Protein AF-A0A553PG89-F1 (afdb_monomer_lite)

Secondary structure (DSSP, 8-state):
----------SS-----------------------HHHHHHHHHHHHHHS-SS--HHHHHHHHTTS-HHHHHHHHHHHHHHHHHHHHTEEGGGTEEPPPTTSPPSSS----EEETTTTEEES-HHHHHHTHHHHHHHHHHHH----SS-HHHHHHHHHHHHHHHHHHHHHHHH--HHHHHHHHHHHHHHHHHHHHHHHTT-TT---HHHHHSSSS--SS-HHHHHHHHHHHHHHS-HHHHHHHHHHS----HHHHHHHHHHHHHHTTS-HHHHHHHHHHHHHHSTT--HHHHHIIIIIIHHHHHHHHTT----HHHHHHHHHHHHHHHHHHHHHHHS-TTTT---TTTT-HHHHHHHHHHHHHHHHHHHTTS----S-HHHHHT-S-STTHHHHTTT-HHHHHHHHHHHHHHHHHHHHHHHHHHHHHHHHHHHHTSTTTS--HHHHHHHHHHHHHHS-SS--HHHHHHHHTTS-HHHHHHHHHHHHHHHHHHHTTEEGGGTEE---TT---SSS---EEETGGGEEES-HHHHHHTHHHHHHHHHHHH-----S-HHHHHHHHHHHHHHHHHHHHHHHH--HHHHHHHHHHHHHHHHHHHHHHHTT--SS-HHHHTS-SSS--SS-HHHHHHHHHHHHHHS-GGGHHHHHHHS----HHHHHHHHHHHHHHHHS-HHHHHHHHHHHHHHSTT--HHHHIIIIIIIHHHHHHHHTT----HHHHHHHHHHHHHHHHHHHHHHHS-TTTT--STTTT-HHHHHHHHHHHHHHHHHHHTTS----S-HHHHHT-S-STTHHHHTTT-HHHHHHHHHHHHHHHHHHHHHHHHHHHHHH-

Foldseek 3Di:
DDDDDDDPPDDPPPPPDPPDDDDPDDDDPPDDDPAQLQLLQLLLQCQQPVRRGDDVVLVVLLVVLADPLLRLLLRLLSVLLLVCQVVQHDVVVPWGQDDLPDQDPDLQAGWDFRPSSRGIFGRSLQLFLLLLLSQLLSQLRVDDPFPFDPLLSNLLSSLSSQLSSLSSSCRGGVTLLSVLSNQLSLLLNLQSLQLRLCVLFPPCPQCCQNQVDNDNFPDGSSRVSVVLSVCSNPPRSNCNSVVSVPHDHDGNLSSVLSQQLLLCLQADDPVVSLVVSLCVLVQKPPNDPVSVCSRNPNNNVVSCVRCVVQHDDPVLSQQLVLLVQLLVLLLVLLVLLVCPIRDVDVQSQDLQNQLVSLVCQQVSLVVSCVSHVDDGPDVCLSRLHPSTNNCVPSSSRRSSSVSSSSVSNSSSSSSVSSRSSNVSSVVVVCCCCLQNPPNLPFLLQCVQLLLQCQQPVHNGHDSVLVSLLVVLADPLLSLLLSLLSVLLLVCQVVQHDVVVPFGQDDLPDDDDDQSDFDQRPRSRGTFGRSLQLFLLLLLSLLLSQLRVDDPFPFDPLLSNLLSSLSSQLSVLSSSCRGGVTLLSVLSNQLSLQLNLLSLQLRLCVLFPDFPCQCRNQVHPDRFPDGSSRVSVVLSVCSNPPRSNCNNVVSVPHDGDGNLSSVLLLVLLLCLLADDPVVSLVVSVCVLVQKPPNDPVSVCSRNVNRNVRSCVRCVQQDDDPVLSQQLVLLSQLLVQLLVLLVLLVCPIHDVDCQSQDLQNQLVSLVCQQVSLVVSCVSHVDDTPDVCLSSLHPSTRNCVPSRSRRSSSVSSSSVSNSSSSVSVSSSSSNVSSVVGD

pLDDT: mean 91.0, std 14.09, range [28.84, 98.62]

Structure (mmCIF, N/CA/C/O backbone):
data_AF-A0A553PG89-F1
#
_entry.id   AF-A0A553PG89-F1
#
loop_
_atom_site.group_PDB
_atom_site.id
_atom_site.type_symbol
_atom_site.label_atom_id
_atom_site.label_alt_id
_atom_site.label_comp_id
_atom_site.label_asym_id
_atom_site.label_entity_id
_atom_site.label_seq_id
_atom_site.pdbx_PDB_ins_code
_atom_site.Cartn_x
_atom_site.Cartn_y
_atom_site.Cartn_z
_atom_site.occupancy
_atom_site.B_iso_or_equiv
_atom_site.auth_seq_id
_atom_site.auth_comp_id
_atom_site.auth_asym_id
_atom_site.auth_atom_id
_atom_site.pdbx_PDB_model_num
ATOM 1 N N . MET A 1 1 ? 73.974 -33.003 -18.146 1.00 36.44 1 MET A N 1
ATOM 2 C CA . MET A 1 1 ? 74.819 -32.386 -19.192 1.00 36.44 1 MET A CA 1
ATOM 3 C C . MET A 1 1 ? 74.185 -32.701 -20.538 1.00 36.44 1 MET A C 1
ATOM 5 O O . MET A 1 1 ? 73.982 -33.880 -20.785 1.00 36.44 1 MET A O 1
ATOM 9 N N . GLY A 1 2 ? 73.892 -31.680 -21.352 1.00 36.22 2 GLY A N 1
ATOM 10 C CA . GLY A 1 2 ? 73.472 -31.797 -22.763 1.00 36.22 2 GLY A CA 1
ATOM 11 C C . GLY A 1 2 ? 71.952 -31.832 -22.976 1.00 36.22 2 GLY A C 1
ATOM 12 O O . GLY A 1 2 ? 71.339 -32.825 -22.610 1.00 36.22 2 GLY A O 1
ATOM 13 N N . THR A 1 3 ? 71.333 -30.706 -23.374 1.00 38.44 3 THR A N 1
ATOM 14 C CA . THR A 1 3 ? 70.845 -30.378 -24.753 1.00 38.44 3 THR A CA 1
ATOM 15 C C . THR A 1 3 ? 69.562 -31.144 -25.110 1.00 38.44 3 THR A C 1
ATOM 17 O O . THR A 1 3 ? 69.611 -32.357 -25.263 1.00 38.44 3 THR A O 1
ATOM 20 N N . GLU A 1 4 ? 68.359 -30.559 -25.119 1.00 39.47 4 GLU A N 1
ATOM 21 C CA . GLU A 1 4 ? 67.854 -29.494 -26.013 1.00 39.47 4 GLU A CA 1
ATOM 22 C C . GLU A 1 4 ? 68.185 -29.770 -27.489 1.00 39.47 4 GLU A C 1
ATOM 24 O O . GLU A 1 4 ? 69.288 -29.456 -27.915 1.00 39.47 4 GLU A O 1
ATOM 29 N N . GLN A 1 5 ? 67.266 -30.428 -28.220 1.00 39.03 5 GLN A N 1
ATOM 30 C CA . GLN A 1 5 ? 66.734 -30.019 -29.537 1.00 39.03 5 GLN A CA 1
ATOM 31 C C . GLN A 1 5 ? 65.829 -31.117 -30.125 1.00 39.03 5 GLN A C 1
ATOM 33 O O . GLN A 1 5 ? 66.313 -32.202 -30.432 1.00 39.03 5 GLN A O 1
ATOM 38 N N . THR A 1 6 ? 64.533 -30.832 -30.301 1.00 37.94 6 THR A N 1
ATOM 39 C CA . THR A 1 6 ? 63.693 -31.142 -31.487 1.00 37.94 6 THR A CA 1
ATOM 40 C C . THR A 1 6 ? 62.214 -31.014 -31.122 1.00 37.94 6 THR A C 1
ATOM 42 O O . THR A 1 6 ? 61.678 -31.849 -30.408 1.00 37.94 6 THR A O 1
ATOM 45 N N . LYS A 1 7 ? 61.560 -29.965 -31.630 1.00 34.47 7 LYS A N 1
ATOM 46 C CA . LYS A 1 7 ? 60.182 -29.996 -32.151 1.00 34.47 7 LYS A CA 1
ATOM 47 C C . LYS A 1 7 ? 59.895 -28.650 -32.816 1.00 34.47 7 LYS A C 1
ATOM 49 O O . LYS A 1 7 ? 59.349 -27.722 -32.236 1.00 34.47 7 LYS A O 1
ATOM 54 N N . LYS A 1 8 ? 60.384 -28.543 -34.046 1.00 38.28 8 LYS A N 1
ATOM 55 C CA . LYS A 1 8 ? 59.968 -27.561 -35.040 1.00 38.28 8 LYS A CA 1
ATOM 56 C C . LYS A 1 8 ? 59.465 -28.433 -36.182 1.00 38.28 8 LYS A C 1
ATOM 58 O O . LYS A 1 8 ? 60.312 -28.911 -36.916 1.00 38.28 8 LYS A O 1
ATOM 63 N N . ASP A 1 9 ? 58.186 -28.806 -36.128 1.00 40.78 9 ASP A N 1
ATOM 64 C CA . ASP A 1 9 ? 57.385 -29.476 -37.174 1.00 40.78 9 ASP A CA 1
ATOM 65 C C . ASP A 1 9 ? 56.083 -29.990 -36.528 1.00 40.78 9 ASP A C 1
ATOM 67 O O . ASP A 1 9 ? 55.973 -31.169 -36.218 1.00 40.78 9 ASP A O 1
ATOM 71 N N . GLU A 1 10 ? 55.127 -29.102 -36.231 1.00 35.03 10 GLU A N 1
ATOM 72 C CA . GLU A 1 10 ? 53.737 -29.485 -35.878 1.00 35.03 10 GLU A CA 1
ATOM 73 C C . GLU A 1 10 ? 52.780 -28.265 -35.907 1.00 35.03 10 GLU A C 1
ATOM 75 O O . GLU A 1 10 ? 51.839 -28.177 -35.132 1.00 35.03 10 GLU A O 1
ATOM 80 N N . GLY A 1 11 ? 53.030 -27.287 -36.791 1.00 30.80 11 GLY A N 1
ATOM 81 C CA . GLY A 1 11 ? 52.267 -26.027 -36.852 1.00 30.80 11 GLY A CA 1
ATOM 82 C C . GLY A 1 11 ? 51.338 -25.849 -38.058 1.00 30.80 11 GLY A C 1
ATOM 83 O O . GLY A 1 11 ? 50.793 -24.767 -38.214 1.00 30.80 11 GLY A O 1
ATOM 84 N N . ASP A 1 12 ? 51.162 -26.864 -38.914 1.00 34.84 12 ASP A N 1
ATOM 85 C CA . ASP A 1 12 ? 50.514 -26.702 -40.236 1.00 34.84 12 ASP A CA 1
ATOM 86 C C . ASP A 1 12 ? 49.379 -27.714 -40.533 1.00 34.84 12 ASP A C 1
ATOM 88 O O . ASP A 1 12 ? 49.058 -27.977 -41.692 1.00 34.84 12 ASP A O 1
ATOM 92 N N . GLN A 1 13 ? 48.729 -28.304 -39.517 1.00 33.50 13 GLN A N 1
ATOM 93 C CA . GLN A 1 13 ? 47.667 -29.313 -39.732 1.00 33.50 13 GLN A CA 1
ATOM 94 C C . GLN A 1 13 ? 46.286 -29.034 -39.116 1.00 33.50 13 GLN A C 1
ATOM 96 O O . GLN A 1 13 ? 45.488 -29.958 -38.971 1.00 33.50 13 GLN A O 1
ATOM 101 N N . ILE A 1 14 ? 45.916 -27.773 -38.876 1.00 36.81 14 ILE A N 1
ATOM 102 C CA . ILE A 1 14 ? 44.511 -27.425 -38.586 1.00 36.81 14 ILE A CA 1
ATOM 103 C C . ILE A 1 14 ? 44.010 -26.382 -39.592 1.00 36.81 14 ILE A C 1
ATOM 105 O O . ILE A 1 14 ? 43.758 -25.226 -39.288 1.00 36.81 14 ILE A O 1
ATOM 109 N N . LYS A 1 15 ? 43.877 -26.822 -40.846 1.00 33.94 15 LYS A N 1
ATOM 110 C CA . LYS A 1 15 ? 42.959 -26.248 -41.841 1.00 33.94 15 LYS A CA 1
ATOM 111 C C . LYS A 1 15 ? 42.161 -27.395 -42.455 1.00 33.94 15 LYS A C 1
ATOM 113 O O . LYS A 1 15 ? 42.373 -27.780 -43.602 1.00 33.94 15 LYS A O 1
ATOM 118 N N . LYS A 1 16 ? 41.275 -28.008 -41.666 1.00 33.06 16 LYS A N 1
ATOM 119 C CA . LYS A 1 16 ? 40.214 -28.855 -42.221 1.00 33.06 16 LYS A CA 1
ATOM 120 C C . LYS A 1 16 ? 39.120 -27.926 -42.736 1.00 33.06 16 LYS A C 1
ATOM 122 O O . LYS A 1 16 ? 38.318 -27.425 -41.962 1.00 33.06 16 LYS A O 1
ATOM 127 N N . SER A 1 17 ? 39.116 -27.685 -44.043 1.00 33.16 17 SER A N 1
ATOM 128 C CA . SER A 1 17 ? 37.956 -27.128 -44.731 1.00 33.16 17 SER A CA 1
ATOM 129 C C . SER A 1 17 ? 36.806 -28.130 -44.614 1.00 33.16 17 SER A C 1
ATOM 131 O O . SER A 1 17 ? 36.874 -29.223 -45.187 1.00 33.16 17 SER A O 1
ATOM 133 N N . TRP A 1 18 ? 35.760 -27.777 -43.879 1.00 33.06 18 TRP A N 1
ATOM 134 C CA . TRP A 1 18 ? 34.506 -28.518 -43.869 1.00 33.06 18 TRP A CA 1
ATOM 135 C C . TRP A 1 18 ? 33.739 -28.177 -45.151 1.00 33.06 18 TRP A C 1
ATOM 137 O O . TRP A 1 18 ? 32.906 -27.284 -45.172 1.00 33.06 18 TRP A O 1
ATOM 147 N N . SER A 1 19 ? 34.055 -28.846 -46.264 1.00 29.17 19 SER A N 1
ATOM 148 C CA . SER A 1 19 ? 33.212 -28.771 -47.461 1.00 29.17 19 SER A CA 1
ATOM 149 C C . SER A 1 19 ? 32.099 -29.814 -47.336 1.00 29.17 19 SER A C 1
ATOM 151 O O . SER A 1 19 ? 32.284 -30.976 -47.719 1.00 29.17 19 SER A O 1
ATOM 153 N N . ILE A 1 20 ? 30.954 -29.420 -46.783 1.00 32.34 20 ILE A N 1
ATOM 154 C CA . ILE A 1 20 ? 29.727 -30.215 -46.872 1.00 32.34 20 ILE A CA 1
ATOM 155 C C . ILE A 1 20 ? 29.274 -30.153 -48.336 1.00 32.34 20 ILE A C 1
ATOM 157 O O . ILE A 1 20 ? 28.883 -29.107 -48.844 1.00 32.34 20 ILE A O 1
ATOM 161 N N . LYS A 1 21 ? 29.389 -31.272 -49.059 1.00 28.84 21 LYS A N 1
ATOM 162 C CA . LYS A 1 21 ? 28.777 -31.419 -50.385 1.00 28.84 21 LYS A CA 1
ATOM 163 C C . LYS A 1 21 ? 27.307 -31.771 -50.188 1.00 28.84 21 LYS A C 1
ATOM 165 O O . LYS A 1 21 ? 26.997 -32.940 -49.967 1.00 28.84 21 LYS A O 1
ATOM 170 N N . LEU A 1 22 ? 26.429 -30.777 -50.277 1.00 32.72 22 LEU A N 1
ATOM 171 C CA . LEU A 1 22 ? 24.987 -31.002 -50.345 1.00 32.72 22 LEU A CA 1
ATOM 172 C C . LEU A 1 22 ? 24.596 -31.537 -51.739 1.00 32.72 22 LEU A C 1
ATOM 174 O O . LEU A 1 22 ? 25.185 -31.128 -52.747 1.00 32.72 22 LEU A O 1
ATOM 178 N N . PRO A 1 23 ? 23.651 -32.490 -51.828 1.00 34.00 23 PRO A N 1
ATOM 179 C CA . PRO A 1 23 ? 23.179 -33.016 -53.099 1.00 34.00 23 PRO A CA 1
ATOM 180 C C . PRO A 1 23 ? 22.295 -31.983 -53.818 1.00 34.00 23 PRO A C 1
ATOM 182 O O . PRO A 1 23 ? 21.210 -31.639 -53.363 1.00 34.00 23 PRO A O 1
ATOM 185 N N . LEU A 1 24 ? 22.779 -31.520 -54.972 1.00 35.69 24 LEU A N 1
ATOM 186 C CA . LEU A 1 24 ? 22.048 -30.717 -55.954 1.00 35.69 24 LEU A CA 1
ATOM 187 C C . LEU A 1 24 ? 20.922 -31.549 -56.585 1.00 35.69 24 LEU A C 1
ATOM 189 O O . LEU A 1 24 ? 21.196 -32.339 -57.482 1.00 35.69 24 LEU A O 1
ATOM 193 N N . ASP A 1 25 ? 19.694 -31.384 -56.094 1.00 39.12 25 ASP A N 1
ATOM 194 C CA . ASP A 1 25 ? 18.438 -31.505 -56.856 1.00 39.12 25 ASP A CA 1
ATOM 195 C C . ASP A 1 25 ? 17.262 -31.128 -55.933 1.00 39.12 25 ASP A C 1
ATOM 197 O O . ASP A 1 25 ? 16.626 -31.992 -55.331 1.00 39.12 25 ASP A O 1
ATOM 201 N N . TRP A 1 26 ? 16.968 -29.829 -55.796 1.00 39.34 26 TRP A N 1
ATOM 202 C CA . TRP A 1 26 ? 15.761 -29.342 -55.116 1.00 39.34 26 TRP A CA 1
ATOM 203 C C . TRP A 1 26 ? 14.961 -28.434 -56.052 1.00 39.34 26 TRP A C 1
ATOM 205 O O . TRP A 1 26 ? 15.375 -27.338 -56.422 1.00 39.34 26 TRP A O 1
ATOM 215 N N . GLN A 1 27 ? 13.810 -28.947 -56.489 1.00 36.28 27 GLN A N 1
ATOM 216 C CA . GLN A 1 27 ? 12.795 -28.185 -57.210 1.00 36.28 27 GLN A CA 1
ATOM 217 C C . GLN A 1 27 ? 12.096 -27.240 -56.228 1.00 36.28 27 GLN A C 1
ATOM 219 O O . GLN A 1 27 ? 11.678 -27.669 -55.156 1.00 36.28 27 GLN A O 1
ATOM 224 N N . CYS A 1 28 ? 11.959 -25.972 -56.620 1.00 35.53 28 CYS A N 1
ATOM 225 C CA . CYS A 1 28 ? 11.275 -24.913 -55.883 1.00 35.53 28 CYS A CA 1
ATOM 226 C C . CYS A 1 28 ? 9.948 -25.397 -55.269 1.00 35.53 28 CYS A C 1
ATOM 228 O O . CYS A 1 28 ? 9.009 -25.748 -55.992 1.00 35.53 28 CYS A O 1
ATOM 230 N N . PHE A 1 29 ? 9.864 -25.392 -53.938 1.00 40.16 29 PHE A N 1
ATOM 231 C CA . PHE A 1 29 ? 8.617 -25.600 -53.213 1.00 40.16 29 PHE A CA 1
ATOM 232 C C . PHE A 1 29 ? 7.694 -24.393 -53.441 1.00 40.16 29 PHE A C 1
ATOM 234 O O . PHE A 1 29 ? 7.937 -23.304 -52.940 1.00 40.16 29 PHE A O 1
ATOM 241 N N . ASN A 1 30 ? 6.603 -24.598 -54.184 1.00 38.25 30 ASN A N 1
ATOM 242 C CA . ASN A 1 30 ? 5.466 -23.669 -54.288 1.00 38.25 30 ASN A CA 1
ATOM 243 C C . ASN A 1 30 ? 4.511 -23.817 -53.077 1.00 38.25 30 ASN A C 1
ATOM 245 O O . ASN A 1 30 ? 3.291 -23.882 -53.245 1.00 38.25 30 ASN A O 1
ATOM 249 N N . GLY A 1 31 ? 5.055 -23.958 -51.865 1.00 39.44 31 GLY A N 1
ATOM 250 C CA . GLY A 1 31 ? 4.273 -23.962 -50.628 1.00 39.44 31 GLY A CA 1
ATOM 251 C C . GLY A 1 31 ? 3.951 -22.529 -50.221 1.00 39.44 31 GLY A C 1
ATOM 252 O O . GLY A 1 31 ? 4.815 -21.666 -50.305 1.00 39.44 31 GLY A O 1
ATOM 253 N N . ALA A 1 32 ? 2.705 -22.256 -49.835 1.00 39.94 32 ALA A N 1
ATOM 254 C CA . ALA A 1 32 ? 2.313 -20.959 -49.297 1.00 39.94 32 ALA A CA 1
ATOM 255 C C . ALA A 1 32 ? 3.165 -20.641 -48.056 1.00 39.94 32 ALA A C 1
ATOM 257 O O . ALA A 1 32 ? 3.069 -21.345 -47.054 1.00 39.94 32 ALA A O 1
ATOM 258 N N . TRP A 1 33 ? 4.019 -19.625 -48.170 1.00 44.34 33 TRP A N 1
ATOM 259 C CA . TRP A 1 33 ? 4.895 -19.128 -47.112 1.00 44.34 33 TRP A CA 1
ATOM 260 C C . TRP A 1 33 ? 4.074 -18.729 -45.877 1.00 44.34 33 TRP A C 1
ATOM 262 O O . TRP A 1 33 ? 3.034 -18.081 -46.011 1.00 44.34 33 TRP A O 1
ATOM 272 N N . ALA A 1 34 ? 4.520 -19.147 -44.689 1.00 52.56 34 ALA A N 1
ATOM 273 C CA . ALA A 1 34 ? 3.818 -18.930 -43.419 1.00 52.56 34 ALA A CA 1
ATOM 274 C C . ALA A 1 34 ? 3.994 -17.500 -42.860 1.00 52.56 34 ALA A C 1
ATOM 276 O O . ALA A 1 34 ? 3.297 -17.120 -41.923 1.00 52.56 34 ALA A O 1
ATOM 277 N N . GLY A 1 35 ? 4.876 -16.699 -43.468 1.00 74.00 35 GLY A N 1
ATOM 278 C CA . GLY A 1 35 ? 5.154 -15.300 -43.139 1.00 74.00 35 GLY A CA 1
ATOM 279 C C . GLY A 1 35 ? 6.670 -15.030 -43.120 1.00 74.00 35 GLY A C 1
ATOM 280 O O . GLY A 1 35 ? 7.419 -15.940 -42.765 1.00 74.00 35 GLY A O 1
ATOM 281 N N . PRO A 1 36 ? 7.141 -13.811 -43.460 1.00 84.31 36 PRO A N 1
ATOM 282 C CA . PRO A 1 36 ? 8.572 -13.496 -43.567 1.00 84.31 36 PRO A CA 1
ATOM 283 C C . PRO A 1 36 ? 9.421 -13.893 -42.337 1.00 84.31 36 PRO A C 1
ATOM 285 O O . PRO A 1 36 ? 10.478 -14.496 -42.492 1.00 84.31 36 PRO A O 1
ATOM 288 N N . MET A 1 37 ? 8.958 -13.644 -41.109 1.00 92.81 37 MET A N 1
ATOM 289 C CA . MET A 1 37 ? 9.678 -14.007 -39.880 1.00 92.81 37 MET A CA 1
ATOM 290 C C . MET A 1 37 ? 9.883 -15.527 -39.742 1.00 92.81 37 MET A C 1
ATOM 292 O O . MET A 1 37 ? 10.954 -15.964 -39.326 1.00 92.81 37 MET A O 1
ATOM 296 N N . LYS A 1 38 ? 8.889 -16.351 -40.110 1.00 94.44 38 LYS A N 1
ATOM 297 C CA . LYS A 1 38 ? 9.029 -17.819 -40.066 1.00 94.44 38 LYS A CA 1
ATOM 298 C C . LYS A 1 38 ? 10.100 -18.293 -41.043 1.00 94.44 38 LYS A C 1
ATOM 300 O O . LYS A 1 38 ? 10.883 -19.168 -40.694 1.00 94.44 38 LYS A O 1
ATOM 305 N N . ASP A 1 39 ? 10.166 -17.677 -42.220 1.00 93.00 39 ASP A N 1
ATOM 306 C CA . ASP A 1 39 ? 11.154 -18.011 -43.247 1.00 93.00 39 ASP A CA 1
ATOM 307 C C . ASP A 1 39 ? 12.582 -17.655 -42.798 1.00 93.00 39 ASP A C 1
ATOM 309 O O . ASP A 1 39 ? 13.521 -18.388 -43.104 1.00 93.00 39 ASP A O 1
ATOM 313 N N . SER A 1 40 ? 12.747 -16.562 -42.039 1.00 95.25 40 SER A N 1
ATOM 314 C CA . SER A 1 40 ? 14.015 -16.202 -41.378 1.00 95.25 40 SER A CA 1
ATOM 315 C C . SER A 1 40 ? 14.467 -17.308 -40.416 1.00 95.25 40 SER A C 1
ATOM 317 O O . SER A 1 40 ? 15.583 -17.815 -40.527 1.00 95.25 40 SER A O 1
ATOM 319 N N . LEU A 1 41 ? 13.572 -17.752 -39.526 1.00 97.50 41 LEU A N 1
ATOM 320 C CA . LEU A 1 41 ? 13.853 -18.803 -38.541 1.00 97.50 41 LEU A CA 1
ATOM 321 C C . LEU A 1 41 ? 14.096 -20.176 -39.188 1.00 97.50 41 LEU A C 1
ATOM 323 O O . LEU A 1 41 ? 14.997 -20.904 -38.773 1.00 97.50 41 LEU A O 1
ATOM 327 N N . ASP A 1 42 ? 13.336 -20.526 -40.227 1.00 96.31 42 ASP A N 1
ATOM 328 C CA . ASP A 1 42 ? 13.555 -21.745 -41.017 1.00 96.31 42 ASP A CA 1
ATOM 329 C C . ASP A 1 42 ? 14.902 -21.699 -41.744 1.00 96.31 42 ASP A C 1
ATOM 331 O O . ASP A 1 42 ? 15.615 -22.703 -41.800 1.00 96.31 42 ASP A O 1
ATOM 335 N N . GLY A 1 43 ? 15.293 -20.516 -42.223 1.00 96.12 43 GLY A N 1
ATOM 336 C CA . GLY A 1 43 ? 16.616 -20.248 -42.771 1.00 96.12 43 GLY A CA 1
ATOM 337 C C . GLY A 1 43 ? 17.740 -20.451 -41.765 1.00 96.12 43 GLY A C 1
ATOM 338 O O . GLY A 1 43 ? 18.692 -21.170 -42.075 1.00 96.12 43 GLY A O 1
ATOM 339 N N . MET A 1 44 ? 17.601 -19.904 -40.554 1.00 97.81 44 MET A N 1
ATOM 340 C CA . MET A 1 44 ? 18.533 -20.145 -39.449 1.00 97.81 44 MET A CA 1
ATOM 341 C C . MET A 1 44 ? 18.628 -21.641 -39.128 1.00 97.81 44 MET A C 1
ATOM 343 O O . MET A 1 44 ? 19.727 -22.189 -39.058 1.00 97.81 44 MET A O 1
ATOM 347 N N . GLN A 1 45 ? 17.497 -22.340 -38.990 1.00 97.69 45 GLN A N 1
ATOM 348 C CA . GLN A 1 45 ? 17.493 -23.777 -38.706 1.00 97.69 45 GLN A CA 1
ATOM 349 C C . GLN A 1 45 ? 18.240 -24.566 -39.784 1.00 97.69 45 GLN A C 1
ATOM 351 O O . GLN A 1 45 ? 19.125 -25.370 -39.467 1.00 97.69 45 GLN A O 1
ATOM 356 N N . GLN A 1 46 ? 17.914 -24.314 -41.050 1.00 97.00 46 GLN A N 1
ATOM 357 C CA . GLN A 1 46 ? 18.508 -25.017 -42.176 1.00 97.00 46 GLN A CA 1
ATOM 358 C C . GLN A 1 46 ? 20.009 -24.754 -42.266 1.00 97.00 46 GLN A C 1
ATOM 360 O O . GLN A 1 46 ? 20.781 -25.695 -42.455 1.00 97.00 46 GLN A O 1
ATOM 365 N N . LEU A 1 47 ? 20.427 -23.499 -42.090 1.00 96.25 47 LEU A N 1
ATOM 366 C CA . LEU A 1 47 ? 21.831 -23.108 -42.120 1.00 96.25 47 LEU A CA 1
ATOM 367 C C . LEU A 1 47 ? 22.642 -23.833 -41.039 1.00 96.25 47 LEU A C 1
ATOM 369 O O . LEU A 1 47 ? 23.734 -24.330 -41.311 1.00 96.25 47 LEU A O 1
ATOM 373 N N . MET A 1 48 ? 22.092 -23.922 -39.827 1.00 97.25 48 MET A N 1
ATOM 374 C CA . MET A 1 48 ? 22.837 -24.371 -38.650 1.00 97.25 48 MET A CA 1
ATOM 375 C C . MET A 1 48 ? 22.778 -25.878 -38.400 1.00 97.25 48 MET A C 1
ATOM 377 O O . MET A 1 48 ? 23.673 -26.444 -37.768 1.00 97.25 48 MET A O 1
ATOM 381 N N . THR A 1 49 ? 21.722 -26.542 -38.867 1.00 96.62 49 THR A N 1
ATOM 382 C CA . THR A 1 49 ? 21.465 -27.961 -38.562 1.00 96.62 49 THR A CA 1
ATOM 383 C C . THR A 1 49 ? 21.241 -28.819 -39.804 1.00 96.62 49 THR A C 1
ATOM 385 O O . THR A 1 49 ? 21.398 -30.037 -39.746 1.00 96.62 49 THR A O 1
ATOM 388 N N . GLY A 1 50 ? 20.903 -28.200 -40.938 1.00 95.38 50 GLY A N 1
ATOM 389 C CA . GLY A 1 50 ? 20.419 -28.884 -42.135 1.00 95.38 50 GLY A CA 1
ATOM 390 C C . GLY A 1 50 ? 18.931 -29.244 -42.092 1.00 95.38 50 GLY A C 1
ATOM 391 O O . GLY A 1 50 ? 18.399 -29.670 -43.120 1.00 95.38 50 GLY A O 1
ATOM 392 N N . ASP A 1 51 ? 18.249 -29.062 -40.956 1.00 95.81 51 ASP A N 1
ATOM 393 C CA . ASP A 1 51 ? 16.810 -29.296 -40.856 1.00 95.81 51 ASP A CA 1
ATOM 394 C C . ASP A 1 51 ? 16.030 -28.143 -41.502 1.00 95.81 51 ASP A C 1
ATOM 396 O O . ASP A 1 51 ? 16.320 -26.978 -41.248 1.00 95.81 51 ASP A O 1
ATOM 400 N N . PRO A 1 52 ? 15.020 -28.428 -42.339 1.00 93.69 52 PRO A N 1
ATOM 401 C CA . PRO A 1 52 ? 14.382 -27.399 -43.160 1.00 93.69 52 PRO A CA 1
ATOM 402 C C . PRO A 1 52 ? 13.418 -26.480 -42.400 1.00 93.69 52 PRO A C 1
ATOM 404 O O . PRO A 1 52 ? 12.977 -25.490 -42.983 1.00 93.69 52 PRO A O 1
ATOM 407 N N . PHE A 1 53 ? 13.045 -26.826 -41.163 1.00 95.75 53 PHE A N 1
ATOM 408 C CA . PHE A 1 53 ? 12.005 -26.135 -40.402 1.00 95.75 53 PHE A CA 1
ATOM 409 C C . PHE A 1 53 ? 12.417 -25.940 -38.947 1.00 95.75 53 PHE A C 1
ATOM 411 O O . PHE A 1 53 ? 12.740 -26.907 -38.258 1.00 95.75 53 PHE A O 1
ATOM 418 N N . PHE A 1 54 ? 12.341 -24.695 -38.492 1.00 97.06 54 PHE A N 1
ATOM 419 C CA . PHE A 1 54 ? 12.423 -24.292 -37.098 1.00 97.06 54 PHE A CA 1
ATOM 420 C C . PHE A 1 54 ? 11.313 -24.942 -36.266 1.00 97.06 54 PHE A C 1
ATOM 422 O O . PHE A 1 54 ? 10.244 -25.279 -36.792 1.00 97.06 54 PHE A O 1
ATOM 429 N N . ASP A 1 55 ? 11.558 -25.094 -34.963 1.00 96.19 55 ASP A N 1
ATOM 430 C CA . ASP A 1 55 ? 10.604 -25.706 -34.044 1.00 96.19 55 ASP A CA 1
ATOM 431 C C . ASP A 1 55 ? 9.258 -24.961 -34.056 1.00 96.19 55 ASP A C 1
ATOM 433 O O . ASP A 1 55 ? 9.146 -23.782 -33.701 1.00 96.19 55 ASP A O 1
ATOM 437 N N . GLN A 1 56 ? 8.215 -25.666 -34.502 1.00 96.12 56 GLN A N 1
ATOM 438 C CA . GLN A 1 56 ? 6.892 -25.076 -34.682 1.00 96.12 56 GLN A CA 1
ATOM 439 C C . GLN A 1 56 ? 6.261 -24.685 -33.343 1.00 96.12 56 GLN A C 1
ATOM 441 O O . GLN A 1 56 ? 5.521 -23.708 -33.289 1.00 96.12 56 GLN A O 1
ATOM 446 N N . HIS A 1 57 ? 6.549 -25.419 -32.264 1.00 96.50 57 HIS A N 1
ATOM 447 C CA . HIS A 1 57 ? 5.973 -25.131 -30.957 1.00 96.50 57 HIS A CA 1
ATOM 448 C C . HIS A 1 57 ? 6.528 -23.826 -30.378 1.00 96.50 57 HIS A C 1
ATOM 450 O O . HIS A 1 57 ? 5.751 -22.988 -29.915 1.00 96.50 57 HIS A O 1
ATOM 456 N N . THR A 1 58 ? 7.841 -23.615 -30.465 1.00 96.31 58 THR A N 1
ATOM 457 C CA . THR A 1 58 ? 8.504 -22.363 -30.090 1.00 96.31 58 THR A CA 1
ATOM 458 C C . THR A 1 58 ? 7.978 -21.205 -30.931 1.00 96.31 58 THR A C 1
ATOM 460 O O . THR A 1 58 ? 7.605 -20.173 -30.374 1.00 96.31 58 THR A O 1
ATOM 463 N N . TYR A 1 59 ? 7.850 -21.384 -32.251 1.00 97.31 59 TYR A N 1
ATOM 464 C CA . TYR A 1 59 ? 7.286 -20.355 -33.129 1.00 97.31 59 TYR A CA 1
ATOM 465 C C . TYR A 1 59 ? 5.842 -19.983 -32.763 1.00 97.31 59 TYR A C 1
ATOM 467 O O . TYR A 1 59 ? 5.531 -18.804 -32.605 1.00 97.31 59 TYR A O 1
ATOM 475 N N . ASP A 1 60 ? 4.961 -20.971 -32.590 1.00 96.31 60 ASP A N 1
ATOM 476 C CA . ASP A 1 60 ? 3.558 -20.733 -32.231 1.00 96.31 60 ASP A CA 1
ATOM 477 C C . ASP A 1 60 ? 3.442 -20.056 -30.856 1.00 96.31 60 ASP A C 1
ATOM 479 O O . ASP A 1 60 ? 2.596 -19.185 -30.651 1.00 96.31 60 ASP A O 1
ATOM 483 N N . THR A 1 61 ? 4.315 -20.427 -29.915 1.00 96.62 61 THR A N 1
ATOM 484 C CA . THR A 1 61 ? 4.373 -19.824 -28.578 1.00 96.62 61 THR A CA 1
ATOM 485 C C . THR A 1 61 ? 4.814 -18.364 -28.644 1.00 96.62 61 THR A C 1
ATOM 487 O O . THR A 1 61 ? 4.183 -17.520 -28.007 1.00 96.62 61 THR A O 1
ATOM 490 N N . MET A 1 62 ? 5.840 -18.067 -29.447 1.00 96.94 62 MET A N 1
ATOM 491 C CA . MET A 1 62 ? 6.336 -16.715 -29.709 1.00 96.94 62 MET A CA 1
ATOM 492 C C . MET A 1 62 ? 5.256 -15.837 -30.348 1.00 96.94 62 MET A C 1
ATOM 494 O O . MET A 1 62 ? 4.927 -14.781 -29.817 1.00 96.94 62 MET A O 1
ATOM 498 N N . VAL A 1 63 ? 4.640 -16.287 -31.446 1.00 96.31 63 VAL A N 1
ATOM 499 C CA . VAL A 1 63 ? 3.576 -15.528 -32.127 1.00 96.31 63 VAL A CA 1
ATOM 500 C C . VAL A 1 63 ? 2.360 -15.344 -31.222 1.00 96.31 63 VAL A C 1
ATOM 502 O O . VAL A 1 63 ? 1.735 -14.291 -31.247 1.00 96.31 63 VAL A O 1
ATOM 505 N N . GLY A 1 64 ? 2.044 -16.326 -30.373 1.00 96.56 64 GLY A N 1
ATOM 506 C CA . GLY A 1 64 ? 0.989 -16.194 -29.367 1.00 96.56 64 GLY A CA 1
ATOM 507 C C . GLY A 1 64 ? 1.275 -15.145 -28.285 1.00 96.56 64 GLY A C 1
ATOM 508 O O . GLY A 1 64 ? 0.348 -14.749 -27.584 1.00 96.56 64 GLY A O 1
ATOM 509 N N . CYS A 1 65 ? 2.529 -14.716 -28.140 1.00 97.12 65 CYS A N 1
ATOM 510 C CA . CYS A 1 65 ? 2.946 -13.638 -27.249 1.00 97.12 65 CYS A CA 1
ATOM 511 C C . CYS A 1 65 ? 3.025 -12.273 -27.933 1.00 97.12 65 CYS A C 1
ATOM 513 O O . CYS A 1 65 ? 2.989 -11.252 -27.252 1.00 97.12 65 CYS A O 1
ATOM 515 N N . PHE A 1 66 ? 3.137 -12.249 -29.259 1.00 97.94 66 PHE A N 1
ATOM 516 C CA . PHE A 1 66 ? 3.295 -11.023 -30.025 1.00 97.94 66 PHE A CA 1
ATOM 517 C C . PHE A 1 66 ? 1.934 -10.440 -30.386 1.00 97.94 66 PHE A C 1
ATOM 519 O O . PHE A 1 66 ? 1.051 -11.133 -30.898 1.00 97.94 66 PHE A O 1
ATOM 526 N N . ASP A 1 67 ? 1.769 -9.135 -30.182 1.00 97.00 67 ASP A N 1
ATOM 527 C CA . ASP A 1 67 ? 0.643 -8.440 -30.788 1.00 97.00 67 ASP A CA 1
ATOM 528 C C . ASP A 1 67 ? 0.798 -8.353 -32.324 1.00 97.00 67 ASP A C 1
ATOM 530 O O . ASP A 1 67 ? 1.897 -8.533 -32.864 1.00 97.00 67 ASP A O 1
ATOM 534 N N . PRO A 1 68 ? -0.291 -8.063 -33.062 1.00 97.19 68 PRO A N 1
ATOM 535 C CA . PRO A 1 68 ? -0.242 -8.020 -34.520 1.00 97.19 68 PRO A CA 1
ATOM 536 C C . PRO A 1 68 ? 0.782 -7.031 -35.095 1.00 97.19 68 PRO A C 1
ATOM 538 O O . PRO A 1 68 ? 1.408 -7.336 -36.107 1.00 97.19 68 PRO A O 1
ATOM 541 N N . LYS A 1 69 ? 0.984 -5.869 -34.457 1.00 97.69 69 LYS A N 1
ATOM 542 C CA . LYS A 1 69 ? 1.920 -4.848 -34.946 1.00 97.69 69 LYS A CA 1
ATOM 543 C C . LYS A 1 69 ? 3.361 -5.329 -34.804 1.00 97.69 69 LYS A C 1
ATOM 545 O O . LYS A 1 69 ? 4.153 -5.119 -35.718 1.00 97.69 69 LYS A O 1
ATOM 550 N N . LEU A 1 70 ? 3.690 -6.018 -33.711 1.00 98.00 70 LEU A N 1
ATOM 551 C CA . LEU A 1 70 ? 5.007 -6.622 -33.520 1.00 98.00 70 LEU A CA 1
ATOM 552 C C . LEU A 1 70 ? 5.300 -7.704 -34.564 1.00 98.00 70 LEU A C 1
ATOM 554 O O . LEU A 1 70 ? 6.399 -7.723 -35.121 1.00 98.00 70 LEU A O 1
ATOM 558 N N . VAL A 1 71 ? 4.325 -8.571 -34.868 1.00 96.75 71 VAL A N 1
ATOM 559 C CA . VAL A 1 71 ? 4.451 -9.583 -35.936 1.00 96.75 71 VAL A CA 1
ATOM 560 C C . VAL A 1 71 ? 4.695 -8.914 -37.291 1.00 96.75 71 VAL A C 1
ATOM 562 O O . VAL A 1 71 ? 5.583 -9.324 -38.039 1.00 96.75 71 VAL A O 1
ATOM 565 N N . ASP A 1 72 ? 3.944 -7.861 -37.611 1.00 96.44 72 ASP A N 1
ATOM 566 C CA . ASP A 1 72 ? 4.120 -7.122 -38.862 1.00 96.44 72 ASP A CA 1
ATOM 567 C C . ASP A 1 72 ? 5.489 -6.421 -38.919 1.00 96.44 72 ASP A C 1
ATOM 569 O O . ASP A 1 72 ? 6.165 -6.479 -39.947 1.00 96.44 72 ASP A O 1
ATOM 573 N N . ALA A 1 73 ? 5.944 -5.820 -37.816 1.00 97.69 73 ALA A N 1
ATOM 574 C CA . ALA A 1 73 ? 7.232 -5.133 -37.740 1.00 97.69 73 ALA A CA 1
ATOM 575 C C . ALA A 1 73 ? 8.423 -6.101 -37.851 1.00 97.69 73 ALA A C 1
ATOM 577 O O . ALA A 1 73 ? 9.389 -5.801 -38.552 1.00 97.69 73 ALA A O 1
ATOM 578 N N . THR A 1 74 ? 8.362 -7.281 -37.225 1.00 97.06 74 THR A N 1
ATOM 579 C CA . THR A 1 74 ? 9.397 -8.327 -37.375 1.00 97.06 74 THR A CA 1
ATOM 580 C C . THR A 1 74 ? 9.405 -8.924 -38.784 1.00 97.06 74 THR A C 1
ATOM 582 O O . THR A 1 74 ? 10.473 -9.148 -39.358 1.00 97.06 74 THR A O 1
ATOM 585 N N . ASN A 1 75 ? 8.233 -9.102 -39.403 1.00 96.62 75 ASN A N 1
ATOM 586 C CA . ASN A 1 75 ? 8.138 -9.481 -40.814 1.00 96.62 75 ASN A CA 1
ATOM 587 C C . ASN A 1 75 ? 8.765 -8.422 -41.738 1.00 96.62 75 ASN A C 1
ATOM 589 O O . ASN A 1 75 ? 9.489 -8.772 -42.674 1.00 96.62 75 ASN A O 1
ATOM 593 N N . ALA A 1 76 ? 8.501 -7.139 -41.478 1.00 96.94 76 ALA A N 1
ATOM 594 C CA . ALA A 1 76 ? 9.060 -6.029 -42.241 1.00 96.94 76 ALA A CA 1
ATOM 595 C C . ALA A 1 76 ? 10.581 -5.913 -42.055 1.00 96.94 76 ALA A C 1
ATOM 597 O O . ALA A 1 76 ? 11.295 -5.702 -43.034 1.00 96.94 76 ALA A O 1
ATOM 598 N N . GLN A 1 77 ? 11.094 -6.157 -40.845 1.00 97.38 77 GLN A N 1
ATOM 599 C CA . GLN A 1 77 ? 12.533 -6.235 -40.585 1.00 97.38 77 GLN A CA 1
ATOM 600 C C . GLN A 1 77 ? 13.223 -7.301 -41.426 1.00 97.38 77 GLN A C 1
ATOM 602 O O . GLN A 1 77 ? 14.238 -7.013 -42.057 1.00 97.38 77 GLN A O 1
ATOM 607 N N . TRP A 1 78 ? 12.668 -8.515 -41.488 1.00 97.00 78 TRP A N 1
ATOM 608 C CA . TRP A 1 78 ? 13.237 -9.563 -42.335 1.00 97.00 78 TRP A CA 1
ATOM 609 C C . TRP A 1 78 ? 13.180 -9.198 -43.824 1.00 97.00 78 TRP A C 1
ATOM 611 O O . TRP A 1 78 ? 14.157 -9.383 -44.550 1.00 97.00 78 TRP A O 1
ATOM 621 N N . ALA A 1 79 ? 12.063 -8.628 -44.285 1.00 96.19 79 ALA A N 1
ATOM 622 C CA . ALA A 1 79 ? 11.937 -8.175 -45.667 1.00 96.19 79 ALA A CA 1
ATOM 623 C C . ALA A 1 79 ? 12.975 -7.093 -46.017 1.00 96.19 79 ALA A C 1
ATOM 625 O O . ALA A 1 79 ? 13.637 -7.196 -47.049 1.00 96.19 79 ALA A O 1
ATOM 626 N N . GLY A 1 80 ? 13.164 -6.102 -45.142 1.00 96.81 80 GLY A N 1
ATOM 627 C CA . GLY A 1 80 ? 14.177 -5.065 -45.318 1.00 96.81 80 GLY A CA 1
ATOM 628 C C . GLY A 1 80 ? 15.599 -5.613 -45.236 1.00 96.81 80 GLY A C 1
ATOM 629 O O . GLY A 1 80 ? 16.451 -5.211 -46.021 1.00 96.81 80 GLY A O 1
ATOM 630 N N . PHE A 1 81 ? 15.862 -6.594 -44.371 1.00 96.88 81 PHE A N 1
ATOM 631 C CA . PHE A 1 81 ? 17.157 -7.272 -44.312 1.00 96.88 81 PHE A CA 1
ATOM 632 C C . PHE A 1 81 ? 17.498 -7.952 -45.652 1.00 96.88 81 PHE A C 1
ATOM 634 O O . PHE A 1 81 ? 18.590 -7.757 -46.190 1.00 96.88 81 PHE A O 1
ATOM 641 N N . LEU A 1 82 ? 16.540 -8.673 -46.248 1.00 96.31 82 LEU A N 1
ATOM 642 C CA . LEU A 1 82 ? 16.690 -9.254 -47.587 1.00 96.31 82 LEU A CA 1
ATOM 643 C C . LEU A 1 82 ? 16.884 -8.186 -48.670 1.00 96.31 82 LEU A C 1
ATOM 645 O O . LEU A 1 82 ? 17.746 -8.349 -49.535 1.00 96.31 82 LEU A O 1
ATOM 649 N N . GLU A 1 83 ? 16.104 -7.104 -48.632 1.00 96.44 83 GLU A N 1
ATOM 650 C CA . GLU A 1 83 ? 16.231 -5.980 -49.565 1.00 96.44 83 GLU A CA 1
ATOM 651 C C . GLU A 1 83 ? 17.635 -5.364 -49.500 1.00 96.44 83 GLU A C 1
ATOM 653 O O . GLU A 1 83 ? 18.282 -5.181 -50.533 1.00 96.44 83 GLU A O 1
ATOM 658 N N . TYR A 1 84 ? 18.138 -5.113 -48.291 1.00 97.38 84 TYR A N 1
ATOM 659 C CA . TYR A 1 84 ? 19.455 -4.524 -48.068 1.00 97.38 84 TYR A CA 1
ATOM 660 C C . TYR A 1 84 ? 20.578 -5.442 -48.559 1.00 97.38 84 TYR A C 1
ATOM 662 O O . TYR A 1 84 ? 21.499 -4.986 -49.238 1.00 97.38 84 TYR A O 1
ATOM 670 N N . ALA A 1 85 ? 20.469 -6.749 -48.300 1.00 96.38 85 ALA A N 1
ATOM 671 C CA . ALA A 1 85 ? 21.403 -7.752 -48.806 1.00 96.38 85 ALA A CA 1
ATOM 672 C C . ALA A 1 85 ? 21.447 -7.777 -50.338 1.00 96.38 85 ALA A C 1
ATOM 674 O O . ALA A 1 85 ? 22.518 -7.763 -50.946 1.00 96.38 85 ALA A O 1
ATOM 675 N N . GLN A 1 86 ? 20.276 -7.780 -50.978 1.00 94.94 86 GLN A N 1
ATOM 676 C CA . GLN A 1 86 ? 20.145 -7.820 -52.436 1.00 94.94 86 GLN A CA 1
ATOM 677 C C . GLN A 1 86 ? 20.635 -6.533 -53.106 1.00 94.94 86 GLN A C 1
ATOM 679 O O . GLN A 1 86 ? 21.146 -6.585 -54.227 1.00 94.94 86 GLN A O 1
ATOM 684 N N . ALA A 1 87 ? 20.505 -5.392 -52.425 1.00 96.19 87 ALA A N 1
ATOM 685 C CA . ALA A 1 87 ? 21.056 -4.116 -52.865 1.00 96.19 87 ALA A CA 1
ATOM 686 C C . ALA A 1 87 ? 22.589 -4.038 -52.730 1.00 96.19 87 ALA A C 1
ATOM 688 O O . ALA A 1 87 ? 23.200 -3.147 -53.318 1.00 96.19 87 ALA A O 1
ATOM 689 N N . GLY A 1 88 ? 23.216 -4.970 -52.001 1.00 95.56 88 GLY A N 1
ATOM 690 C CA . GLY A 1 88 ? 24.633 -4.889 -51.650 1.00 95.56 88 GLY A CA 1
ATOM 691 C C . GLY A 1 88 ? 24.912 -3.836 -50.572 1.00 95.56 88 GLY A C 1
ATOM 692 O O . GLY A 1 88 ? 26.008 -3.281 -50.527 1.00 95.56 88 GLY A O 1
ATOM 693 N N . GLY A 1 89 ? 23.932 -3.553 -49.711 1.00 95.62 89 GLY A N 1
ATOM 694 C CA . GLY A 1 89 ? 23.971 -2.494 -48.703 1.00 95.62 89 GLY A CA 1
ATOM 695 C C . GLY A 1 89 ? 23.799 -1.094 -49.292 1.00 95.62 89 GLY A C 1
ATOM 696 O O . GLY A 1 89 ? 23.265 -0.922 -50.389 1.00 95.62 89 GLY A O 1
ATOM 697 N N . ASN A 1 90 ? 24.246 -0.074 -48.560 1.00 94.62 90 ASN A N 1
ATOM 698 C CA . ASN A 1 90 ? 24.190 1.323 -48.983 1.00 94.62 90 ASN A CA 1
ATOM 699 C C . ASN A 1 90 ? 25.599 1.897 -49.180 1.00 94.62 90 ASN A C 1
ATOM 701 O O . ASN A 1 90 ? 26.157 2.578 -48.319 1.00 94.62 90 ASN A O 1
ATOM 705 N N . GLU A 1 91 ? 26.175 1.652 -50.361 1.00 91.12 91 GLU A N 1
ATOM 706 C CA . GLU A 1 91 ? 27.497 2.180 -50.726 1.00 91.12 91 GLU A CA 1
ATOM 707 C C . GLU A 1 91 ? 27.582 3.713 -50.641 1.00 91.12 91 GLU A C 1
ATOM 709 O O . GLU A 1 91 ? 28.653 4.249 -50.352 1.00 91.12 91 GLU A O 1
ATOM 714 N N . ALA A 1 92 ? 26.478 4.427 -50.896 1.00 92.12 92 ALA A N 1
ATOM 715 C CA . ALA A 1 92 ? 26.466 5.890 -50.912 1.00 92.12 92 ALA A CA 1
ATOM 716 C C . ALA A 1 92 ? 26.739 6.487 -49.524 1.00 92.12 92 ALA A C 1
ATOM 718 O O . ALA A 1 92 ? 27.428 7.505 -49.434 1.00 92.12 92 ALA A O 1
ATOM 719 N N . ASP A 1 93 ? 26.277 5.808 -48.474 1.00 90.75 93 ASP A N 1
ATOM 720 C CA . ASP A 1 93 ? 26.481 6.201 -47.077 1.00 90.75 93 ASP A CA 1
ATOM 721 C C . ASP A 1 93 ? 27.683 5.486 -46.434 1.00 90.75 93 ASP A C 1
ATOM 723 O O . ASP A 1 93 ? 27.949 5.635 -45.243 1.00 90.75 93 ASP A O 1
ATOM 727 N N . GLY A 1 94 ? 28.467 4.751 -47.235 1.00 94.69 94 GLY A N 1
ATOM 728 C CA . GLY A 1 94 ? 29.642 4.023 -46.762 1.00 94.69 94 GLY A CA 1
ATOM 729 C C . GLY A 1 94 ? 29.303 2.772 -45.955 1.00 94.69 94 GLY A C 1
ATOM 730 O O . GLY A 1 94 ? 30.151 2.316 -45.190 1.00 94.69 94 GLY A O 1
ATOM 731 N N . ASP A 1 95 ? 28.107 2.212 -46.155 1.00 96.38 95 ASP A N 1
ATOM 732 C CA . ASP A 1 95 ? 27.619 1.020 -45.464 1.00 96.38 95 ASP A CA 1
ATOM 733 C C . ASP A 1 95 ? 27.334 -0.150 -46.429 1.00 96.38 95 ASP A C 1
ATOM 735 O O . ASP A 1 95 ? 26.194 -0.605 -46.563 1.00 96.38 95 ASP A O 1
ATOM 739 N N . PRO A 1 96 ? 28.339 -0.608 -47.203 1.00 95.94 96 PRO A N 1
ATOM 740 C CA . PRO A 1 96 ? 28.150 -1.706 -48.136 1.00 95.94 96 PRO A CA 1
ATOM 741 C C . PRO A 1 96 ? 27.927 -3.019 -47.390 1.00 95.94 96 PRO A C 1
ATOM 743 O O . PRO A 1 96 ? 28.524 -3.274 -46.345 1.00 95.94 96 PRO A O 1
ATOM 746 N N . TRP A 1 97 ? 27.162 -3.909 -48.007 1.00 95.06 97 TRP A N 1
ATOM 747 C CA . TRP A 1 97 ? 27.181 -5.309 -47.633 1.00 95.06 97 TRP A CA 1
ATOM 748 C C . TRP A 1 97 ? 28.530 -5.896 -48.068 1.00 95.06 97 TRP A C 1
ATOM 750 O O . TRP A 1 97 ? 28.843 -5.861 -49.266 1.00 95.06 97 TRP A O 1
ATOM 760 N N . PRO A 1 98 ? 29.367 -6.397 -47.144 1.00 92.38 98 PRO A N 1
ATOM 761 C CA . PRO A 1 98 ? 30.696 -6.847 -47.515 1.00 92.38 98 PRO A CA 1
ATOM 762 C C . PRO A 1 98 ? 30.634 -8.042 -48.490 1.00 92.38 98 PRO A C 1
ATOM 764 O O . PRO A 1 98 ? 29.593 -8.665 -48.685 1.00 92.38 98 PRO A O 1
ATOM 767 N N . PRO A 1 99 ? 31.738 -8.409 -49.154 1.00 90.19 99 PRO A N 1
ATOM 768 C CA . PRO A 1 99 ? 31.854 -9.701 -49.831 1.00 90.19 99 PRO A CA 1
ATOM 769 C C . PRO A 1 99 ? 32.267 -10.807 -48.839 1.00 90.19 99 PRO A C 1
ATOM 771 O O . PRO A 1 99 ? 32.911 -10.523 -47.829 1.00 90.19 99 PRO A O 1
ATOM 774 N N . CYS A 1 100 ? 31.871 -12.070 -49.053 1.00 88.38 100 CYS A N 1
ATOM 775 C CA . CYS A 1 100 ? 32.114 -13.168 -48.089 1.00 88.38 100 CYS A CA 1
ATOM 776 C C . CYS A 1 100 ? 33.601 -13.443 -47.780 1.00 88.38 100 CYS A C 1
ATOM 778 O O . CYS A 1 100 ? 33.912 -14.181 -46.849 1.00 88.38 100 CYS A O 1
ATOM 780 N N . ASP A 1 101 ? 34.518 -12.924 -48.596 1.00 86.25 101 ASP A N 1
ATOM 781 C CA . ASP A 1 101 ? 35.966 -13.011 -48.409 1.00 86.25 101 ASP A CA 1
ATOM 782 C C . ASP A 1 101 ? 36.553 -11.820 -47.630 1.00 86.25 101 ASP A C 1
ATOM 784 O O . ASP A 1 101 ? 37.765 -11.784 -47.393 1.00 86.25 101 ASP A O 1
ATOM 788 N N . ALA A 1 102 ? 35.719 -10.859 -47.219 1.00 86.31 102 ALA A N 1
ATOM 789 C CA . ALA A 1 102 ? 36.112 -9.792 -46.314 1.00 86.31 102 ALA A CA 1
ATOM 790 C C . ALA A 1 102 ? 36.545 -10.361 -44.958 1.00 86.31 102 ALA A C 1
ATOM 792 O O . ALA A 1 102 ? 36.009 -11.354 -44.469 1.00 86.31 102 ALA A O 1
ATOM 793 N N . GLN A 1 103 ? 37.533 -9.714 -44.340 1.00 83.94 103 GLN A N 1
ATOM 794 C CA . GLN A 1 103 ? 37.910 -10.032 -42.971 1.00 83.94 103 GLN A CA 1
ATOM 795 C C . GLN A 1 103 ? 36.794 -9.557 -42.037 1.00 83.94 103 GLN A C 1
ATOM 797 O O . GLN A 1 103 ? 36.542 -8.355 -41.962 1.00 83.94 103 GLN A O 1
ATOM 802 N N . GLY A 1 104 ? 36.161 -10.499 -41.339 1.00 76.38 104 GLY A N 1
ATOM 803 C CA . GLY A 1 104 ? 35.135 -10.220 -40.345 1.00 76.38 104 GLY A CA 1
ATOM 804 C C . GLY A 1 104 ? 35.620 -9.296 -39.231 1.00 76.38 104 GLY A C 1
ATOM 805 O O . GLY A 1 104 ? 36.815 -9.233 -38.915 1.00 76.38 104 GLY A O 1
ATOM 806 N N . LYS A 1 105 ? 34.669 -8.556 -38.658 1.00 78.94 105 LYS A N 1
ATOM 807 C CA . LYS A 1 105 ? 34.906 -7.608 -37.562 1.00 78.94 105 LYS A CA 1
ATOM 808 C C . LYS A 1 105 ? 35.074 -8.306 -36.207 1.00 78.94 105 LYS A C 1
ATOM 810 O O . LYS A 1 105 ? 35.795 -7.784 -35.356 1.00 78.94 105 LYS A O 1
ATOM 815 N N . TRP A 1 106 ? 34.431 -9.456 -36.031 1.00 84.25 106 TRP A N 1
ATOM 816 C CA . TRP A 1 106 ? 34.352 -10.198 -34.774 1.00 84.25 106 TRP A CA 1
ATOM 817 C C . TRP A 1 106 ? 35.138 -11.517 -34.846 1.00 84.25 106 TRP A C 1
ATOM 819 O O . TRP A 1 106 ? 35.739 -11.839 -35.877 1.00 84.25 106 TRP A O 1
ATOM 829 N N . PHE A 1 107 ? 35.215 -12.256 -33.734 1.00 87.00 107 PHE A N 1
ATOM 830 C CA . PHE A 1 107 ? 35.976 -13.511 -33.674 1.00 87.00 107 PHE A CA 1
ATOM 831 C C . PHE A 1 107 ? 35.465 -14.561 -34.667 1.00 87.00 107 PHE A C 1
ATOM 833 O O . PHE A 1 107 ? 36.260 -15.254 -35.312 1.00 87.00 107 PHE A O 1
ATOM 840 N N . GLU A 1 108 ? 34.143 -14.673 -34.797 1.00 90.94 108 GLU A N 1
ATOM 841 C CA . GLU A 1 108 ? 33.524 -15.497 -35.823 1.00 90.94 108 GLU A CA 1
ATOM 842 C C . GLU A 1 108 ? 33.768 -14.857 -37.204 1.00 90.94 108 GLU A C 1
ATOM 844 O O . GLU A 1 108 ? 33.396 -13.720 -37.469 1.00 90.94 108 GLU A O 1
ATOM 849 N N . ASN A 1 109 ? 34.475 -15.569 -38.083 1.00 86.50 109 ASN A N 1
ATOM 850 C CA . ASN A 1 109 ? 34.916 -15.037 -39.375 1.00 86.50 109 ASN A CA 1
ATOM 851 C C . ASN A 1 109 ? 34.697 -16.068 -40.494 1.00 86.50 109 ASN A C 1
ATOM 853 O O . ASN A 1 109 ? 35.633 -16.510 -41.169 1.00 86.50 109 ASN A O 1
ATOM 857 N N . ASN A 1 110 ? 33.454 -16.527 -40.627 1.00 91.12 110 ASN A N 1
ATOM 858 C CA . ASN A 1 110 ? 33.010 -17.563 -41.559 1.00 91.12 110 ASN A CA 1
ATOM 859 C C . ASN A 1 110 ? 31.718 -17.136 -42.272 1.00 91.12 110 ASN A C 1
ATOM 861 O O . ASN A 1 110 ? 30.610 -17.366 -41.809 1.00 91.12 110 ASN A O 1
ATOM 865 N N . CYS A 1 111 ? 31.851 -16.642 -43.498 1.00 93.56 111 CYS A N 1
ATOM 866 C CA . CYS A 1 111 ? 30.678 -16.363 -44.315 1.00 93.56 111 CYS A CA 1
ATOM 867 C C . CYS A 1 111 ? 30.054 -17.653 -44.877 1.00 93.56 111 CYS A C 1
ATOM 869 O O . CYS A 1 111 ? 30.731 -18.452 -45.535 1.00 93.56 111 CYS A O 1
ATOM 871 N N . THR A 1 112 ? 28.755 -17.843 -44.662 1.00 93.62 112 THR A N 1
ATOM 872 C CA . THR A 1 112 ? 27.956 -18.961 -45.193 1.00 93.62 112 THR A CA 1
ATOM 873 C C . THR A 1 112 ? 26.706 -18.430 -45.885 1.00 93.62 112 THR A C 1
A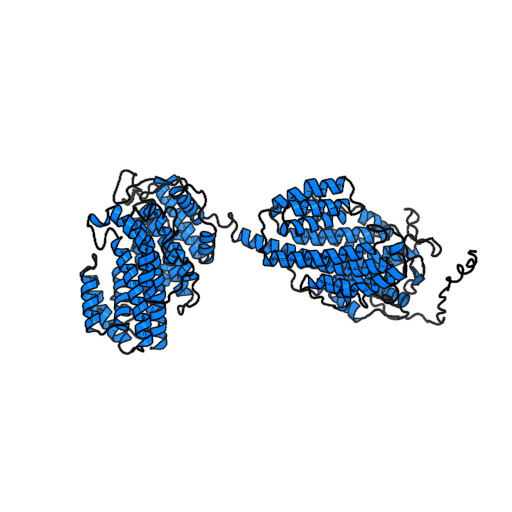TOM 875 O O . THR A 1 112 ? 26.234 -17.356 -45.554 1.00 93.62 112 THR A O 1
ATOM 878 N N . THR A 1 113 ? 26.172 -19.116 -46.894 1.00 93.69 113 THR A N 1
ATOM 879 C CA . THR A 1 113 ? 24.968 -18.637 -47.596 1.00 93.69 113 THR A CA 1
ATOM 880 C C . THR A 1 113 ? 23.734 -19.324 -47.037 1.00 93.69 113 THR A C 1
ATOM 882 O O . THR A 1 113 ? 23.638 -20.549 -47.103 1.00 93.69 113 THR A O 1
ATOM 885 N N . GLN A 1 114 ? 22.779 -18.539 -46.545 1.00 91.75 114 GLN A N 1
ATOM 886 C CA . GLN A 1 114 ? 21.452 -19.029 -46.202 1.00 91.75 114 GLN A CA 1
ATOM 887 C C . GLN A 1 114 ? 20.636 -19.225 -47.484 1.00 91.75 114 GLN A C 1
ATOM 889 O O . GLN A 1 114 ? 20.501 -18.302 -48.290 1.00 91.75 114 GLN A O 1
ATOM 894 N N . GLU A 1 115 ? 20.088 -20.426 -47.695 1.00 88.19 115 GLU A N 1
ATOM 895 C CA . GLU A 1 115 ? 19.325 -20.726 -48.916 1.00 88.19 115 GLU A CA 1
ATOM 896 C C . GLU A 1 115 ? 18.047 -19.881 -49.002 1.00 88.19 115 GLU A C 1
ATOM 898 O O . GLU A 1 115 ? 17.742 -19.323 -50.062 1.00 88.19 115 GLU A O 1
ATOM 903 N N . TYR A 1 116 ? 17.347 -19.719 -47.873 1.00 83.00 116 TYR A N 1
ATOM 904 C CA . TYR A 1 116 ? 16.216 -18.803 -47.736 1.00 83.00 116 TYR A CA 1
ATOM 905 C C . TYR A 1 116 ? 16.677 -17.359 -47.964 1.00 83.00 116 TYR A C 1
ATOM 907 O O . TYR A 1 116 ? 17.376 -16.771 -47.140 1.00 83.00 116 TYR A O 1
ATOM 915 N N . GLY A 1 117 ? 16.301 -16.804 -49.119 1.00 84.00 117 GLY A N 1
ATOM 916 C CA . GLY A 1 117 ? 16.723 -15.476 -49.573 1.00 84.00 117 GLY A CA 1
ATOM 917 C C . GLY A 1 117 ? 18.041 -15.454 -50.354 1.00 84.00 117 GLY A C 1
ATOM 918 O O . GLY A 1 117 ? 18.323 -14.454 -51.010 1.00 84.00 117 GLY A O 1
ATOM 919 N N . SER A 1 118 ? 18.808 -16.554 -50.356 1.00 91.19 118 SER A N 1
ATOM 920 C CA . SER A 1 118 ? 20.126 -16.659 -51.008 1.00 91.19 118 SER A CA 1
ATOM 921 C C . SER A 1 118 ? 21.101 -15.557 -50.576 1.00 91.19 118 SER A C 1
ATOM 923 O O . SER A 1 118 ? 21.839 -15.016 -51.402 1.00 91.19 118 SER A O 1
ATOM 925 N N . ILE A 1 119 ? 21.094 -15.224 -49.283 1.00 93.94 119 ILE A N 1
ATOM 926 C CA . ILE A 1 119 ? 21.927 -14.162 -48.716 1.00 93.94 119 ILE A CA 1
ATOM 927 C C . ILE A 1 119 ? 23.170 -14.737 -48.020 1.00 93.94 119 ILE A C 1
ATOM 929 O O . ILE A 1 119 ? 23.095 -15.797 -47.391 1.00 93.94 119 ILE A O 1
ATOM 933 N N . PRO A 1 120 ? 24.334 -14.084 -48.141 1.00 94.62 120 PRO A N 1
ATOM 934 C CA . PRO A 1 120 ? 25.496 -14.400 -47.314 1.00 94.62 120 PRO A CA 1
ATOM 935 C C . PRO A 1 120 ? 25.253 -13.996 -45.850 1.00 94.62 120 PRO A C 1
ATOM 937 O O . PRO A 1 120 ? 24.671 -12.957 -45.597 1.00 94.62 120 PRO A O 1
ATOM 940 N N . ILE A 1 121 ? 25.719 -14.799 -44.901 1.00 96.62 121 ILE A N 1
ATOM 941 C CA . ILE A 1 121 ? 25.635 -14.617 -43.448 1.00 96.62 121 ILE A CA 1
ATOM 942 C C . ILE A 1 121 ? 27.059 -14.713 -42.904 1.00 96.62 121 ILE A C 1
ATOM 944 O O . ILE A 1 121 ? 27.698 -15.755 -43.059 1.00 96.62 121 ILE A O 1
ATOM 948 N N . TYR A 1 122 ? 27.569 -13.635 -42.308 1.00 94.81 122 TYR A N 1
ATOM 949 C CA . TYR A 1 122 ? 28.978 -13.523 -41.898 1.00 94.81 122 TYR A CA 1
ATOM 950 C C . TYR A 1 122 ? 29.353 -14.297 -40.646 1.00 94.81 122 TYR A C 1
ATOM 952 O O . TYR A 1 122 ? 30.478 -14.784 -40.546 1.00 94.81 122 TYR A O 1
ATOM 960 N N . GLU A 1 123 ? 28.425 -14.364 -39.703 1.00 95.94 123 GLU A N 1
ATOM 961 C CA . GLU A 1 123 ? 28.642 -14.944 -38.385 1.00 95.94 123 GLU A CA 1
ATOM 962 C C . GLU A 1 123 ? 27.465 -15.856 -38.066 1.00 95.94 123 GLU A C 1
ATOM 964 O O . GLU A 1 123 ? 26.563 -15.453 -37.342 1.00 95.94 123 GLU A O 1
ATOM 969 N N . PRO A 1 124 ? 27.376 -17.040 -38.693 1.00 97.12 124 PRO A N 1
ATOM 970 C CA . PRO A 1 124 ? 26.227 -17.925 -38.566 1.00 97.12 124 PRO A CA 1
ATOM 971 C C . PRO A 1 124 ? 25.899 -18.297 -37.114 1.00 97.12 124 PRO A C 1
ATOM 973 O O . PRO A 1 124 ? 24.716 -18.360 -36.778 1.00 97.12 124 PRO A O 1
ATOM 976 N N . CYS A 1 125 ? 26.890 -18.494 -36.238 1.00 97.88 125 CYS A N 1
ATOM 977 C CA . CYS A 1 125 ? 26.623 -18.740 -34.823 1.00 97.88 125 CYS A CA 1
ATOM 978 C C . CYS A 1 125 ? 26.071 -17.496 -34.118 1.00 97.88 125 CYS A C 1
ATOM 980 O O . CYS A 1 125 ? 25.044 -17.593 -33.440 1.00 97.88 125 CYS A O 1
ATOM 982 N N . ASN A 1 126 ? 26.693 -16.327 -34.285 1.00 97.62 126 ASN A N 1
ATOM 983 C CA . ASN A 1 126 ? 26.192 -15.090 -33.675 1.00 97.62 126 ASN A CA 1
ATOM 984 C C . ASN A 1 126 ? 24.814 -14.704 -34.236 1.00 97.62 126 ASN A C 1
ATOM 986 O O . ASN A 1 126 ? 23.922 -14.333 -33.485 1.00 97.62 126 ASN A O 1
ATOM 990 N N . TYR A 1 127 ? 24.596 -14.890 -35.536 1.00 98.00 127 TYR A N 1
ATOM 991 C CA . TYR A 1 127 ? 23.320 -14.717 -36.226 1.00 98.00 127 TYR A CA 1
ATOM 992 C C . TYR A 1 127 ? 22.214 -15.585 -35.614 1.00 98.00 127 TYR A C 1
ATOM 994 O O . TYR A 1 127 ? 21.180 -15.051 -35.218 1.00 98.00 127 TYR A O 1
ATOM 1002 N N . ALA A 1 128 ? 22.433 -16.899 -35.494 1.00 98.38 128 ALA A N 1
ATOM 1003 C CA . ALA A 1 128 ? 21.422 -17.832 -34.995 1.00 98.38 128 ALA A CA 1
ATOM 1004 C C . ALA A 1 128 ? 21.185 -17.725 -33.479 1.00 98.38 128 ALA A C 1
ATOM 1006 O O . ALA A 1 128 ? 20.057 -17.890 -33.022 1.00 98.38 128 ALA A O 1
ATOM 1007 N N . SER A 1 129 ? 22.222 -17.426 -32.692 1.00 98.50 129 SER A N 1
ATOM 1008 C CA . SER A 1 129 ? 22.115 -17.294 -31.226 1.00 98.50 129 SER A CA 1
ATOM 1009 C C . SER A 1 129 ? 21.186 -16.174 -30.760 1.00 98.50 129 SER A C 1
ATOM 1011 O O . SER A 1 129 ? 20.678 -16.235 -29.644 1.00 98.50 129 SER A O 1
ATOM 1013 N N . ASN A 1 130 ? 20.854 -15.222 -31.634 1.00 98.38 130 ASN A N 1
ATOM 1014 C CA . ASN A 1 130 ? 19.851 -14.194 -31.362 1.00 98.38 130 ASN A CA 1
ATOM 1015 C C . ASN A 1 130 ? 18.428 -14.727 -31.158 1.00 98.38 130 ASN A C 1
ATOM 1017 O O . ASN A 1 130 ? 17.589 -14.025 -30.596 1.00 98.38 130 ASN A O 1
ATOM 1021 N N . VAL A 1 131 ? 18.152 -15.982 -31.535 1.00 98.62 131 VAL A N 1
ATOM 1022 C CA . VAL A 1 131 ? 16.891 -16.657 -31.184 1.00 98.62 131 VAL A CA 1
ATOM 1023 C C . VAL A 1 131 ? 16.690 -16.720 -29.663 1.00 98.62 131 VAL A C 1
ATOM 1025 O O . VAL A 1 131 ? 15.552 -16.730 -29.197 1.00 98.62 131 VAL A O 1
ATOM 1028 N N . ALA A 1 132 ? 17.766 -16.661 -28.873 1.00 98.50 132 ALA A N 1
ATOM 1029 C CA . ALA A 1 132 ? 17.682 -16.595 -27.419 1.00 98.50 132 ALA A CA 1
ATOM 1030 C C . ALA A 1 132 ? 16.870 -15.383 -26.914 1.00 98.50 132 ALA A C 1
ATOM 1032 O O . ALA A 1 132 ? 16.124 -15.510 -25.946 1.00 98.50 132 ALA A O 1
ATOM 1033 N N . TYR A 1 133 ? 16.897 -14.242 -27.615 1.00 98.62 133 TYR A N 1
ATOM 1034 C CA . TYR A 1 133 ? 16.073 -13.079 -27.261 1.00 98.62 133 TYR A CA 1
ATOM 1035 C C . TYR A 1 133 ? 14.572 -13.307 -27.502 1.00 98.62 133 TYR A C 1
ATOM 1037 O O . TYR A 1 133 ? 13.745 -12.783 -26.755 1.00 98.62 133 TYR A O 1
ATOM 1045 N N . TYR A 1 134 ? 14.189 -14.144 -28.475 1.00 98.56 134 TYR A N 1
ATOM 1046 C CA . TYR A 1 134 ? 12.790 -14.562 -28.620 1.00 98.56 134 TYR A CA 1
ATOM 1047 C C . TYR A 1 134 ? 12.329 -15.420 -27.439 1.00 98.56 134 TYR A C 1
ATOM 1049 O O . TYR A 1 134 ? 11.188 -15.284 -26.999 1.00 98.56 134 TYR A O 1
ATOM 1057 N N . HIS A 1 135 ? 13.209 -16.256 -26.882 1.00 98.56 135 HIS A N 1
ATOM 1058 C CA . HIS A 1 135 ? 12.911 -16.990 -25.654 1.00 98.56 135 HIS A CA 1
ATOM 1059 C C . HIS A 1 135 ? 12.719 -16.046 -24.463 1.00 98.56 135 HIS A C 1
ATOM 1061 O O . HIS A 1 135 ? 11.733 -16.196 -23.750 1.00 98.56 135 HIS A O 1
ATOM 1067 N N . THR A 1 136 ? 13.542 -15.004 -24.316 1.00 98.44 136 THR A N 1
ATOM 1068 C CA . THR A 1 136 ? 13.313 -13.952 -23.308 1.00 98.44 136 THR A CA 1
ATOM 1069 C C . THR A 1 136 ? 11.953 -13.269 -23.481 1.00 98.44 136 THR A C 1
ATOM 1071 O O . THR A 1 136 ? 11.233 -13.080 -22.501 1.00 98.44 136 THR A O 1
ATOM 1074 N N . ALA A 1 137 ? 11.543 -12.958 -24.716 1.00 98.44 137 ALA A N 1
ATOM 1075 C CA . ALA A 1 137 ? 10.215 -12.400 -24.983 1.00 98.44 137 ALA A CA 1
ATOM 1076 C C . ALA A 1 137 ? 9.080 -13.359 -24.565 1.00 98.44 137 ALA A C 1
ATOM 1078 O O . ALA A 1 137 ? 8.072 -12.919 -24.007 1.00 98.44 137 ALA A O 1
ATOM 1079 N N . ILE A 1 138 ? 9.246 -14.668 -24.801 1.00 98.56 138 ILE A N 1
ATOM 1080 C CA . ILE A 1 138 ? 8.304 -15.703 -24.348 1.00 98.56 138 ILE A CA 1
ATOM 1081 C C . ILE A 1 138 ? 8.251 -15.747 -22.819 1.00 98.56 138 ILE A C 1
ATOM 1083 O O . ILE A 1 138 ? 7.152 -15.722 -22.269 1.00 98.56 138 ILE A O 1
ATOM 1087 N N . GLU A 1 139 ? 9.397 -15.780 -22.135 1.00 98.38 139 GLU A N 1
ATOM 1088 C CA . GLU A 1 139 ? 9.461 -15.798 -20.668 1.00 98.38 139 GLU A CA 1
ATOM 1089 C C . GLU A 1 139 ? 8.731 -14.599 -20.058 1.00 98.38 139 GLU A C 1
ATOM 1091 O O . GLU A 1 139 ? 7.910 -14.764 -19.153 1.00 98.38 139 GLU A O 1
ATOM 1096 N N . ILE A 1 140 ? 8.956 -13.400 -20.607 1.00 98.38 140 ILE A N 1
ATOM 1097 C CA . ILE A 1 140 ? 8.307 -12.178 -20.127 1.00 98.38 140 ILE A CA 1
ATOM 1098 C C . ILE A 1 140 ? 6.788 -12.249 -20.325 1.00 98.38 140 ILE A C 1
ATOM 1100 O O . ILE A 1 140 ? 6.017 -12.003 -19.400 1.00 98.38 140 ILE A O 1
ATOM 1104 N N . CYS A 1 141 ? 6.344 -12.638 -21.518 1.00 98.12 141 CYS A N 1
ATOM 1105 C CA . CYS A 1 141 ? 4.927 -12.741 -21.859 1.00 98.12 141 CYS A CA 1
ATOM 1106 C C . CYS A 1 141 ? 4.173 -13.830 -21.076 1.00 98.12 141 CYS A C 1
ATOM 1108 O O . CYS A 1 141 ? 2.996 -13.663 -20.758 1.00 98.12 141 CYS A O 1
ATOM 1110 N N . LYS A 1 142 ? 4.801 -14.989 -20.832 1.00 97.81 142 LYS A N 1
ATOM 1111 C CA . LYS A 1 142 ? 4.140 -16.141 -20.192 1.00 97.81 142 LYS A CA 1
ATOM 1112 C C . LYS A 1 142 ? 4.030 -16.009 -18.684 1.00 97.81 142 LYS A C 1
ATOM 1114 O O . LYS A 1 142 ? 3.221 -16.713 -18.077 1.00 97.81 142 LYS A O 1
ATOM 1119 N N . ARG A 1 143 ? 4.812 -15.117 -18.093 1.00 97.06 143 ARG A N 1
ATOM 1120 C CA . ARG A 1 143 ? 4.707 -14.758 -16.690 1.00 97.06 143 ARG A CA 1
ATOM 1121 C C . ARG A 1 143 ? 3.412 -13.980 -16.424 1.00 97.06 143 ARG A C 1
ATOM 1123 O O . ARG A 1 143 ? 3.026 -13.121 -17.210 1.00 97.06 143 ARG A O 1
ATOM 1130 N N . SER A 1 144 ? 2.727 -14.303 -15.326 1.00 94.62 144 SER A N 1
ATOM 1131 C CA . SER A 1 144 ? 1.396 -13.760 -14.998 1.00 94.62 144 SER A CA 1
ATOM 1132 C C . SER A 1 144 ? 1.349 -12.889 -13.742 1.00 94.62 144 SER A C 1
ATOM 1134 O O . SER A 1 144 ? 0.301 -12.331 -13.441 1.00 94.62 144 SER A O 1
ATOM 1136 N N . ASP A 1 145 ? 2.437 -12.812 -12.983 1.00 93.19 145 ASP A N 1
ATOM 1137 C CA . ASP A 1 145 ? 2.561 -12.109 -11.700 1.00 93.19 145 ASP A CA 1
ATOM 1138 C C . ASP A 1 145 ? 3.262 -10.745 -11.842 1.00 93.19 145 ASP A C 1
ATOM 1140 O O . ASP A 1 145 ? 4.000 -10.308 -10.962 1.00 93.19 145 ASP A O 1
ATOM 1144 N N . TRP A 1 146 ? 3.029 -10.053 -12.961 1.00 96.56 146 TRP A N 1
ATOM 1145 C CA . TRP A 1 146 ? 3.540 -8.699 -13.167 1.00 96.56 146 TRP A CA 1
ATOM 1146 C C . TRP A 1 146 ? 2.782 -7.681 -12.301 1.00 96.56 146 TRP A C 1
ATOM 1148 O O . TRP A 1 146 ? 1.556 -7.600 -12.345 1.00 96.56 146 TRP A O 1
ATOM 1158 N N . ALA A 1 147 ? 3.531 -6.870 -11.556 1.00 94.69 147 ALA A N 1
ATOM 1159 C CA . ALA A 1 147 ? 3.102 -5.599 -10.979 1.00 94.69 147 ALA A CA 1
ATOM 1160 C C . ALA A 1 147 ? 3.094 -4.465 -12.025 1.00 94.69 147 ALA A C 1
ATOM 1162 O O . ALA A 1 147 ? 2.432 -3.445 -11.839 1.00 94.69 147 ALA A O 1
ATOM 1163 N N . PHE A 1 148 ? 3.827 -4.637 -13.129 1.00 96.31 148 PHE A N 1
ATOM 1164 C CA . PHE A 1 148 ? 3.799 -3.744 -14.286 1.00 96.31 148 PHE A CA 1
ATOM 1165 C C . PHE A 1 148 ? 2.446 -3.706 -15.001 1.00 96.31 148 PHE A C 1
ATOM 1167 O O . PHE A 1 148 ? 1.653 -4.644 -14.938 1.00 96.31 148 PHE A O 1
ATOM 1174 N N . SER A 1 149 ? 2.213 -2.627 -15.755 1.00 96.12 149 SER A N 1
ATOM 1175 C CA . SER A 1 149 ? 1.067 -2.558 -16.659 1.00 96.12 149 SER A CA 1
ATOM 1176 C C . SER A 1 149 ? 1.243 -3.506 -17.851 1.00 96.12 149 SER A C 1
ATOM 1178 O O . SER A 1 149 ? 2.364 -3.760 -18.301 1.00 96.12 149 SER A O 1
ATOM 1180 N N . ASP A 1 150 ? 0.133 -3.960 -18.445 1.00 96.69 150 ASP A N 1
ATOM 1181 C CA . ASP A 1 150 ? 0.167 -4.748 -19.688 1.00 96.69 150 ASP A CA 1
ATOM 1182 C C . ASP A 1 150 ? 0.952 -4.031 -20.800 1.00 96.69 150 ASP A C 1
ATOM 1184 O O . ASP A 1 150 ? 1.597 -4.677 -21.625 1.00 96.69 150 ASP A O 1
ATOM 1188 N N . ALA A 1 151 ? 0.916 -2.694 -20.829 1.00 97.19 151 ALA A N 1
ATOM 1189 C CA . ALA A 1 151 ? 1.632 -1.896 -21.818 1.00 97.19 151 ALA A CA 1
ATOM 1190 C C . ALA A 1 151 ? 3.154 -1.959 -21.625 1.00 97.19 151 ALA A C 1
ATOM 1192 O O . ALA A 1 151 ? 3.874 -2.068 -22.616 1.00 97.19 151 ALA A O 1
ATOM 1193 N N . ASP A 1 152 ? 3.639 -1.949 -20.382 1.00 97.94 152 ASP A N 1
ATOM 1194 C CA . ASP A 1 152 ? 5.067 -2.075 -20.069 1.00 97.94 152 ASP A CA 1
ATOM 1195 C C . ASP A 1 152 ? 5.585 -3.477 -20.400 1.00 97.94 152 ASP A C 1
ATOM 1197 O O . ASP A 1 152 ? 6.614 -3.628 -21.064 1.00 97.94 152 ASP A O 1
ATOM 1201 N N . VAL A 1 153 ? 4.825 -4.509 -20.012 1.00 97.94 153 VAL A N 1
ATOM 1202 C CA . VAL A 1 153 ? 5.141 -5.909 -20.334 1.00 97.94 153 VAL A CA 1
ATOM 1203 C C . VAL A 1 153 ? 5.193 -6.101 -21.850 1.00 97.94 153 VAL A C 1
ATOM 1205 O O . VAL A 1 153 ? 6.173 -6.629 -22.377 1.00 97.94 153 VAL A O 1
ATOM 1208 N N . GLN A 1 154 ? 4.185 -5.612 -22.578 1.00 98.06 154 GLN A N 1
ATOM 1209 C CA . GLN A 1 154 ? 4.174 -5.670 -24.041 1.00 98.06 154 GLN A CA 1
ATOM 1210 C C . GLN A 1 154 ? 5.274 -4.812 -24.673 1.00 98.06 154 GLN A C 1
ATOM 1212 O O . GLN A 1 154 ? 5.828 -5.210 -25.692 1.00 98.06 154 GLN A O 1
ATOM 1217 N N . GLY A 1 155 ? 5.650 -3.681 -24.072 1.00 98.12 155 GLY A N 1
ATOM 1218 C CA . GLY A 1 155 ? 6.795 -2.876 -24.498 1.00 98.12 155 GLY A CA 1
ATOM 1219 C C . GLY A 1 155 ? 8.102 -3.670 -24.473 1.00 98.12 155 GLY A C 1
ATOM 1220 O O . GLY A 1 155 ? 8.844 -3.668 -25.457 1.00 98.12 155 GLY A O 1
ATOM 1221 N N . MET A 1 156 ? 8.354 -4.420 -23.395 1.00 98.44 156 MET A N 1
ATOM 1222 C CA . MET A 1 156 ? 9.523 -5.304 -23.293 1.00 98.44 156 MET A CA 1
ATOM 1223 C C . MET A 1 156 ? 9.466 -6.460 -24.303 1.00 98.44 156 MET A C 1
ATOM 1225 O O . MET A 1 156 ? 10.458 -6.725 -24.981 1.00 98.44 156 MET A O 1
ATOM 1229 N N . VAL A 1 157 ? 8.306 -7.112 -24.463 1.00 98.50 157 VAL A N 1
ATOM 1230 C CA . VAL A 1 157 ? 8.104 -8.181 -25.466 1.00 98.50 157 VAL A CA 1
ATOM 1231 C C . VAL A 1 157 ? 8.362 -7.659 -26.882 1.00 98.50 157 VAL A C 1
ATOM 1233 O O . VAL A 1 157 ? 9.075 -8.301 -27.656 1.00 98.50 157 VAL A O 1
ATOM 1236 N N . ARG A 1 158 ? 7.837 -6.470 -27.210 1.00 98.50 158 ARG A N 1
ATOM 1237 C CA . ARG A 1 158 ? 8.088 -5.773 -28.478 1.00 98.50 158 ARG A CA 1
ATOM 1238 C C . ARG A 1 158 ? 9.566 -5.536 -28.692 1.00 98.50 158 ARG A C 1
ATOM 1240 O O . ARG A 1 158 ? 10.068 -5.919 -29.744 1.00 98.50 158 ARG A O 1
ATOM 1247 N N . ASN A 1 159 ? 10.250 -4.961 -27.703 1.00 98.50 159 ASN A N 1
ATOM 1248 C CA . ASN A 1 159 ? 11.675 -4.678 -27.792 1.00 98.50 159 ASN A CA 1
ATOM 1249 C C . ASN A 1 159 ? 12.502 -5.949 -28.054 1.00 98.50 159 ASN A C 1
ATOM 1251 O O . ASN A 1 159 ? 13.278 -5.950 -29.004 1.00 98.50 159 ASN A O 1
ATOM 1255 N N . PHE A 1 160 ? 12.293 -7.044 -27.315 1.00 98.50 160 PHE A N 1
ATOM 1256 C CA . PHE A 1 160 ? 13.032 -8.290 -27.562 1.00 98.50 160 PHE A CA 1
ATOM 1257 C C . PHE A 1 160 ? 12.717 -8.918 -28.919 1.00 98.50 160 PHE A C 1
ATOM 1259 O O . PHE A 1 160 ? 13.624 -9.424 -29.580 1.00 98.50 160 PHE A O 1
ATOM 1266 N N . GLY A 1 161 ? 11.458 -8.853 -29.365 1.00 98.06 161 GLY A N 1
ATOM 1267 C CA . GLY A 1 161 ? 11.073 -9.335 -30.689 1.00 98.06 161 GLY A CA 1
ATOM 1268 C C . GLY A 1 161 ? 11.824 -8.610 -31.810 1.00 98.06 161 GLY A C 1
ATOM 1269 O O . GLY A 1 161 ? 12.343 -9.249 -32.724 1.00 98.06 161 GLY A O 1
ATOM 1270 N N . ILE A 1 162 ? 11.943 -7.281 -31.722 1.00 98.25 162 ILE A N 1
ATOM 1271 C CA . ILE A 1 162 ? 12.697 -6.494 -32.707 1.00 98.25 162 ILE A CA 1
ATOM 1272 C C . ILE A 1 162 ? 14.220 -6.567 -32.498 1.00 98.25 162 ILE A C 1
ATOM 1274 O O . ILE A 1 162 ? 14.959 -6.530 -33.478 1.00 98.25 162 ILE A O 1
ATOM 1278 N N . LEU A 1 163 ? 14.707 -6.724 -31.262 1.00 98.12 163 LEU A N 1
ATOM 1279 C CA . LEU A 1 163 ? 16.133 -6.871 -30.947 1.00 98.12 163 LEU A CA 1
ATOM 1280 C C . LEU A 1 163 ? 16.694 -8.177 -31.508 1.00 98.12 163 LEU A C 1
ATOM 1282 O O . LEU A 1 163 ? 17.760 -8.159 -32.116 1.00 98.12 163 LEU A O 1
ATOM 1286 N N . ALA A 1 164 ? 15.964 -9.287 -31.371 1.00 98.19 164 ALA A N 1
ATOM 1287 C CA . ALA A 1 164 ? 16.372 -10.580 -31.914 1.00 98.19 164 ALA A CA 1
ATOM 1288 C C . ALA A 1 164 ? 16.702 -10.481 -33.413 1.00 98.19 164 ALA A C 1
ATOM 1290 O O . ALA A 1 164 ? 17.754 -10.930 -33.870 1.00 98.19 164 ALA A O 1
ATOM 1291 N N . GLN A 1 165 ? 15.828 -9.833 -34.186 1.00 97.50 165 GLN A N 1
ATOM 1292 C CA . GLN A 1 165 ? 16.022 -9.668 -35.623 1.00 97.50 165 GLN A CA 1
ATOM 1293 C C . GLN A 1 165 ? 17.040 -8.564 -35.967 1.00 97.50 165 GLN A C 1
ATOM 1295 O O . GLN A 1 165 ? 17.794 -8.727 -36.928 1.00 97.50 165 GLN A O 1
ATOM 1300 N N . GLY A 1 166 ? 17.107 -7.480 -35.188 1.00 97.88 166 GLY A N 1
ATOM 1301 C CA . GLY A 1 166 ? 18.095 -6.407 -35.348 1.00 97.88 166 GLY A CA 1
ATOM 1302 C C . GLY A 1 166 ? 19.533 -6.866 -35.092 1.00 97.88 166 GLY A C 1
ATOM 1303 O O . GLY A 1 166 ? 20.426 -6.598 -35.894 1.00 97.88 166 GLY A O 1
ATOM 1304 N N . SER A 1 167 ? 19.749 -7.646 -34.037 1.00 98.06 167 SER A N 1
ATOM 1305 C CA . SER A 1 167 ? 21.051 -8.242 -33.732 1.00 98.06 167 SER A CA 1
ATOM 1306 C C . SER A 1 167 ? 21.443 -9.311 -34.754 1.00 98.06 167 SER A C 1
ATOM 1308 O O . SER A 1 167 ? 22.566 -9.332 -35.267 1.00 98.06 167 SER A O 1
ATOM 1310 N N . ALA A 1 168 ? 20.477 -10.120 -35.201 1.00 98.19 168 ALA A N 1
ATOM 1311 C CA . ALA A 1 168 ? 20.686 -11.020 -36.328 1.00 98.19 168 ALA A CA 1
ATOM 1312 C C . ALA A 1 168 ? 21.079 -10.248 -37.609 1.00 98.19 168 ALA A C 1
ATOM 1314 O O . ALA A 1 168 ? 21.932 -10.705 -38.372 1.00 98.19 168 ALA A O 1
ATOM 1315 N N . PHE A 1 169 ? 20.536 -9.048 -37.838 1.00 98.12 169 PHE A N 1
ATOM 1316 C CA . PHE A 1 169 ? 20.952 -8.192 -38.951 1.00 98.12 169 PHE A CA 1
ATOM 1317 C C . PHE A 1 169 ? 22.411 -7.731 -38.787 1.00 98.12 169 PHE A C 1
ATOM 1319 O O . PHE A 1 169 ? 23.191 -7.866 -39.735 1.00 98.12 169 PHE A O 1
ATOM 1326 N N . LEU A 1 170 ? 22.842 -7.274 -37.605 1.00 97.19 170 LEU A N 1
ATOM 1327 C CA . LEU A 1 170 ? 24.256 -6.950 -37.358 1.00 97.19 170 LEU A CA 1
ATOM 1328 C C . LEU A 1 170 ? 25.171 -8.126 -37.717 1.00 97.19 170 LEU A C 1
ATOM 1330 O O . LEU A 1 170 ? 26.059 -7.975 -38.553 1.00 97.19 170 LEU A O 1
ATOM 1334 N N . HIS A 1 171 ? 24.949 -9.296 -37.128 1.00 97.31 171 HIS A N 1
ATOM 1335 C CA . HIS A 1 171 ? 25.855 -10.436 -37.291 1.00 97.31 171 HIS A CA 1
ATOM 1336 C C . HIS A 1 171 ? 25.764 -11.088 -38.674 1.00 97.31 171 HIS A C 1
ATOM 1338 O O . HIS A 1 171 ? 26.755 -11.583 -39.214 1.00 97.31 171 HIS A O 1
ATOM 1344 N N . GLY A 1 172 ? 24.589 -11.047 -39.299 1.00 96.56 172 GLY A N 1
ATOM 1345 C CA . GLY A 1 172 ? 24.402 -11.559 -40.648 1.00 96.56 172 GLY A CA 1
ATOM 1346 C C . GLY A 1 172 ? 24.978 -10.650 -41.736 1.00 96.56 172 GLY A C 1
ATOM 1347 O O . GLY A 1 172 ? 25.387 -11.172 -42.768 1.00 96.56 172 GLY A O 1
ATOM 1348 N N . SER A 1 173 ? 25.059 -9.330 -41.513 1.00 96.00 173 SER A N 1
ATOM 1349 C CA . SER A 1 173 ? 25.488 -8.355 -42.536 1.00 96.00 173 SER A CA 1
ATOM 1350 C C . SER A 1 173 ? 26.818 -7.648 -42.267 1.00 96.00 173 SER A C 1
ATOM 1352 O O . SER A 1 173 ? 27.454 -7.195 -43.211 1.00 96.00 173 SER A O 1
ATOM 1354 N N . GLN A 1 174 ? 27.221 -7.503 -41.003 1.00 94.88 174 GLN A N 1
ATOM 1355 C CA . GLN A 1 174 ? 28.295 -6.612 -40.540 1.00 94.88 174 GLN A CA 1
ATOM 1356 C C . GLN A 1 174 ? 28.150 -5.141 -40.989 1.00 94.88 174 GLN A C 1
ATOM 1358 O O . GLN A 1 174 ? 29.144 -4.421 -41.104 1.00 94.88 174 GLN A O 1
ATOM 1363 N N . THR A 1 175 ? 26.917 -4.682 -41.217 1.00 96.44 175 THR A N 1
ATOM 1364 C CA . THR A 1 175 ? 26.607 -3.301 -41.629 1.00 96.44 175 THR A CA 1
ATOM 1365 C C . THR A 1 175 ? 26.361 -2.383 -40.427 1.00 96.44 175 THR A C 1
ATOM 1367 O O . THR A 1 175 ? 26.083 -2.823 -39.310 1.00 96.44 175 THR A O 1
ATOM 1370 N N . SER A 1 176 ? 26.452 -1.079 -40.657 1.00 96.44 176 SER A N 1
ATOM 1371 C CA . SER A 1 176 ? 26.187 -0.003 -39.703 1.00 96.44 176 SER A CA 1
ATOM 1372 C C . SER A 1 176 ? 24.696 0.112 -39.403 1.00 96.44 176 SER A C 1
ATOM 1374 O O . SER A 1 176 ? 24.343 0.359 -38.253 1.00 96.44 176 SER A O 1
ATOM 1376 N N . VAL A 1 177 ? 23.818 -0.122 -40.389 1.00 97.69 177 VAL A N 1
ATOM 1377 C CA . VAL A 1 177 ? 22.366 -0.241 -40.166 1.00 97.69 177 VAL A CA 1
ATOM 1378 C C . VAL A 1 177 ? 22.060 -1.398 -39.213 1.00 97.69 177 VAL A C 1
ATOM 1380 O O . VAL A 1 177 ? 21.359 -1.191 -38.224 1.00 97.69 177 VAL A O 1
ATOM 1383 N N . GLY A 1 178 ? 22.634 -2.584 -39.455 1.00 97.44 178 GLY A N 1
ATOM 1384 C CA . GLY A 1 178 ? 22.511 -3.718 -38.535 1.00 97.44 178 GLY A CA 1
ATOM 1385 C C . GLY A 1 178 ? 23.072 -3.398 -37.146 1.00 97.44 178 GLY A C 1
ATOM 1386 O O . GLY A 1 178 ? 22.426 -3.668 -36.141 1.00 97.44 178 GLY A O 1
ATOM 1387 N N . GLY A 1 179 ? 24.235 -2.742 -37.075 1.00 96.44 179 GLY A N 1
ATOM 1388 C CA . GLY A 1 179 ? 24.837 -2.327 -35.804 1.00 96.44 179 GLY A CA 1
ATOM 1389 C C . GLY A 1 179 ? 24.007 -1.315 -35.018 1.00 96.44 179 GLY A C 1
ATOM 1390 O O . GLY A 1 179 ? 23.940 -1.407 -33.795 1.00 96.44 179 GLY A O 1
ATOM 1391 N N . ALA A 1 180 ? 23.344 -0.379 -35.698 1.00 97.12 180 ALA A N 1
ATOM 1392 C CA . ALA A 1 180 ? 22.407 0.532 -35.055 1.00 97.12 180 ALA A CA 1
ATOM 1393 C C . ALA A 1 180 ? 21.188 -0.229 -34.515 1.00 97.12 180 ALA A C 1
ATOM 1395 O O . ALA A 1 180 ? 20.788 0.019 -33.382 1.00 97.12 180 ALA A O 1
ATOM 1396 N N . ALA A 1 181 ? 20.634 -1.176 -35.281 1.00 97.06 181 ALA A N 1
ATOM 1397 C CA . ALA A 1 181 ? 19.524 -2.015 -34.828 1.00 97.06 181 ALA A CA 1
ATOM 1398 C C . ALA A 1 181 ? 19.890 -2.837 -33.584 1.00 97.06 181 ALA A C 1
ATOM 1400 O O . ALA A 1 181 ? 19.121 -2.858 -32.636 1.00 97.06 181 ALA A O 1
ATOM 1401 N N . ASP A 1 182 ? 21.073 -3.442 -33.530 1.00 97.06 182 ASP A N 1
ATOM 1402 C CA . ASP A 1 182 ? 21.530 -4.189 -32.354 1.00 97.06 182 ASP A CA 1
ATOM 1403 C C . ASP A 1 182 ? 21.746 -3.293 -31.118 1.00 97.06 182 ASP A C 1
ATOM 1405 O O . ASP A 1 182 ? 21.099 -3.450 -30.079 1.00 97.06 182 ASP A O 1
ATOM 1409 N N . VAL A 1 183 ? 22.635 -2.302 -31.229 1.00 94.81 183 VAL A N 1
ATOM 1410 C CA . VAL A 1 183 ? 23.078 -1.499 -30.078 1.00 94.81 183 VAL A CA 1
ATOM 1411 C C . VAL A 1 183 ? 21.940 -0.646 -29.525 1.00 94.81 183 VAL A C 1
ATOM 1413 O O . VAL A 1 183 ? 21.727 -0.588 -28.315 1.00 94.81 183 VAL A O 1
ATOM 1416 N N . ARG A 1 184 ? 21.172 0.007 -30.403 1.00 97.19 184 ARG A N 1
ATOM 1417 C CA . ARG A 1 184 ? 20.133 0.949 -29.978 1.00 97.19 184 ARG A CA 1
ATOM 1418 C C . ARG A 1 184 ? 18.905 0.240 -29.403 1.00 97.19 184 ARG A C 1
ATOM 1420 O O . ARG A 1 184 ? 18.224 0.805 -28.552 1.00 97.19 184 ARG A O 1
ATOM 1427 N N . LEU A 1 185 ? 18.627 -1.002 -29.803 1.00 97.31 185 LEU A N 1
ATOM 1428 C CA . LEU A 1 185 ? 17.540 -1.782 -29.203 1.00 97.31 185 LEU A CA 1
ATOM 1429 C C . LEU A 1 185 ? 17.911 -2.338 -27.824 1.00 97.31 185 LEU A C 1
ATOM 1431 O O . LEU A 1 185 ? 17.044 -2.366 -26.949 1.00 97.31 185 LEU A O 1
ATOM 1435 N N . ASN A 1 186 ? 19.188 -2.672 -27.600 1.00 95.12 186 ASN A N 1
ATOM 1436 C CA . ASN A 1 186 ? 19.717 -2.984 -26.268 1.00 95.12 186 ASN A CA 1
ATOM 1437 C C . ASN A 1 186 ? 19.602 -1.785 -25.308 1.00 95.12 186 ASN A C 1
ATOM 1439 O O . ASN A 1 186 ? 19.147 -1.939 -24.172 1.00 95.12 186 ASN A O 1
ATOM 1443 N N . ASP A 1 187 ? 19.953 -0.578 -25.770 1.00 96.69 187 ASP A N 1
ATOM 1444 C CA . ASP A 1 187 ? 19.757 0.662 -25.004 1.00 96.69 187 ASP A CA 1
ATOM 1445 C C . ASP A 1 187 ? 18.277 0.833 -24.602 1.00 96.69 187 ASP A C 1
ATOM 1447 O O . ASP A 1 187 ? 17.954 1.061 -23.431 1.00 96.69 187 ASP A O 1
ATOM 1451 N N . LEU A 1 188 ? 17.364 0.649 -25.564 1.00 97.62 188 LEU A N 1
ATOM 1452 C CA . LEU A 1 188 ? 15.928 0.808 -25.351 1.00 97.62 188 LEU A CA 1
ATOM 1453 C C . LEU A 1 188 ? 15.355 -0.190 -24.334 1.00 97.62 188 LEU A C 1
ATOM 1455 O O . LEU A 1 188 ? 14.535 0.225 -23.518 1.00 97.62 188 LEU A O 1
ATOM 1459 N N . PHE A 1 189 ? 15.786 -1.459 -24.323 1.00 96.62 189 PHE A N 1
ATOM 1460 C CA . PHE A 1 189 ? 15.315 -2.431 -23.325 1.00 96.62 189 PHE A CA 1
ATOM 1461 C C . PHE A 1 189 ? 15.534 -1.916 -21.902 1.00 96.62 189 PHE A C 1
ATOM 1463 O O . PHE A 1 189 ? 14.599 -1.868 -21.099 1.00 96.62 189 PHE A O 1
ATOM 1470 N N . THR A 1 190 ? 16.765 -1.488 -21.602 1.00 96.25 190 THR A N 1
ATOM 1471 C CA . THR A 1 190 ? 17.087 -0.996 -20.259 1.00 96.25 190 THR A CA 1
ATOM 1472 C C . THR A 1 190 ? 16.288 0.243 -19.903 1.00 96.25 190 THR A C 1
ATOM 1474 O O . THR A 1 190 ? 15.897 0.392 -18.749 1.00 96.25 190 THR A O 1
ATOM 1477 N N . TYR A 1 191 ? 15.979 1.093 -20.888 1.00 97.69 191 TYR A N 1
ATOM 1478 C CA . TYR A 1 191 ? 15.141 2.259 -20.658 1.00 97.69 191 TYR A CA 1
ATOM 1479 C C . TYR A 1 191 ? 13.680 1.885 -20.369 1.00 97.69 191 TYR A C 1
ATOM 1481 O O . TYR A 1 191 ? 13.107 2.440 -19.435 1.00 97.69 191 TYR A O 1
ATOM 1489 N N . ILE A 1 192 ? 13.097 0.923 -21.099 1.00 97.94 192 ILE A N 1
ATOM 1490 C CA . ILE A 1 192 ? 11.733 0.423 -20.846 1.00 97.94 192 ILE A CA 1
ATOM 1491 C C . ILE A 1 192 ? 11.643 -0.165 -19.439 1.00 97.94 192 ILE A C 1
ATOM 1493 O O . ILE A 1 192 ? 10.810 0.269 -18.648 1.00 97.94 192 ILE A O 1
ATOM 1497 N N . ALA A 1 193 ? 12.521 -1.117 -19.114 1.00 97.56 193 ALA A N 1
ATOM 1498 C CA . ALA A 1 193 ? 12.503 -1.798 -17.824 1.00 97.56 193 ALA A CA 1
ATOM 1499 C C . ALA A 1 193 ? 12.731 -0.819 -16.661 1.00 97.56 193 ALA A C 1
ATOM 1501 O O . ALA A 1 193 ? 12.030 -0.882 -15.654 1.00 97.56 193 ALA A O 1
ATOM 1502 N N . TYR A 1 194 ? 13.664 0.126 -16.811 1.00 97.06 194 TYR A N 1
ATOM 1503 C CA . TYR A 1 194 ? 13.904 1.152 -15.803 1.00 97.06 194 TYR A CA 1
ATOM 1504 C C . TYR A 1 194 ? 12.701 2.088 -15.628 1.00 97.06 194 TYR A C 1
ATOM 1506 O O . TYR A 1 194 ? 12.247 2.285 -14.504 1.00 97.06 194 TYR A O 1
ATOM 1514 N N . GLN A 1 195 ? 12.162 2.640 -16.721 1.00 95.88 195 GLN A N 1
ATOM 1515 C CA . GLN A 1 195 ? 11.033 3.569 -16.664 1.00 95.88 195 GLN A CA 1
ATOM 1516 C C . GLN A 1 195 ? 9.794 2.902 -16.055 1.00 95.88 195 GLN A C 1
ATOM 1518 O O . GLN A 1 195 ? 9.156 3.499 -15.190 1.00 95.88 195 GLN A O 1
ATOM 1523 N N . ALA A 1 196 ? 9.509 1.652 -16.434 1.00 96.38 196 ALA A N 1
ATOM 1524 C CA . ALA A 1 196 ? 8.439 0.852 -15.844 1.00 96.38 196 ALA A CA 1
ATOM 1525 C C . ALA A 1 196 ? 8.654 0.614 -14.341 1.00 96.38 196 ALA A C 1
ATOM 1527 O O . ALA A 1 196 ? 7.694 0.637 -13.573 1.00 96.38 196 ALA A O 1
ATOM 1528 N N . ALA A 1 197 ? 9.906 0.434 -13.907 1.00 95.81 197 ALA A N 1
ATOM 1529 C CA . ALA A 1 197 ? 10.235 0.222 -12.504 1.00 95.81 197 ALA A CA 1
ATOM 1530 C C . ALA A 1 197 ? 10.017 1.461 -11.623 1.00 95.81 197 ALA A C 1
ATOM 1532 O O . ALA A 1 197 ? 9.590 1.329 -10.480 1.00 95.81 197 ALA A O 1
ATOM 1533 N N . VAL A 1 198 ? 10.281 2.663 -12.148 1.00 94.44 198 VAL A N 1
ATOM 1534 C CA . VAL A 1 198 ? 10.232 3.915 -11.367 1.00 94.44 198 VAL A CA 1
ATOM 1535 C C . VAL A 1 198 ? 8.981 4.766 -11.605 1.00 94.44 198 VAL A C 1
ATOM 1537 O O . VAL A 1 198 ? 8.829 5.813 -10.975 1.00 94.44 198 VAL A O 1
ATOM 1540 N N . GLN A 1 199 ? 8.069 4.351 -12.491 1.00 92.38 199 GLN A N 1
ATOM 1541 C CA . GLN A 1 199 ? 6.890 5.149 -12.870 1.00 92.38 199 GLN A CA 1
ATOM 1542 C C . GLN A 1 199 ? 5.939 5.489 -11.715 1.00 92.38 199 GLN A C 1
ATOM 1544 O O . GLN A 1 199 ? 5.172 6.444 -11.819 1.00 92.38 199 GLN A O 1
ATOM 1549 N N . ASN A 1 200 ? 6.011 4.739 -10.614 1.00 87.31 200 ASN A N 1
ATOM 1550 C CA . ASN A 1 200 ? 5.165 4.931 -9.438 1.00 87.31 200 ASN A CA 1
ATOM 1551 C C . ASN A 1 200 ? 5.779 5.860 -8.374 1.00 87.31 200 ASN A C 1
ATOM 1553 O O . ASN A 1 200 ? 5.141 6.131 -7.359 1.00 87.31 200 ASN A O 1
ATOM 1557 N N . LEU A 1 201 ? 6.992 6.384 -8.585 1.00 86.56 201 LEU A N 1
ATOM 1558 C CA . LEU A 1 201 ? 7.625 7.318 -7.650 1.00 86.56 201 LEU A CA 1
ATOM 1559 C C . LEU A 1 201 ? 6.991 8.716 -7.720 1.00 86.56 201 LEU A C 1
ATOM 1561 O O . LEU A 1 201 ? 6.736 9.241 -8.800 1.00 86.56 201 LEU A O 1
ATOM 1565 N N . SER A 1 202 ? 6.787 9.374 -6.572 1.00 76.19 202 SER A N 1
ATOM 1566 C CA . SER A 1 202 ? 6.245 10.740 -6.490 1.00 76.19 202 SER A CA 1
ATOM 1567 C C . SER A 1 202 ? 7.270 11.752 -5.952 1.00 76.19 202 SER A C 1
ATOM 1569 O O . SER A 1 202 ? 7.961 11.450 -4.979 1.00 76.19 202 SER A O 1
ATOM 1571 N N . PRO A 1 203 ? 7.343 12.983 -6.502 1.00 61.12 203 PRO A N 1
ATOM 1572 C CA . PRO A 1 203 ? 6.731 13.418 -7.755 1.00 61.12 203 PRO A CA 1
ATOM 1573 C C . PRO A 1 203 ? 7.564 12.919 -8.947 1.00 61.12 203 PRO A C 1
ATOM 1575 O O . PRO A 1 203 ? 8.695 13.365 -9.130 1.00 61.12 203 PRO A O 1
ATOM 1578 N N . ALA A 1 204 ? 6.973 12.065 -9.791 1.00 54.97 204 ALA A N 1
ATOM 1579 C CA . ALA A 1 204 ? 7.577 11.418 -10.969 1.00 54.97 204 ALA A CA 1
ATOM 1580 C C . ALA A 1 204 ? 8.225 12.371 -11.998 1.00 54.97 204 ALA A C 1
ATOM 1582 O O . ALA A 1 204 ? 8.847 11.933 -12.959 1.00 54.97 204 ALA A O 1
ATOM 1583 N N . ASN A 1 205 ? 8.071 13.686 -11.835 1.00 57.06 205 ASN A N 1
ATOM 1584 C CA . ASN A 1 205 ? 8.342 14.678 -12.867 1.00 57.06 205 ASN A CA 1
ATOM 1585 C C . ASN A 1 205 ? 9.732 15.326 -12.738 1.00 57.06 205 ASN A C 1
ATOM 1587 O O . ASN A 1 205 ? 9.856 16.554 -12.735 1.00 57.06 205 ASN A O 1
ATOM 1591 N N . ARG A 1 206 ? 10.779 14.505 -12.586 1.00 74.25 206 ARG A N 1
ATOM 1592 C CA . ARG A 1 206 ? 12.172 14.963 -12.690 1.00 74.25 206 ARG A CA 1
ATOM 1593 C C . ARG A 1 206 ? 12.897 14.220 -13.811 1.00 74.25 206 ARG A C 1
ATOM 1595 O O . ARG A 1 206 ? 13.005 12.995 -13.769 1.00 74.25 206 ARG A O 1
ATOM 1602 N N . SER A 1 207 ? 13.433 14.975 -14.772 1.00 83.69 207 SER A N 1
ATOM 1603 C CA . SER A 1 207 ? 14.214 14.486 -15.920 1.00 83.69 207 SER A CA 1
ATOM 1604 C C . SER A 1 207 ? 15.301 13.474 -15.550 1.00 83.69 207 SER A C 1
ATOM 1606 O O . SER A 1 207 ? 15.492 12.472 -16.239 1.00 83.69 207 SER A O 1
ATOM 1608 N N . VAL A 1 208 ? 15.998 13.710 -14.440 1.00 92.69 208 VAL A N 1
ATOM 1609 C CA . VAL A 1 208 ? 17.126 12.885 -13.994 1.00 92.69 208 VAL A CA 1
ATOM 1610 C C . VAL A 1 208 ? 16.663 11.498 -13.572 1.00 92.69 208 VAL A C 1
ATOM 1612 O O . VAL A 1 208 ? 17.247 10.512 -14.016 1.00 92.69 208 VAL A O 1
ATOM 1615 N N . VAL A 1 209 ? 15.612 11.423 -12.751 1.00 93.62 209 VAL A N 1
ATOM 1616 C CA . VAL A 1 209 ? 15.085 10.156 -12.236 1.00 93.62 209 VAL A CA 1
ATOM 1617 C C . VAL A 1 209 ? 14.281 9.439 -13.308 1.00 93.62 209 VAL A C 1
ATOM 1619 O O . VAL A 1 209 ? 14.609 8.318 -13.639 1.00 93.62 209 VAL A O 1
ATOM 1622 N N . PHE A 1 210 ? 13.271 10.064 -13.912 1.00 93.75 210 PHE A N 1
ATOM 1623 C CA . PHE A 1 210 ? 12.354 9.334 -14.797 1.00 93.75 210 PHE A CA 1
ATOM 1624 C C . PHE A 1 210 ? 12.886 9.150 -16.229 1.00 93.75 210 PHE A C 1
ATOM 1626 O O . PHE A 1 210 ? 12.594 8.151 -16.888 1.00 93.75 210 PHE A O 1
ATOM 1633 N N . HIS A 1 211 ? 13.686 10.097 -16.731 1.00 93.38 211 HIS A N 1
ATOM 1634 C CA . HIS A 1 211 ? 14.196 10.077 -18.106 1.00 93.38 211 HIS A CA 1
ATOM 1635 C C . HIS A 1 211 ? 15.691 9.762 -18.219 1.00 93.38 211 HIS A C 1
ATOM 1637 O O . HIS A 1 211 ? 16.195 9.691 -19.340 1.00 93.38 211 HIS A O 1
ATOM 1643 N N . LEU A 1 212 ? 16.412 9.545 -17.112 1.00 95.44 212 LEU A N 1
ATOM 1644 C CA . LEU A 1 212 ? 17.857 9.282 -17.129 1.00 95.44 212 LEU A CA 1
ATOM 1645 C C . LEU A 1 212 ? 18.626 10.313 -17.978 1.00 95.44 212 LEU A C 1
ATOM 1647 O O . LEU A 1 212 ? 19.396 9.978 -18.886 1.00 95.44 212 LEU A O 1
ATOM 1651 N N . GLY A 1 213 ? 18.361 11.596 -17.732 1.00 95.38 213 GLY A N 1
ATOM 1652 C CA . GLY A 1 213 ? 19.017 12.690 -18.438 1.00 95.38 213 GLY A CA 1
ATOM 1653 C C . GLY A 1 213 ? 18.930 14.014 -17.690 1.00 95.38 213 GLY A C 1
ATOM 1654 O O . GLY A 1 213 ? 18.097 14.206 -16.813 1.00 95.38 213 GLY A O 1
ATOM 1655 N N . TYR A 1 214 ? 19.789 14.966 -18.054 1.00 93.44 214 TYR A N 1
ATOM 1656 C CA . TYR A 1 214 ? 19.743 16.319 -17.484 1.00 93.44 214 TYR A CA 1
ATOM 1657 C C . TYR A 1 214 ? 18.457 17.082 -17.850 1.00 93.44 214 TYR A C 1
ATOM 1659 O O . TYR A 1 214 ? 18.087 18.038 -17.169 1.00 93.44 214 TYR A O 1
ATOM 1667 N N . GLN A 1 215 ? 17.781 16.684 -18.928 1.00 92.94 215 GLN A N 1
ATOM 1668 C CA . GLN A 1 215 ? 16.555 17.292 -19.448 1.00 92.94 215 GLN A CA 1
ATOM 1669 C C . GLN A 1 215 ? 15.529 16.204 -19.761 1.00 92.94 215 GLN A C 1
ATOM 1671 O O . GLN A 1 215 ? 15.903 15.049 -19.971 1.00 92.94 215 GLN A O 1
ATOM 1676 N N . ASP A 1 216 ? 14.251 16.579 -19.771 1.00 90.44 216 ASP A N 1
ATOM 1677 C CA . ASP A 1 216 ? 13.179 15.664 -20.152 1.00 90.44 216 ASP A CA 1
ATOM 1678 C C . ASP A 1 216 ? 13.373 15.215 -21.599 1.00 90.44 216 ASP A C 1
ATOM 1680 O O . ASP A 1 216 ? 13.703 16.016 -22.481 1.00 90.44 216 ASP A O 1
ATOM 1684 N N . ARG A 1 217 ? 13.151 13.923 -21.835 1.00 93.25 217 ARG A N 1
ATOM 1685 C CA . ARG A 1 217 ? 13.193 13.350 -23.178 1.00 93.25 217 ARG A CA 1
ATOM 1686 C C . ARG A 1 217 ? 11.856 13.591 -23.873 1.00 93.25 217 ARG A C 1
ATOM 1688 O O . ARG A 1 217 ? 10.815 13.575 -23.219 1.00 93.25 217 ARG A O 1
ATOM 1695 N N . PRO A 1 218 ? 11.851 13.792 -25.200 1.00 93.62 218 PRO A N 1
ATOM 1696 C CA . PRO A 1 218 ? 10.629 14.114 -25.934 1.00 93.62 218 PRO A CA 1
ATOM 1697 C C . PRO A 1 218 ? 9.635 12.949 -26.018 1.00 93.62 218 PRO A C 1
ATOM 1699 O O . PRO A 1 218 ? 8.476 13.184 -26.350 1.00 93.62 218 PRO A O 1
ATOM 1702 N N . LEU A 1 219 ? 10.091 11.718 -25.775 1.00 95.62 219 LEU A N 1
ATOM 1703 C CA . LEU A 1 219 ? 9.313 10.491 -25.891 1.00 95.62 219 LEU A CA 1
ATOM 1704 C C . LEU A 1 219 ? 9.607 9.572 -24.702 1.00 95.62 219 LEU A C 1
ATOM 1706 O O . LEU A 1 219 ? 10.744 9.481 -24.235 1.00 95.62 219 LEU A O 1
ATOM 1710 N N . THR A 1 220 ? 8.581 8.866 -24.246 1.00 95.75 220 THR A N 1
ATOM 1711 C CA . THR A 1 220 ? 8.703 7.744 -23.307 1.00 95.75 220 THR A CA 1
ATOM 1712 C C . THR A 1 220 ? 9.313 6.516 -23.986 1.00 95.75 220 THR A C 1
ATOM 1714 O O . THR A 1 220 ? 9.353 6.415 -25.215 1.00 95.75 220 THR A O 1
ATOM 1717 N N . ALA A 1 221 ? 9.766 5.541 -23.198 1.00 97.00 221 ALA A N 1
ATOM 1718 C CA . ALA A 1 221 ? 10.315 4.292 -23.714 1.00 97.00 221 ALA A CA 1
ATOM 1719 C C . ALA A 1 221 ? 9.281 3.498 -24.545 1.00 97.00 221 ALA A C 1
ATOM 1721 O O . ALA A 1 221 ? 9.621 2.903 -25.573 1.00 97.00 221 ALA A O 1
ATOM 1722 N N . LEU A 1 222 ? 7.998 3.552 -24.168 1.00 97.50 222 LEU A N 1
ATOM 1723 C CA . LEU A 1 222 ? 6.913 2.933 -24.936 1.00 97.50 222 LEU A CA 1
ATOM 1724 C C . LEU A 1 222 ? 6.651 3.661 -26.262 1.00 97.50 222 LEU A C 1
ATOM 1726 O O . LEU A 1 222 ? 6.530 3.013 -27.299 1.00 97.50 222 LEU A O 1
ATOM 1730 N N . GLU A 1 223 ? 6.637 4.997 -26.273 1.00 97.75 223 GLU A N 1
ATOM 1731 C CA . GLU A 1 223 ? 6.491 5.770 -27.518 1.00 97.75 223 GLU A CA 1
ATOM 1732 C C . GLU A 1 223 ? 7.682 5.577 -28.466 1.00 97.75 223 GLU A C 1
ATOM 1734 O O . GLU A 1 223 ? 7.509 5.532 -29.683 1.00 97.75 223 GLU A O 1
ATOM 1739 N N . LEU A 1 224 ? 8.895 5.426 -27.929 1.00 97.94 224 LEU A N 1
ATOM 1740 C CA . LEU A 1 224 ? 10.075 5.059 -28.715 1.00 97.94 224 LEU A CA 1
ATOM 1741 C C . LEU A 1 224 ? 9.924 3.674 -29.346 1.00 97.94 224 LEU A C 1
ATOM 1743 O O . LEU A 1 224 ? 10.227 3.508 -30.527 1.00 97.94 224 LEU A O 1
ATOM 1747 N N . THR A 1 225 ? 9.405 2.704 -28.591 1.00 98.06 225 THR A N 1
ATOM 1748 C CA . THR A 1 225 ? 9.120 1.353 -29.097 1.00 98.06 225 THR A CA 1
ATOM 1749 C C . THR A 1 225 ? 8.124 1.399 -30.256 1.00 98.06 225 THR A C 1
ATOM 1751 O O . THR A 1 225 ? 8.362 0.791 -31.300 1.00 98.06 225 THR A O 1
ATOM 1754 N N . GLU A 1 226 ? 7.047 2.179 -30.121 1.00 97.94 226 GLU A N 1
ATOM 1755 C CA . GLU A 1 226 ? 6.072 2.379 -31.197 1.00 97.94 226 GLU A CA 1
ATOM 1756 C C . GLU A 1 226 ? 6.686 3.031 -32.437 1.00 97.94 226 GLU A C 1
ATOM 1758 O O . GLU A 1 226 ? 6.500 2.522 -33.543 1.00 97.94 226 GLU A O 1
ATOM 1763 N N . ASN A 1 227 ? 7.460 4.107 -32.259 1.00 98.00 227 ASN A N 1
ATOM 1764 C CA . ASN A 1 227 ? 8.114 4.809 -33.364 1.00 98.00 227 ASN A CA 1
ATOM 1765 C C . ASN A 1 227 ? 9.093 3.909 -34.126 1.00 98.00 227 ASN A C 1
ATOM 1767 O O . ASN A 1 227 ? 9.173 3.987 -35.350 1.00 98.00 227 ASN A O 1
ATOM 1771 N N . ILE A 1 228 ? 9.820 3.033 -33.431 1.00 98.44 228 ILE A N 1
ATOM 1772 C CA . ILE A 1 228 ? 10.742 2.090 -34.071 1.00 98.44 228 ILE A CA 1
ATOM 1773 C C . ILE A 1 228 ? 9.981 1.015 -34.852 1.00 98.44 228 ILE A C 1
ATOM 1775 O O . ILE A 1 228 ? 10.370 0.679 -35.971 1.00 98.44 228 ILE A O 1
ATOM 1779 N N . MET A 1 229 ? 8.880 0.485 -34.313 1.00 98.50 229 MET A N 1
ATOM 1780 C CA . MET A 1 229 ? 8.037 -0.437 -35.079 1.00 98.50 229 MET A CA 1
ATOM 1781 C C . MET A 1 229 ? 7.453 0.245 -36.320 1.00 98.50 229 MET A C 1
ATOM 1783 O O . MET A 1 229 ? 7.469 -0.340 -37.401 1.00 98.50 229 MET A O 1
ATOM 1787 N N . ASP A 1 230 ? 6.994 1.492 -36.197 1.00 98.38 230 ASP A N 1
ATOM 1788 C CA . ASP A 1 230 ? 6.483 2.263 -37.332 1.00 98.38 230 ASP A CA 1
ATOM 1789 C C . ASP A 1 230 ? 7.568 2.560 -38.371 1.00 98.38 230 ASP A C 1
ATOM 1791 O O . ASP A 1 230 ? 7.284 2.499 -39.567 1.00 98.38 230 ASP A O 1
ATOM 1795 N N . MET A 1 231 ? 8.810 2.802 -37.949 1.00 98.44 231 MET A N 1
ATOM 1796 C CA . MET A 1 231 ? 9.956 2.918 -38.853 1.00 98.44 231 MET A CA 1
ATOM 1797 C C . MET A 1 231 ? 10.134 1.635 -39.674 1.00 98.44 231 MET A C 1
ATOM 1799 O O . MET A 1 231 ? 10.205 1.703 -40.898 1.00 98.44 231 MET A O 1
ATOM 1803 N N . TYR A 1 232 ? 10.154 0.459 -39.038 1.00 98.19 232 TYR A N 1
ATOM 1804 C CA . TYR A 1 232 ? 10.302 -0.805 -39.771 1.00 98.19 232 TYR A CA 1
ATOM 1805 C C . TYR A 1 232 ? 9.163 -1.056 -40.763 1.00 98.19 232 TYR A C 1
ATOM 1807 O O . TYR A 1 232 ? 9.390 -1.617 -41.832 1.00 98.19 232 TYR A O 1
ATOM 1815 N N . LEU A 1 233 ? 7.944 -0.635 -40.422 1.00 97.75 233 LEU A N 1
ATOM 1816 C CA . LEU A 1 233 ? 6.763 -0.823 -41.262 1.00 97.75 233 LEU A CA 1
ATOM 1817 C C . LEU A 1 233 ? 6.700 0.139 -42.455 1.00 97.75 233 LEU A C 1
ATOM 1819 O O . LEU A 1 233 ? 6.155 -0.227 -43.498 1.00 97.75 233 LEU A O 1
ATOM 1823 N N . ASN A 1 234 ? 7.197 1.369 -42.300 1.00 97.94 234 ASN A N 1
ATOM 1824 C CA . ASN A 1 234 ? 6.915 2.458 -43.239 1.00 97.94 234 ASN A CA 1
ATOM 1825 C C . ASN A 1 234 ? 8.150 3.002 -43.968 1.00 97.94 234 ASN A C 1
ATOM 1827 O O . ASN A 1 234 ? 8.005 3.544 -45.069 1.00 97.94 234 ASN A O 1
ATOM 1831 N N . ASP A 1 235 ? 9.340 2.863 -43.387 1.00 98.19 235 ASP A N 1
ATOM 1832 C CA . ASP A 1 235 ? 10.558 3.485 -43.897 1.00 98.19 235 ASP A CA 1
ATOM 1833 C C . ASP A 1 235 ? 11.435 2.483 -44.659 1.00 98.19 235 ASP A C 1
ATOM 1835 O O . ASP A 1 235 ? 11.480 1.299 -44.315 1.00 98.19 235 ASP A O 1
ATOM 1839 N N . PRO A 1 236 ? 12.184 2.933 -45.683 1.00 97.81 236 PRO A N 1
ATOM 1840 C CA . PRO A 1 236 ? 13.124 2.070 -46.386 1.00 97.81 236 PRO A CA 1
ATOM 1841 C C . PRO A 1 236 ? 14.278 1.639 -45.470 1.00 97.81 236 PRO A C 1
ATOM 1843 O O . PRO A 1 236 ? 14.824 2.449 -44.724 1.00 97.81 236 PRO A O 1
ATOM 1846 N N . VAL A 1 237 ? 14.733 0.388 -45.601 1.00 97.81 237 VAL A N 1
ATOM 1847 C CA . VAL A 1 237 ? 15.811 -0.183 -44.765 1.00 97.81 237 VAL A CA 1
ATOM 1848 C C . VAL A 1 237 ? 17.092 0.657 -44.737 1.00 97.81 237 VAL A C 1
ATOM 1850 O O . VAL A 1 237 ? 17.761 0.755 -43.710 1.00 97.81 237 VAL A O 1
ATOM 1853 N N . ALA A 1 238 ? 17.401 1.346 -45.836 1.00 96.81 238 ALA A N 1
ATOM 1854 C CA . ALA A 1 238 ? 18.564 2.219 -45.926 1.00 96.81 238 ALA A CA 1
ATOM 1855 C C . ALA A 1 238 ? 18.528 3.425 -44.966 1.00 96.81 238 ALA A C 1
ATOM 1857 O O . ALA A 1 238 ? 19.589 3.960 -44.661 1.00 96.81 238 ALA A O 1
ATOM 1858 N N . SER A 1 239 ? 17.353 3.854 -44.482 1.00 97.50 239 SER A N 1
ATOM 1859 C CA . SER A 1 239 ? 17.233 4.963 -43.525 1.00 97.50 239 SER A CA 1
ATOM 1860 C C . SER A 1 239 ? 17.128 4.522 -42.065 1.00 97.50 239 SER A C 1
ATOM 1862 O O . SER A 1 239 ? 17.269 5.368 -41.184 1.00 97.50 239 SER A O 1
ATOM 1864 N N . TRP A 1 240 ? 16.919 3.230 -41.779 1.00 98.19 240 TRP A N 1
ATOM 1865 C CA . TRP A 1 240 ? 16.706 2.745 -40.407 1.00 98.19 240 TRP A CA 1
ATOM 1866 C C . TRP A 1 240 ? 17.870 3.089 -39.476 1.00 98.19 240 TRP A C 1
ATOM 1868 O O . TRP A 1 240 ? 17.652 3.564 -38.366 1.00 98.19 240 TRP A O 1
ATOM 1878 N N . GLY A 1 241 ? 19.112 2.926 -39.947 1.00 97.00 241 GLY A N 1
ATOM 1879 C CA . GLY A 1 241 ? 20.298 3.261 -39.157 1.00 97.00 241 GLY A CA 1
ATOM 1880 C C . GLY A 1 241 ? 20.358 4.741 -38.763 1.00 97.00 241 GLY A C 1
ATOM 1881 O O . GLY A 1 241 ? 20.745 5.058 -37.642 1.00 97.00 241 GLY A O 1
ATOM 1882 N N . HIS A 1 242 ? 19.938 5.654 -39.643 1.00 96.56 242 HIS A N 1
ATOM 1883 C CA . HIS A 1 242 ? 19.856 7.078 -39.310 1.00 96.56 242 HIS A CA 1
ATOM 1884 C C . HIS A 1 242 ? 18.745 7.348 -38.296 1.00 96.56 242 HIS A C 1
ATOM 1886 O O . HIS A 1 242 ? 19.008 7.960 -37.267 1.00 96.56 242 HIS A O 1
ATOM 1892 N N . HIS A 1 243 ? 17.543 6.813 -38.528 1.00 97.12 243 HIS A N 1
ATOM 1893 C CA . HIS A 1 243 ? 16.416 6.988 -37.610 1.00 97.12 243 HIS A CA 1
ATOM 1894 C C . HIS A 1 243 ? 16.735 6.472 -36.199 1.00 97.12 243 HIS A C 1
ATOM 1896 O O . HIS A 1 243 ? 16.545 7.205 -35.237 1.00 97.12 243 HIS A O 1
ATOM 1902 N N . LEU A 1 244 ? 17.298 5.268 -36.057 1.00 97.81 244 LEU A N 1
ATOM 1903 C CA . LEU A 1 244 ? 17.661 4.694 -34.753 1.00 97.81 244 LEU A CA 1
ATOM 1904 C C . LEU A 1 244 ? 18.723 5.507 -33.994 1.00 97.81 244 LEU A C 1
ATOM 1906 O O . LEU A 1 244 ? 18.694 5.568 -32.763 1.00 97.81 244 LEU A O 1
ATOM 1910 N N . ASN A 1 245 ? 19.663 6.120 -34.715 1.00 96.88 245 ASN A N 1
ATOM 1911 C CA . ASN A 1 245 ? 20.702 6.961 -34.121 1.00 96.88 245 ASN A CA 1
ATOM 1912 C C . ASN A 1 245 ? 20.202 8.372 -33.772 1.00 96.88 245 ASN A C 1
ATOM 1914 O O . ASN A 1 245 ? 20.746 8.990 -32.860 1.00 96.88 245 ASN A O 1
ATOM 1918 N N . ASP A 1 246 ? 19.170 8.865 -34.461 1.00 97.00 246 ASP A N 1
ATOM 1919 C CA . ASP A 1 246 ? 18.560 10.174 -34.204 1.00 97.00 246 ASP A CA 1
ATOM 1920 C C . ASP A 1 246 ? 17.560 10.149 -33.027 1.00 97.00 246 ASP A C 1
ATOM 1922 O O . ASP A 1 246 ? 17.184 11.205 -32.512 1.00 97.00 246 ASP A O 1
ATOM 1926 N N . LEU A 1 247 ? 17.121 8.964 -32.583 1.00 96.62 247 LEU A N 1
ATOM 1927 C CA . LEU A 1 247 ? 16.233 8.812 -31.428 1.00 96.62 247 LEU A CA 1
ATOM 1928 C C . LEU A 1 247 ? 16.957 9.072 -30.098 1.00 96.62 247 LEU A C 1
ATOM 1930 O O . LEU A 1 247 ? 18.035 8.537 -29.825 1.00 96.62 247 LEU A O 1
ATOM 1934 N N . ASP A 1 248 ? 16.301 9.844 -29.231 1.00 95.75 248 ASP A N 1
ATOM 1935 C CA . ASP A 1 248 ? 16.840 10.288 -27.946 1.00 95.75 248 ASP A CA 1
ATOM 1936 C C . ASP A 1 248 ? 16.416 9.381 -26.775 1.00 95.75 248 ASP A C 1
ATOM 1938 O O . ASP A 1 248 ? 15.443 9.649 -26.069 1.00 95.75 248 ASP A O 1
ATOM 1942 N N . PHE A 1 249 ? 17.184 8.323 -26.521 1.00 94.25 249 PHE A N 1
ATOM 1943 C CA . PHE A 1 249 ? 17.091 7.492 -25.311 1.00 94.25 249 PHE A CA 1
ATOM 1944 C C . PHE A 1 249 ? 18.464 7.264 -24.673 1.00 94.25 249 PHE A C 1
ATOM 1946 O O . PHE A 1 249 ? 19.488 7.380 -25.362 1.00 94.25 249 PHE A O 1
ATOM 1953 N N . PRO A 1 250 ? 18.509 6.981 -23.354 1.00 96.19 250 PRO A N 1
ATOM 1954 C CA . PRO A 1 250 ? 19.767 6.834 -22.641 1.00 96.19 250 PRO A CA 1
ATOM 1955 C C . PRO A 1 250 ? 20.552 5.631 -23.183 1.00 96.19 250 PRO A C 1
ATOM 1957 O O . PRO A 1 250 ? 19.955 4.595 -23.471 1.00 96.19 250 PRO A O 1
ATOM 1960 N N . PRO A 1 251 ? 21.886 5.730 -23.298 1.00 96.06 251 PRO A N 1
ATOM 1961 C CA . PRO A 1 251 ? 22.724 4.566 -23.560 1.00 96.06 251 PRO A CA 1
ATOM 1962 C C . PRO A 1 251 ? 22.547 3.504 -22.468 1.00 96.06 251 PRO A C 1
ATOM 1964 O O . PRO A 1 251 ? 22.363 3.854 -21.298 1.00 96.06 251 PRO A O 1
ATOM 1967 N N . ILE A 1 252 ? 22.726 2.227 -22.809 1.00 94.56 252 ILE A N 1
ATOM 1968 C CA . ILE A 1 252 ? 22.584 1.077 -21.903 1.00 94.56 252 ILE A CA 1
ATOM 1969 C C . ILE A 1 252 ? 23.385 1.246 -20.612 1.00 94.56 252 ILE A C 1
ATOM 1971 O O . ILE A 1 252 ? 22.937 0.865 -19.540 1.00 94.56 252 ILE A O 1
ATOM 1975 N N . ARG A 1 253 ? 24.555 1.889 -20.681 1.00 93.19 253 ARG A N 1
ATOM 1976 C CA . ARG A 1 253 ? 25.402 2.186 -19.516 1.00 93.19 253 ARG A CA 1
ATOM 1977 C C . ARG A 1 253 ? 24.712 3.112 -18.515 1.00 93.19 253 ARG A C 1
ATOM 1979 O O . ARG A 1 253 ? 24.777 2.872 -17.314 1.00 93.19 253 ARG A O 1
ATOM 1986 N N . VAL A 1 254 ? 24.023 4.141 -19.007 1.00 95.75 254 VAL A N 1
ATOM 1987 C CA . VAL A 1 254 ? 23.230 5.051 -18.173 1.00 95.75 254 VAL A CA 1
ATOM 1988 C C . VAL A 1 254 ? 21.980 4.333 -17.654 1.00 95.75 254 VAL A C 1
ATOM 1990 O O . VAL A 1 254 ? 21.672 4.467 -16.475 1.00 95.75 254 VAL A O 1
ATOM 1993 N N . GLY A 1 255 ? 21.326 3.510 -18.484 1.00 95.56 255 GLY A N 1
ATOM 1994 C CA . GLY A 1 255 ? 20.223 2.628 -18.074 1.00 95.56 255 GLY A CA 1
ATOM 1995 C C . GLY A 1 255 ? 20.597 1.702 -16.912 1.00 95.56 255 GLY A C 1
ATOM 1996 O O . GLY A 1 255 ? 19.943 1.705 -15.874 1.00 95.56 255 GLY A O 1
ATOM 1997 N N . MET A 1 256 ? 21.705 0.972 -17.051 1.00 92.44 256 MET A N 1
ATOM 1998 C CA . MET A 1 256 ? 22.241 0.059 -16.037 1.00 92.44 256 MET A CA 1
ATOM 1999 C C . MET A 1 256 ? 22.698 0.793 -14.775 1.00 92.44 256 MET A C 1
ATOM 2001 O O . MET A 1 256 ? 22.447 0.323 -13.672 1.00 92.44 256 MET A O 1
ATOM 2005 N N . CYS A 1 257 ? 23.338 1.957 -14.914 1.00 94.94 257 CYS A N 1
ATOM 2006 C CA . CYS A 1 257 ? 23.683 2.815 -13.782 1.00 94.94 257 CYS A CA 1
ATOM 2007 C C . CYS A 1 257 ? 22.434 3.247 -13.008 1.00 94.94 257 CYS A C 1
ATOM 2009 O O . CYS A 1 257 ? 22.384 3.074 -11.792 1.00 94.94 257 CYS A O 1
ATOM 2011 N N . GLY A 1 258 ? 21.416 3.745 -13.718 1.00 95.12 258 GLY A N 1
ATOM 2012 C CA . GLY A 1 258 ? 20.144 4.135 -13.127 1.00 95.12 258 GLY A CA 1
ATOM 2013 C C . GLY A 1 258 ? 19.495 2.977 -12.381 1.00 95.12 258 GLY A C 1
ATOM 2014 O O . GLY A 1 258 ? 19.133 3.096 -11.212 1.00 95.12 258 GLY A O 1
ATOM 2015 N N . PHE A 1 259 ? 19.430 1.823 -13.037 1.00 95.06 259 PHE A N 1
ATOM 2016 C CA . PHE A 1 259 ? 18.835 0.619 -12.488 1.00 95.06 259 PHE A CA 1
ATOM 2017 C C . PHE A 1 259 ? 19.587 0.089 -11.258 1.00 95.06 259 PHE A C 1
ATOM 2019 O O . PHE A 1 259 ? 18.999 -0.021 -10.184 1.00 95.06 259 PHE A O 1
ATOM 2026 N N . PHE A 1 260 ? 20.885 -0.213 -11.376 1.00 94.00 260 PHE A N 1
ATOM 2027 C CA . PHE A 1 260 ? 21.655 -0.816 -10.285 1.00 94.00 260 PHE A CA 1
ATOM 2028 C C . PHE A 1 260 ? 21.813 0.122 -9.096 1.00 94.00 260 PHE A C 1
ATOM 2030 O O . PHE A 1 260 ? 21.727 -0.340 -7.964 1.00 94.00 260 PHE A O 1
ATOM 2037 N N . ALA A 1 261 ? 21.993 1.427 -9.321 1.00 95.38 261 ALA A N 1
ATOM 2038 C CA . ALA A 1 261 ? 22.031 2.378 -8.218 1.00 95.38 261 ALA A CA 1
ATOM 2039 C C . ALA A 1 261 ? 20.692 2.419 -7.469 1.00 95.38 261 ALA A C 1
ATOM 2041 O O . ALA A 1 261 ? 20.695 2.427 -6.245 1.00 95.38 261 ALA A O 1
ATOM 2042 N N . THR A 1 262 ? 19.558 2.372 -8.178 1.00 95.44 262 THR A N 1
ATOM 2043 C CA . THR A 1 262 ? 18.227 2.328 -7.544 1.00 95.44 262 THR A CA 1
ATOM 2044 C C . THR A 1 262 ? 18.029 1.031 -6.756 1.00 95.44 262 THR A C 1
ATOM 2046 O O . THR A 1 262 ? 17.657 1.075 -5.588 1.00 95.44 262 THR A O 1
ATOM 2049 N N . ALA A 1 263 ? 18.350 -0.117 -7.360 1.00 94.69 263 ALA A N 1
ATOM 2050 C CA . ALA A 1 263 ? 18.242 -1.430 -6.726 1.00 94.69 263 ALA A CA 1
ATOM 2051 C C . ALA A 1 263 ? 19.109 -1.543 -5.455 1.00 94.69 263 ALA A C 1
ATOM 2053 O O . ALA A 1 263 ? 18.646 -2.020 -4.418 1.00 94.69 263 ALA A O 1
ATOM 2054 N N . LEU A 1 264 ? 20.355 -1.063 -5.511 1.00 94.00 264 LEU A N 1
ATOM 2055 C CA . LEU A 1 264 ? 21.265 -1.050 -4.364 1.00 94.00 264 LEU A CA 1
ATOM 2056 C C . LEU A 1 264 ? 20.815 -0.052 -3.288 1.00 94.00 264 LEU A C 1
ATOM 2058 O O . LEU A 1 264 ? 20.873 -0.359 -2.105 1.00 94.00 264 LEU A O 1
ATOM 2062 N N . GLN A 1 265 ? 20.322 1.124 -3.675 1.00 94.88 265 GLN A N 1
ATOM 2063 C CA . GLN A 1 265 ? 19.836 2.139 -2.736 1.00 94.88 265 GLN A CA 1
ATOM 2064 C C . GLN A 1 265 ? 18.651 1.644 -1.889 1.00 94.88 265 GLN A C 1
ATOM 2066 O O . GLN A 1 265 ? 18.509 2.068 -0.746 1.00 94.88 265 GLN A O 1
ATOM 2071 N N . LEU A 1 266 ? 17.827 0.738 -2.426 1.00 93.06 266 LEU A N 1
ATOM 2072 C CA . LEU A 1 266 ? 16.732 0.099 -1.687 1.00 93.06 266 LEU A CA 1
ATOM 2073 C C . LEU A 1 266 ? 17.208 -0.959 -0.677 1.00 93.06 266 LEU A C 1
ATOM 2075 O O . LEU A 1 266 ? 16.443 -1.371 0.193 1.00 93.06 266 LEU A O 1
ATOM 2079 N N . THR A 1 267 ? 18.447 -1.440 -0.794 1.00 92.12 267 THR A N 1
ATOM 2080 C CA . THR A 1 267 ? 18.872 -2.684 -0.141 1.00 92.12 267 THR A CA 1
ATOM 2081 C C . THR A 1 267 ? 20.159 -2.621 0.655 1.00 92.12 267 THR A C 1
ATOM 2083 O O . THR A 1 267 ? 20.405 -3.504 1.475 1.00 92.12 267 THR A O 1
ATOM 2086 N N . ILE A 1 268 ? 20.992 -1.609 0.478 1.00 93.00 268 ILE A N 1
ATOM 2087 C CA . ILE A 1 268 ? 22.244 -1.479 1.218 1.00 93.00 268 ILE A CA 1
ATOM 2088 C C . ILE A 1 268 ? 22.459 -0.036 1.668 1.00 93.00 268 ILE A C 1
ATOM 2090 O O . ILE A 1 268 ? 21.862 0.895 1.137 1.00 93.00 268 ILE A O 1
ATOM 2094 N N . GLU A 1 269 ? 23.306 0.138 2.682 1.00 92.38 269 GLU A N 1
ATOM 2095 C CA . GLU A 1 269 ? 23.641 1.458 3.221 1.00 92.38 269 GLU A CA 1
ATOM 2096 C C . GLU A 1 269 ? 24.343 2.333 2.170 1.00 92.38 269 GLU A C 1
ATOM 2098 O O . GLU A 1 269 ? 25.142 1.842 1.362 1.00 92.38 269 GLU A O 1
ATOM 2103 N N . ASP A 1 270 ? 24.068 3.639 2.222 1.00 93.06 270 ASP A N 1
ATOM 2104 C CA . ASP A 1 270 ? 24.521 4.645 1.254 1.00 9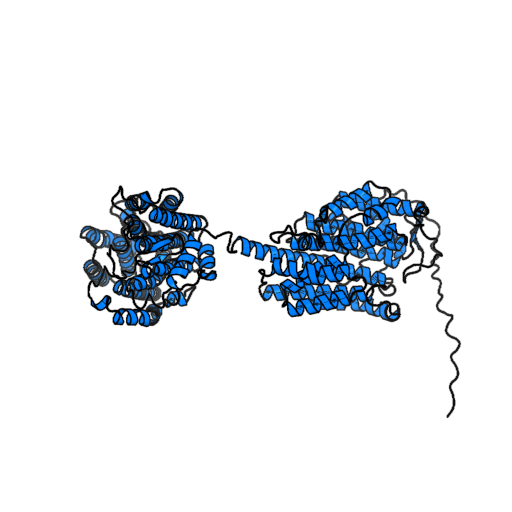3.06 270 ASP A CA 1
ATOM 2105 C C . ASP A 1 270 ? 26.027 4.583 0.985 1.00 93.06 270 ASP A C 1
ATOM 2107 O O . ASP A 1 270 ? 26.458 4.591 -0.168 1.00 93.06 270 ASP A O 1
ATOM 2111 N N . GLU A 1 271 ? 26.843 4.471 2.034 1.00 93.00 271 GLU A N 1
ATOM 2112 C CA . GLU A 1 271 ? 28.299 4.455 1.910 1.00 93.00 271 GLU A CA 1
ATOM 2113 C C . GLU A 1 271 ? 28.826 3.207 1.196 1.00 93.00 271 GLU A C 1
ATOM 2115 O O . GLU A 1 271 ? 29.876 3.259 0.546 1.00 93.00 271 GLU A O 1
ATOM 2120 N N . VAL A 1 272 ? 28.142 2.071 1.351 1.00 91.38 272 VAL A N 1
ATOM 2121 C CA . VAL A 1 272 ? 28.506 0.816 0.683 1.00 91.38 272 VAL A CA 1
ATOM 2122 C C . VAL A 1 272 ? 28.044 0.865 -0.769 1.00 91.38 272 VAL A C 1
ATOM 2124 O O . VAL A 1 272 ? 28.798 0.476 -1.663 1.00 91.38 272 VAL A O 1
ATOM 2127 N N . MET A 1 273 ? 26.848 1.400 -1.013 1.00 94.12 273 MET A N 1
ATOM 2128 C CA . MET A 1 273 ? 26.314 1.595 -2.356 1.00 94.12 273 MET A CA 1
ATOM 2129 C C . MET A 1 273 ? 27.202 2.522 -3.186 1.00 94.12 273 MET A C 1
ATOM 2131 O O . MET A 1 273 ? 27.598 2.134 -4.284 1.00 94.12 273 MET A O 1
ATOM 2135 N N . ASP A 1 274 ? 27.607 3.674 -2.643 1.00 92.44 274 ASP A N 1
ATOM 2136 C CA . ASP A 1 274 ? 28.473 4.634 -3.337 1.00 92.44 274 ASP A CA 1
ATOM 2137 C C . ASP A 1 274 ? 29.791 3.971 -3.788 1.00 92.44 274 ASP A C 1
ATOM 2139 O O . ASP A 1 274 ? 30.227 4.153 -4.925 1.00 92.44 274 ASP A O 1
ATOM 2143 N N . GLN A 1 275 ? 30.396 3.131 -2.937 1.00 93.25 275 GLN A N 1
ATOM 2144 C CA . GLN A 1 275 ? 31.620 2.389 -3.270 1.00 93.25 275 GLN A CA 1
ATOM 2145 C C . GLN A 1 275 ? 31.401 1.355 -4.377 1.00 93.25 275 GLN A C 1
ATOM 2147 O O . GLN A 1 275 ? 32.244 1.217 -5.268 1.00 93.25 275 GLN A O 1
ATOM 2152 N N . ILE A 1 276 ? 30.292 0.613 -4.322 1.00 89.38 276 ILE A N 1
ATOM 2153 C CA . ILE A 1 276 ? 29.964 -0.405 -5.324 1.00 89.38 276 ILE A CA 1
ATOM 2154 C C . ILE A 1 276 ? 29.679 0.260 -6.669 1.00 89.38 276 ILE A C 1
ATOM 2156 O O . ILE A 1 276 ? 30.251 -0.149 -7.678 1.00 89.38 276 ILE A O 1
ATOM 2160 N N . VAL A 1 277 ? 28.846 1.302 -6.702 1.00 91.81 277 VAL A N 1
ATOM 2161 C CA . VAL A 1 277 ? 28.489 1.982 -7.951 1.00 91.81 277 VAL A CA 1
ATOM 2162 C C . VAL A 1 277 ? 29.694 2.708 -8.543 1.00 91.81 277 VAL A C 1
ATOM 2164 O O . VAL A 1 277 ? 29.931 2.585 -9.744 1.00 91.81 277 VAL A O 1
ATOM 2167 N N . GLU A 1 278 ? 30.519 3.380 -7.731 1.00 92.56 278 GLU A N 1
ATOM 2168 C CA . GLU A 1 278 ? 31.777 3.971 -8.202 1.00 92.56 278 GLU A CA 1
ATOM 2169 C C . GLU A 1 278 ? 32.710 2.902 -8.787 1.00 92.56 278 GLU A C 1
ATOM 2171 O O . GLU A 1 278 ? 33.302 3.110 -9.850 1.00 92.56 278 GLU A O 1
ATOM 2176 N N . PHE A 1 279 ? 32.828 1.740 -8.138 1.00 90.56 279 PHE A N 1
ATOM 2177 C CA . PHE A 1 279 ? 33.618 0.629 -8.660 1.00 90.56 279 PHE A CA 1
ATOM 2178 C C . PHE A 1 279 ? 33.072 0.121 -9.999 1.00 90.56 279 PHE A C 1
ATOM 2180 O O . PHE A 1 279 ? 33.854 -0.030 -10.938 1.00 90.56 279 PHE A O 1
ATOM 2187 N N . LEU A 1 280 ? 31.761 -0.111 -10.118 1.00 87.69 280 LEU A N 1
ATOM 2188 C CA . LEU A 1 280 ? 31.131 -0.585 -11.354 1.00 87.69 280 LEU A CA 1
ATOM 2189 C C . LEU A 1 280 ? 31.326 0.428 -12.491 1.00 87.69 280 LEU A C 1
ATOM 2191 O O . LEU A 1 280 ? 31.878 0.084 -13.534 1.00 87.69 280 LEU A O 1
ATOM 2195 N N . VAL A 1 281 ? 30.977 1.694 -12.263 1.00 90.19 281 VAL A N 1
ATOM 2196 C CA . VAL A 1 281 ? 31.109 2.782 -13.247 1.00 90.19 281 VAL A CA 1
ATOM 2197 C C . VAL A 1 281 ? 32.561 2.974 -13.707 1.00 90.19 281 VAL A C 1
ATOM 2199 O O . VAL A 1 281 ? 32.804 3.272 -14.875 1.00 90.19 281 VAL A O 1
ATOM 2202 N N . ASN A 1 282 ? 33.544 2.772 -12.824 1.00 88.81 282 ASN A N 1
ATOM 2203 C CA . ASN A 1 282 ? 34.963 2.863 -13.184 1.00 88.81 282 ASN A CA 1
ATOM 2204 C C . ASN A 1 282 ? 35.543 1.579 -13.801 1.00 88.81 282 ASN A C 1
ATOM 2206 O O . ASN A 1 282 ? 36.599 1.648 -14.432 1.00 88.81 282 ASN A O 1
ATOM 2210 N N . SER A 1 283 ? 34.899 0.425 -13.607 1.00 83.19 283 SER A N 1
ATOM 2211 C CA . SER A 1 283 ? 35.384 -0.871 -14.101 1.00 83.19 283 SER A CA 1
ATOM 2212 C C . SER A 1 283 ? 34.895 -1.194 -15.511 1.00 83.19 283 SER A C 1
ATOM 2214 O O . SER A 1 283 ? 35.598 -1.883 -16.249 1.00 83.19 283 SER A O 1
ATOM 2216 N N . PHE A 1 284 ? 33.715 -0.706 -15.900 1.00 82.25 284 PHE A N 1
ATOM 2217 C CA . PHE A 1 284 ? 33.182 -0.917 -17.243 1.00 82.25 284 PHE A CA 1
ATOM 2218 C C . PHE A 1 284 ? 33.768 0.082 -18.241 1.00 82.25 284 PHE A C 1
ATOM 2220 O O . PHE A 1 284 ? 33.743 1.300 -18.045 1.00 82.25 284 PHE A O 1
ATOM 2227 N N . ASN A 1 285 ? 34.263 -0.442 -19.361 1.00 78.38 285 ASN A N 1
ATOM 2228 C CA . ASN A 1 285 ? 34.681 0.391 -20.477 1.00 78.38 285 ASN A CA 1
ATOM 2229 C C . ASN A 1 285 ? 33.466 1.119 -21.087 1.00 78.38 285 ASN A C 1
ATOM 2231 O O . ASN A 1 285 ? 32.333 0.639 -21.071 1.00 78.38 285 ASN A O 1
ATOM 2235 N N . GLY A 1 286 ? 33.701 2.326 -21.604 1.00 83.75 286 GLY A N 1
ATOM 2236 C CA . GLY A 1 286 ? 32.688 3.125 -22.302 1.00 83.75 286 GLY A CA 1
ATOM 2237 C C . GLY A 1 286 ? 31.810 4.031 -21.432 1.00 83.75 286 GLY A C 1
ATOM 2238 O O . GLY A 1 286 ? 30.969 4.729 -21.988 1.00 83.75 286 GLY A O 1
ATOM 2239 N N . PHE A 1 287 ? 32.025 4.093 -20.113 1.00 90.75 287 PHE A N 1
ATOM 2240 C CA . PHE A 1 287 ? 31.621 5.267 -19.333 1.00 90.75 287 PHE A CA 1
ATOM 2241 C C . PHE A 1 287 ? 32.605 6.408 -19.609 1.00 90.75 287 PHE A C 1
ATOM 2243 O O . PHE A 1 287 ? 33.745 6.387 -19.131 1.00 90.75 287 PHE A O 1
ATOM 2250 N N . ASP A 1 288 ? 32.187 7.398 -20.394 1.00 95.00 288 ASP A N 1
ATOM 2251 C CA . ASP A 1 288 ? 32.937 8.647 -20.510 1.00 95.00 288 ASP A CA 1
ATOM 2252 C C . ASP A 1 288 ? 32.771 9.516 -19.248 1.00 95.00 288 ASP A C 1
ATOM 2254 O O . ASP A 1 288 ? 31.968 9.226 -18.360 1.00 95.00 288 ASP A O 1
ATOM 2258 N N . GLU A 1 289 ? 33.575 10.573 -19.129 1.00 95.94 289 GLU A N 1
ATOM 2259 C CA . GLU A 1 289 ? 33.564 11.424 -17.933 1.00 95.94 289 GLU A CA 1
ATOM 2260 C C . GLU A 1 289 ? 32.214 12.126 -17.708 1.00 95.94 289 GLU A C 1
ATOM 2262 O O . GLU A 1 289 ? 31.861 12.383 -16.558 1.00 95.94 289 GLU A O 1
ATOM 2267 N N . GLU A 1 290 ? 31.441 12.385 -18.769 1.00 96.81 290 GLU A N 1
ATOM 2268 C CA . GLU A 1 290 ? 30.104 12.976 -18.666 1.00 96.81 290 GLU A CA 1
ATOM 2269 C C . GLU A 1 290 ? 29.109 11.967 -18.082 1.00 96.81 290 GLU A C 1
ATOM 2271 O O . GLU A 1 290 ? 28.393 12.289 -17.136 1.00 96.81 290 GLU A O 1
ATOM 2276 N N . MET A 1 291 ? 29.119 10.717 -18.553 1.00 96.56 291 MET A N 1
ATOM 2277 C CA . MET A 1 291 ? 28.285 9.647 -18.001 1.00 96.56 291 MET A CA 1
ATOM 2278 C C . MET A 1 291 ? 28.631 9.349 -16.541 1.00 96.56 291 MET A C 1
ATOM 2280 O O . MET A 1 291 ? 27.729 9.171 -15.723 1.00 96.56 291 MET A O 1
ATOM 2284 N N . LYS A 1 292 ? 29.924 9.326 -16.185 1.00 96.81 292 LYS A N 1
ATOM 2285 C CA . LYS A 1 292 ? 30.359 9.153 -14.787 1.00 96.81 292 LYS A CA 1
ATOM 2286 C C . LYS A 1 292 ? 29.864 10.290 -13.907 1.00 96.81 292 LYS A C 1
ATOM 2288 O O . LYS A 1 292 ? 29.385 10.052 -12.800 1.00 96.81 292 LYS A O 1
ATOM 2293 N N . GLU A 1 293 ? 29.986 11.524 -14.388 1.00 97.06 293 GLU A N 1
ATOM 2294 C CA . GLU A 1 293 ? 29.506 12.703 -13.677 1.00 97.06 293 GLU A CA 1
ATOM 2295 C C . GLU A 1 293 ? 27.984 12.685 -13.510 1.00 97.06 293 GLU A C 1
ATOM 2297 O O . GLU A 1 293 ? 27.499 12.924 -12.401 1.00 97.06 293 GLU A O 1
ATOM 2302 N N . PHE A 1 294 ? 27.236 12.344 -14.560 1.00 96.81 294 PHE A N 1
ATOM 2303 C CA . PHE A 1 294 ? 25.792 12.161 -14.479 1.00 96.81 294 PHE A CA 1
ATOM 2304 C C . PHE A 1 294 ? 25.437 11.105 -13.428 1.00 96.81 294 PHE A C 1
ATOM 2306 O O . PHE A 1 294 ? 24.732 11.418 -12.474 1.00 96.81 294 PHE A O 1
ATOM 2313 N N . CYS A 1 295 ? 25.990 9.898 -13.535 1.00 97.00 295 CYS A N 1
ATOM 2314 C CA . CYS A 1 295 ? 25.719 8.792 -12.620 1.00 97.00 295 CYS A CA 1
ATOM 2315 C C . CYS A 1 295 ? 26.028 9.132 -11.159 1.00 97.00 295 CYS A C 1
ATOM 2317 O O . CYS A 1 295 ? 25.145 9.094 -10.304 1.00 97.00 295 CYS A O 1
ATOM 2319 N N . LEU A 1 296 ? 27.279 9.495 -10.875 1.00 96.38 296 LEU A N 1
ATOM 2320 C CA . LEU A 1 296 ? 27.775 9.599 -9.504 1.00 96.38 296 LEU A CA 1
ATOM 2321 C C . LEU A 1 296 ? 27.382 10.915 -8.829 1.00 96.38 296 LEU A C 1
ATOM 2323 O O . LEU A 1 296 ? 27.200 10.950 -7.616 1.00 96.38 296 LEU A O 1
ATOM 2327 N N . LYS A 1 297 ? 27.273 12.015 -9.587 1.00 96.88 297 LYS A N 1
ATOM 2328 C CA . LYS A 1 297 ? 27.064 13.353 -9.007 1.00 96.88 297 LYS A CA 1
ATOM 2329 C C . LYS A 1 297 ? 25.676 13.934 -9.236 1.00 96.88 297 LYS A C 1
ATOM 2331 O O . LYS A 1 297 ? 25.339 14.905 -8.564 1.00 96.88 297 LYS A O 1
ATOM 2336 N N . THR A 1 298 ? 24.905 13.401 -10.183 1.00 95.88 298 THR A N 1
ATOM 2337 C CA . THR A 1 298 ? 23.568 13.923 -10.509 1.00 95.88 298 THR A CA 1
ATOM 2338 C C . THR A 1 298 ? 22.493 12.901 -10.164 1.00 95.88 298 THR A C 1
ATOM 2340 O O . THR A 1 298 ? 21.670 13.159 -9.293 1.00 95.88 298 THR A O 1
ATOM 2343 N N . PHE A 1 299 ? 22.545 11.720 -10.778 1.00 96.00 299 PHE A N 1
ATOM 2344 C CA . PHE A 1 299 ? 21.532 10.684 -10.633 1.00 96.00 299 PHE A CA 1
ATOM 2345 C C . PHE A 1 299 ? 21.452 10.120 -9.213 1.00 96.00 299 PHE A C 1
ATOM 2347 O O . PHE A 1 299 ? 20.390 10.202 -8.603 1.00 96.00 299 PHE A O 1
ATOM 2354 N N . ILE A 1 300 ? 22.553 9.592 -8.660 1.00 95.62 300 ILE A N 1
ATOM 2355 C CA . ILE A 1 300 ? 22.539 8.957 -7.329 1.00 95.62 300 ILE A CA 1
ATOM 2356 C C . ILE A 1 300 ? 22.010 9.905 -6.238 1.00 95.62 300 ILE A C 1
ATOM 2358 O O . ILE A 1 300 ? 21.077 9.516 -5.532 1.00 95.62 300 ILE A O 1
ATOM 2362 N N . PRO A 1 301 ? 22.511 11.153 -6.098 1.00 95.25 301 PRO A N 1
ATOM 2363 C CA . PRO A 1 301 ? 21.982 12.076 -5.094 1.00 95.25 301 PRO A CA 1
ATOM 2364 C C . PRO A 1 301 ? 20.486 12.367 -5.256 1.00 95.25 301 PRO A C 1
ATOM 2366 O O . PRO A 1 301 ? 19.771 12.506 -4.264 1.00 95.25 301 PRO A O 1
ATOM 2369 N N . GLU A 1 302 ? 20.003 12.467 -6.496 1.00 93.75 302 GLU A N 1
ATOM 2370 C CA . GLU A 1 302 ? 18.601 12.763 -6.774 1.00 93.75 302 GLU A CA 1
ATOM 2371 C C . GLU A 1 302 ? 17.688 11.558 -6.531 1.00 93.75 302 GLU A C 1
ATOM 2373 O O . GLU A 1 302 ? 16.610 11.707 -5.951 1.00 93.75 302 GLU A O 1
ATOM 2378 N N . MET A 1 303 ? 18.143 10.359 -6.895 1.00 93.75 303 MET A N 1
ATOM 2379 C CA . MET A 1 303 ? 17.451 9.115 -6.583 1.00 93.75 303 MET A CA 1
ATOM 2380 C C . MET A 1 303 ? 17.367 8.917 -5.069 1.00 93.75 303 MET A C 1
ATOM 2382 O O . MET A 1 303 ? 16.274 8.720 -4.551 1.00 93.75 303 MET A O 1
ATOM 2386 N N . ARG A 1 304 ? 18.468 9.098 -4.332 1.00 92.88 304 ARG A N 1
ATOM 2387 C CA . ARG A 1 304 ? 18.479 9.035 -2.861 1.00 92.88 304 ARG A CA 1
ATOM 2388 C C . ARG A 1 304 ? 17.492 10.013 -2.230 1.00 92.88 304 ARG A C 1
ATOM 2390 O O . ARG A 1 304 ? 16.785 9.657 -1.297 1.00 92.88 304 ARG A O 1
ATOM 2397 N N . GLN A 1 305 ? 17.390 11.237 -2.750 1.00 90.31 305 GLN A N 1
ATOM 2398 C CA . GLN A 1 305 ? 16.364 12.175 -2.286 1.00 90.31 305 GLN A CA 1
ATOM 2399 C C . GLN A 1 305 ? 14.945 11.660 -2.573 1.00 90.31 305 GLN A C 1
ATOM 2401 O O . GLN A 1 305 ? 14.036 11.884 -1.775 1.00 90.31 305 GLN A O 1
ATOM 2406 N N . THR A 1 306 ? 14.758 11.009 -3.719 1.00 88.44 306 THR A N 1
ATOM 2407 C CA . THR A 1 306 ? 13.458 10.518 -4.183 1.00 88.44 306 THR A CA 1
ATOM 2408 C C . THR A 1 306 ? 12.993 9.313 -3.378 1.00 88.44 306 THR A C 1
ATOM 2410 O O . THR A 1 306 ? 11.844 9.301 -2.966 1.00 88.44 306 THR A O 1
ATOM 2413 N N . ILE A 1 307 ? 13.864 8.341 -3.098 1.00 90.75 307 ILE A N 1
ATOM 2414 C CA . ILE A 1 307 ? 13.497 7.084 -2.425 1.00 90.75 307 ILE A CA 1
ATOM 2415 C C . ILE A 1 307 ? 14.030 6.960 -0.996 1.00 90.75 307 ILE A C 1
ATOM 2417 O O . ILE A 1 307 ? 13.804 5.946 -0.358 1.00 90.75 307 ILE A O 1
ATOM 2421 N N . GLY A 1 308 ? 14.690 7.980 -0.440 1.00 87.94 308 GLY A N 1
ATOM 2422 C CA . GLY A 1 308 ? 15.279 7.921 0.909 1.00 87.94 308 GLY A CA 1
ATOM 2423 C C . GLY A 1 308 ? 14.271 7.797 2.058 1.00 87.94 308 GLY A C 1
ATOM 2424 O O . GLY A 1 308 ? 14.665 7.700 3.213 1.00 87.94 308 GLY A O 1
ATOM 2425 N N . HIS A 1 309 ? 12.977 7.831 1.747 1.00 84.88 309 HIS A N 1
ATOM 2426 C CA . HIS A 1 309 ? 11.878 7.577 2.674 1.00 84.88 309 HIS A CA 1
ATOM 2427 C C . HIS A 1 309 ? 11.297 6.157 2.536 1.00 84.88 309 HIS A C 1
ATOM 2429 O O . HIS A 1 309 ? 10.383 5.800 3.274 1.00 84.88 309 HIS A O 1
ATOM 2435 N N . ILE A 1 310 ? 11.788 5.376 1.572 1.00 87.12 310 ILE A N 1
ATOM 2436 C CA . ILE A 1 310 ? 11.371 4.006 1.288 1.00 87.12 310 ILE A CA 1
ATOM 2437 C C . ILE A 1 310 ? 12.346 3.078 2.019 1.00 87.12 310 ILE A C 1
ATOM 2439 O O . ILE A 1 310 ? 13.531 3.046 1.695 1.00 87.12 310 ILE A O 1
ATOM 2443 N N . GLU A 1 311 ? 11.851 2.325 2.999 1.00 88.19 311 GLU A N 1
ATOM 2444 C CA . GLU A 1 311 ? 12.624 1.305 3.713 1.00 88.19 311 GLU A CA 1
ATOM 2445 C C . GLU A 1 311 ? 11.961 -0.060 3.512 1.00 88.19 311 GLU A C 1
ATOM 2447 O O . GLU A 1 311 ? 10.806 -0.262 3.890 1.00 88.19 311 GLU A O 1
ATOM 2452 N N . LEU A 1 312 ? 12.686 -0.992 2.886 1.00 87.88 312 LEU A N 1
ATOM 2453 C CA . LEU A 1 312 ? 12.195 -2.352 2.680 1.00 87.88 312 LEU A CA 1
ATOM 2454 C C . LEU A 1 312 ? 12.232 -3.134 4.002 1.00 87.88 312 LEU A C 1
ATOM 2456 O O . LEU A 1 312 ? 13.262 -3.116 4.688 1.00 87.88 312 LEU A O 1
ATOM 2460 N N . PRO A 1 313 ? 11.180 -3.904 4.335 1.00 88.44 313 PRO A N 1
ATOM 2461 C CA . PRO A 1 313 ? 11.262 -4.895 5.399 1.00 88.44 313 PRO A CA 1
ATOM 2462 C C . PRO A 1 313 ? 12.439 -5.849 5.163 1.00 88.44 313 PRO A C 1
ATOM 2464 O O . PRO A 1 313 ? 12.684 -6.270 4.036 1.00 88.44 313 PRO A O 1
ATOM 2467 N N . GLU A 1 314 ? 13.141 -6.254 6.224 1.00 89.00 314 GLU A N 1
ATOM 2468 C CA . GLU A 1 314 ? 14.362 -7.074 6.111 1.00 89.00 314 GLU A CA 1
ATOM 2469 C C . GLU A 1 314 ? 14.157 -8.372 5.298 1.00 89.00 314 GLU A C 1
ATOM 2471 O O . GLU A 1 314 ? 15.059 -8.808 4.587 1.00 89.00 314 GLU A O 1
ATOM 2476 N N . GLY A 1 315 ? 12.961 -8.973 5.352 1.00 90.38 315 GLY A N 1
ATOM 2477 C CA . GLY A 1 315 ? 12.614 -10.141 4.535 1.00 90.38 315 GLY A CA 1
ATOM 2478 C C . GLY A 1 315 ? 12.561 -9.844 3.031 1.00 90.38 315 GLY A C 1
ATOM 2479 O O . GLY A 1 315 ? 13.180 -10.566 2.248 1.00 90.38 315 GLY A O 1
ATOM 2480 N N . GLU A 1 316 ? 11.882 -8.764 2.632 1.00 90.31 316 GLU A N 1
ATOM 2481 C CA . GLU A 1 316 ? 11.808 -8.332 1.227 1.00 90.31 316 GLU A CA 1
ATOM 2482 C C . GLU A 1 316 ? 13.163 -7.824 0.735 1.00 90.31 316 GLU A C 1
ATOM 2484 O O . GLU A 1 316 ? 13.605 -8.170 -0.358 1.00 90.31 316 GLU A O 1
ATOM 2489 N N . LYS A 1 317 ? 13.903 -7.116 1.593 1.00 92.31 317 LYS A N 1
ATOM 2490 C CA . LYS A 1 317 ? 15.281 -6.691 1.337 1.00 92.31 317 LYS A CA 1
ATOM 2491 C C . LYS A 1 317 ? 16.191 -7.874 0.993 1.00 92.31 317 LYS A C 1
ATOM 2493 O O . LYS A 1 317 ? 16.921 -7.817 0.006 1.00 92.31 317 LYS A O 1
ATOM 2498 N N . GLN A 1 318 ? 16.134 -8.964 1.764 1.00 91.44 318 GLN A N 1
ATOM 2499 C CA . GLN A 1 318 ? 16.915 -10.179 1.499 1.00 91.44 318 GLN A CA 1
ATOM 2500 C C . GLN A 1 318 ? 16.482 -10.885 0.210 1.00 91.44 318 GLN A C 1
ATOM 2502 O O . GLN A 1 318 ? 17.334 -11.316 -0.566 1.00 91.44 318 GLN A O 1
ATOM 2507 N N . LYS A 1 319 ? 15.172 -10.986 -0.038 1.00 92.44 319 LYS A N 1
ATOM 2508 C CA . LYS A 1 319 ? 14.621 -11.577 -1.266 1.00 92.44 319 LYS A CA 1
ATOM 2509 C C . LYS A 1 319 ? 15.057 -10.789 -2.506 1.00 92.44 319 LYS A C 1
ATOM 2511 O O . LYS A 1 319 ? 15.551 -11.387 -3.463 1.00 92.44 319 LYS A O 1
ATOM 2516 N N . PHE A 1 320 ? 14.925 -9.464 -2.474 1.00 94.56 320 PHE A N 1
ATOM 2517 C CA . PHE A 1 320 ? 15.335 -8.582 -3.563 1.00 94.56 320 PHE A CA 1
ATOM 2518 C C . PHE A 1 320 ? 16.853 -8.613 -3.774 1.00 94.56 320 PHE A C 1
ATOM 2520 O O . PHE A 1 320 ? 17.305 -8.710 -4.913 1.00 94.56 320 PHE A O 1
ATOM 2527 N N . MET A 1 321 ? 17.652 -8.636 -2.697 1.00 94.31 321 MET A N 1
ATOM 2528 C CA . MET A 1 321 ? 19.107 -8.804 -2.803 1.00 94.31 321 MET A CA 1
ATOM 2529 C C . MET A 1 321 ? 19.506 -10.124 -3.452 1.00 94.31 321 MET A C 1
ATOM 2531 O O . MET A 1 321 ? 20.377 -10.126 -4.315 1.00 94.31 321 MET A O 1
ATOM 2535 N N . GLY A 1 322 ? 18.855 -11.235 -3.100 1.00 95.12 322 GLY A N 1
ATOM 2536 C CA . GLY A 1 322 ? 19.116 -12.524 -3.740 1.00 95.12 322 GLY A CA 1
ATOM 2537 C C . GLY A 1 322 ? 18.841 -12.500 -5.248 1.00 95.12 322 GLY A C 1
ATOM 2538 O O . GLY A 1 322 ? 19.630 -13.024 -6.037 1.00 95.12 322 GLY A O 1
ATOM 2539 N N . LEU A 1 323 ? 17.766 -11.824 -5.671 1.00 96.00 323 LEU A N 1
ATOM 2540 C CA . LEU A 1 323 ? 17.450 -11.615 -7.087 1.00 96.00 323 LEU A CA 1
ATOM 2541 C C . LEU A 1 323 ? 18.476 -10.711 -7.790 1.00 96.00 323 LEU A C 1
ATOM 2543 O O . LEU A 1 323 ? 18.920 -11.022 -8.899 1.00 96.00 323 LEU A O 1
ATOM 2547 N N . PHE A 1 324 ? 18.885 -9.621 -7.140 1.00 95.38 324 PHE A N 1
ATOM 2548 C CA . PHE A 1 324 ? 19.918 -8.720 -7.644 1.00 95.38 324 PHE A CA 1
ATOM 2549 C C . PHE A 1 324 ? 21.257 -9.442 -7.830 1.00 95.38 324 PHE A C 1
ATOM 2551 O O . PHE A 1 324 ? 21.846 -9.384 -8.910 1.00 95.38 324 PHE A O 1
ATOM 2558 N N . GLU A 1 325 ? 21.721 -10.171 -6.814 1.00 94.12 325 GLU A N 1
ATOM 2559 C CA . GLU A 1 325 ? 22.971 -10.930 -6.858 1.00 94.12 325 GLU A CA 1
ATOM 2560 C C . GLU A 1 325 ? 22.938 -11.999 -7.956 1.00 94.12 325 GLU A C 1
ATOM 2562 O O . GLU A 1 325 ? 23.873 -12.072 -8.755 1.00 94.12 325 GLU A O 1
ATOM 2567 N N . GLY A 1 326 ? 21.848 -12.769 -8.057 1.00 95.50 326 GLY A N 1
ATOM 2568 C CA . GLY A 1 326 ? 21.668 -13.766 -9.116 1.00 95.50 326 GLY A CA 1
ATOM 2569 C C . GLY A 1 326 ? 21.716 -13.150 -10.519 1.00 95.50 326 GLY A C 1
ATOM 2570 O O . GLY A 1 326 ? 22.448 -13.635 -11.385 1.00 95.50 326 GLY A O 1
ATOM 2571 N N . THR A 1 327 ? 21.025 -12.024 -10.726 1.00 96.44 327 THR A N 1
ATOM 2572 C CA . THR A 1 327 ? 21.019 -11.315 -12.016 1.00 96.44 327 THR A CA 1
ATOM 2573 C C . THR A 1 327 ? 22.403 -10.763 -12.369 1.00 96.44 327 THR A C 1
ATOM 2575 O O . THR A 1 327 ? 22.891 -10.952 -13.486 1.00 96.44 327 THR A O 1
ATOM 2578 N N . ILE A 1 328 ? 23.079 -10.105 -11.419 1.00 92.31 328 ILE A N 1
ATOM 2579 C CA . ILE A 1 328 ? 24.427 -9.553 -11.617 1.00 92.31 328 ILE A CA 1
ATOM 2580 C C . ILE A 1 328 ? 25.442 -10.659 -11.892 1.00 92.31 328 ILE A C 1
ATOM 2582 O O . ILE A 1 328 ? 26.308 -10.483 -12.749 1.00 92.31 328 ILE A O 1
ATOM 2586 N N . MET A 1 329 ? 25.338 -11.804 -11.213 1.00 93.62 329 MET A N 1
ATOM 2587 C CA . MET A 1 329 ? 26.193 -12.958 -11.482 1.00 93.62 329 MET A CA 1
ATOM 2588 C C . MET A 1 329 ? 26.094 -13.381 -12.950 1.00 93.62 329 MET A C 1
ATOM 2590 O O . MET A 1 329 ? 27.131 -13.481 -13.611 1.00 93.62 329 MET A O 1
ATOM 2594 N N . LYS A 1 330 ? 24.875 -13.558 -13.477 1.00 96.75 330 LYS A N 1
ATOM 2595 C CA . LYS A 1 330 ? 24.632 -13.920 -14.886 1.00 96.75 330 LYS A CA 1
ATOM 2596 C C . LYS A 1 330 ? 25.116 -12.847 -15.854 1.00 96.75 330 LYS A C 1
ATOM 2598 O O . LYS A 1 330 ? 25.809 -13.152 -16.822 1.00 96.75 330 LYS A O 1
ATOM 2603 N N . LEU A 1 331 ? 24.866 -11.569 -15.563 1.00 93.56 331 LEU A N 1
ATOM 2604 C CA . LEU A 1 331 ? 25.377 -10.467 -16.385 1.00 93.56 331 LEU A CA 1
ATOM 2605 C C . LEU A 1 331 ? 26.908 -10.447 -16.429 1.00 93.56 331 LEU A C 1
ATOM 2607 O O . LEU A 1 331 ? 27.478 -10.386 -17.518 1.00 93.56 331 LEU A O 1
ATOM 2611 N N . ILE A 1 332 ? 27.589 -10.552 -15.284 1.00 87.69 332 ILE A N 1
ATOM 2612 C CA . ILE A 1 332 ? 29.057 -10.615 -15.227 1.00 87.69 332 ILE A CA 1
ATOM 2613 C C . ILE A 1 332 ? 29.564 -11.817 -16.024 1.00 87.69 332 ILE A C 1
ATOM 2615 O O . ILE A 1 332 ? 30.501 -11.663 -16.808 1.00 87.69 332 ILE A O 1
ATOM 2619 N N . PHE A 1 333 ? 28.944 -12.990 -15.864 1.00 93.19 333 PHE A N 1
ATOM 2620 C CA . PHE A 1 333 ? 29.314 -14.175 -16.632 1.00 93.19 333 PHE A CA 1
ATOM 2621 C C . PHE A 1 333 ? 29.102 -13.964 -18.131 1.00 93.19 333 PHE A C 1
ATOM 2623 O O . PHE A 1 333 ? 29.985 -14.307 -18.907 1.00 93.19 333 PHE A O 1
ATOM 2630 N N . SER A 1 334 ? 28.019 -13.309 -18.550 1.00 94.06 334 SER A N 1
ATOM 2631 C CA . SER A 1 334 ? 27.800 -12.962 -19.955 1.00 94.06 334 SER A CA 1
ATOM 2632 C C . SER A 1 334 ? 28.897 -12.035 -20.497 1.00 94.06 334 SER A C 1
ATOM 2634 O O . SER A 1 334 ? 29.473 -12.311 -21.549 1.00 94.06 334 SER A O 1
ATOM 2636 N N . PHE A 1 335 ? 29.283 -10.992 -19.750 1.00 89.56 335 PHE A N 1
ATOM 2637 C CA . PHE A 1 335 ? 30.304 -10.030 -20.175 1.00 89.56 335 PHE A CA 1
ATOM 2638 C C . PHE A 1 335 ? 31.715 -10.620 -20.251 1.00 89.56 335 PHE A C 1
ATOM 2640 O O . PHE A 1 335 ? 32.565 -10.066 -20.946 1.00 89.56 335 PHE A O 1
ATOM 2647 N N . VAL A 1 336 ? 31.978 -11.750 -19.586 1.00 88.31 336 VAL A N 1
ATOM 2648 C CA . VAL A 1 336 ? 33.223 -12.512 -19.778 1.00 88.31 336 VAL A CA 1
ATOM 2649 C C . VAL A 1 336 ? 33.369 -12.992 -21.225 1.00 88.31 336 VAL A C 1
ATOM 2651 O O . VAL A 1 336 ? 34.485 -13.085 -21.735 1.00 88.31 336 VAL A O 1
ATOM 2654 N N . TRP A 1 337 ? 32.249 -13.270 -21.888 1.00 92.00 337 TRP A N 1
ATOM 2655 C CA . TRP A 1 337 ? 32.192 -13.774 -23.259 1.00 92.00 337 TRP A CA 1
ATOM 2656 C C . TRP A 1 337 ? 31.945 -12.675 -24.294 1.00 92.00 337 TRP A C 1
ATOM 2658 O O . TRP A 1 337 ? 31.947 -12.940 -25.496 1.00 92.00 337 TRP A O 1
ATOM 2668 N N . GLN A 1 338 ? 31.765 -11.437 -23.834 1.00 87.50 338 GLN A N 1
ATOM 2669 C CA . GLN A 1 338 ? 31.629 -10.274 -24.691 1.00 87.50 338 GLN A CA 1
ATOM 2670 C C . GLN A 1 338 ? 33.031 -9.825 -25.146 1.00 87.50 338 GLN A C 1
ATOM 2672 O O . GLN A 1 338 ? 33.928 -9.570 -24.343 1.00 87.50 338 GLN A O 1
ATOM 2677 N N . GLU A 1 339 ? 33.237 -9.753 -26.462 1.00 78.69 339 GLU A N 1
ATOM 2678 C CA . GLU A 1 339 ? 34.573 -9.659 -27.077 1.00 78.69 339 GLU A CA 1
ATOM 2679 C C . GLU A 1 339 ? 35.289 -8.299 -26.892 1.00 78.69 339 GLU A C 1
ATOM 2681 O O . GLU A 1 339 ? 36.464 -8.171 -27.246 1.00 78.69 339 GLU A O 1
ATOM 2686 N N . GLN A 1 340 ? 34.617 -7.267 -26.366 1.00 73.44 340 GLN A N 1
ATOM 2687 C CA . GLN A 1 340 ? 35.083 -5.870 -26.381 1.00 73.44 340 GLN A CA 1
ATOM 2688 C C . GLN A 1 340 ? 35.038 -5.117 -25.038 1.00 73.44 340 GLN A C 1
ATOM 2690 O O . GLN A 1 340 ? 35.737 -4.114 -24.907 1.00 73.44 340 GLN A O 1
ATOM 2695 N N . GLU A 1 341 ? 34.274 -5.561 -24.042 1.00 66.69 341 GLU A N 1
ATOM 2696 C CA . GLU A 1 341 ? 33.957 -4.759 -22.853 1.00 66.69 341 GLU A CA 1
ATOM 2697 C C . GLU A 1 341 ? 34.885 -5.077 -21.675 1.00 66.69 341 GLU A C 1
ATOM 2699 O O . GLU A 1 341 ? 35.683 -4.220 -21.297 1.00 66.69 341 GLU A O 1
ATOM 2704 N N . LEU A 1 342 ? 34.832 -6.287 -21.098 1.00 62.81 342 LEU A N 1
ATOM 2705 C CA . LEU A 1 342 ? 35.604 -6.616 -19.885 1.00 62.81 342 LEU A CA 1
ATOM 2706 C C . LEU A 1 342 ? 36.958 -7.271 -20.178 1.00 62.81 342 LEU A C 1
ATOM 2708 O O . LEU A 1 342 ? 37.960 -6.926 -19.546 1.00 62.81 342 LEU A O 1
ATOM 2712 N N . PHE A 1 343 ? 37.020 -8.202 -21.135 1.00 67.75 343 PHE A N 1
ATOM 2713 C CA . PHE A 1 343 ? 38.234 -8.975 -21.389 1.00 67.75 343 PHE A CA 1
ATOM 2714 C C . PHE A 1 343 ? 38.487 -9.206 -22.883 1.00 67.75 343 PHE A C 1
ATOM 2716 O O . PHE A 1 343 ? 38.140 -10.238 -23.440 1.00 67.75 343 PHE A O 1
ATOM 2723 N N . SER A 1 344 ? 39.249 -8.318 -23.522 1.00 68.69 344 SER A N 1
ATOM 2724 C CA . SER A 1 344 ? 39.804 -8.548 -24.873 1.00 68.69 344 SER A CA 1
ATOM 2725 C C . SER A 1 344 ? 41.035 -9.480 -24.875 1.00 68.69 344 SER A C 1
ATOM 2727 O O . SER A 1 344 ? 41.890 -9.437 -25.763 1.00 68.69 344 SER A O 1
ATOM 2729 N N . GLY A 1 345 ? 41.176 -10.307 -23.835 1.00 77.12 345 GLY A N 1
ATOM 2730 C CA . GLY A 1 345 ? 42.331 -11.172 -23.633 1.00 77.12 345 GLY A CA 1
ATOM 2731 C C . GLY A 1 345 ? 42.262 -12.444 -24.489 1.00 77.12 345 GLY A C 1
ATOM 2732 O O . GLY A 1 345 ? 41.199 -13.052 -24.582 1.00 77.12 345 GLY A O 1
ATOM 2733 N N . PRO A 1 346 ? 43.393 -12.933 -25.038 1.00 84.44 346 PRO A N 1
ATOM 2734 C CA . PRO A 1 346 ? 43.419 -14.139 -25.873 1.00 84.44 346 PRO A CA 1
ATOM 2735 C C . PRO A 1 346 ? 42.932 -15.406 -25.150 1.00 84.44 346 PRO A C 1
ATOM 2737 O O . PRO A 1 346 ? 42.544 -16.358 -25.813 1.00 84.44 346 PRO A O 1
ATOM 2740 N N . THR A 1 347 ? 42.924 -15.418 -23.812 1.00 83.38 347 THR A N 1
ATOM 2741 C CA . THR A 1 347 ? 42.409 -16.529 -22.997 1.00 83.38 347 THR A CA 1
ATOM 2742 C C . THR A 1 347 ? 40.931 -16.820 -23.256 1.00 83.38 347 THR A C 1
ATOM 2744 O O . THR A 1 347 ? 40.551 -17.980 -23.308 1.00 83.38 347 THR A O 1
ATOM 2747 N N . PHE A 1 348 ? 40.099 -15.791 -23.437 1.00 81.50 348 PHE A N 1
ATOM 2748 C CA . PHE A 1 348 ? 38.648 -15.954 -23.622 1.00 81.50 348 PHE A CA 1
ATOM 2749 C C . PHE A 1 348 ? 38.271 -16.336 -25.059 1.00 81.50 348 PHE A C 1
ATOM 2751 O O . PHE A 1 348 ? 37.169 -16.806 -25.324 1.00 81.50 348 PHE A O 1
ATOM 2758 N N . LEU A 1 349 ? 39.221 -16.192 -25.982 1.00 84.81 349 LEU A N 1
ATOM 2759 C CA . LEU A 1 349 ? 39.120 -16.661 -27.361 1.00 84.81 349 LEU A CA 1
ATOM 2760 C C . LEU A 1 349 ? 39.689 -18.081 -27.530 1.00 84.81 349 LEU A C 1
ATOM 2762 O O . LEU A 1 349 ? 39.641 -18.638 -28.627 1.00 84.81 349 LEU A O 1
ATOM 2766 N N . ASP A 1 350 ? 40.251 -18.668 -26.468 1.00 90.06 350 ASP A N 1
ATOM 2767 C CA . ASP A 1 350 ? 40.790 -20.022 -26.499 1.00 90.06 350 ASP A CA 1
ATOM 2768 C C . ASP A 1 350 ? 39.643 -21.051 -26.593 1.00 90.06 350 ASP A C 1
ATOM 2770 O O . ASP A 1 350 ? 38.693 -20.981 -25.805 1.00 90.06 350 ASP A O 1
ATOM 2774 N N . PRO A 1 351 ? 39.688 -22.004 -27.544 1.00 89.50 351 PRO A N 1
ATOM 2775 C CA . PRO A 1 351 ? 38.634 -23.003 -27.706 1.00 89.50 351 PRO A CA 1
ATOM 2776 C C . PRO A 1 351 ? 38.370 -23.845 -26.453 1.00 89.50 351 PRO A C 1
ATOM 2778 O O . PRO A 1 351 ? 37.210 -24.116 -26.155 1.00 89.50 351 PRO A O 1
ATOM 2781 N N . ASP A 1 352 ? 39.408 -24.216 -25.694 1.00 91.50 352 ASP A N 1
ATOM 2782 C CA . ASP A 1 352 ? 39.237 -25.039 -24.491 1.00 91.50 352 ASP A CA 1
ATOM 2783 C C . ASP A 1 352 ? 38.508 -24.234 -23.404 1.00 91.50 352 ASP A C 1
ATOM 2785 O O . ASP A 1 352 ? 37.645 -24.757 -22.696 1.00 91.50 352 ASP A O 1
ATOM 2789 N N . PHE A 1 353 ? 38.817 -22.935 -23.291 1.00 90.00 353 PHE A N 1
ATOM 2790 C CA . PHE A 1 353 ? 38.126 -22.040 -22.364 1.00 90.00 353 PHE A CA 1
ATOM 2791 C C . PHE A 1 353 ? 36.666 -21.811 -22.781 1.00 90.00 353 PHE A C 1
ATOM 2793 O O . PHE A 1 353 ? 35.777 -21.798 -21.929 1.00 90.00 353 PHE A O 1
ATOM 2800 N N . ASN A 1 354 ? 36.397 -21.689 -24.084 1.00 90.12 354 ASN A N 1
ATOM 2801 C CA . ASN A 1 354 ? 35.039 -21.562 -24.608 1.00 90.12 354 ASN A CA 1
ATOM 2802 C C . ASN A 1 354 ? 34.181 -22.805 -24.351 1.00 90.12 354 ASN A C 1
ATOM 2804 O O . ASN A 1 354 ? 33.033 -22.653 -23.921 1.00 90.12 354 ASN A O 1
ATOM 2808 N N . GLU A 1 355 ? 34.740 -24.003 -24.536 1.00 94.31 355 GLU A N 1
ATOM 2809 C CA . GLU A 1 355 ? 34.071 -25.270 -24.232 1.00 94.31 355 GLU A CA 1
ATOM 2810 C C . GLU A 1 355 ? 33.770 -25.383 -22.733 1.00 94.31 355 GLU A C 1
ATOM 2812 O O . GLU A 1 355 ? 32.648 -25.715 -22.341 1.00 94.31 355 GLU A O 1
ATOM 2817 N N . TRP A 1 356 ? 34.737 -25.019 -21.883 1.00 92.50 356 TRP A N 1
ATOM 2818 C CA . TRP A 1 356 ? 34.540 -24.963 -20.433 1.00 92.50 356 TRP A CA 1
ATOM 2819 C C . TRP A 1 356 ? 33.415 -24.011 -20.047 1.00 92.50 356 TRP A C 1
ATOM 2821 O O . TRP A 1 356 ? 32.525 -24.403 -19.294 1.00 92.50 356 TRP A O 1
ATOM 2831 N N . GLY A 1 357 ? 33.416 -22.796 -20.596 1.00 92.62 357 GLY A N 1
ATOM 2832 C CA . GLY A 1 357 ? 32.361 -21.815 -20.371 1.00 92.62 357 GLY A CA 1
ATOM 2833 C C . GLY A 1 357 ? 30.973 -22.349 -20.698 1.00 92.62 357 GLY A C 1
ATOM 2834 O O . GLY A 1 357 ? 30.059 -22.207 -19.894 1.00 92.62 357 GLY A O 1
ATOM 2835 N N . ALA A 1 358 ? 30.831 -23.016 -21.846 1.00 95.25 358 ALA A N 1
ATOM 2836 C CA . ALA A 1 358 ? 29.554 -23.571 -22.286 1.00 95.25 358 ALA A CA 1
ATOM 2837 C C . ALA A 1 358 ? 29.095 -24.705 -21.361 1.00 95.25 358 ALA A C 1
ATOM 2839 O O . ALA A 1 358 ? 27.931 -24.769 -20.984 1.00 95.25 358 ALA A O 1
ATOM 2840 N N . SER A 1 359 ? 30.024 -25.569 -20.936 1.00 93.88 359 SER A N 1
ATOM 2841 C CA . SER A 1 359 ? 29.721 -26.660 -20.003 1.00 93.88 359 SER A CA 1
ATOM 2842 C C . SER A 1 359 ? 29.364 -26.183 -18.591 1.00 93.88 359 SER A C 1
ATOM 2844 O O . SER A 1 359 ? 28.644 -26.877 -17.875 1.00 93.88 359 SER A O 1
ATOM 2846 N N . PHE A 1 360 ? 29.872 -25.015 -18.184 1.00 94.50 360 PHE A N 1
ATOM 2847 C CA . PHE A 1 360 ? 29.662 -24.460 -16.850 1.00 94.50 360 PHE A CA 1
ATOM 2848 C C . PHE A 1 360 ? 28.392 -23.612 -16.750 1.00 94.50 360 PHE A C 1
ATOM 2850 O O . PHE A 1 360 ? 27.864 -23.479 -15.650 1.00 94.50 360 PHE A O 1
ATOM 2857 N N . LEU A 1 361 ? 27.882 -23.092 -17.873 1.00 95.62 361 LEU A N 1
ATOM 2858 C CA . LEU A 1 361 ? 26.714 -22.207 -17.924 1.00 95.62 361 LEU A CA 1
ATOM 2859 C C . LEU A 1 361 ? 25.501 -22.758 -17.143 1.00 95.62 361 LEU A C 1
ATOM 2861 O O . LEU A 1 361 ? 25.034 -22.046 -16.256 1.00 95.62 361 LEU A O 1
ATOM 2865 N N . PRO A 1 362 ? 25.048 -24.021 -17.317 1.00 96.19 362 PRO A N 1
ATOM 2866 C CA . PRO A 1 362 ? 23.922 -24.540 -16.532 1.00 96.19 362 PRO A CA 1
ATOM 2867 C C . PRO A 1 362 ? 24.185 -24.527 -15.021 1.00 96.19 362 PRO A C 1
ATOM 2869 O O . PRO A 1 362 ? 23.341 -24.100 -14.243 1.00 96.19 362 PRO A O 1
ATOM 2872 N N . THR A 1 363 ? 25.384 -24.944 -14.596 1.00 94.81 363 THR A N 1
ATOM 2873 C CA . THR A 1 363 ? 25.774 -24.959 -13.174 1.00 94.81 363 THR A CA 1
ATOM 2874 C C . THR A 1 363 ? 25.907 -23.549 -12.603 1.00 94.81 363 THR A C 1
ATOM 2876 O O . THR A 1 363 ? 25.604 -23.322 -11.432 1.00 94.81 363 THR A O 1
ATOM 2879 N N . PHE A 1 364 ? 26.375 -22.601 -13.411 1.00 94.69 364 PHE A N 1
ATOM 2880 C CA . PHE A 1 364 ? 26.455 -21.201 -13.026 1.00 94.69 364 PHE A CA 1
ATOM 2881 C C . PHE A 1 364 ? 25.057 -20.603 -12.839 1.00 94.69 364 PHE A C 1
ATOM 2883 O O . PHE A 1 364 ? 24.809 -19.948 -11.826 1.00 94.69 364 PHE A O 1
ATOM 2890 N N . ASN A 1 365 ? 24.126 -20.921 -13.741 1.00 95.50 365 ASN A N 1
ATOM 2891 C CA . ASN A 1 365 ? 22.733 -20.506 -13.629 1.00 95.50 365 ASN A CA 1
ATOM 2892 C C . ASN A 1 365 ? 22.043 -21.152 -12.431 1.00 95.50 365 ASN A C 1
ATOM 2894 O O . ASN A 1 365 ? 21.371 -20.440 -11.695 1.00 95.50 365 ASN A O 1
ATOM 2898 N N . ASP A 1 366 ? 22.271 -22.436 -12.150 1.00 94.00 366 ASP A N 1
ATOM 2899 C CA . ASP A 1 366 ? 21.789 -23.087 -10.922 1.00 94.00 366 ASP A CA 1
ATOM 2900 C C . ASP A 1 366 ? 22.280 -22.375 -9.656 1.00 94.00 366 ASP A C 1
ATOM 2902 O O . ASP A 1 366 ? 21.518 -22.181 -8.709 1.00 94.00 366 ASP A O 1
ATOM 2906 N N . LEU A 1 367 ? 23.552 -21.965 -9.632 1.00 93.12 367 LEU A N 1
ATOM 2907 C CA . LEU A 1 367 ? 24.122 -21.230 -8.507 1.00 93.12 367 LEU A CA 1
ATOM 2908 C C . LEU A 1 367 ? 23.479 -19.846 -8.360 1.00 93.12 367 LEU A C 1
ATOM 2910 O O . LEU A 1 367 ? 23.071 -19.496 -7.256 1.00 93.12 367 LEU A O 1
ATOM 2914 N N . ALA A 1 368 ? 23.361 -19.081 -9.444 1.00 94.94 368 ALA A N 1
ATOM 2915 C CA . ALA A 1 368 ? 22.705 -17.775 -9.427 1.00 94.94 368 ALA A CA 1
ATOM 2916 C C . ALA A 1 368 ? 21.231 -17.894 -8.995 1.00 94.94 368 ALA A C 1
ATOM 2918 O O . ALA A 1 368 ? 20.792 -17.193 -8.088 1.00 94.94 368 ALA A O 1
ATOM 2919 N N . ASN A 1 369 ? 20.505 -18.868 -9.549 1.00 94.50 369 ASN A N 1
ATOM 2920 C CA . ASN A 1 369 ? 19.121 -19.166 -9.185 1.00 94.50 369 ASN A CA 1
ATOM 2921 C C . ASN A 1 369 ? 18.991 -19.688 -7.747 1.00 94.50 369 ASN A C 1
ATOM 2923 O O . ASN A 1 369 ? 17.930 -19.580 -7.159 1.00 94.50 369 ASN A O 1
ATOM 2927 N N . SER A 1 370 ? 20.039 -20.234 -7.124 1.00 95.31 370 SER A N 1
ATOM 2928 C CA . SER A 1 370 ? 19.959 -20.634 -5.710 1.00 95.31 370 SER A CA 1
ATOM 2929 C C . SER A 1 370 ? 19.808 -19.447 -4.749 1.00 95.31 370 SER A C 1
ATOM 2931 O O . SER A 1 370 ? 19.448 -19.646 -3.588 1.00 95.31 370 SER A O 1
ATOM 2933 N N . LEU A 1 371 ? 20.054 -18.225 -5.234 1.00 93.06 371 LEU A N 1
ATOM 2934 C CA . LEU A 1 371 ? 19.886 -16.983 -4.485 1.00 93.06 371 LEU A CA 1
ATOM 2935 C C . LEU A 1 371 ? 18.440 -16.460 -4.528 1.00 93.06 371 LEU A C 1
ATOM 2937 O O . LEU A 1 371 ? 18.085 -15.614 -3.714 1.00 93.06 371 LEU A O 1
ATOM 2941 N N . HIS A 1 372 ? 17.586 -16.962 -5.432 1.00 94.81 372 HIS A N 1
ATOM 2942 C CA . HIS A 1 372 ? 16.214 -16.477 -5.605 1.00 94.81 372 HIS A CA 1
ATOM 2943 C C . HIS A 1 372 ? 15.249 -17.544 -6.151 1.00 94.81 372 HIS A C 1
ATOM 2945 O O . HIS A 1 372 ? 15.588 -18.380 -6.974 1.00 94.81 372 HIS A O 1
ATOM 2951 N N . ASN A 1 373 ? 13.967 -17.484 -5.797 1.00 91.56 373 ASN A N 1
ATOM 2952 C CA . ASN A 1 373 ? 12.995 -18.513 -6.204 1.00 91.56 373 ASN A CA 1
ATOM 2953 C C . ASN A 1 373 ? 12.333 -18.241 -7.570 1.00 91.56 373 ASN A C 1
ATOM 2955 O O . ASN A 1 373 ? 11.123 -18.418 -7.716 1.00 91.56 373 ASN A O 1
ATOM 2959 N N . LEU A 1 374 ? 13.098 -17.793 -8.573 1.00 93.31 374 LEU A N 1
ATOM 2960 C CA . LEU A 1 374 ? 12.524 -17.514 -9.894 1.00 93.31 374 LEU A CA 1
ATOM 2961 C C . LEU A 1 374 ? 12.193 -18.802 -10.642 1.00 93.31 374 LEU A C 1
ATOM 2963 O O . LEU A 1 374 ? 13.009 -19.716 -10.744 1.00 93.31 374 LEU A O 1
ATOM 2967 N N . THR A 1 375 ? 10.988 -18.834 -11.208 1.00 93.56 375 THR A N 1
ATOM 2968 C CA . THR A 1 375 ? 10.540 -19.909 -12.091 1.00 93.56 375 THR A CA 1
ATOM 2969 C C . THR A 1 375 ? 10.505 -19.410 -13.529 1.00 93.56 375 THR A C 1
ATOM 2971 O O . THR A 1 375 ? 10.063 -18.293 -13.803 1.00 93.56 375 THR A O 1
ATOM 2974 N N . TYR A 1 376 ? 11.014 -20.243 -14.432 1.00 96.38 376 TYR A N 1
ATOM 2975 C CA . TYR A 1 376 ? 10.988 -20.015 -15.872 1.00 96.38 376 TYR A CA 1
ATOM 2976 C C . TYR A 1 376 ? 9.857 -20.844 -16.478 1.00 96.38 376 TYR A C 1
ATOM 2978 O O . TYR A 1 376 ? 9.613 -21.980 -16.060 1.00 96.38 376 TYR A O 1
ATOM 2986 N N . PHE A 1 377 ? 9.176 -20.285 -17.473 1.00 96.75 377 PHE A N 1
ATOM 2987 C CA . PHE A 1 377 ? 8.215 -21.005 -18.297 1.00 96.75 377 PHE A CA 1
ATOM 2988 C C . PHE A 1 377 ? 8.908 -22.139 -19.063 1.00 96.75 377 PHE A C 1
ATOM 2990 O O . PHE A 1 377 ? 8.388 -23.256 -19.107 1.00 96.75 377 PHE A O 1
ATOM 2997 N N . ASN A 1 378 ? 10.095 -21.871 -19.611 1.00 96.50 378 ASN A N 1
ATOM 2998 C CA . ASN A 1 378 ? 10.967 -22.849 -20.238 1.00 96.50 378 ASN A CA 1
ATOM 2999 C C . ASN A 1 378 ? 12.232 -23.103 -19.388 1.00 96.50 378 ASN A C 1
ATOM 3001 O O . ASN A 1 378 ? 13.192 -22.331 -19.460 1.00 96.50 378 ASN A O 1
ATOM 3005 N N . PRO A 1 379 ? 12.299 -24.221 -18.640 1.00 95.94 379 PRO A N 1
ATOM 3006 C CA . PRO A 1 379 ? 13.493 -24.597 -17.880 1.00 95.94 379 PRO A CA 1
ATOM 3007 C C . PRO A 1 379 ? 14.746 -24.770 -18.742 1.00 95.94 379 PRO A C 1
ATOM 3009 O O . PRO A 1 379 ? 15.858 -24.610 -18.247 1.00 95.94 379 PRO A O 1
ATOM 3012 N N . ASP A 1 380 ? 14.598 -25.095 -20.026 1.00 97.06 380 ASP A N 1
ATOM 3013 C CA . ASP A 1 380 ? 15.748 -25.222 -20.915 1.00 97.06 380 ASP A CA 1
ATOM 3014 C C . ASP A 1 380 ? 16.368 -23.845 -21.205 1.00 97.06 380 ASP A C 1
ATOM 3016 O O . ASP A 1 380 ? 17.590 -23.738 -21.319 1.00 97.06 380 ASP A O 1
ATOM 3020 N N . HIS A 1 381 ? 15.561 -22.769 -21.238 1.00 97.25 381 HIS A N 1
ATOM 3021 C CA . HIS A 1 381 ? 16.069 -21.396 -21.392 1.00 97.25 381 HIS A CA 1
ATOM 3022 C C . HIS A 1 381 ? 16.887 -20.990 -20.180 1.00 97.25 381 HIS A C 1
ATOM 3024 O O . HIS A 1 381 ? 18.014 -20.545 -20.347 1.00 97.25 381 HIS A O 1
ATOM 3030 N N . GLN A 1 382 ? 16.395 -21.283 -18.976 1.00 96.19 382 GLN A N 1
ATOM 3031 C CA . GLN A 1 382 ? 17.114 -21.050 -17.722 1.00 96.19 382 GLN A CA 1
ATOM 3032 C C . GLN A 1 382 ? 18.518 -21.682 -17.698 1.00 96.19 382 GLN A C 1
ATOM 3034 O O . GLN A 1 382 ? 19.452 -21.100 -17.144 1.00 96.19 382 GLN A O 1
ATOM 3039 N N . HIS A 1 383 ? 18.684 -22.862 -18.301 1.00 96.00 383 HIS A N 1
ATOM 3040 C CA . HIS A 1 383 ? 19.967 -23.572 -18.358 1.00 96.00 383 HIS A CA 1
ATOM 3041 C C . HIS A 1 383 ? 20.759 -23.320 -19.647 1.00 96.00 383 HIS A C 1
ATOM 3043 O O . HIS A 1 383 ? 21.862 -23.846 -19.782 1.00 96.00 383 HIS A O 1
ATOM 3049 N N . GLY A 1 384 ? 20.209 -22.558 -20.596 1.00 96.12 384 GLY A N 1
ATOM 3050 C CA . GLY A 1 384 ? 20.815 -22.317 -21.900 1.00 96.12 384 GLY A CA 1
ATOM 3051 C C . GLY A 1 384 ? 21.024 -23.591 -22.725 1.00 96.12 384 GLY A C 1
ATOM 3052 O O . GLY A 1 384 ? 22.117 -23.804 -23.246 1.00 96.12 384 GLY A O 1
ATOM 3053 N N . ILE A 1 385 ? 20.011 -24.460 -22.795 1.00 96.19 385 ILE A N 1
ATOM 3054 C CA . ILE A 1 385 ? 20.067 -25.741 -23.515 1.00 96.19 385 ILE A CA 1
ATOM 3055 C C . ILE A 1 385 ? 19.044 -25.751 -24.654 1.00 96.19 385 ILE A C 1
ATOM 3057 O O . ILE A 1 385 ? 17.856 -25.579 -24.430 1.00 96.19 385 ILE A O 1
ATOM 3061 N N . GLY A 1 386 ? 19.474 -26.022 -25.884 1.00 96.06 386 GLY A N 1
ATOM 3062 C CA . GLY A 1 386 ? 18.573 -26.163 -27.035 1.00 96.06 386 GLY A CA 1
ATOM 3063 C C . GLY A 1 386 ? 17.773 -24.902 -27.398 1.00 96.06 386 GLY A C 1
ATOM 3064 O O . GLY A 1 386 ? 16.672 -25.016 -27.930 1.00 96.06 386 GLY A O 1
ATOM 3065 N N . ILE A 1 387 ? 18.314 -23.718 -27.123 1.00 97.75 387 ILE A N 1
ATOM 3066 C CA . ILE A 1 387 ? 17.656 -22.411 -27.263 1.00 97.75 387 ILE A CA 1
ATOM 3067 C C . ILE A 1 387 ? 17.754 -21.845 -28.669 1.00 97.75 387 ILE A C 1
ATOM 3069 O O . ILE A 1 387 ? 16.878 -21.098 -29.097 1.00 97.75 387 ILE A O 1
ATOM 3073 N N . TYR A 1 388 ? 18.788 -22.210 -29.421 1.00 98.44 388 TYR A N 1
ATOM 3074 C CA . TYR A 1 388 ? 18.912 -21.776 -30.806 1.00 98.44 388 TYR A CA 1
ATOM 3075 C C . TYR A 1 388 ? 19.484 -22.861 -31.725 1.00 98.44 388 TYR A C 1
ATOM 3077 O O . TYR A 1 388 ? 20.193 -23.774 -31.276 1.00 98.44 388 TYR A O 1
ATOM 3085 N N . PRO A 1 389 ? 19.213 -22.785 -33.042 1.00 98.12 389 PRO A N 1
ATOM 3086 C CA . PRO A 1 389 ? 19.717 -23.767 -33.987 1.00 98.12 389 PRO A CA 1
ATOM 3087 C C . PRO A 1 389 ? 21.248 -23.787 -34.024 1.00 98.12 389 PRO A C 1
ATOM 3089 O O . PRO A 1 389 ? 21.897 -22.769 -34.245 1.00 98.12 389 PRO A O 1
ATOM 3092 N N . GLY A 1 390 ? 21.837 -24.969 -33.835 1.00 97.31 390 GLY A N 1
ATOM 3093 C CA . GLY A 1 390 ? 23.293 -25.151 -33.836 1.00 97.31 390 GLY A CA 1
ATOM 3094 C C . GLY A 1 390 ? 24.001 -24.868 -32.507 1.00 97.31 390 GLY A C 1
ATOM 3095 O O . GLY A 1 390 ? 25.221 -25.008 -32.443 1.00 97.31 390 GLY A O 1
ATOM 3096 N N . GLU A 1 391 ? 23.274 -24.563 -31.426 1.00 97.19 391 GLU A N 1
ATOM 3097 C CA . GLU A 1 391 ? 23.848 -24.276 -30.100 1.00 97.19 391 GLU A CA 1
ATOM 3098 C C . GLU A 1 391 ? 24.908 -25.293 -29.654 1.00 97.19 391 GLU A C 1
ATOM 3100 O O . GLU A 1 391 ? 25.995 -24.903 -29.234 1.00 97.19 391 GLU A O 1
ATOM 3105 N N . THR A 1 392 ? 24.633 -26.593 -29.811 1.00 96.25 392 THR A N 1
ATOM 3106 C CA . THR A 1 392 ? 25.531 -27.686 -29.379 1.00 96.25 392 THR A CA 1
ATOM 3107 C C . THR A 1 392 ? 26.955 -27.617 -29.939 1.00 96.25 392 THR A C 1
ATOM 3109 O O . THR A 1 392 ? 27.858 -28.219 -29.361 1.00 96.25 392 THR A O 1
ATOM 3112 N N . TRP A 1 393 ? 27.176 -26.909 -31.049 1.00 95.62 393 TRP A N 1
ATOM 3113 C CA . TRP A 1 393 ? 28.501 -26.716 -31.638 1.00 95.62 393 TRP A CA 1
ATOM 3114 C C . TRP A 1 393 ? 28.922 -25.244 -31.720 1.00 95.62 393 TRP A C 1
ATOM 3116 O O . TRP A 1 393 ? 30.121 -24.978 -31.763 1.00 95.62 393 TRP A O 1
ATOM 3126 N N . CYS A 1 394 ? 27.982 -24.297 -31.687 1.00 97.00 394 CYS A N 1
ATOM 3127 C CA . CYS A 1 394 ? 28.284 -22.870 -31.605 1.00 97.00 394 CYS A CA 1
ATOM 3128 C C . CYS A 1 394 ? 28.713 -22.442 -30.202 1.00 97.00 394 CYS A C 1
ATOM 3130 O O . CYS A 1 394 ? 29.778 -21.852 -30.049 1.00 97.00 394 CYS A O 1
ATOM 3132 N N . ASN A 1 395 ? 27.926 -22.772 -29.175 1.00 95.38 395 ASN A N 1
ATOM 3133 C CA . ASN A 1 395 ? 28.155 -22.330 -27.798 1.00 95.38 395 ASN A CA 1
ATOM 3134 C C . ASN A 1 395 ? 29.551 -22.735 -27.255 1.00 95.38 395 ASN A C 1
ATOM 3136 O O . ASN A 1 395 ? 30.234 -21.896 -26.659 1.00 95.38 395 ASN A O 1
ATOM 3140 N N . PRO A 1 396 ? 30.062 -23.961 -27.513 1.00 95.62 396 PRO A N 1
ATOM 3141 C CA . PRO A 1 396 ? 31.403 -24.353 -27.073 1.00 95.62 396 PRO A CA 1
ATOM 3142 C C . PRO A 1 396 ? 32.556 -23.684 -27.834 1.00 95.62 396 PRO A C 1
ATOM 3144 O O . PRO A 1 396 ? 33.698 -23.801 -27.405 1.00 95.62 396 PRO A O 1
ATOM 3147 N N . VAL A 1 397 ? 32.302 -23.035 -28.976 1.00 94.88 397 VAL A N 1
ATOM 3148 C CA . VAL A 1 397 ? 33.360 -22.580 -29.897 1.00 94.88 397 VAL A CA 1
ATOM 3149 C C . VAL A 1 397 ? 33.379 -21.064 -30.057 1.00 94.88 397 VAL A C 1
ATOM 3151 O O . VAL A 1 397 ? 34.456 -20.477 -30.142 1.00 94.88 397 VAL A O 1
ATOM 3154 N N . ILE A 1 398 ? 32.209 -20.430 -30.101 1.00 95.50 398 ILE A N 1
ATOM 3155 C CA . ILE A 1 398 ? 32.052 -19.007 -30.385 1.00 95.50 398 ILE A CA 1
ATOM 3156 C C . ILE A 1 398 ? 31.663 -18.281 -29.087 1.00 95.50 398 ILE A C 1
ATOM 3158 O O . ILE A 1 398 ? 30.545 -18.471 -28.599 1.00 95.50 398 ILE A O 1
ATOM 3162 N N . PRO A 1 399 ? 32.557 -17.458 -28.501 1.00 94.00 399 PRO A N 1
ATOM 3163 C CA . PRO A 1 399 ? 32.289 -16.760 -27.243 1.00 94.00 399 PRO A CA 1
ATOM 3164 C C . PRO A 1 399 ? 31.067 -15.844 -27.349 1.00 94.00 399 PRO A C 1
ATOM 3166 O O . PRO A 1 399 ? 30.211 -15.862 -26.472 1.00 94.00 399 PRO A O 1
ATOM 3169 N N . HIS A 1 400 ? 30.919 -15.112 -28.450 1.00 95.38 400 HIS A N 1
ATOM 3170 C CA . HIS A 1 400 ? 29.829 -14.151 -28.602 1.00 95.38 400 HIS A CA 1
ATOM 3171 C C . HIS A 1 400 ? 28.437 -14.807 -28.713 1.00 95.38 400 HIS A C 1
ATOM 3173 O O . HIS A 1 400 ? 27.468 -14.301 -28.157 1.00 95.38 400 HIS A O 1
ATOM 3179 N N . ALA A 1 401 ? 28.335 -16.002 -29.302 1.00 96.62 401 ALA A N 1
ATOM 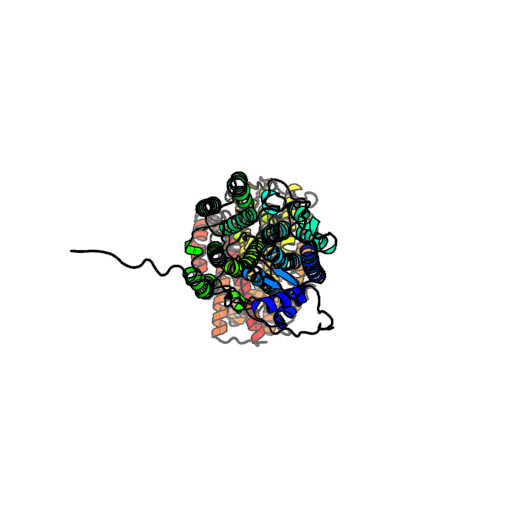3180 C CA . ALA A 1 401 ? 27.093 -16.779 -29.292 1.00 96.62 401 ALA A CA 1
ATOM 3181 C C . ALA A 1 401 ? 26.692 -17.223 -27.870 1.00 96.62 401 ALA A C 1
ATOM 3183 O O . ALA A 1 401 ? 25.506 -17.315 -27.549 1.00 96.62 401 ALA A O 1
ATOM 3184 N N . LYS A 1 402 ? 27.679 -17.473 -26.998 1.00 95.62 402 LYS A N 1
ATOM 3185 C CA . LYS A 1 402 ? 27.463 -17.725 -25.564 1.00 95.62 402 LYS A CA 1
ATOM 3186 C C . LYS A 1 402 ? 27.040 -16.459 -24.823 1.00 95.62 402 LYS A C 1
ATOM 3188 O O . LYS A 1 402 ? 26.192 -16.541 -23.940 1.00 95.62 402 LYS A O 1
ATOM 3193 N N . TRP A 1 403 ? 27.602 -15.306 -25.194 1.00 96.38 403 TRP A N 1
ATOM 3194 C CA . TRP A 1 403 ? 27.177 -14.006 -24.673 1.00 96.38 403 TRP A CA 1
ATOM 3195 C C . TRP A 1 403 ? 25.690 -13.764 -24.951 1.00 96.38 403 TRP A C 1
ATOM 3197 O O . TRP A 1 403 ? 24.961 -13.549 -23.993 1.00 96.38 403 TRP A O 1
ATOM 3207 N N . HIS A 1 404 ? 25.207 -13.921 -26.192 1.00 97.81 404 HIS A N 1
ATOM 3208 C CA . HIS A 1 404 ? 23.772 -13.793 -26.501 1.00 97.81 404 HIS A CA 1
ATOM 3209 C C . HIS A 1 404 ? 22.896 -14.696 -25.633 1.00 97.81 404 HIS A C 1
ATOM 3211 O O . HIS A 1 404 ? 21.900 -14.246 -25.069 1.00 97.81 404 HIS A O 1
ATOM 3217 N N . LEU A 1 405 ? 23.281 -15.969 -25.503 1.00 98.12 405 LEU A N 1
ATOM 3218 C CA . LEU A 1 405 ? 22.536 -16.941 -24.716 1.00 98.12 405 LEU A CA 1
ATOM 3219 C C . LEU A 1 405 ? 22.450 -16.522 -23.244 1.00 98.12 405 LEU A C 1
ATOM 3221 O O . LEU A 1 405 ? 21.349 -16.378 -22.719 1.00 98.12 405 LEU A O 1
ATOM 3225 N N . GLU A 1 406 ? 23.586 -16.275 -22.597 1.00 97.81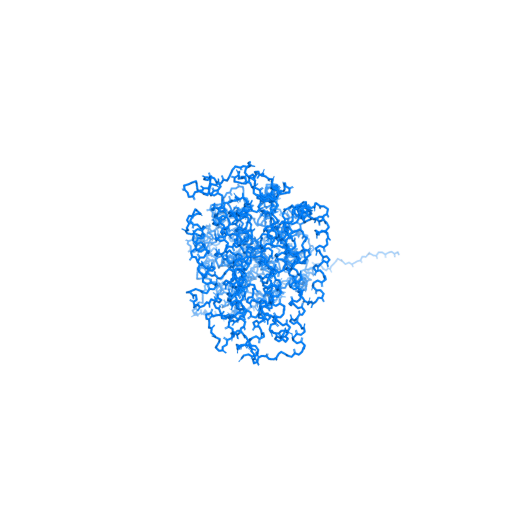 406 GLU A N 1
ATOM 3226 C CA . GLU A 1 406 ? 23.615 -15.915 -21.179 1.00 97.81 406 GLU A CA 1
ATOM 3227 C C . GLU A 1 406 ? 22.998 -14.535 -20.918 1.00 97.81 406 GLU A C 1
ATOM 3229 O O . GLU A 1 406 ? 22.245 -14.362 -19.963 1.00 97.81 406 GLU A O 1
ATOM 3234 N N . THR A 1 407 ? 23.258 -13.550 -21.782 1.00 97.44 407 THR A N 1
ATOM 3235 C CA . THR A 1 407 ? 22.633 -12.229 -21.683 1.00 97.44 407 THR A CA 1
ATOM 3236 C C . THR A 1 407 ? 21.119 -12.339 -21.826 1.00 97.44 407 THR A C 1
ATOM 3238 O O . THR A 1 407 ? 20.413 -11.711 -21.049 1.00 97.44 407 THR A O 1
ATOM 3241 N N . SER A 1 408 ? 20.587 -13.180 -22.718 1.00 98.25 408 SER A N 1
ATOM 3242 C CA . SER A 1 408 ? 19.133 -13.374 -22.831 1.00 98.25 408 SER A CA 1
ATOM 3243 C C . SER A 1 408 ? 18.495 -13.865 -21.520 1.00 98.25 408 SER A C 1
ATOM 3245 O O . SER A 1 408 ? 17.425 -13.387 -21.136 1.00 98.25 408 SER A O 1
ATOM 3247 N N . ILE A 1 409 ? 19.172 -14.769 -20.803 1.00 98.31 409 ILE A N 1
ATOM 3248 C CA . ILE A 1 409 ? 18.729 -15.325 -19.516 1.00 98.31 409 ILE A CA 1
ATOM 3249 C C . ILE A 1 409 ? 18.830 -14.246 -18.436 1.00 98.31 409 ILE A C 1
ATOM 3251 O O . ILE A 1 409 ? 17.878 -13.991 -17.703 1.00 98.31 409 ILE A O 1
ATOM 3255 N N . ALA A 1 410 ? 19.965 -13.550 -18.381 1.00 97.81 410 ALA A N 1
ATOM 3256 C CA . ALA A 1 410 ? 20.197 -12.479 -17.425 1.00 97.81 410 ALA A CA 1
ATOM 3257 C C . ALA A 1 410 ? 19.206 -11.313 -17.597 1.00 97.81 410 ALA A C 1
ATOM 3259 O O . ALA A 1 410 ? 18.751 -10.740 -16.611 1.00 97.81 410 ALA A O 1
ATOM 3260 N N . LEU A 1 411 ? 18.837 -10.968 -18.834 1.00 97.31 411 LEU A N 1
ATOM 3261 C CA . LEU A 1 411 ? 17.860 -9.913 -19.102 1.00 97.31 411 LEU A CA 1
ATOM 3262 C C . LEU A 1 411 ? 16.417 -10.349 -18.795 1.00 97.31 411 LEU A C 1
ATOM 3264 O O . LEU A 1 411 ? 15.592 -9.493 -18.472 1.00 97.31 411 LEU A O 1
ATOM 3268 N N . ALA A 1 412 ? 16.112 -11.653 -18.832 1.00 98.06 412 ALA A N 1
ATOM 3269 C CA . ALA A 1 412 ? 14.845 -12.170 -18.316 1.00 98.06 412 ALA A CA 1
ATOM 3270 C C . ALA A 1 412 ? 14.743 -11.921 -16.801 1.00 98.06 412 ALA A C 1
ATOM 3272 O O . ALA A 1 412 ? 13.756 -11.346 -16.343 1.00 98.06 412 ALA A O 1
ATOM 3273 N N . ASP A 1 413 ? 15.789 -12.254 -16.036 1.00 97.94 413 ASP A N 1
ATOM 3274 C CA . ASP A 1 413 ? 15.841 -11.951 -14.598 1.00 97.94 413 ASP A CA 1
ATOM 3275 C C . ASP A 1 413 ? 15.832 -10.444 -14.327 1.00 97.94 413 ASP A C 1
ATOM 3277 O O . ASP A 1 413 ? 15.163 -9.987 -13.403 1.00 97.94 413 ASP A O 1
ATOM 3281 N N . PHE A 1 414 ? 16.513 -9.654 -15.162 1.00 97.62 414 PHE A N 1
ATOM 3282 C CA . PHE A 1 414 ? 16.516 -8.196 -15.063 1.00 97.62 414 PHE A CA 1
ATOM 3283 C C . PHE A 1 414 ? 15.107 -7.608 -15.188 1.00 97.62 414 PHE A C 1
ATOM 3285 O O . PHE A 1 414 ? 14.742 -6.738 -14.400 1.00 97.62 414 PHE A O 1
ATOM 3292 N N . ALA A 1 415 ? 14.292 -8.094 -16.132 1.00 98.00 415 ALA A N 1
ATOM 3293 C CA . ALA A 1 415 ? 12.901 -7.662 -16.271 1.00 98.00 415 ALA A CA 1
ATOM 3294 C C . ALA A 1 415 ? 12.083 -7.980 -15.008 1.00 98.00 415 ALA A C 1
ATOM 3296 O O . ALA A 1 415 ? 11.283 -7.162 -14.560 1.00 98.00 415 ALA A O 1
ATOM 3297 N N . VAL A 1 416 ? 12.322 -9.138 -14.390 1.00 97.50 416 VAL A N 1
ATOM 3298 C CA . VAL A 1 416 ? 11.663 -9.522 -13.135 1.00 97.50 416 VAL A CA 1
ATOM 3299 C C . VAL A 1 416 ? 12.129 -8.665 -11.967 1.00 97.50 416 VAL A C 1
ATOM 3301 O O . VAL A 1 416 ? 11.312 -8.206 -11.179 1.00 97.50 416 VAL A O 1
ATOM 3304 N N . MET A 1 417 ? 13.426 -8.397 -11.863 1.00 96.75 417 MET A N 1
ATOM 3305 C CA . MET A 1 417 ? 13.971 -7.500 -10.848 1.00 96.75 417 MET A CA 1
ATOM 3306 C C . MET A 1 417 ? 13.391 -6.089 -10.986 1.00 96.75 417 MET A C 1
ATOM 3308 O O . MET A 1 417 ? 13.067 -5.458 -9.984 1.00 96.75 417 MET A O 1
ATOM 3312 N N . ALA A 1 418 ? 13.200 -5.610 -12.218 1.00 97.31 418 ALA A N 1
ATOM 3313 C CA . ALA A 1 418 ? 12.525 -4.346 -12.488 1.00 97.31 418 ALA A CA 1
ATOM 3314 C C . ALA A 1 418 ? 11.073 -4.356 -11.973 1.00 97.31 418 ALA A C 1
ATOM 3316 O O . ALA A 1 418 ? 10.610 -3.371 -11.398 1.00 97.31 418 ALA A O 1
ATOM 3317 N N . ASN A 1 419 ? 10.374 -5.479 -12.146 1.00 96.56 419 ASN A N 1
ATOM 3318 C CA . ASN A 1 419 ? 9.012 -5.672 -11.659 1.00 96.56 419 ASN A CA 1
ATOM 3319 C C . ASN A 1 419 ? 8.921 -5.696 -10.136 1.00 96.56 419 ASN A C 1
ATOM 3321 O O . ASN A 1 419 ? 8.076 -5.000 -9.585 1.00 96.56 419 ASN A O 1
ATOM 3325 N N . GLU A 1 420 ? 9.796 -6.446 -9.460 1.00 95.25 420 GLU A N 1
ATOM 3326 C CA . GLU A 1 420 ? 9.859 -6.444 -7.994 1.00 95.25 420 GLU A CA 1
ATOM 3327 C C . GLU A 1 420 ? 10.159 -5.030 -7.483 1.00 95.25 420 GLU A C 1
ATOM 3329 O O . GLU A 1 420 ? 9.476 -4.551 -6.588 1.00 95.25 420 GLU A O 1
ATOM 3334 N N . MET A 1 421 ? 11.086 -4.302 -8.121 1.00 94.31 421 MET A N 1
ATOM 3335 C CA . MET A 1 421 ? 11.384 -2.914 -7.758 1.00 94.31 421 MET A CA 1
ATOM 3336 C C . MET A 1 421 ? 10.140 -2.015 -7.855 1.00 94.31 421 MET A C 1
ATOM 3338 O O . MET A 1 421 ? 9.879 -1.245 -6.935 1.00 94.31 421 MET A O 1
ATOM 3342 N N . SER A 1 422 ? 9.333 -2.145 -8.917 1.00 93.62 422 SER A N 1
ATOM 3343 C CA . SER A 1 422 ? 8.050 -1.431 -9.002 1.00 93.62 422 SER A CA 1
ATOM 3344 C C . SER A 1 422 ? 7.039 -1.913 -7.973 1.00 93.62 422 SER A C 1
ATOM 3346 O O . SER A 1 422 ? 6.297 -1.087 -7.458 1.00 93.62 422 SER A O 1
ATOM 3348 N N . SER A 1 423 ? 6.951 -3.217 -7.707 1.00 90.00 423 SER A N 1
ATOM 3349 C CA . SER A 1 423 ? 6.005 -3.773 -6.735 1.00 90.00 423 SER A CA 1
ATOM 3350 C C . SER A 1 423 ? 6.275 -3.214 -5.345 1.00 90.00 423 SER A C 1
ATOM 3352 O O . SER A 1 423 ? 5.360 -2.684 -4.728 1.00 90.00 423 SER A O 1
ATOM 3354 N N . GLU A 1 424 ? 7.533 -3.225 -4.905 1.00 85.50 424 GLU A N 1
ATOM 3355 C CA . GLU A 1 424 ? 7.938 -2.654 -3.619 1.00 85.50 424 GLU A CA 1
ATOM 3356 C C . GLU A 1 424 ? 7.687 -1.144 -3.574 1.00 85.50 424 GLU A C 1
ATOM 3358 O O . GLU A 1 424 ? 7.179 -0.620 -2.586 1.00 85.50 424 GLU A O 1
ATOM 3363 N N . MET A 1 425 ? 7.974 -0.426 -4.668 1.00 82.38 425 MET A N 1
ATOM 3364 C CA . MET A 1 425 ? 7.661 1.001 -4.765 1.00 82.38 425 MET A CA 1
ATOM 3365 C C . MET A 1 425 ? 6.152 1.268 -4.743 1.00 82.38 425 MET A C 1
ATOM 3367 O O . MET A 1 425 ? 5.749 2.269 -4.165 1.00 82.38 425 MET A O 1
ATOM 3371 N N . ILE A 1 426 ? 5.312 0.409 -5.331 1.00 77.94 426 ILE A N 1
ATOM 3372 C CA . ILE A 1 426 ? 3.845 0.519 -5.287 1.00 77.94 426 ILE A CA 1
ATOM 3373 C C . ILE A 1 426 ? 3.328 0.177 -3.899 1.00 77.94 426 ILE A C 1
ATOM 3375 O O . ILE A 1 426 ? 2.485 0.902 -3.397 1.00 77.94 426 ILE A O 1
ATOM 3379 N N . GLU A 1 427 ? 3.782 -0.912 -3.287 1.00 71.12 427 GLU A N 1
ATOM 3380 C CA . GLU A 1 427 ? 3.319 -1.344 -1.973 1.00 71.12 427 GLU A CA 1
ATOM 3381 C C . GLU A 1 427 ? 3.714 -0.314 -0.922 1.00 71.12 427 GLU A C 1
ATOM 3383 O O . GLU A 1 427 ? 2.866 0.113 -0.147 1.00 71.12 427 GLU A O 1
ATOM 3388 N N . LEU A 1 428 ? 4.942 0.205 -0.980 1.00 60.56 428 LEU A N 1
ATOM 3389 C CA . LEU A 1 428 ? 5.382 1.281 -0.103 1.00 60.56 428 LEU A CA 1
ATOM 3390 C C . LEU A 1 428 ? 4.785 2.630 -0.475 1.00 60.56 428 LEU A C 1
ATOM 3392 O O . LEU A 1 428 ? 4.551 3.407 0.433 1.00 60.56 428 LEU A O 1
ATOM 3396 N N . PHE A 1 429 ? 4.472 2.924 -1.740 1.00 53.56 429 PHE A N 1
ATOM 3397 C CA . PHE A 1 429 ? 3.711 4.126 -2.100 1.00 53.56 429 PHE A CA 1
ATOM 3398 C C . PHE A 1 429 ? 2.249 4.014 -1.680 1.00 53.56 429 PHE A C 1
ATOM 3400 O O . PHE A 1 429 ? 1.685 4.999 -1.245 1.00 53.56 429 PHE A O 1
ATOM 3407 N N . LEU A 1 430 ? 1.622 2.843 -1.760 1.00 49.38 430 LEU A N 1
ATOM 3408 C CA . LEU A 1 430 ? 0.277 2.597 -1.254 1.00 49.38 430 LEU A CA 1
ATOM 3409 C C . LEU A 1 430 ? 0.277 2.628 0.261 1.00 49.38 430 LEU A C 1
ATOM 3411 O O . LEU A 1 430 ? -0.634 3.209 0.815 1.00 49.38 430 LEU A O 1
ATOM 3415 N N . ILE A 1 431 ? 1.306 2.112 0.928 1.00 52.03 431 ILE A N 1
ATOM 3416 C CA . ILE A 1 431 ? 1.535 2.349 2.349 1.00 52.03 431 ILE A CA 1
ATOM 3417 C C . ILE A 1 431 ? 1.706 3.862 2.540 1.00 52.03 431 ILE A C 1
ATOM 3419 O O . ILE A 1 431 ? 0.815 4.465 3.079 1.00 52.03 431 ILE A O 1
ATOM 3423 N N . LEU A 1 432 ? 2.660 4.574 1.949 1.00 43.12 432 LEU A N 1
ATOM 3424 C CA . LEU A 1 432 ? 2.809 6.039 2.061 1.00 43.12 432 LEU A CA 1
ATOM 3425 C C . LEU A 1 432 ? 1.632 6.904 1.545 1.00 43.12 432 LEU A C 1
ATOM 3427 O O . LEU A 1 432 ? 1.552 8.082 1.871 1.00 43.12 432 LEU A O 1
ATOM 3431 N N . VAL A 1 433 ? 0.689 6.389 0.770 1.00 45.91 433 VAL A N 1
ATOM 3432 C CA . VAL A 1 433 ? -0.531 7.105 0.358 1.00 45.91 433 VAL A CA 1
ATOM 3433 C C . VAL A 1 433 ? -1.721 6.692 1.220 1.00 45.91 433 VAL A C 1
ATOM 3435 O O . VAL A 1 433 ? -2.635 7.485 1.399 1.00 45.91 433 VAL A O 1
ATOM 3438 N N . LEU A 1 434 ? -1.707 5.500 1.812 1.00 42.41 434 LEU A N 1
ATOM 3439 C CA . LEU A 1 434 ? -2.706 5.018 2.770 1.00 42.41 434 LEU A CA 1
ATOM 3440 C C . LEU A 1 434 ? -2.253 5.177 4.235 1.00 42.41 434 LEU A C 1
ATOM 3442 O O . LEU A 1 434 ? -3.060 4.979 5.130 1.00 42.41 434 LEU A O 1
ATOM 3446 N N . THR A 1 435 ? -1.008 5.563 4.490 1.00 42.03 435 THR A N 1
ATOM 3447 C CA . THR A 1 435 ? -0.324 5.680 5.793 1.00 42.03 435 THR A CA 1
ATOM 3448 C C . THR A 1 435 ? 0.675 6.834 5.819 1.00 42.03 435 THR A C 1
ATOM 3450 O O . THR A 1 435 ? 1.126 7.232 6.889 1.00 42.03 435 THR A O 1
ATOM 3453 N N . GLY A 1 436 ? 1.048 7.415 4.673 1.00 40.09 436 GLY A N 1
ATOM 3454 C CA . GLY A 1 436 ? 1.973 8.538 4.701 1.00 40.09 436 GLY A CA 1
ATOM 3455 C C . GLY A 1 436 ? 1.290 9.808 5.203 1.00 40.09 436 GLY A C 1
ATOM 3456 O O . GLY A 1 436 ? 0.088 10.026 4.998 1.00 40.09 436 GLY A O 1
ATOM 3457 N N . PRO A 1 437 ? 2.074 10.689 5.840 1.00 43.03 437 PRO A N 1
ATOM 3458 C CA . PRO A 1 437 ? 1.603 11.734 6.751 1.00 43.03 437 PRO A CA 1
ATOM 3459 C C . PRO A 1 437 ? 0.805 12.880 6.096 1.00 43.03 437 PRO A C 1
ATOM 3461 O O . PRO A 1 437 ? 0.536 13.883 6.746 1.00 43.03 437 PRO A O 1
ATOM 3464 N N . GLY A 1 438 ? 0.427 12.768 4.816 1.00 42.94 438 GLY A N 1
ATOM 3465 C CA . GLY A 1 438 ? -0.327 13.788 4.079 1.00 42.94 438 GLY A CA 1
ATOM 3466 C C . GLY A 1 438 ? -1.698 13.352 3.560 1.00 42.94 438 GLY A C 1
ATOM 3467 O O . GLY A 1 438 ? -2.523 14.219 3.282 1.00 42.94 438 GLY A O 1
ATOM 3468 N N . ALA A 1 439 ? -1.974 12.050 3.432 1.00 42.44 439 ALA A N 1
ATOM 3469 C CA . ALA A 1 439 ? -3.270 11.580 2.928 1.00 42.44 439 ALA A CA 1
ATOM 3470 C C . ALA A 1 439 ? -4.336 11.466 4.033 1.00 42.44 439 ALA A C 1
ATOM 3472 O O . ALA A 1 439 ? -5.526 11.567 3.743 1.00 42.44 439 ALA A O 1
ATOM 3473 N N . TRP A 1 440 ? -3.902 11.354 5.296 1.00 49.16 440 TRP A N 1
ATOM 3474 C CA . TRP A 1 440 ? -4.757 11.313 6.492 1.00 49.16 440 TRP A CA 1
ATOM 3475 C C . TRP A 1 440 ? -4.410 12.393 7.522 1.00 49.16 440 TRP A C 1
ATOM 3477 O O . TRP A 1 440 ? -4.727 12.251 8.701 1.00 49.16 440 TRP A O 1
ATOM 3487 N N . ALA A 1 441 ? -3.792 13.502 7.101 1.00 60.94 441 ALA A N 1
ATOM 3488 C CA . ALA A 1 441 ? -3.736 14.717 7.919 1.00 60.94 441 ALA A CA 1
ATOM 3489 C C . ALA A 1 441 ? -5.136 15.362 7.958 1.00 60.94 441 ALA A C 1
ATOM 3491 O O . ALA A 1 441 ? -5.402 16.395 7.345 1.00 60.94 441 ALA A O 1
ATOM 3492 N N . GLY A 1 442 ? -6.076 14.650 8.577 1.00 84.31 442 GLY A N 1
ATOM 3493 C CA . GLY A 1 442 ? -7.409 15.130 8.890 1.00 84.31 442 GLY A CA 1
ATOM 3494 C C . GLY A 1 442 ? -7.431 15.789 10.272 1.00 84.31 442 GLY A C 1
ATOM 3495 O O . GLY A 1 442 ? -6.503 15.593 11.065 1.00 84.31 442 GLY A O 1
ATOM 3496 N N . PRO A 1 443 ? -8.508 16.519 10.604 1.00 92.62 443 PRO A N 1
ATOM 3497 C CA . PRO A 1 443 ? -8.667 17.178 11.901 1.00 92.62 443 PRO A CA 1
ATOM 3498 C C . PRO A 1 443 ? -8.394 16.284 13.124 1.00 92.62 443 PRO A C 1
ATOM 3500 O O . PRO A 1 443 ? -7.910 16.780 14.140 1.00 92.62 443 PRO A O 1
ATOM 3503 N N . MET A 1 444 ? -8.663 14.974 13.043 1.00 94.88 444 MET A N 1
ATOM 3504 C CA . MET A 1 444 ? -8.344 14.014 14.106 1.00 94.88 444 MET A CA 1
ATOM 3505 C C . MET A 1 444 ? -6.838 13.897 14.360 1.00 94.88 444 MET A C 1
ATOM 3507 O O . MET A 1 444 ? -6.420 13.979 15.514 1.00 94.88 444 MET A O 1
ATOM 3511 N N . LYS A 1 445 ? -6.017 13.718 13.312 1.00 94.31 445 LYS A N 1
ATOM 3512 C CA . LYS A 1 445 ? -4.554 13.603 13.463 1.00 94.31 445 LYS A CA 1
ATOM 3513 C C . LYS A 1 445 ? -3.983 14.887 14.038 1.00 94.31 445 LYS A C 1
ATOM 3515 O O . LYS A 1 445 ? -3.249 14.842 15.017 1.00 94.31 445 LYS A O 1
ATOM 3520 N N . ASP A 1 446 ? -4.385 16.017 13.470 1.00 92.88 446 ASP A N 1
ATOM 3521 C CA . ASP A 1 446 ? -3.913 17.315 13.924 1.00 92.88 446 ASP A CA 1
ATOM 3522 C C . ASP A 1 446 ? -4.285 17.598 15.391 1.00 92.88 446 ASP A C 1
ATOM 3524 O O . ASP A 1 446 ? -3.491 18.162 16.143 1.00 92.88 446 ASP A O 1
ATOM 3528 N N . SER A 1 447 ? -5.486 17.195 15.823 1.00 94.50 447 SER A N 1
ATOM 3529 C CA . SER A 1 447 ? -5.914 17.364 17.216 1.00 94.50 447 SER A CA 1
ATOM 3530 C C . SER A 1 447 ? -5.099 16.497 18.173 1.00 94.50 447 SER A C 1
ATOM 3532 O O . SER A 1 447 ? -4.719 16.975 19.244 1.00 94.50 447 SER A O 1
ATOM 3534 N N . LEU A 1 448 ? -4.788 15.256 17.780 1.00 96.88 448 LEU A N 1
ATOM 3535 C CA . LEU A 1 448 ? -3.912 14.354 18.534 1.00 96.88 448 LEU A CA 1
ATOM 3536 C C . LEU A 1 448 ? -2.467 14.874 18.587 1.00 96.88 448 LEU A C 1
ATOM 3538 O O . LEU A 1 448 ? -1.847 14.844 19.648 1.00 96.88 448 LEU A O 1
ATOM 3542 N N . ASP A 1 449 ? -1.949 15.424 17.489 1.00 95.38 449 ASP A N 1
ATOM 3543 C CA . ASP A 1 449 ? -0.640 16.089 17.456 1.00 95.38 449 ASP A CA 1
ATOM 3544 C C . ASP A 1 449 ? -0.627 17.316 18.368 1.00 95.38 449 ASP A C 1
ATOM 3546 O O . ASP A 1 449 ? 0.280 17.496 19.180 1.00 95.38 449 ASP A O 1
ATOM 3550 N N . GLY A 1 450 ? -1.694 18.116 18.328 1.00 95.56 450 GLY A N 1
ATOM 3551 C CA . GLY A 1 450 ? -1.890 19.222 19.250 1.00 95.56 450 GLY A CA 1
ATOM 3552 C C . GLY A 1 450 ? -1.965 18.766 20.710 1.00 95.56 450 GLY A C 1
ATOM 3553 O O . GLY A 1 450 ? -1.502 19.487 21.594 1.00 95.56 450 GLY A O 1
ATOM 3554 N N . MET A 1 451 ? -2.576 17.611 21.004 1.00 97.69 451 MET A N 1
ATOM 3555 C CA . MET A 1 451 ? -2.594 17.027 22.353 1.00 97.69 451 MET A CA 1
ATOM 3556 C C . MET A 1 451 ? -1.184 16.627 22.773 1.00 97.69 451 MET A C 1
ATOM 3558 O O . MET A 1 451 ? -0.746 17.006 23.856 1.00 97.69 451 MET A O 1
ATOM 3562 N N . GLN A 1 452 ? -0.450 15.917 21.914 1.00 97.38 452 GLN A N 1
ATOM 3563 C CA . GLN A 1 452 ? 0.931 15.531 22.186 1.00 97.38 452 GLN A CA 1
ATOM 3564 C C . GLN A 1 452 ? 1.784 16.758 22.50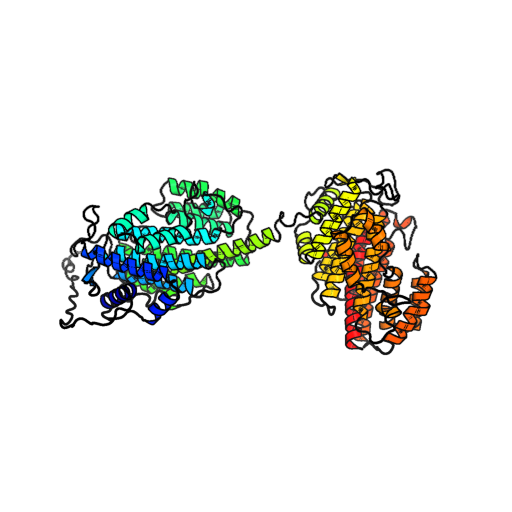7 1.00 97.38 452 GLN A C 1
ATOM 3566 O O . GLN A 1 452 ? 2.458 16.793 23.542 1.00 97.38 452 GLN A O 1
ATOM 3571 N N . GLN A 1 453 ? 1.700 17.785 21.666 1.00 96.25 453 GLN A N 1
ATOM 3572 C CA . GLN A 1 453 ? 2.473 19.006 21.817 1.00 96.25 453 GLN A CA 1
ATOM 3573 C C . GLN A 1 453 ? 2.129 19.733 23.116 1.00 96.25 453 GLN A C 1
ATOM 3575 O O . GLN A 1 453 ? 3.033 20.143 23.845 1.00 96.25 453 GLN A O 1
ATOM 3580 N N . LEU A 1 454 ? 0.838 19.847 23.442 1.00 96.06 454 LEU A N 1
ATOM 3581 C CA . LEU A 1 454 ? 0.372 20.461 24.684 1.00 96.06 454 LEU A CA 1
ATOM 3582 C C . LEU A 1 454 ? 0.917 19.733 25.922 1.00 96.06 454 LEU A C 1
ATOM 3584 O O . LEU A 1 454 ? 1.328 20.380 26.884 1.00 96.06 454 LEU A O 1
ATOM 3588 N N . MET A 1 455 ? 0.922 18.400 25.898 1.00 97.50 455 MET A N 1
ATOM 3589 C CA . MET A 1 455 ? 1.182 17.587 27.088 1.00 97.50 455 MET A CA 1
ATOM 3590 C C . MET A 1 455 ? 2.651 17.206 27.287 1.00 97.50 455 MET A C 1
ATOM 3592 O O . MET A 1 455 ? 3.072 16.917 28.410 1.00 97.50 455 MET A O 1
ATOM 3596 N N . THR A 1 456 ? 3.433 17.171 26.209 1.00 96.31 456 THR A N 1
ATOM 3597 C CA . THR A 1 456 ? 4.819 16.669 26.226 1.00 96.31 456 THR A CA 1
ATOM 3598 C C . THR A 1 456 ? 5.821 17.633 25.595 1.00 96.31 456 THR A C 1
ATOM 3600 O O . THR A 1 456 ? 7.009 17.562 25.900 1.00 96.31 456 THR A O 1
ATOM 3603 N N . GLY A 1 457 ? 5.354 18.558 24.750 1.00 93.56 457 GLY A N 1
ATOM 3604 C CA . GLY A 1 457 ? 6.196 19.397 23.899 1.00 93.56 457 GLY A CA 1
ATOM 3605 C C . GLY A 1 457 ? 6.613 18.737 22.581 1.00 93.56 457 GLY A C 1
ATOM 3606 O O . GLY A 1 457 ? 7.143 19.439 21.718 1.00 93.56 457 GLY A O 1
ATOM 3607 N N . ASP A 1 458 ? 6.360 17.438 22.393 1.00 92.69 458 ASP A N 1
ATOM 3608 C CA . ASP A 1 458 ? 6.648 16.754 21.133 1.00 92.69 458 ASP A CA 1
ATOM 3609 C C . ASP A 1 458 ? 5.607 17.129 20.067 1.00 92.69 458 ASP A C 1
ATOM 3611 O O . ASP A 1 458 ? 4.410 17.121 20.346 1.00 92.69 458 ASP A O 1
ATOM 3615 N N . PRO A 1 459 ? 6.026 17.457 18.834 1.00 90.25 459 PRO A N 1
ATOM 3616 C CA . PRO A 1 459 ? 5.119 18.005 17.826 1.00 90.25 459 PRO A CA 1
ATOM 3617 C C . PRO A 1 459 ? 4.177 16.974 17.194 1.00 90.25 459 PRO A C 1
ATOM 3619 O O . PRO A 1 459 ? 3.253 17.373 16.493 1.00 90.25 459 PRO A O 1
ATOM 3622 N N . PHE A 1 460 ? 4.421 15.676 17.387 1.00 93.62 460 PHE A N 1
ATOM 3623 C CA . PHE A 1 460 ? 3.695 14.613 16.697 1.00 93.62 460 PHE A CA 1
ATOM 3624 C C . PHE A 1 460 ? 3.297 13.510 17.666 1.00 93.62 460 PHE A C 1
ATOM 3626 O O . PHE A 1 460 ? 4.147 12.958 18.365 1.00 93.62 460 PHE A O 1
ATOM 3633 N N . PHE A 1 461 ? 2.010 13.182 17.667 1.00 95.56 461 PHE A N 1
ATOM 3634 C CA . PHE A 1 461 ? 1.456 12.002 18.306 1.00 95.56 461 PHE A CA 1
ATOM 3635 C C . PHE A 1 461 ? 2.083 10.730 17.726 1.00 95.56 461 PHE A C 1
ATOM 3637 O O . PHE A 1 461 ? 2.516 10.715 16.569 1.00 95.56 461 PHE A O 1
ATOM 3644 N N . ASP A 1 462 ? 2.118 9.663 18.528 1.00 93.81 462 ASP A N 1
ATOM 3645 C CA . ASP A 1 462 ? 2.700 8.385 18.128 1.00 93.81 462 ASP A CA 1
ATOM 3646 C C . ASP A 1 462 ? 2.040 7.852 16.848 1.00 93.81 462 ASP A C 1
ATOM 3648 O O . ASP A 1 462 ? 0.861 7.482 16.825 1.00 93.81 462 ASP A O 1
ATOM 3652 N N . GLN A 1 463 ? 2.817 7.835 15.762 1.00 91.06 463 GLN A N 1
ATOM 3653 C CA . GLN A 1 463 ? 2.307 7.488 14.439 1.00 91.06 463 GLN A CA 1
ATOM 3654 C C . GLN A 1 463 ? 1.826 6.035 14.399 1.00 91.06 463 GLN A C 1
ATOM 3656 O O . GLN A 1 463 ? 0.799 5.752 13.793 1.00 91.06 463 GLN A O 1
ATOM 3661 N N . HIS A 1 464 ? 2.507 5.127 15.104 1.00 91.75 464 HIS A N 1
ATOM 3662 C CA . HIS A 1 464 ? 2.121 3.720 15.147 1.00 91.75 464 HIS A CA 1
ATOM 3663 C C . HIS A 1 464 ? 0.741 3.518 15.790 1.00 91.75 464 HIS A C 1
ATOM 3665 O O . HIS A 1 464 ? -0.095 2.784 15.257 1.00 91.75 464 HIS A O 1
ATOM 3671 N N . THR A 1 465 ? 0.474 4.196 16.906 1.00 93.19 465 THR A N 1
ATOM 3672 C CA . THR A 1 465 ? -0.828 4.184 17.581 1.00 93.19 465 THR A CA 1
ATOM 3673 C C . THR A 1 465 ? -1.907 4.796 16.693 1.00 93.19 465 THR A C 1
ATOM 3675 O O . THR A 1 465 ? -2.985 4.214 16.561 1.00 93.19 465 THR A O 1
ATOM 3678 N N . TYR A 1 466 ? -1.617 5.921 16.030 1.00 95.38 466 TYR A N 1
ATOM 3679 C CA . TYR A 1 466 ? -2.552 6.546 15.092 1.00 95.38 466 TYR A CA 1
ATOM 3680 C C . TYR A 1 466 ? -2.904 5.628 13.913 1.00 95.38 466 TYR A C 1
ATOM 3682 O O . TYR A 1 466 ? -4.082 5.419 13.629 1.00 95.38 466 TYR A O 1
ATOM 3690 N N . ASP A 1 467 ? -1.906 5.028 13.266 1.00 91.00 467 ASP A N 1
ATOM 3691 C CA . ASP A 1 467 ? -2.113 4.124 12.131 1.00 91.00 467 ASP A CA 1
ATOM 3692 C C . ASP A 1 467 ? -2.883 2.871 12.555 1.00 91.00 467 ASP A C 1
ATOM 3694 O O . ASP A 1 467 ? -3.774 2.398 11.848 1.00 91.00 467 ASP A O 1
ATOM 3698 N N . THR A 1 468 ? -2.588 2.351 13.749 1.00 92.75 468 THR A N 1
ATOM 3699 C CA . THR A 1 468 ? -3.309 1.210 14.323 1.00 92.75 468 THR A CA 1
ATOM 3700 C C . THR A 1 468 ? -4.774 1.553 14.592 1.00 92.75 468 THR A C 1
ATOM 3702 O O . THR A 1 468 ? -5.648 0.734 14.303 1.00 92.75 468 THR A O 1
ATOM 3705 N N . MET A 1 469 ? -5.045 2.756 15.106 1.00 95.19 469 MET A N 1
ATOM 3706 C CA . MET A 1 469 ? -6.393 3.277 15.332 1.00 95.19 469 MET A CA 1
ATOM 3707 C C . MET A 1 469 ? -7.161 3.424 14.014 1.00 95.19 469 MET A C 1
ATOM 3709 O O . MET A 1 469 ? -8.244 2.862 13.879 1.00 95.19 469 MET A O 1
ATOM 3713 N N . VAL A 1 470 ? -6.592 4.115 13.020 1.00 94.69 470 VAL A N 1
ATOM 3714 C CA . VAL A 1 470 ? -7.236 4.322 11.711 1.00 94.69 470 VAL A CA 1
ATOM 3715 C C . VAL A 1 470 ? -7.448 2.999 10.982 1.00 94.69 470 VAL A C 1
ATOM 3717 O O . VAL A 1 470 ? -8.516 2.782 10.423 1.00 94.69 470 VAL A O 1
ATOM 3720 N N . GLY A 1 471 ? -6.497 2.065 11.056 1.00 93.50 471 GLY A N 1
ATOM 3721 C CA . GLY A 1 471 ? -6.654 0.722 10.492 1.00 93.50 471 GLY A CA 1
ATOM 3722 C C . GLY A 1 471 ? -7.756 -0.113 11.157 1.00 93.50 471 GLY A C 1
ATOM 3723 O O . GLY A 1 471 ? -8.179 -1.121 10.596 1.00 93.50 471 GLY A O 1
ATOM 3724 N N . CYS A 1 472 ? -8.215 0.287 12.344 1.00 94.75 472 CYS A N 1
ATOM 3725 C CA . CYS A 1 472 ? -9.361 -0.304 13.026 1.00 94.75 472 CYS A CA 1
ATOM 3726 C C . CYS A 1 472 ? -10.685 0.400 12.733 1.00 94.75 472 CYS A C 1
ATOM 3728 O O . CYS A 1 472 ? -11.746 -0.180 12.966 1.00 94.75 472 CYS A O 1
ATOM 3730 N N . PHE A 1 473 ? -10.636 1.637 12.246 1.00 97.19 473 PHE A N 1
ATOM 3731 C CA . PHE A 1 473 ? -11.813 2.443 11.979 1.00 97.19 473 PHE A CA 1
ATOM 3732 C C . PHE A 1 473 ? -12.284 2.205 10.550 1.00 97.19 473 PHE A C 1
ATOM 3734 O O . PHE A 1 473 ? -11.509 2.279 9.598 1.00 97.19 473 PHE A O 1
ATOM 3741 N N . ASP A 1 474 ? -13.581 1.953 10.377 1.00 94.69 474 ASP A N 1
ATOM 3742 C CA . ASP A 1 474 ? -14.145 2.034 9.036 1.00 94.69 474 ASP A CA 1
ATOM 3743 C C . ASP A 1 474 ? -14.103 3.489 8.517 1.00 94.69 474 ASP A C 1
ATOM 3745 O O . ASP A 1 474 ? -14.022 4.435 9.312 1.00 94.69 474 ASP A O 1
ATOM 3749 N N . PRO A 1 475 ? -14.172 3.704 7.189 1.00 95.81 475 PRO A N 1
ATOM 3750 C CA . PRO A 1 475 ? -14.050 5.044 6.620 1.00 95.81 475 PRO A CA 1
ATOM 3751 C C . PRO A 1 475 ? -15.056 6.056 7.182 1.00 95.81 475 PRO A C 1
ATOM 3753 O O . PRO A 1 475 ? -14.717 7.220 7.375 1.00 95.81 475 PRO A O 1
ATOM 3756 N N . LYS A 1 476 ? -16.280 5.615 7.501 1.00 96.62 476 LYS A N 1
ATOM 3757 C CA . LYS A 1 476 ? -17.325 6.495 8.033 1.00 96.62 476 LYS A CA 1
ATOM 3758 C C . LYS A 1 476 ? -16.981 6.967 9.443 1.00 96.62 476 LYS A C 1
ATOM 3760 O O . LYS A 1 476 ? -17.250 8.119 9.768 1.00 96.62 476 LYS A O 1
ATOM 3765 N N . LEU A 1 477 ? -16.390 6.103 10.267 1.00 97.56 477 LEU A N 1
ATOM 3766 C CA . LEU A 1 477 ? -15.917 6.477 11.597 1.00 97.56 477 LEU A CA 1
ATOM 3767 C C . LEU A 1 477 ? -14.768 7.487 11.521 1.00 97.56 477 LEU A C 1
ATOM 3769 O O . LEU A 1 477 ? -14.810 8.490 12.228 1.00 97.56 477 LEU A O 1
ATOM 3773 N N . VAL A 1 478 ? -13.789 7.274 10.634 1.00 96.25 478 VAL A N 1
ATOM 3774 C CA . VAL A 1 478 ? -12.692 8.238 10.417 1.00 96.25 478 VAL A CA 1
ATOM 3775 C C . VAL A 1 478 ? -13.247 9.605 10.012 1.00 96.25 478 VAL A C 1
ATOM 3777 O O . VAL A 1 478 ? -12.862 10.624 10.588 1.00 96.25 478 VAL A O 1
ATOM 3780 N N . ASP A 1 479 ? -14.186 9.635 9.065 1.00 96.12 479 ASP A N 1
ATOM 3781 C CA . ASP A 1 479 ? -14.834 10.869 8.619 1.00 96.12 479 ASP A CA 1
ATOM 3782 C C . ASP A 1 479 ? -15.630 11.536 9.752 1.00 96.12 479 ASP A C 1
ATOM 3784 O O . ASP A 1 479 ? -15.537 12.750 9.939 1.00 96.12 479 ASP A O 1
ATOM 3788 N N . ALA A 1 480 ? -16.381 10.757 10.538 1.00 97.62 480 ALA A N 1
ATOM 3789 C CA . ALA A 1 480 ? -17.186 11.271 11.643 1.00 97.62 480 ALA A CA 1
ATOM 3790 C C . ALA A 1 480 ? -16.316 11.850 12.765 1.00 97.62 480 ALA A C 1
ATOM 3792 O O . ALA A 1 480 ? -16.607 12.946 13.236 1.00 97.62 480 ALA A O 1
ATOM 3793 N N . THR A 1 481 ? -15.226 11.183 13.155 1.00 97.06 481 THR A N 1
ATOM 3794 C CA . THR A 1 481 ? -14.287 11.704 14.160 1.00 97.06 481 THR A CA 1
ATOM 3795 C C . THR A 1 481 ? -13.537 12.932 13.633 1.00 97.06 481 THR A C 1
ATOM 3797 O O . THR A 1 481 ? -13.363 13.909 14.356 1.00 97.06 481 THR A O 1
ATOM 3800 N N . ASN A 1 482 ? -13.159 12.970 12.350 1.00 96.81 482 ASN A N 1
ATOM 3801 C CA . ASN A 1 482 ? -12.612 14.184 11.733 1.00 96.81 482 ASN A CA 1
ATOM 3802 C C . ASN A 1 482 ? -13.611 15.355 11.768 1.00 96.81 482 ASN A C 1
ATOM 3804 O O . ASN A 1 482 ? -13.240 16.473 12.131 1.00 96.81 482 ASN A O 1
ATOM 3808 N N . ALA A 1 483 ? -14.874 15.114 11.412 1.00 97.44 483 ALA A N 1
ATOM 3809 C CA . ALA A 1 483 ? -15.922 16.131 11.450 1.00 97.44 483 ALA A CA 1
ATOM 3810 C C . ALA A 1 483 ? -16.212 16.593 12.882 1.00 97.44 483 ALA A C 1
ATOM 3812 O O . ALA A 1 483 ? -16.371 17.788 13.137 1.00 97.44 483 ALA A O 1
ATOM 3813 N N . GLN A 1 484 ? -16.199 15.661 13.833 1.00 97.56 484 GLN A N 1
ATOM 3814 C CA . GLN A 1 484 ? -16.374 15.955 15.240 1.00 97.56 484 GLN A CA 1
ATOM 3815 C C . GLN A 1 484 ? -15.220 16.858 15.727 1.00 97.56 484 GLN A C 1
ATOM 3817 O O . GLN A 1 484 ? -15.486 17.869 16.384 1.00 97.56 484 GLN A O 1
ATOM 3822 N N . TRP A 1 485 ? -13.943 16.584 15.402 1.00 97.06 485 TRP A N 1
ATOM 3823 C CA . TRP A 1 485 ? -12.787 17.440 15.771 1.00 97.06 485 TRP A CA 1
ATOM 3824 C C . TRP A 1 485 ? -12.852 18.820 15.119 1.00 97.06 485 TRP A C 1
ATOM 3826 O O . TRP A 1 485 ? -12.615 19.834 15.781 1.00 97.06 485 TRP A O 1
ATOM 3836 N N . ALA A 1 486 ? -13.248 18.877 13.847 1.00 96.56 486 ALA A N 1
ATOM 3837 C CA . ALA A 1 486 ? -13.473 20.138 13.152 1.00 96.56 486 ALA A CA 1
ATOM 3838 C C . ALA A 1 486 ? -14.572 20.975 13.828 1.00 96.56 486 ALA A C 1
ATOM 3840 O O . ALA A 1 486 ? -14.376 22.168 14.055 1.00 96.56 486 ALA A O 1
ATOM 3841 N N . GLY A 1 487 ? -15.693 20.357 14.210 1.00 97.44 487 GLY A N 1
ATOM 3842 C CA . GLY A 1 487 ? -16.773 21.043 14.914 1.00 97.44 487 GLY A CA 1
ATOM 3843 C C . GLY A 1 487 ? -16.374 21.497 16.318 1.00 97.44 487 GLY A C 1
ATOM 3844 O O . GLY A 1 487 ? -16.748 22.592 16.728 1.00 97.44 487 GLY A O 1
ATOM 3845 N N . PHE A 1 488 ? -15.558 20.726 17.043 1.00 97.31 488 PHE A N 1
ATOM 3846 C CA . PHE A 1 488 ? -15.004 21.164 18.328 1.00 97.31 488 PHE A CA 1
ATOM 3847 C C . PHE A 1 488 ? -14.191 22.460 18.179 1.00 97.31 488 PHE A C 1
ATOM 3849 O O . PHE A 1 488 ? -14.414 23.426 18.916 1.00 97.31 488 PHE A O 1
ATOM 3856 N N . LEU A 1 489 ? -13.310 22.514 17.176 1.00 96.25 489 LEU A N 1
ATOM 3857 C CA . LEU A 1 489 ? -12.531 23.708 16.854 1.00 96.25 489 LEU A CA 1
ATOM 3858 C C . LEU A 1 489 ? -13.422 24.880 16.411 1.00 96.25 489 LEU A C 1
ATOM 3860 O O . LEU A 1 489 ? -13.224 26.006 16.868 1.00 96.25 489 LEU A O 1
ATOM 3864 N N . GLU A 1 490 ? -14.419 24.624 15.560 1.00 96.94 490 GLU A N 1
ATOM 3865 C CA . GLU A 1 490 ? -15.402 25.625 15.129 1.00 96.94 490 GLU A CA 1
ATOM 3866 C C . GLU A 1 490 ? -16.136 26.235 16.331 1.00 96.94 490 GLU A C 1
ATOM 3868 O O . GLU A 1 490 ? -16.225 27.459 16.453 1.00 96.94 490 GLU A O 1
ATOM 3873 N N . TYR A 1 491 ? -16.607 25.395 17.257 1.00 97.56 491 TYR A N 1
ATOM 3874 C CA . TYR A 1 491 ? -17.327 25.836 18.451 1.00 97.56 491 TYR A CA 1
ATOM 3875 C C . TYR A 1 491 ? -16.438 26.679 19.368 1.00 97.56 491 TYR A C 1
ATOM 3877 O O . TYR A 1 491 ? -16.873 27.719 19.867 1.00 97.56 491 TYR A O 1
ATOM 3885 N N . ALA A 1 492 ? -15.175 26.280 19.543 1.00 96.38 492 ALA A N 1
ATOM 3886 C CA . ALA A 1 492 ? -14.188 27.044 20.301 1.00 96.38 492 ALA A CA 1
ATOM 3887 C C . ALA A 1 492 ? -13.949 28.433 19.697 1.00 96.38 492 ALA A C 1
ATOM 3889 O O . ALA A 1 492 ? -13.994 29.445 20.397 1.00 96.38 492 ALA A O 1
ATOM 3890 N N . GLN A 1 493 ? -13.739 28.494 18.381 1.00 95.25 493 GLN A N 1
ATOM 3891 C CA . GLN A 1 493 ? -13.477 29.737 17.655 1.00 95.25 493 GLN A CA 1
ATOM 3892 C C . GLN A 1 493 ? -14.688 30.675 17.629 1.00 95.25 493 GLN A C 1
ATOM 3894 O O . GLN A 1 493 ? -14.518 31.897 17.621 1.00 95.25 493 GLN A O 1
ATOM 3899 N N . ALA A 1 494 ? -15.902 30.122 17.645 1.00 96.25 494 ALA A N 1
ATOM 3900 C CA . ALA A 1 494 ? -17.140 30.884 17.763 1.00 96.25 494 ALA A CA 1
ATOM 3901 C C . ALA A 1 494 ? -17.372 31.457 19.175 1.00 96.25 494 ALA A C 1
ATOM 3903 O O . ALA A 1 494 ? -18.238 32.315 19.342 1.00 96.25 494 ALA A O 1
ATOM 3904 N N . GLY A 1 495 ? -16.603 31.020 20.180 1.00 95.56 495 GLY A N 1
ATOM 3905 C CA . GLY A 1 495 ? -16.864 31.348 21.581 1.00 95.56 495 GLY A CA 1
ATOM 3906 C C . GLY A 1 495 ? -18.073 30.594 22.145 1.00 95.56 495 GLY A C 1
ATOM 3907 O O . GLY A 1 495 ? -18.732 31.086 23.059 1.00 95.56 495 GLY A O 1
ATOM 3908 N N . GLY A 1 496 ? -18.371 29.406 21.611 1.00 95.69 496 GLY A N 1
ATOM 3909 C CA . GLY A 1 496 ? -19.551 28.605 21.933 1.00 95.69 496 GLY A CA 1
ATOM 3910 C C . GLY A 1 496 ? -20.848 29.196 21.378 1.00 95.69 496 GLY A C 1
ATOM 3911 O O . GLY A 1 496 ? -20.845 29.940 20.398 1.00 95.69 496 GLY A O 1
ATOM 3912 N N . ASN A 1 497 ? -21.974 28.864 22.008 1.00 94.81 497 ASN A N 1
ATOM 3913 C CA . ASN A 1 497 ? -23.296 29.354 21.633 1.00 94.81 497 ASN A CA 1
ATOM 3914 C C . ASN A 1 497 ? -23.881 30.250 22.734 1.00 94.81 497 ASN A C 1
ATOM 3916 O O . ASN A 1 497 ? -24.698 29.834 23.557 1.00 94.81 497 ASN A O 1
ATOM 3920 N N . GLU A 1 498 ? -23.472 31.522 22.737 1.00 90.88 498 GLU A N 1
ATOM 3921 C CA . GLU A 1 498 ? -23.975 32.518 23.695 1.00 90.88 498 GLU A CA 1
ATOM 3922 C C . GLU A 1 498 ? -25.503 32.676 23.653 1.00 90.88 498 GLU A C 1
ATOM 3924 O O . GLU A 1 498 ? -26.118 32.961 24.683 1.00 90.88 498 GLU A O 1
ATOM 3929 N N . ALA A 1 499 ? -26.123 32.507 22.479 1.00 91.75 499 ALA A N 1
ATOM 3930 C CA . ALA A 1 499 ? -27.559 32.717 22.300 1.00 91.75 499 ALA A CA 1
ATOM 3931 C C . ALA A 1 499 ? -28.396 31.704 23.094 1.00 91.75 499 ALA A C 1
ATOM 3933 O O . ALA A 1 499 ? -29.437 32.079 23.639 1.00 91.75 499 ALA A O 1
ATOM 3934 N N . ASP A 1 500 ? -27.895 30.474 23.214 1.00 90.25 500 ASP A N 1
ATOM 3935 C CA . ASP A 1 500 ? -28.549 29.378 23.933 1.00 90.25 500 ASP A CA 1
ATOM 3936 C C . ASP A 1 500 ? -27.986 29.183 25.353 1.00 90.25 500 ASP A C 1
ATOM 3938 O O . ASP A 1 500 ? -28.374 28.265 26.074 1.00 90.25 500 ASP A O 1
ATOM 3942 N N . GLY A 1 501 ? -27.121 30.099 25.807 1.00 94.50 501 GLY A N 1
ATOM 3943 C CA . GLY A 1 501 ? -26.550 30.069 27.153 1.00 94.50 501 GLY A CA 1
ATOM 3944 C C . GLY A 1 501 ? -25.448 29.028 27.337 1.00 94.50 501 GLY A C 1
ATOM 3945 O O . GLY A 1 501 ? -25.165 28.657 28.476 1.00 94.50 501 GLY A O 1
ATOM 3946 N N . ASP A 1 502 ? -24.809 28.606 26.243 1.00 96.19 502 ASP A N 1
ATOM 3947 C CA . ASP A 1 502 ? -23.682 27.674 26.239 1.00 96.19 502 ASP A CA 1
ATOM 3948 C C . ASP A 1 502 ? -22.399 28.312 25.670 1.00 96.19 502 ASP A C 1
ATOM 3950 O O . ASP A 1 502 ? -21.858 27.850 24.658 1.00 96.19 502 ASP A O 1
ATOM 3954 N N . PRO A 1 503 ? -21.924 29.430 26.255 1.00 95.62 503 PRO A N 1
ATOM 3955 C CA . PRO A 1 503 ? -20.697 30.063 25.802 1.00 95.62 503 PRO A CA 1
ATOM 3956 C C . PRO A 1 503 ? -19.502 29.149 26.062 1.00 95.62 503 PRO A C 1
ATOM 3958 O O . PRO A 1 503 ? -19.461 28.420 27.054 1.00 95.62 503 PRO A O 1
ATOM 3961 N N . TRP A 1 504 ? -18.476 29.279 25.229 1.00 94.50 504 TRP A N 1
ATOM 3962 C CA . TRP A 1 504 ? -17.145 28.843 25.612 1.00 94.50 504 TRP A CA 1
ATOM 3963 C C . TRP A 1 504 ? -16.709 29.732 26.780 1.00 94.50 504 TRP A C 1
ATOM 3965 O O . TRP A 1 504 ? -16.650 30.955 26.605 1.00 94.50 504 TRP A O 1
ATOM 3975 N N . PRO A 1 505 ? -16.470 29.177 27.980 1.00 90.56 505 PRO A N 1
ATOM 3976 C CA . PRO A 1 505 ? -16.189 29.996 29.146 1.00 90.56 505 PRO A CA 1
ATOM 3977 C C . PRO A 1 505 ? -14.893 30.794 28.950 1.00 90.56 505 PRO A C 1
ATOM 3979 O O . PRO A 1 505 ? -14.188 30.665 27.947 1.00 90.56 505 PRO A O 1
ATOM 3982 N N . ALA A 1 506 ? -14.573 31.655 29.907 1.00 87.69 506 ALA A N 1
ATOM 3983 C CA . ALA A 1 506 ? -13.236 32.219 30.016 1.00 87.69 506 ALA A CA 1
ATOM 3984 C C . ALA A 1 506 ? -12.422 31.392 31.026 1.00 87.69 506 ALA A C 1
ATOM 3986 O O . ALA A 1 506 ? -12.987 30.799 31.944 1.00 87.69 506 ALA A O 1
ATOM 3987 N N . CYS A 1 507 ? -11.090 31.372 30.889 1.00 86.31 507 CYS A N 1
ATOM 3988 C CA . CYS A 1 507 ? -10.170 30.605 31.751 1.00 86.31 507 CYS A CA 1
ATOM 3989 C C . CYS A 1 507 ? -10.253 30.928 33.265 1.00 86.31 507 CYS A C 1
ATOM 3991 O O . CYS A 1 507 ? -9.553 30.314 34.073 1.00 86.31 507 CYS A O 1
ATOM 3993 N N . ASP A 1 508 ? -11.030 31.932 33.669 1.00 83.12 508 ASP A N 1
ATOM 3994 C CA . ASP A 1 508 ? -11.293 32.297 35.058 1.00 83.12 508 ASP A CA 1
ATOM 3995 C C . ASP A 1 508 ? -12.547 31.634 35.657 1.00 83.12 508 ASP A C 1
ATOM 3997 O O . ASP A 1 508 ? -12.669 31.628 36.885 1.00 83.12 508 ASP A O 1
ATOM 4001 N N . ASP A 1 509 ? -13.422 31.030 34.844 1.00 73.94 509 ASP A N 1
ATOM 4002 C CA . ASP A 1 509 ? -14.556 30.224 35.308 1.00 73.94 509 ASP A CA 1
ATOM 4003 C C . ASP A 1 509 ? -14.108 28.781 35.593 1.00 73.94 509 ASP A C 1
ATOM 4005 O O . ASP A 1 509 ? -13.531 28.103 34.744 1.00 73.94 509 ASP A O 1
ATOM 4009 N N . ARG A 1 510 ? -14.294 28.325 36.836 1.00 71.00 510 ARG A N 1
ATOM 4010 C CA . ARG A 1 510 ? -13.645 27.119 37.375 1.00 71.00 510 ARG A CA 1
ATOM 4011 C C . ARG A 1 510 ? -14.684 26.192 37.995 1.00 71.00 510 ARG A C 1
ATOM 4013 O O . ARG A 1 510 ? -15.152 26.461 39.103 1.00 71.00 510 ARG A O 1
ATOM 4020 N N . LYS A 1 511 ? -15.018 25.095 37.305 1.00 76.81 511 LYS A N 1
ATOM 4021 C CA . LYS A 1 511 ? -15.989 24.087 37.780 1.00 76.81 511 LYS A CA 1
ATOM 4022 C C . LYS A 1 511 ? -15.357 22.797 38.316 1.00 76.81 511 LYS A C 1
ATOM 4024 O O . LYS A 1 511 ? -15.935 22.194 39.216 1.00 76.81 511 LYS A O 1
ATOM 4029 N N . TRP A 1 512 ? -14.182 22.416 37.815 1.00 82.44 512 TRP A N 1
ATOM 4030 C CA . TRP A 1 512 ? -13.569 21.101 38.052 1.00 82.44 512 TRP A CA 1
ATOM 4031 C C . TRP A 1 512 ? -12.225 21.167 38.786 1.00 82.44 512 TRP A C 1
ATOM 4033 O O . TRP A 1 512 ? -11.660 22.250 38.977 1.00 82.44 512 TRP A O 1
ATOM 4043 N N . PHE A 1 513 ? -11.730 20.005 39.224 1.00 86.25 513 PHE A N 1
ATOM 4044 C CA . PHE A 1 513 ? -10.551 19.890 40.083 1.00 86.25 513 PHE A CA 1
ATOM 4045 C C . PHE A 1 513 ? -9.242 20.334 39.411 1.00 86.25 513 PHE A C 1
ATOM 4047 O O . PHE A 1 513 ? -8.498 21.104 40.020 1.00 86.25 513 PHE A O 1
ATOM 4054 N N . GLU A 1 514 ? -8.967 19.891 38.176 1.00 87.38 514 GLU A N 1
ATOM 4055 C CA . GLU A 1 514 ? -7.678 20.108 37.493 1.00 87.38 514 GLU A CA 1
ATOM 4056 C C . GLU A 1 514 ? -7.323 21.596 37.338 1.00 87.38 514 GLU A C 1
ATOM 4058 O O . GLU A 1 514 ? -6.185 22.001 37.577 1.00 87.38 514 GLU A O 1
ATOM 4063 N N . ASN A 1 515 ? -8.321 22.425 37.021 1.00 81.62 515 ASN A N 1
ATOM 4064 C CA . ASN A 1 515 ? -8.252 23.881 37.143 1.00 81.62 515 ASN A CA 1
ATOM 4065 C C . ASN A 1 515 ? -7.027 24.533 36.460 1.00 81.62 515 ASN A C 1
ATOM 4067 O O . ASN A 1 515 ? -6.419 25.463 37.007 1.00 81.62 515 ASN A O 1
ATOM 4071 N N . ASN A 1 516 ? -6.661 24.041 35.273 1.00 87.88 516 ASN A N 1
ATOM 4072 C CA . ASN A 1 516 ? -5.438 24.419 34.572 1.00 87.88 516 ASN A CA 1
ATOM 4073 C C . ASN A 1 516 ? -5.705 24.790 33.104 1.00 87.88 516 ASN A C 1
ATOM 4075 O O . ASN A 1 516 ? -5.313 24.075 32.184 1.00 87.88 516 ASN A O 1
ATOM 4079 N N . CYS A 1 517 ? -6.347 25.941 32.884 1.00 92.81 517 CYS A N 1
ATOM 4080 C CA . CYS A 1 517 ? -6.628 26.424 31.533 1.00 92.81 517 CYS A CA 1
ATOM 4081 C C . CYS A 1 517 ? -5.327 26.695 30.759 1.00 92.81 517 CYS A C 1
ATOM 4083 O O . CYS A 1 517 ? -4.585 27.622 31.098 1.00 92.81 517 CYS A O 1
ATOM 4085 N N . THR A 1 518 ? -5.071 25.912 29.714 1.00 93.94 518 THR A N 1
ATOM 4086 C CA . THR A 1 518 ? -3.867 26.003 28.879 1.00 93.94 518 THR A CA 1
ATOM 4087 C C . THR A 1 518 ? -4.263 26.097 27.413 1.00 93.94 518 THR A C 1
ATOM 4089 O O . THR A 1 518 ? -5.152 25.389 26.958 1.00 93.94 518 THR A O 1
ATOM 4092 N N . THR A 1 519 ? -3.626 26.981 26.648 1.00 93.75 519 THR A N 1
ATOM 4093 C CA . THR A 1 519 ? -3.916 27.111 25.216 1.00 93.75 519 THR A CA 1
ATOM 4094 C C . THR A 1 519 ? -3.152 26.057 24.426 1.00 93.75 519 THR A C 1
ATOM 4096 O O . THR A 1 519 ? -1.923 26.041 24.454 1.00 93.75 519 THR A O 1
ATOM 4099 N N . GLN A 1 520 ? -3.879 25.205 23.708 1.00 92.25 520 GLN A N 1
ATOM 4100 C CA . GLN A 1 520 ? -3.315 24.308 22.708 1.00 92.25 520 GLN A CA 1
ATOM 4101 C C . GLN A 1 520 ? -2.862 25.138 21.500 1.00 92.25 520 GLN A C 1
ATOM 4103 O O . GLN A 1 520 ? -3.611 25.988 21.016 1.00 92.25 520 GLN A O 1
ATOM 4108 N N . GLU A 1 521 ? -1.631 24.930 21.021 1.00 85.75 521 GLU A N 1
ATOM 4109 C CA . GLU A 1 521 ? -1.113 25.686 19.871 1.00 85.75 521 GLU A CA 1
ATOM 4110 C C . GLU A 1 521 ? -1.921 25.395 18.603 1.00 85.75 521 GLU A C 1
ATOM 4112 O O . GLU A 1 521 ? -2.324 26.327 17.896 1.00 85.75 521 GLU A O 1
ATOM 4117 N N . TYR A 1 522 ? -2.225 24.115 18.361 1.00 83.19 522 TYR A N 1
ATOM 4118 C CA . TYR A 1 522 ? -3.152 23.713 17.313 1.00 83.19 522 TYR A CA 1
ATOM 4119 C C . TYR A 1 522 ? -4.532 24.332 17.556 1.00 83.19 522 TYR A C 1
ATOM 4121 O O . TYR A 1 522 ? -5.098 24.238 18.643 1.00 83.19 522 TYR A O 1
ATOM 4129 N N . GLY A 1 523 ? -5.047 25.047 16.556 1.00 85.25 523 GLY A N 1
ATOM 4130 C CA . GLY A 1 523 ? -6.319 25.762 16.654 1.00 85.25 523 GLY A CA 1
ATOM 4131 C C . GLY A 1 523 ? -6.319 26.994 17.571 1.00 85.25 523 GLY A C 1
ATOM 4132 O O . GLY A 1 523 ? -7.274 27.769 17.518 1.00 85.25 523 GLY A O 1
ATOM 4133 N N . SER A 1 524 ? -5.258 27.217 18.362 1.00 91.94 524 SER A N 1
ATOM 4134 C CA . SER A 1 524 ? -5.167 28.289 19.366 1.00 91.94 524 SER A CA 1
ATOM 4135 C C . SER A 1 524 ? -6.346 28.296 20.349 1.00 91.94 524 SER A C 1
ATOM 4137 O O . SER A 1 524 ? -6.850 29.360 20.720 1.00 91.94 524 SER A O 1
ATOM 4139 N N . ILE A 1 525 ? -6.795 27.108 20.765 1.00 93.69 525 ILE A N 1
ATOM 4140 C CA . ILE A 1 525 ? -7.965 26.934 21.633 1.00 93.69 525 ILE A CA 1
ATOM 4141 C C . ILE A 1 525 ? -7.562 26.794 23.108 1.00 93.69 525 ILE A C 1
ATOM 4143 O O . ILE A 1 525 ? -6.579 26.117 23.418 1.00 93.69 525 ILE A O 1
ATOM 4147 N N . PRO A 1 526 ? -8.278 27.431 24.051 1.00 94.56 526 PRO A N 1
ATOM 4148 C CA . PRO A 1 526 ? -8.048 27.210 25.472 1.00 94.56 526 PRO A CA 1
ATOM 4149 C C . PRO A 1 526 ? -8.679 25.887 25.918 1.00 94.56 526 PRO A C 1
ATOM 4151 O O . PRO A 1 526 ? -9.884 25.717 25.790 1.00 94.56 526 PRO A O 1
ATOM 4154 N N . ILE A 1 527 ? -7.863 24.991 26.470 1.00 96.44 527 ILE A N 1
ATOM 4155 C CA . ILE A 1 527 ? -8.243 23.699 27.052 1.00 96.44 527 ILE A CA 1
ATOM 4156 C C . ILE A 1 527 ? -8.311 23.846 28.573 1.00 96.44 527 ILE A C 1
ATOM 4158 O O . ILE A 1 527 ? -7.321 24.228 29.197 1.00 96.44 527 ILE A O 1
ATOM 4162 N N . TYR A 1 528 ? -9.462 23.552 29.178 1.00 94.44 528 TYR A N 1
ATOM 4163 C CA . TYR A 1 528 ? -9.705 23.803 30.608 1.00 94.44 528 TYR A CA 1
ATOM 4164 C C . TYR A 1 528 ? -9.087 22.775 31.554 1.00 94.44 528 TYR A C 1
ATOM 4166 O O . TYR A 1 528 ? -8.631 23.130 32.646 1.00 94.44 528 TYR A O 1
ATOM 4174 N N . GLU A 1 529 ? -9.110 21.514 31.144 1.00 95.44 529 GLU A N 1
ATOM 4175 C CA . GLU A 1 529 ? -8.629 20.376 31.921 1.00 95.44 529 GLU A CA 1
ATOM 4176 C C . GLU A 1 529 ? -7.685 19.545 31.038 1.00 95.44 529 GLU A C 1
ATOM 4178 O O . GLU A 1 529 ? -8.111 18.540 30.478 1.00 95.44 529 GLU A O 1
ATOM 4183 N N . PRO A 1 530 ? -6.437 19.991 30.798 1.00 97.00 530 PRO A N 1
ATOM 4184 C CA . PRO A 1 530 ? -5.535 19.358 29.833 1.00 97.00 530 PRO A CA 1
ATOM 4185 C C . PRO A 1 530 ? -5.252 17.868 30.096 1.00 97.00 530 PRO A C 1
ATOM 4187 O O . PRO A 1 530 ? -5.190 17.091 29.145 1.00 97.00 530 PRO A O 1
ATOM 4190 N N . CYS A 1 531 ? -5.141 17.434 31.350 1.00 97.75 531 CYS A N 1
ATOM 4191 C CA . CYS A 1 531 ? -5.006 16.028 31.718 1.00 97.75 531 CYS A CA 1
ATOM 4192 C C . CYS A 1 531 ? -6.291 15.244 31.462 1.00 97.75 531 CYS A C 1
ATOM 4194 O O . CYS A 1 531 ? -6.223 14.154 30.893 1.00 97.75 531 CYS A O 1
ATOM 4196 N N . ASN A 1 532 ? -7.461 15.767 31.839 1.00 97.19 532 ASN A N 1
ATOM 4197 C CA . ASN A 1 532 ? -8.730 15.090 31.547 1.00 97.19 532 ASN A CA 1
ATOM 4198 C C . ASN A 1 532 ? -9.011 15.058 30.035 1.00 97.19 532 ASN A C 1
ATOM 4200 O O . ASN A 1 532 ? -9.451 14.044 29.510 1.00 97.19 532 ASN A O 1
ATOM 4204 N N . TYR A 1 533 ? -8.654 16.118 29.312 1.00 97.75 533 TYR A N 1
ATOM 4205 C CA . TYR A 1 533 ? -8.702 16.216 27.856 1.00 97.75 533 TYR A CA 1
ATOM 4206 C C . TYR A 1 533 ? -7.839 15.144 27.179 1.00 97.75 533 TYR A C 1
ATOM 4208 O O . TYR A 1 533 ? -8.349 14.384 26.360 1.00 97.75 533 TYR A O 1
ATOM 4216 N N . ALA A 1 534 ? -6.557 15.042 27.547 1.00 98.25 534 ALA A N 1
ATOM 4217 C CA . ALA A 1 534 ? -5.623 14.105 26.924 1.00 98.25 534 ALA A CA 1
ATOM 4218 C C . ALA A 1 534 ? -5.868 12.644 27.329 1.00 98.25 534 ALA A C 1
ATOM 4220 O O . ALA A 1 534 ? -5.720 11.745 26.504 1.00 98.25 534 ALA A O 1
ATOM 4221 N N . SER A 1 535 ? -6.277 12.385 28.575 1.00 98.44 535 SER A N 1
ATOM 4222 C CA . SER A 1 535 ? -6.516 11.016 29.069 1.00 98.44 535 SER A CA 1
ATOM 4223 C C . SER A 1 535 ? -7.642 10.277 28.350 1.00 98.44 535 SER A C 1
ATOM 4225 O O . SER A 1 535 ? -7.676 9.049 28.374 1.00 98.44 535 SER A O 1
ATOM 4227 N N . ASN A 1 536 ? -8.498 10.990 27.618 1.00 98.31 536 ASN A N 1
ATOM 4228 C CA . ASN A 1 536 ? -9.502 10.381 26.753 1.00 98.31 536 ASN A CA 1
ATOM 4229 C C . ASN A 1 536 ? -8.935 9.586 25.571 1.00 98.31 536 ASN A C 1
ATOM 4231 O O . ASN A 1 536 ? -9.644 8.749 25.013 1.00 98.31 536 ASN A O 1
ATOM 4235 N N . VAL A 1 537 ? -7.652 9.762 25.230 1.00 98.44 537 VAL A N 1
ATOM 4236 C CA . VAL A 1 537 ? -6.957 8.891 24.267 1.00 98.44 537 VAL A CA 1
ATOM 4237 C C . VAL A 1 537 ? -6.994 7.419 24.710 1.00 98.44 537 VAL A C 1
ATOM 4239 O O . VAL A 1 537 ? -7.006 6.524 23.867 1.00 98.44 537 VAL A O 1
ATOM 4242 N N . ALA A 1 538 ? -7.147 7.141 26.009 1.00 98.50 538 ALA A N 1
ATOM 4243 C CA . ALA A 1 538 ? -7.327 5.784 26.520 1.00 98.50 538 ALA A CA 1
ATOM 4244 C C . ALA A 1 538 ? -8.555 5.059 25.922 1.00 98.50 538 ALA A C 1
ATOM 4246 O O . ALA A 1 538 ? -8.522 3.845 25.699 1.00 98.50 538 ALA A O 1
ATOM 4247 N N . TYR A 1 539 ? -9.620 5.785 25.567 1.00 98.62 539 TYR A N 1
ATOM 4248 C CA . TYR A 1 539 ? -10.778 5.193 24.891 1.00 98.62 539 TYR A CA 1
ATOM 4249 C C . TYR A 1 539 ? -10.484 4.812 23.430 1.00 98.62 539 TYR A C 1
ATOM 4251 O O . TYR A 1 539 ? -11.022 3.813 22.952 1.00 98.62 539 TYR A O 1
ATOM 4259 N N . TYR A 1 540 ? -9.563 5.497 22.739 1.00 98.50 540 TYR A N 1
ATOM 4260 C CA . TYR A 1 540 ? -9.074 5.030 21.434 1.00 98.50 540 TYR A CA 1
ATOM 4261 C C . TYR A 1 540 ? -8.310 3.707 21.558 1.00 98.50 540 TYR A C 1
ATOM 4263 O O . TYR A 1 540 ? -8.509 2.810 20.740 1.00 98.50 540 TYR A O 1
ATOM 4271 N N . HIS A 1 541 ? -7.515 3.528 22.618 1.00 98.44 541 HIS A N 1
ATOM 4272 C CA . HIS A 1 541 ? -6.880 2.236 22.902 1.00 98.44 541 HIS A CA 1
ATOM 4273 C C . HIS A 1 541 ? -7.908 1.129 23.168 1.00 98.44 541 HIS A C 1
ATOM 4275 O O . HIS A 1 541 ? -7.738 0.014 22.685 1.00 98.44 541 HIS A O 1
ATOM 4281 N N . THR A 1 542 ? -9.029 1.445 23.822 1.00 98.56 542 THR A N 1
ATOM 4282 C CA . THR A 1 542 ? -10.141 0.489 23.987 1.00 98.56 542 THR A CA 1
ATOM 4283 C C . THR A 1 542 ? -10.734 0.067 22.642 1.00 98.56 542 THR A C 1
ATOM 4285 O O . THR A 1 542 ? -10.978 -1.118 22.416 1.00 98.56 542 THR A O 1
ATOM 4288 N N . ALA A 1 543 ? -10.918 1.013 21.716 1.00 98.50 543 ALA A N 1
ATOM 4289 C CA . ALA A 1 543 ? -11.376 0.710 20.361 1.00 98.50 543 ALA A CA 1
ATOM 4290 C C . ALA A 1 543 ? -10.386 -0.205 19.611 1.00 98.50 543 ALA A C 1
ATOM 4292 O O . ALA A 1 543 ? -10.811 -1.154 18.948 1.00 98.50 543 ALA A O 1
ATOM 4293 N N . ILE A 1 544 ? -9.074 0.033 19.760 1.00 98.50 544 ILE A N 1
ATOM 4294 C CA . ILE A 1 544 ? -8.015 -0.823 19.200 1.00 98.50 544 ILE A CA 1
ATOM 4295 C C . ILE A 1 544 ? -8.091 -2.238 19.787 1.00 98.50 544 ILE A C 1
ATOM 4297 O O . ILE A 1 544 ? -8.101 -3.201 19.021 1.00 98.50 544 ILE A O 1
ATOM 4301 N N . GLU A 1 545 ? -8.191 -2.383 21.112 1.00 98.50 545 GLU A N 1
ATOM 4302 C CA . GLU A 1 545 ? -8.292 -3.693 21.772 1.00 98.50 545 GLU A CA 1
ATOM 4303 C C . GLU A 1 545 ? -9.498 -4.497 21.281 1.00 98.50 545 GLU A C 1
ATOM 4305 O O . GLU A 1 545 ? -9.385 -5.694 21.001 1.00 98.50 545 GLU A O 1
ATOM 4310 N N . ILE A 1 546 ? -10.651 -3.840 21.126 1.00 98.56 546 ILE A N 1
ATOM 4311 C CA . ILE A 1 546 ? -11.866 -4.493 20.632 1.00 98.56 546 ILE A CA 1
ATOM 4312 C C . ILE A 1 546 ? -11.689 -4.938 19.177 1.00 98.56 546 ILE A C 1
ATOM 4314 O O . ILE A 1 546 ? -11.991 -6.081 18.840 1.00 98.56 546 ILE A O 1
ATOM 4318 N N . CYS A 1 547 ? -11.162 -4.066 18.321 1.00 98.25 547 CYS A N 1
ATOM 4319 C CA . CYS A 1 547 ? -10.956 -4.340 16.901 1.00 98.25 547 CYS A CA 1
ATOM 4320 C C . CYS A 1 547 ? -9.907 -5.433 16.629 1.00 98.25 547 CYS A C 1
ATOM 4322 O O . CYS A 1 547 ? -10.102 -6.275 15.753 1.00 98.25 547 CYS A O 1
ATOM 4324 N N . LYS A 1 548 ? -8.772 -5.418 17.343 1.00 97.81 548 LYS A N 1
ATOM 4325 C CA . LYS A 1 548 ? -7.650 -6.343 17.096 1.00 97.81 548 LYS A CA 1
ATOM 4326 C C . LYS A 1 548 ? -7.893 -7.746 17.638 1.00 97.81 548 LYS A C 1
ATOM 4328 O O . LYS A 1 548 ? -7.194 -8.686 17.252 1.00 97.81 548 LYS A O 1
ATOM 4333 N N . ARG A 1 549 ? -8.880 -7.906 18.514 1.00 97.56 549 ARG A N 1
ATOM 4334 C CA . ARG A 1 549 ? -9.306 -9.207 19.014 1.00 97.56 549 ARG A CA 1
ATOM 4335 C C . ARG A 1 549 ? -10.015 -10.006 17.915 1.00 97.56 549 ARG A C 1
ATOM 4337 O O . ARG A 1 549 ? -10.883 -9.494 17.220 1.00 97.56 549 ARG A O 1
ATOM 4344 N N . SER A 1 550 ? -9.652 -11.281 17.773 1.00 95.62 550 SER A N 1
ATOM 4345 C CA . SER A 1 550 ? -10.132 -12.161 16.693 1.00 95.62 550 SER A CA 1
ATOM 4346 C C . SER A 1 550 ? -11.084 -13.275 17.148 1.00 95.62 550 SER A C 1
ATOM 4348 O O . SER A 1 550 ? -11.610 -14.001 16.309 1.00 95.62 550 SER A O 1
ATOM 4350 N N . ASP A 1 551 ? -11.327 -13.425 18.453 1.00 95.94 551 ASP A N 1
ATOM 4351 C CA . ASP A 1 551 ? -12.139 -14.499 19.048 1.00 95.94 551 ASP A CA 1
ATOM 4352 C C . ASP A 1 551 ? -13.568 -14.059 19.442 1.00 95.94 551 ASP A C 1
ATOM 4354 O O . ASP A 1 551 ? -14.195 -14.610 20.363 1.00 95.94 551 ASP A O 1
ATOM 4358 N N . TRP A 1 552 ? -14.101 -13.067 18.723 1.00 98.06 552 TRP A N 1
ATOM 4359 C CA . TRP A 1 552 ? -15.487 -12.624 18.846 1.00 98.06 552 TRP A CA 1
ATOM 4360 C C . TRP A 1 552 ? -16.460 -13.694 18.333 1.00 98.06 552 TRP A C 1
ATOM 4362 O O . TRP A 1 552 ? -16.272 -14.269 17.264 1.00 98.06 552 TRP A O 1
ATOM 4372 N N . ALA A 1 553 ? -17.511 -13.954 19.111 1.00 98.06 553 ALA A N 1
ATOM 4373 C CA . ALA A 1 553 ? -18.716 -14.645 18.648 1.00 98.06 553 ALA A CA 1
ATOM 4374 C C . ALA A 1 553 ? -19.784 -13.655 18.160 1.00 98.06 553 ALA A C 1
ATOM 4376 O O . ALA A 1 553 ? -20.668 -14.031 17.397 1.00 98.06 553 ALA A O 1
ATOM 4377 N N . PHE A 1 554 ? -19.686 -12.393 18.582 1.00 98.06 554 PHE A N 1
ATOM 4378 C CA . PHE A 1 554 ? -20.452 -11.290 18.021 1.00 98.06 554 PHE A CA 1
ATOM 4379 C C . PHE A 1 554 ? -20.315 -11.170 16.503 1.00 98.06 554 PHE A C 1
ATOM 4381 O O . PHE A 1 554 ? -19.311 -11.568 15.912 1.00 98.06 554 PHE A O 1
ATOM 4388 N N . SER A 1 555 ? -21.326 -10.559 15.881 1.00 97.69 555 SER A N 1
ATOM 4389 C CA . SER A 1 555 ? -21.239 -10.179 14.475 1.00 97.69 555 SER A CA 1
ATOM 4390 C C . SER A 1 555 ? -20.223 -9.049 14.275 1.00 97.69 555 SER A C 1
ATOM 4392 O O . SER A 1 555 ? -20.017 -8.226 15.171 1.00 97.69 555 SER A O 1
ATOM 4394 N N . ASP A 1 556 ? -19.650 -8.941 13.072 1.00 97.38 556 ASP A N 1
ATOM 4395 C CA . ASP A 1 556 ? -18.768 -7.817 12.719 1.00 97.38 556 ASP A CA 1
ATOM 4396 C C . ASP A 1 556 ? -19.453 -6.462 12.958 1.00 97.38 556 ASP A C 1
ATOM 4398 O O . ASP A 1 556 ? -18.804 -5.499 13.356 1.00 97.38 556 ASP A O 1
ATOM 4402 N N . ALA A 1 557 ? -20.775 -6.386 12.762 1.00 97.62 557 ALA A N 1
ATOM 4403 C CA . ALA A 1 557 ? -21.553 -5.172 12.989 1.00 97.62 557 ALA A CA 1
ATOM 4404 C C . ALA A 1 557 ? -21.622 -4.782 14.475 1.00 97.62 557 ALA A C 1
ATOM 4406 O O . ALA A 1 557 ? -21.524 -3.598 14.789 1.00 97.62 557 ALA A O 1
ATOM 4407 N N . ASP A 1 558 ? -21.745 -5.752 15.383 1.00 98.25 558 ASP A N 1
ATOM 4408 C CA . ASP A 1 558 ? -21.742 -5.503 16.830 1.00 98.25 558 ASP A CA 1
ATOM 4409 C C . ASP A 1 558 ? -20.356 -5.046 17.307 1.00 98.25 558 ASP A C 1
ATOM 4411 O O . ASP A 1 558 ? -20.237 -4.063 18.042 1.00 98.25 558 ASP A O 1
ATOM 4415 N N . VAL A 1 559 ? -19.297 -5.719 16.834 1.00 98.38 559 VAL A N 1
ATOM 4416 C CA . VAL A 1 559 ? -17.903 -5.356 17.144 1.00 98.38 559 VAL A CA 1
ATOM 4417 C C . VAL A 1 559 ? -17.597 -3.949 16.632 1.00 98.38 559 VAL A C 1
ATOM 4419 O O . VAL A 1 559 ? -17.147 -3.099 17.400 1.00 98.38 559 VAL A O 1
ATOM 4422 N N . GLN A 1 560 ? -17.914 -3.662 15.367 1.00 98.19 560 GLN A N 1
ATOM 4423 C CA . GLN A 1 560 ? -17.732 -2.331 14.787 1.00 98.19 560 GLN A CA 1
ATOM 4424 C C . GLN A 1 560 ? -18.625 -1.279 15.450 1.00 98.19 560 GLN A C 1
ATOM 4426 O O . GLN A 1 560 ? -18.202 -0.140 15.608 1.00 98.19 560 GLN A O 1
ATOM 4431 N N . GLY A 1 561 ? -19.824 -1.640 15.911 1.00 98.31 561 GLY A N 1
ATOM 4432 C CA . GLY A 1 561 ? -20.678 -0.761 16.709 1.00 98.31 561 GLY A CA 1
ATOM 4433 C C . GLY A 1 561 ? -19.990 -0.272 17.984 1.00 98.31 561 GLY A C 1
ATOM 4434 O O . GLY A 1 561 ? -20.026 0.924 18.278 1.00 98.31 561 GLY A O 1
ATOM 4435 N N . MET A 1 562 ? -19.314 -1.173 18.706 1.00 98.56 562 MET A N 1
ATOM 4436 C CA . MET A 1 562 ? -18.528 -0.822 19.895 1.00 98.56 562 MET A CA 1
ATOM 4437 C C . MET A 1 562 ? -17.293 0.019 19.542 1.00 98.56 562 MET A C 1
ATOM 4439 O O . MET A 1 562 ? -17.057 1.038 20.189 1.00 98.56 562 MET A O 1
ATOM 4443 N N . VAL A 1 563 ? -16.542 -0.352 18.494 1.00 98.56 563 VAL A N 1
ATOM 4444 C CA . VAL A 1 563 ? -15.373 0.414 18.006 1.00 98.56 563 VAL A CA 1
ATOM 4445 C C . VAL A 1 563 ? -15.774 1.845 17.639 1.00 98.56 563 VAL A C 1
ATOM 4447 O O . VAL A 1 563 ? -15.145 2.799 18.096 1.00 98.56 563 VAL A O 1
ATOM 4450 N N . ARG A 1 564 ? -16.866 2.002 16.879 1.00 98.50 564 ARG A N 1
ATOM 4451 C CA . ARG A 1 564 ? -17.439 3.302 16.508 1.00 98.50 564 ARG A CA 1
ATOM 4452 C C . ARG A 1 564 ? -17.773 4.136 17.724 1.00 98.50 564 ARG A C 1
ATOM 4454 O O . ARG A 1 564 ? -17.350 5.284 17.783 1.00 98.50 564 ARG A O 1
ATOM 4461 N N . ASN A 1 565 ? -18.490 3.564 18.691 1.00 98.56 565 ASN A N 1
ATOM 4462 C CA . ASN A 1 565 ? -18.880 4.283 19.896 1.00 98.56 565 ASN A CA 1
ATOM 4463 C C . ASN A 1 565 ? -17.667 4.765 20.712 1.00 98.56 565 ASN A C 1
ATOM 4465 O O . ASN A 1 565 ? -17.654 5.932 21.091 1.00 98.56 565 ASN A O 1
ATOM 4469 N N . PHE A 1 566 ? -16.630 3.942 20.908 1.00 98.56 566 PHE A N 1
ATOM 4470 C CA . PHE A 1 566 ? -15.411 4.392 21.595 1.00 98.56 566 PHE A CA 1
ATOM 4471 C C . PHE A 1 566 ? -14.645 5.465 20.820 1.00 98.56 566 PHE A C 1
ATOM 4473 O O . PHE A 1 566 ? -14.147 6.404 21.438 1.00 98.56 566 PHE A O 1
ATOM 4480 N N . GLY A 1 567 ? -14.590 5.368 19.487 1.00 98.00 567 GLY A N 1
ATOM 4481 C CA . GLY A 1 567 ? -13.969 6.391 18.645 1.00 98.00 567 GLY A CA 1
ATOM 4482 C C . GLY A 1 567 ? -14.617 7.768 18.826 1.00 98.00 567 GLY A C 1
ATOM 4483 O O . GLY A 1 567 ? -13.921 8.753 19.066 1.00 98.00 567 GLY A O 1
ATOM 4484 N N . ILE A 1 568 ? -15.952 7.842 18.792 1.00 98.12 568 ILE A N 1
ATOM 4485 C CA . ILE A 1 568 ? -16.671 9.111 19.005 1.00 98.12 568 ILE A CA 1
ATOM 4486 C C . ILE A 1 568 ? -16.727 9.538 20.481 1.00 98.12 568 ILE A C 1
ATOM 4488 O O . ILE A 1 568 ? -16.778 10.738 20.760 1.00 98.12 568 ILE A O 1
ATOM 4492 N N . LEU A 1 569 ? -16.696 8.595 21.435 1.00 98.12 569 LEU A N 1
ATOM 4493 C CA . LEU A 1 569 ? -16.673 8.874 22.878 1.00 98.12 569 LEU A CA 1
ATOM 4494 C C . LEU A 1 569 ? -15.346 9.498 23.307 1.00 98.12 569 LEU A C 1
ATOM 4496 O O . LEU A 1 569 ? -15.356 10.482 24.043 1.00 98.12 569 LEU A O 1
ATOM 4500 N N . ALA A 1 570 ? -14.220 8.959 22.827 1.00 98.19 570 ALA A N 1
ATOM 4501 C CA . ALA A 1 570 ? -12.889 9.485 23.116 1.00 98.19 570 ALA A CA 1
ATOM 4502 C C . ALA A 1 570 ? -12.834 10.987 22.821 1.00 98.19 570 ALA A C 1
ATOM 4504 O O . ALA A 1 570 ? -12.433 11.795 23.658 1.00 98.19 570 ALA A O 1
ATOM 4505 N N . GLN A 1 571 ? -13.336 11.389 21.655 1.00 97.12 571 GLN A N 1
ATOM 4506 C CA . GLN A 1 571 ? -13.449 12.801 21.366 1.00 97.12 571 GLN A CA 1
ATOM 4507 C C . GLN A 1 571 ? -14.558 13.494 22.177 1.00 97.12 571 GLN A C 1
ATOM 4509 O O . GLN A 1 571 ? -14.333 14.600 22.661 1.00 97.12 571 GLN A O 1
ATOM 4514 N N . GLY A 1 572 ? -15.758 12.921 22.291 1.00 97.88 572 GLY A N 1
ATOM 4515 C CA . GLY A 1 572 ? -16.883 13.561 22.986 1.00 97.88 572 GLY A CA 1
ATOM 4516 C C . GLY A 1 572 ? -16.528 13.978 24.415 1.00 97.88 572 GLY A C 1
ATOM 4517 O O . GLY A 1 572 ? -16.796 15.110 24.818 1.00 97.88 572 GLY A O 1
ATOM 4518 N N . SER A 1 573 ? -15.820 13.108 25.133 1.00 97.88 573 SER A N 1
ATOM 4519 C CA . SER A 1 573 ? -15.276 13.410 26.456 1.00 97.88 573 SER A CA 1
ATOM 4520 C C . SER A 1 573 ? -14.144 14.441 26.410 1.00 97.88 573 SER A C 1
ATOM 4522 O O . SER A 1 573 ? -14.122 15.387 27.204 1.00 97.88 573 SER A O 1
ATOM 4524 N N . ALA A 1 574 ? -13.247 14.363 25.421 1.00 98.12 574 ALA A N 1
ATOM 4525 C CA . ALA A 1 574 ? -12.247 15.407 25.212 1.00 98.12 574 ALA A CA 1
ATOM 4526 C C . ALA A 1 574 ? -12.904 16.783 24.961 1.00 98.12 574 ALA A C 1
ATOM 4528 O O . ALA A 1 574 ? -12.435 17.791 25.483 1.00 98.12 574 ALA A O 1
ATOM 4529 N N . PHE A 1 575 ? -14.033 16.847 24.246 1.00 98.00 575 PHE A N 1
ATOM 4530 C CA . PHE A 1 575 ? -14.799 18.079 24.061 1.00 98.00 575 PHE A CA 1
ATOM 4531 C C . PHE A 1 575 ? -15.282 18.603 25.421 1.00 98.00 575 PHE A C 1
ATOM 4533 O O . PHE A 1 575 ? -14.964 19.740 25.760 1.00 98.00 575 PHE A O 1
ATOM 4540 N N . LEU A 1 576 ? -15.954 17.789 26.246 1.00 96.75 576 LEU A N 1
ATOM 4541 C CA . LEU A 1 576 ? -16.383 18.209 27.588 1.00 96.75 576 LEU A CA 1
ATOM 4542 C C . LEU A 1 576 ? -15.236 18.827 28.403 1.00 96.75 576 LEU A C 1
ATOM 4544 O O . LEU A 1 576 ? -15.368 19.947 28.894 1.00 96.75 576 LEU A O 1
ATOM 4548 N N . HIS A 1 577 ? -14.112 18.129 28.533 1.00 96.62 577 HIS A N 1
ATOM 4549 C CA . HIS A 1 577 ? -12.988 18.592 29.356 1.00 96.62 577 HIS A CA 1
ATOM 4550 C C . HIS A 1 577 ? -12.211 19.751 28.724 1.00 96.62 577 HIS A C 1
ATOM 4552 O O . HIS A 1 577 ? -11.631 20.596 29.414 1.00 96.62 577 HIS A O 1
ATOM 4558 N N . GLY A 1 578 ? -12.226 19.823 27.396 1.00 95.94 578 GLY A N 1
ATOM 4559 C CA . GLY A 1 578 ? -11.622 20.896 26.631 1.00 95.94 578 GLY A CA 1
ATOM 4560 C C . GLY A 1 578 ? -12.436 22.188 26.636 1.00 95.94 578 GLY A C 1
ATOM 4561 O O . GLY A 1 578 ? -11.823 23.246 26.555 1.00 95.94 578 GLY A O 1
ATOM 4562 N N . SER A 1 579 ? -13.768 22.131 26.774 1.00 95.31 579 SER A N 1
ATOM 4563 C CA . SER A 1 579 ? -14.661 23.297 26.649 1.00 95.31 579 SER A CA 1
ATOM 4564 C C . SER A 1 579 ? -15.472 23.652 27.899 1.00 95.31 579 SER A C 1
ATOM 4566 O O . SER A 1 579 ? -15.834 24.811 28.069 1.00 95.31 579 SER A O 1
ATOM 4568 N N . GLN A 1 580 ? -15.817 22.679 28.747 1.00 94.19 580 GLN A N 1
ATOM 4569 C CA . GLN A 1 580 ? -16.831 22.783 29.810 1.00 94.19 580 GLN A CA 1
ATOM 4570 C C . GLN A 1 580 ? -18.221 23.266 29.339 1.00 94.19 580 GLN A C 1
ATOM 4572 O O . GLN A 1 580 ? -18.985 23.844 30.125 1.00 94.19 580 GLN A O 1
ATOM 4577 N N . THR A 1 581 ? -18.554 23.028 28.068 1.00 96.06 581 THR A N 1
ATOM 4578 C CA . THR A 1 581 ? -19.835 23.404 27.449 1.00 96.06 581 THR A CA 1
ATOM 4579 C C . THR A 1 581 ? -20.887 22.304 27.600 1.00 96.06 581 THR A C 1
ATOM 4581 O O . THR A 1 581 ? -20.574 21.131 27.811 1.00 96.06 581 THR A O 1
ATOM 4584 N N . SER A 1 582 ? -22.161 22.667 27.474 1.00 96.75 582 SER A N 1
ATOM 4585 C CA . SER A 1 582 ? -23.294 21.741 27.493 1.00 96.75 582 SER A CA 1
ATOM 4586 C C . SER A 1 582 ? -23.277 20.780 26.304 1.00 96.75 582 SER A C 1
ATOM 4588 O O . SER A 1 582 ? -23.570 19.600 26.485 1.00 96.75 582 SER A O 1
ATOM 4590 N N . VAL A 1 583 ? -22.855 21.250 25.121 1.00 97.81 583 VAL A N 1
ATOM 4591 C CA . VAL A 1 583 ? -22.661 20.399 23.936 1.00 97.81 583 VAL A CA 1
ATOM 4592 C C . VAL A 1 583 ? -21.575 19.351 24.191 1.00 97.81 583 VAL A C 1
ATOM 4594 O O . VAL A 1 583 ? -21.801 18.172 23.923 1.00 97.81 583 VAL A O 1
ATOM 4597 N N . GLY A 1 584 ? -20.435 19.752 24.768 1.00 97.50 584 GLY A N 1
ATOM 4598 C CA . GLY A 1 584 ? -19.379 18.819 25.167 1.00 97.50 584 GLY A CA 1
ATOM 4599 C C . GLY A 1 584 ? -19.880 17.814 26.207 1.00 97.50 584 GLY A C 1
ATOM 4600 O O . GLY A 1 584 ? -19.689 16.614 26.050 1.00 97.50 584 GLY A O 1
ATOM 4601 N N . GLY A 1 585 ? -20.621 18.277 27.218 1.00 96.94 585 GLY A N 1
ATOM 4602 C CA . GLY A 1 585 ? -21.212 17.401 28.235 1.00 96.94 585 GLY A CA 1
ATOM 4603 C C . GLY A 1 585 ? -22.232 16.404 27.690 1.00 96.94 585 GLY A C 1
ATOM 4604 O O . GLY A 1 585 ? -22.268 15.263 28.142 1.00 96.94 585 GLY A O 1
ATOM 4605 N N . ALA A 1 586 ? -23.037 16.793 26.700 1.00 97.94 586 ALA A N 1
ATOM 4606 C CA . ALA A 1 586 ? -23.926 15.867 26.008 1.00 97.94 586 ALA A CA 1
ATOM 4607 C C . ALA A 1 586 ? -23.128 14.809 25.230 1.00 97.94 586 ALA A C 1
ATOM 4609 O O . ALA A 1 586 ? -23.461 13.628 25.308 1.00 97.94 586 ALA A O 1
ATOM 4610 N N . ALA A 1 587 ? -22.072 15.226 24.521 1.00 97.50 587 ALA A N 1
ATOM 4611 C CA . ALA A 1 587 ? -21.197 14.329 23.769 1.00 97.50 587 ALA A CA 1
ATOM 4612 C C . ALA A 1 587 ? -20.462 13.331 24.675 1.00 97.50 587 ALA A C 1
ATOM 4614 O O . ALA A 1 587 ? -20.315 12.182 24.295 1.00 97.50 587 ALA A O 1
ATOM 4615 N N . ASP A 1 588 ? -20.063 13.710 25.884 1.00 97.38 588 ASP A N 1
ATOM 4616 C CA . ASP A 1 588 ? -19.499 12.762 26.847 1.00 97.38 588 ASP A CA 1
ATOM 4617 C C . ASP A 1 588 ? -20.566 11.804 27.415 1.00 97.38 588 ASP A C 1
ATOM 4619 O O . ASP A 1 588 ? -20.526 10.585 27.223 1.00 97.38 588 ASP A O 1
ATOM 4623 N N . VAL A 1 589 ? -21.579 12.355 28.090 1.00 95.81 589 VAL A N 1
ATOM 4624 C CA . VAL A 1 589 ? -22.532 11.568 28.889 1.00 95.81 589 VAL A CA 1
ATOM 4625 C C . VAL A 1 589 ? -23.370 10.640 28.013 1.00 95.81 589 VAL A C 1
ATOM 4627 O O . VAL A 1 589 ? -23.540 9.463 28.332 1.00 95.81 589 VAL A O 1
ATOM 4630 N N . ARG A 1 590 ? -23.886 11.139 26.885 1.00 97.75 590 ARG A N 1
ATOM 4631 C CA . ARG A 1 590 ? -24.785 10.355 26.028 1.00 97.75 590 ARG A CA 1
ATOM 4632 C C . ARG A 1 590 ? -24.039 9.283 25.230 1.00 97.75 590 ARG A C 1
ATOM 4634 O O . ARG A 1 590 ? -24.628 8.253 24.918 1.00 97.75 590 ARG A O 1
ATOM 4641 N N . LEU A 1 591 ? -22.749 9.461 24.939 1.00 97.50 591 LEU A N 1
ATOM 4642 C CA . LEU A 1 591 ? -21.955 8.414 24.288 1.00 97.50 591 LEU A CA 1
ATOM 4643 C C . LEU A 1 591 ? -21.551 7.300 25.262 1.00 97.50 591 LEU A C 1
ATOM 4645 O O . LEU A 1 591 ? -21.572 6.132 24.870 1.00 97.50 591 LEU A O 1
ATOM 4649 N N . ASN A 1 592 ? -21.293 7.640 26.530 1.00 95.69 592 ASN A N 1
ATOM 4650 C CA . ASN A 1 592 ? -21.116 6.667 27.614 1.00 95.69 592 ASN A CA 1
ATOM 4651 C C . ASN A 1 592 ? -22.379 5.812 27.834 1.00 95.69 592 ASN A C 1
ATOM 4653 O O . ASN A 1 592 ? -22.299 4.588 27.964 1.00 95.69 592 ASN A O 1
ATOM 4657 N N . ASP A 1 593 ? -23.558 6.444 27.835 1.00 97.19 593 ASP A N 1
ATOM 4658 C CA . ASP A 1 593 ? -24.853 5.756 27.900 1.00 97.19 593 ASP A CA 1
ATOM 4659 C C . ASP A 1 593 ? -24.995 4.728 26.757 1.00 97.19 593 ASP A C 1
ATOM 4661 O O . ASP A 1 593 ? -25.353 3.567 26.988 1.00 97.19 593 ASP A O 1
ATOM 4665 N N . LEU A 1 594 ? -24.647 5.134 25.530 1.00 97.88 594 LEU A N 1
ATOM 4666 C CA . LEU A 1 594 ? -24.783 4.306 24.335 1.00 97.88 594 LEU A CA 1
ATOM 4667 C C . LEU A 1 594 ? -23.878 3.065 24.348 1.00 97.88 594 LEU A C 1
ATOM 4669 O O . LEU A 1 594 ? -24.351 2.000 23.952 1.00 97.88 594 LEU A O 1
ATOM 4673 N N . PHE A 1 595 ? -22.631 3.155 24.835 1.00 96.69 595 PHE A N 1
ATOM 4674 C CA . PHE A 1 595 ? -21.720 1.999 24.902 1.00 96.69 595 PHE A CA 1
ATOM 4675 C C . PHE A 1 595 ? -22.377 0.801 25.595 1.00 96.69 595 PHE A C 1
ATOM 4677 O O . PHE A 1 595 ? -22.435 -0.307 25.056 1.00 96.69 595 PHE A O 1
ATOM 4684 N N . THR A 1 596 ? -22.906 1.042 26.799 1.00 96.94 596 THR A N 1
ATOM 4685 C CA . THR A 1 596 ? -23.504 -0.025 27.607 1.00 96.94 596 THR A CA 1
ATOM 4686 C C . THR A 1 596 ? -24.719 -0.634 26.930 1.00 96.94 596 THR A C 1
ATOM 4688 O O . THR A 1 596 ? -24.929 -1.840 27.034 1.00 96.94 596 THR A O 1
ATOM 4691 N N . TYR A 1 597 ? -25.482 0.172 26.187 1.00 98.25 597 TYR A N 1
ATOM 4692 C CA . TYR A 1 597 ? -26.622 -0.311 25.423 1.00 98.25 597 TYR A CA 1
ATOM 4693 C C . TYR A 1 597 ? -26.193 -1.171 24.227 1.00 98.25 597 TYR A C 1
ATOM 4695 O O . TYR A 1 597 ? -26.802 -2.216 24.016 1.00 98.25 597 TYR A O 1
ATOM 4703 N N . ILE A 1 598 ? -25.130 -0.799 23.498 1.00 98.31 598 ILE A N 1
ATOM 4704 C CA . ILE A 1 598 ? -24.575 -1.603 22.390 1.00 98.31 598 ILE A CA 1
ATOM 4705 C C . ILE A 1 598 ? -24.123 -2.970 22.902 1.00 98.31 598 ILE A C 1
ATOM 4707 O O . ILE A 1 598 ? -24.615 -3.995 22.435 1.00 98.31 598 ILE A O 1
ATOM 4711 N N . ALA A 1 599 ? -23.224 -2.987 23.889 1.00 98.19 599 ALA A N 1
ATOM 4712 C CA . ALA A 1 599 ? -22.658 -4.224 24.417 1.00 98.19 599 ALA A CA 1
ATOM 4713 C C . ALA A 1 599 ? -23.740 -5.127 25.031 1.00 98.19 599 ALA A C 1
ATOM 4715 O O . ALA A 1 599 ? -23.753 -6.335 24.795 1.00 98.19 599 ALA A O 1
ATOM 4716 N N . TYR A 1 600 ? -24.688 -4.549 25.776 1.00 98.38 600 TYR A N 1
ATOM 4717 C CA . TYR A 1 600 ? -25.789 -5.306 26.358 1.00 98.38 600 TYR A CA 1
ATOM 4718 C C . TYR A 1 600 ? -26.737 -5.873 25.294 1.00 98.38 600 TYR A C 1
ATOM 4720 O O . TYR A 1 600 ? -27.048 -7.062 25.329 1.00 98.38 600 TYR A O 1
ATOM 4728 N N . GLN A 1 601 ? -27.176 -5.055 24.332 1.00 97.38 601 GLN A N 1
ATOM 4729 C CA . GLN A 1 601 ? -28.085 -5.498 23.275 1.00 97.38 601 GLN A CA 1
ATOM 4730 C C . GLN A 1 601 ? -27.455 -6.607 22.422 1.00 97.38 601 GLN A C 1
ATOM 4732 O O . GLN A 1 601 ? -28.130 -7.595 22.129 1.00 97.38 601 GLN A O 1
ATOM 4737 N N . ALA A 1 602 ? -26.163 -6.481 22.099 1.00 97.94 602 ALA A N 1
ATOM 4738 C CA . ALA A 1 602 ? -25.396 -7.520 21.422 1.00 97.94 602 ALA A CA 1
ATOM 4739 C C . ALA A 1 602 ? -25.322 -8.804 22.257 1.00 97.94 602 ALA A C 1
ATOM 4741 O O . ALA A 1 602 ? -25.515 -9.887 21.711 1.00 97.94 602 ALA A O 1
ATOM 4742 N N . ALA A 1 603 ? -25.106 -8.705 23.575 1.00 98.25 603 ALA A N 1
ATOM 4743 C CA . ALA A 1 603 ? -25.066 -9.864 24.464 1.00 98.25 603 ALA A CA 1
ATOM 4744 C C . ALA A 1 603 ? -26.377 -10.662 24.424 1.00 98.25 603 ALA A C 1
ATOM 4746 O O . ALA A 1 603 ? -26.350 -11.873 24.240 1.00 98.25 603 ALA A O 1
ATOM 4747 N N . VAL A 1 604 ? -27.530 -9.998 24.548 1.00 97.56 604 VAL A N 1
ATOM 4748 C CA . VAL A 1 604 ? -28.833 -10.670 24.730 1.00 97.56 604 VAL A CA 1
ATOM 4749 C C . VAL A 1 604 ? -29.590 -10.989 23.436 1.00 97.56 604 VAL A C 1
ATOM 4751 O O . VAL A 1 604 ? -30.698 -11.524 23.495 1.00 97.56 604 VAL A O 1
ATOM 4754 N N . GLN A 1 605 ? -29.035 -10.684 22.258 1.00 95.31 605 GLN A N 1
ATOM 4755 C CA . GLN A 1 605 ? -29.770 -10.769 20.985 1.00 95.31 605 GLN A CA 1
ATOM 4756 C C . GLN A 1 605 ? -30.273 -12.176 20.610 1.00 95.31 605 GLN A C 1
ATOM 4758 O O . GLN A 1 605 ? -31.225 -12.292 19.837 1.00 95.31 605 GLN A O 1
ATOM 4763 N N . ASN A 1 606 ? -29.679 -13.232 21.178 1.00 93.94 606 ASN A N 1
ATOM 4764 C CA . ASN A 1 606 ? -30.068 -14.625 20.929 1.00 93.94 606 ASN A CA 1
ATOM 4765 C C . ASN A 1 606 ? -31.220 -15.127 21.821 1.00 93.94 606 ASN A C 1
ATOM 4767 O O . ASN A 1 606 ? -31.757 -16.204 21.578 1.00 93.94 606 ASN A O 1
ATOM 4771 N N . LEU A 1 607 ? -31.650 -14.364 22.831 1.00 93.50 607 LEU A N 1
ATOM 4772 C CA . LEU A 1 607 ? -32.722 -14.793 23.733 1.00 93.50 607 LEU A CA 1
ATOM 4773 C C . LEU A 1 607 ? -34.100 -14.783 23.040 1.00 93.50 607 LEU A C 1
ATOM 4775 O O . LEU A 1 607 ? -34.557 -13.759 22.528 1.00 93.50 607 LEU A O 1
ATOM 4779 N N . SER A 1 608 ? -34.816 -15.915 23.080 1.00 79.06 608 SER A N 1
ATOM 4780 C CA . SER A 1 608 ? -36.155 -16.086 22.488 1.00 79.06 608 SER A CA 1
ATOM 4781 C C . SER A 1 608 ? -37.168 -16.681 23.478 1.00 79.06 608 SER A C 1
ATOM 4783 O O . SER A 1 608 ? -36.851 -17.669 24.136 1.00 79.06 608 SER A O 1
ATOM 4785 N N . PRO A 1 609 ? -38.432 -16.209 23.531 1.00 64.75 609 PRO A N 1
ATOM 4786 C CA . PRO A 1 609 ? -38.928 -14.860 23.293 1.00 64.75 609 PRO A CA 1
ATOM 4787 C C . PRO A 1 609 ? -39.130 -14.143 24.643 1.00 64.75 609 PRO A C 1
ATOM 4789 O O . PRO A 1 609 ? -40.168 -14.301 25.288 1.00 64.75 609 PRO A O 1
ATOM 4792 N N . ALA A 1 610 ? -38.152 -13.344 25.066 1.00 58.69 610 ALA A N 1
ATOM 4793 C CA . ALA A 1 610 ? -38.325 -12.413 26.181 1.00 58.69 610 ALA A CA 1
ATOM 4794 C C . ALA A 1 610 ? -39.259 -11.259 25.785 1.00 58.69 610 ALA A C 1
ATOM 4796 O O . ALA A 1 610 ? -39.395 -10.948 24.594 1.00 58.69 610 ALA A O 1
ATOM 4797 N N . ASN A 1 611 ? -39.864 -10.569 26.755 1.00 73.25 611 ASN A N 1
ATOM 4798 C CA . ASN A 1 611 ? -40.454 -9.256 26.504 1.00 73.25 611 ASN A CA 1
ATOM 4799 C C . ASN A 1 611 ? -39.375 -8.303 25.946 1.00 73.25 611 ASN A C 1
ATOM 4801 O O . ASN A 1 611 ? -38.555 -7.771 26.698 1.00 73.25 611 ASN A O 1
ATOM 4805 N N . ARG A 1 612 ? -39.363 -8.115 24.615 1.00 81.00 612 ARG A N 1
ATOM 4806 C CA . ARG A 1 612 ? -38.301 -7.390 23.889 1.00 81.00 612 ARG A CA 1
ATOM 4807 C C . ARG A 1 612 ? -38.096 -5.978 24.430 1.00 81.00 612 ARG A C 1
ATOM 4809 O O . ARG A 1 612 ? -36.961 -5.530 24.524 1.00 81.00 612 ARG A O 1
ATOM 4816 N N . SER A 1 613 ? -39.160 -5.324 24.874 1.00 89.38 613 SER A N 1
ATOM 4817 C CA . SER A 1 613 ? -39.096 -4.004 25.491 1.00 89.38 613 SER A CA 1
ATOM 4818 C C . SER A 1 613 ? -38.172 -3.972 26.711 1.00 89.38 613 SER A C 1
ATOM 4820 O O . SER A 1 613 ? -37.277 -3.135 26.803 1.00 89.38 613 SER A O 1
ATOM 4822 N N . VAL A 1 614 ? -38.384 -4.891 27.654 1.00 95.50 614 VAL A N 1
ATOM 4823 C CA . VAL A 1 614 ? -37.695 -4.880 28.950 1.00 95.50 614 VAL A CA 1
ATOM 4824 C C . VAL A 1 614 ? -36.290 -5.456 28.815 1.00 95.50 614 VAL A C 1
ATOM 4826 O O . VAL A 1 614 ? -35.338 -4.825 29.258 1.00 95.50 614 VAL A O 1
ATOM 4829 N N . VAL A 1 615 ? -36.158 -6.621 28.171 1.00 96.44 615 VAL A N 1
ATOM 4830 C CA . VAL A 1 615 ? -34.887 -7.362 28.115 1.00 96.44 615 VAL A CA 1
ATOM 4831 C C . VAL A 1 615 ? -33.997 -6.916 26.965 1.00 96.44 615 VAL A C 1
ATOM 4833 O O . VAL A 1 615 ? -32.796 -6.901 27.132 1.00 96.44 615 VAL A O 1
ATOM 4836 N N . PHE A 1 616 ? -34.530 -6.544 25.801 1.00 95.69 616 PHE A N 1
ATOM 4837 C CA . PHE A 1 616 ? -33.692 -6.190 24.642 1.00 95.69 616 PHE A CA 1
ATOM 4838 C C . PHE A 1 616 ? -33.546 -4.670 24.454 1.00 95.69 616 PHE A C 1
ATOM 4840 O O . PHE A 1 616 ? -32.487 -4.191 24.048 1.00 95.69 616 PHE A O 1
ATOM 4847 N N . HIS A 1 617 ? -34.592 -3.898 24.766 1.00 95.19 617 HIS A N 1
ATOM 4848 C CA . HIS A 1 617 ? -34.611 -2.438 24.614 1.00 95.19 617 HIS A CA 1
ATOM 4849 C C . HIS A 1 617 ? -34.409 -1.660 25.921 1.00 95.19 617 HIS A C 1
ATOM 4851 O O . HIS A 1 617 ? -34.299 -0.437 25.873 1.00 95.19 617 HIS A O 1
ATOM 4857 N N . LEU A 1 618 ? -34.338 -2.321 27.081 1.00 97.12 618 LEU A N 1
ATOM 4858 C CA . LEU A 1 618 ? -34.153 -1.667 28.382 1.00 97.12 618 LEU A CA 1
ATOM 4859 C C . LEU A 1 618 ? -35.146 -0.513 28.624 1.00 97.12 618 LEU A C 1
ATOM 4861 O O . LEU A 1 618 ? -34.774 0.632 28.909 1.00 97.12 618 LEU A O 1
ATOM 4865 N N . GLY A 1 619 ? -36.434 -0.802 28.445 1.00 96.56 619 GLY A N 1
ATOM 4866 C CA . GLY A 1 619 ? -37.512 0.150 28.681 1.00 96.56 619 GLY A CA 1
ATOM 4867 C C . GLY A 1 619 ? -38.851 -0.519 28.973 1.00 96.56 619 GLY A C 1
ATOM 4868 O O . GLY A 1 619 ? -39.051 -1.710 28.736 1.00 96.56 619 GLY A O 1
ATOM 4869 N N . TYR A 1 620 ? -39.802 0.270 29.477 1.00 96.00 620 TYR A N 1
ATOM 4870 C CA . TYR A 1 620 ? -41.193 -0.168 29.653 1.00 96.00 620 TYR A CA 1
ATOM 4871 C C . TYR A 1 620 ? -41.947 -0.330 28.322 1.00 96.00 620 TYR A C 1
ATOM 4873 O O . TYR A 1 620 ? -43.006 -0.959 28.288 1.00 96.00 620 TYR A O 1
ATOM 4881 N N . GLN A 1 621 ? -41.434 0.278 27.247 1.00 95.69 621 GLN A N 1
ATOM 4882 C CA . GLN A 1 621 ? -41.927 0.142 25.875 1.00 95.69 621 GLN A CA 1
ATOM 4883 C C . GLN A 1 621 ? -40.757 -0.097 24.913 1.00 95.69 621 GLN A C 1
ATOM 4885 O O . GLN A 1 621 ? -39.624 0.292 25.208 1.00 95.69 621 GLN A O 1
ATOM 4890 N N . ASP A 1 622 ? -41.045 -0.728 23.770 1.00 93.31 622 ASP A N 1
ATOM 4891 C CA . ASP A 1 622 ? -40.057 -0.925 22.711 1.00 93.31 622 ASP A CA 1
ATOM 4892 C C . ASP A 1 622 ? -39.502 0.429 22.262 1.00 93.31 622 ASP A C 1
ATOM 4894 O O . ASP A 1 622 ? -40.256 1.367 21.976 1.00 93.31 622 ASP A O 1
ATOM 4898 N N . ARG A 1 623 ? -38.175 0.513 22.172 1.00 94.88 623 ARG A N 1
ATOM 4899 C CA . ARG A 1 623 ? -37.497 1.686 21.624 1.00 94.88 623 ARG A CA 1
ATOM 4900 C C . ARG A 1 623 ? -37.562 1.644 20.099 1.00 94.88 623 ARG A C 1
ATOM 4902 O O . ARG A 1 623 ? -37.482 0.562 19.516 1.00 94.88 623 ARG A O 1
ATOM 4909 N N . PRO A 1 624 ? -37.683 2.801 19.430 1.00 94.50 624 PRO A N 1
ATOM 4910 C CA . PRO A 1 624 ? -37.838 2.845 17.979 1.00 94.50 624 PRO A CA 1
ATOM 4911 C C . PRO A 1 624 ? -36.571 2.441 17.215 1.00 94.50 624 PRO A C 1
ATOM 4913 O O . PRO A 1 624 ? -36.672 2.152 16.026 1.00 94.50 624 PRO A O 1
ATOM 4916 N N . LEU A 1 625 ? -35.405 2.462 17.871 1.00 96.75 625 LEU A N 1
ATOM 4917 C CA . LEU A 1 625 ? -34.097 2.230 17.263 1.00 96.75 625 LEU A CA 1
ATOM 4918 C C . LEU A 1 625 ? -33.268 1.244 18.097 1.00 96.75 625 LEU A C 1
ATOM 4920 O O . LEU A 1 625 ? -33.312 1.237 19.334 1.00 96.75 625 LEU A O 1
ATOM 4924 N N . THR A 1 626 ? -32.492 0.423 17.402 1.00 96.94 626 THR A N 1
ATOM 4925 C CA . THR A 1 626 ? -31.431 -0.408 17.979 1.00 96.94 626 THR A CA 1
ATOM 4926 C C . THR A 1 626 ? -30.210 0.436 18.342 1.00 96.94 626 THR A C 1
ATOM 4928 O O . THR A 1 626 ? -30.053 1.571 17.889 1.00 96.94 626 THR A O 1
ATOM 4931 N N . ALA A 1 627 ? -29.320 -0.121 19.159 1.00 97.69 627 ALA A N 1
ATOM 4932 C CA . ALA A 1 627 ? -28.084 0.541 19.548 1.00 97.69 627 ALA A CA 1
ATOM 4933 C C . ALA A 1 627 ? -27.175 0.816 18.332 1.00 97.69 627 ALA A C 1
ATOM 4935 O O . ALA A 1 627 ? -26.588 1.890 18.242 1.00 97.69 627 ALA A O 1
ATOM 4936 N N . LEU A 1 628 ? -27.130 -0.097 17.351 1.00 97.88 628 LEU A N 1
ATOM 4937 C CA . LEU A 1 628 ? -26.357 0.093 16.117 1.00 97.88 628 LEU A CA 1
ATOM 4938 C C . LEU A 1 628 ? -26.938 1.196 15.218 1.00 97.88 628 LEU A C 1
ATOM 4940 O O . LEU A 1 628 ? -26.185 2.027 14.712 1.00 97.88 628 LEU A O 1
ATOM 4944 N N . GLU A 1 629 ? -28.266 1.261 15.066 1.00 98.25 629 GLU A N 1
ATOM 4945 C CA . GLU A 1 629 ? -28.922 2.347 14.317 1.00 98.25 629 GLU A CA 1
ATOM 4946 C C . GLU A 1 629 ? -28.684 3.715 14.972 1.00 98.25 629 GLU A C 1
ATOM 4948 O O . GLU A 1 629 ? -28.497 4.712 14.276 1.00 98.25 629 GLU A O 1
ATOM 4953 N N . LEU A 1 630 ? -28.656 3.772 16.308 1.00 98.38 630 LEU A N 1
ATOM 4954 C CA . LEU A 1 630 ? -28.316 4.989 17.047 1.00 98.38 630 LEU A CA 1
ATOM 4955 C C . LEU A 1 630 ? -26.868 5.421 16.802 1.00 98.38 630 LEU A C 1
ATOM 4957 O O . LEU A 1 630 ? -26.638 6.602 16.548 1.00 98.38 630 LEU A O 1
ATOM 4961 N N . THR A 1 631 ? -25.912 4.486 16.810 1.00 98.31 631 THR A N 1
ATOM 4962 C CA . THR A 1 631 ? -24.512 4.769 16.455 1.00 98.31 631 THR A CA 1
ATOM 4963 C C . THR A 1 631 ? -24.407 5.368 15.055 1.00 98.31 631 THR A C 1
ATOM 4965 O O . THR A 1 631 ? -23.736 6.382 14.868 1.00 98.31 631 THR A O 1
ATOM 4968 N N . ASP A 1 632 ? -25.112 4.795 14.075 1.00 97.88 632 ASP A N 1
ATOM 4969 C CA . ASP A 1 632 ? -25.121 5.329 12.713 1.00 97.88 632 ASP A CA 1
ATOM 4970 C C . ASP A 1 632 ? -25.722 6.738 12.644 1.00 97.88 632 ASP A C 1
ATOM 4972 O O . ASP A 1 632 ? -25.139 7.605 11.993 1.00 97.88 632 ASP A O 1
ATOM 4976 N N . ILE A 1 633 ? -26.840 6.996 13.331 1.00 98.44 633 ILE A N 1
ATOM 4977 C CA . ILE A 1 633 ? -27.475 8.325 13.372 1.00 98.44 633 ILE A CA 1
ATOM 4978 C C . ILE A 1 633 ? -26.552 9.370 14.002 1.00 98.44 633 ILE A C 1
ATOM 4980 O O . ILE A 1 633 ? -26.501 10.500 13.523 1.00 98.44 633 ILE A O 1
ATOM 4984 N N . ILE A 1 634 ? -25.820 9.011 15.054 1.00 98.56 634 ILE A N 1
ATOM 4985 C CA . ILE A 1 634 ? -24.896 9.929 15.726 1.00 98.56 634 ILE A CA 1
ATOM 4986 C C . ILE A 1 634 ? -23.690 10.248 14.836 1.00 98.56 634 ILE A C 1
ATOM 4988 O O . ILE A 1 634 ? -23.296 11.408 14.742 1.00 98.56 634 ILE A O 1
ATOM 4992 N N . MET A 1 635 ? -23.136 9.264 14.123 1.00 98.50 635 MET A N 1
ATOM 4993 C CA . MET A 1 635 ? -22.080 9.539 13.141 1.00 98.50 635 MET A CA 1
ATOM 4994 C C . MET A 1 635 ? -22.585 10.461 12.022 1.00 98.50 635 MET A C 1
ATOM 4996 O O . MET A 1 635 ? -21.904 11.416 11.661 1.00 98.50 635 MET A O 1
ATOM 5000 N N . GLU A 1 636 ? -23.799 10.231 11.506 1.00 98.44 636 GLU A N 1
ATOM 5001 C CA . GLU A 1 636 ? -24.408 11.126 10.510 1.00 98.44 636 GLU A CA 1
ATOM 5002 C C . GLU A 1 636 ? -24.658 12.537 11.059 1.00 98.44 636 GLU A C 1
ATOM 5004 O O . GLU A 1 636 ? -24.524 13.507 10.314 1.00 98.44 636 GLU A O 1
ATOM 5009 N N . MET A 1 637 ? -24.999 12.674 12.342 1.00 98.50 637 MET A N 1
ATOM 5010 C CA . MET A 1 637 ? -25.131 13.977 12.996 1.00 98.50 637 MET A CA 1
ATOM 5011 C C . MET A 1 637 ? -23.800 14.737 12.958 1.00 98.50 637 MET A C 1
ATOM 5013 O O . MET A 1 637 ? -23.785 15.889 12.532 1.00 98.50 637 MET A O 1
ATOM 5017 N N . TYR A 1 638 ? -22.681 14.106 13.330 1.00 98.38 638 TYR A N 1
ATOM 5018 C CA . TYR A 1 638 ? -21.368 14.765 13.279 1.00 98.38 638 TYR A CA 1
ATOM 5019 C C . TYR A 1 638 ? -20.960 15.167 11.859 1.00 98.38 638 TYR A C 1
ATOM 5021 O O . TYR A 1 638 ? -20.379 16.231 11.667 1.00 98.38 638 TYR A O 1
ATOM 5029 N N . LEU A 1 639 ? -21.297 14.346 10.862 1.00 97.88 639 LEU A N 1
ATOM 5030 C CA . LEU A 1 639 ? -20.966 14.607 9.460 1.00 97.88 639 LEU A CA 1
ATOM 5031 C C . LEU A 1 639 ? -21.801 15.732 8.832 1.00 97.88 639 LEU A C 1
ATOM 5033 O O . LEU A 1 639 ? -21.305 16.445 7.959 1.00 97.88 639 LEU A O 1
ATOM 5037 N N . ASN A 1 640 ? -23.071 15.869 9.225 1.00 98.19 640 ASN A N 1
ATOM 5038 C CA . ASN A 1 640 ? -24.044 16.658 8.463 1.00 98.19 640 ASN A CA 1
ATOM 5039 C C . ASN A 1 640 ? -24.697 17.811 9.240 1.00 98.19 640 ASN A C 1
ATOM 5041 O O . ASN A 1 640 ? -25.302 18.686 8.614 1.00 98.19 640 ASN A O 1
ATOM 5045 N N . GLU A 1 641 ? -24.631 17.820 10.572 1.00 98.31 641 GLU A N 1
ATOM 5046 C CA . GLU A 1 641 ? -25.308 18.813 11.411 1.00 98.31 641 GLU A CA 1
ATOM 5047 C C . GLU A 1 641 ? -24.307 19.815 12.022 1.00 98.31 641 GLU A C 1
ATOM 5049 O O . GLU A 1 641 ? -23.191 19.431 12.375 1.00 98.31 641 GLU A O 1
ATOM 5054 N N . PRO A 1 642 ? -24.672 21.103 12.191 1.00 98.00 642 PRO A N 1
ATOM 5055 C CA . PRO A 1 642 ? -23.808 22.082 12.850 1.00 98.00 642 PRO A CA 1
ATOM 5056 C C . PRO A 1 642 ? -23.522 21.717 14.312 1.00 98.00 642 PRO A C 1
ATOM 5058 O O . PRO A 1 642 ? -24.445 21.353 15.046 1.00 98.00 642 PRO A O 1
ATOM 5061 N N . VAL A 1 643 ? -22.284 21.938 14.772 1.00 98.06 643 VAL A N 1
ATOM 5062 C CA . VAL A 1 643 ? -21.841 21.602 16.142 1.00 98.06 643 VAL A CA 1
ATOM 5063 C C . VAL A 1 643 ? -22.731 22.174 17.247 1.00 98.06 643 VAL A C 1
ATOM 5065 O O . VAL A 1 643 ? -22.994 21.505 18.244 1.00 98.06 643 VAL A O 1
ATOM 5068 N N . ALA A 1 644 ? -23.290 23.368 17.041 1.00 97.19 644 ALA A N 1
ATOM 5069 C CA . ALA A 1 644 ? -24.193 24.006 17.997 1.00 97.19 644 ALA A CA 1
ATOM 5070 C C . ALA A 1 644 ? -25.493 23.220 18.260 1.00 97.19 644 ALA A C 1
ATOM 5072 O O . ALA A 1 644 ? -26.160 23.483 19.253 1.00 97.19 644 ALA A O 1
ATOM 5073 N N . THR A 1 645 ? -25.859 22.275 17.388 1.00 97.75 645 THR A N 1
ATOM 5074 C CA . THR A 1 645 ? -27.088 21.468 17.505 1.00 97.75 645 THR A CA 1
ATOM 5075 C C . THR A 1 645 ? -26.854 20.064 18.063 1.00 97.75 645 THR A C 1
ATOM 5077 O O . THR A 1 645 ? -27.813 19.397 18.448 1.00 97.75 645 THR A O 1
ATOM 5080 N N . TRP A 1 646 ? -25.597 19.611 18.157 1.00 98.25 646 TRP A N 1
ATOM 5081 C CA . TRP A 1 646 ? -25.277 18.236 18.558 1.00 98.25 646 TRP A CA 1
ATOM 5082 C C . TRP A 1 646 ? -25.772 17.896 19.964 1.00 98.25 646 TRP A C 1
ATOM 5084 O O . TRP A 1 646 ? -26.247 16.788 20.193 1.00 98.25 646 TRP A O 1
ATOM 5094 N N . GLY A 1 647 ? -25.690 18.847 20.902 1.00 97.44 647 GLY A N 1
ATOM 5095 C CA . GLY A 1 647 ? -26.130 18.635 22.282 1.00 97.44 647 GLY A CA 1
ATOM 5096 C C . GLY A 1 647 ? -27.615 18.282 22.374 1.00 97.44 647 GLY A C 1
ATOM 5097 O O . GLY A 1 647 ? -27.965 17.226 22.902 1.00 97.44 647 GLY A O 1
ATOM 5098 N N . ASP A 1 648 ? -28.477 19.122 21.797 1.00 97.19 648 ASP A N 1
ATOM 5099 C CA . ASP A 1 648 ? -29.925 18.884 21.743 1.00 97.19 648 ASP A CA 1
ATOM 5100 C C . ASP A 1 648 ? -30.242 17.578 21.013 1.00 97.19 648 ASP A C 1
ATOM 5102 O O . ASP A 1 648 ? -31.028 16.757 21.488 1.00 97.19 648 ASP A O 1
ATOM 5106 N N . ARG A 1 649 ? -29.561 17.339 19.887 1.00 98.00 649 ARG A N 1
ATOM 5107 C CA . ARG A 1 649 ? -29.757 16.135 19.083 1.00 98.00 649 ARG A CA 1
ATOM 5108 C C . ARG A 1 649 ? -29.438 14.858 19.863 1.00 98.00 649 ARG A C 1
ATOM 5110 O O . ARG A 1 649 ? -30.206 13.906 19.771 1.00 98.00 649 ARG A O 1
ATOM 5117 N N . LEU A 1 650 ? -28.362 14.833 20.652 1.00 98.12 650 LEU A N 1
ATOM 5118 C CA . LEU A 1 650 ? -27.989 13.689 21.495 1.00 98.12 650 LEU A CA 1
ATOM 5119 C C . LEU A 1 650 ? -28.983 13.433 22.640 1.00 98.12 650 LEU A C 1
ATOM 5121 O O . LEU A 1 650 ? -29.184 12.278 23.027 1.00 98.12 650 LEU A O 1
ATOM 5125 N N . TYR A 1 651 ? -29.609 14.479 23.186 1.00 97.25 651 TYR A N 1
ATOM 5126 C CA . TYR A 1 651 ? -30.653 14.339 24.208 1.00 97.25 651 TYR A CA 1
ATOM 5127 C C . TYR A 1 651 ? -32.013 13.928 23.632 1.00 97.25 651 TYR A C 1
ATOM 5129 O O . TYR A 1 651 ? -32.772 13.244 24.318 1.00 97.25 651 TYR A O 1
ATOM 5137 N N . ASP A 1 652 ? -32.305 14.284 22.380 1.00 97.81 652 ASP A N 1
ATOM 5138 C CA . ASP A 1 652 ? -33.521 13.865 21.672 1.00 97.81 652 ASP A CA 1
ATOM 5139 C C . ASP A 1 652 ? -33.515 12.371 21.291 1.00 97.81 652 ASP A C 1
ATOM 5141 O O . ASP A 1 652 ? -34.567 11.796 20.994 1.00 97.81 652 ASP A O 1
ATOM 5145 N N . LEU A 1 653 ? -32.342 11.726 21.274 1.00 97.69 653 LEU A N 1
ATOM 5146 C CA . LEU A 1 653 ? -32.214 10.301 20.976 1.00 97.69 653 LEU A CA 1
ATOM 5147 C C . LEU A 1 653 ? -32.618 9.428 22.173 1.00 97.69 653 LEU A C 1
ATOM 5149 O O . LEU A 1 653 ? -32.086 9.539 23.281 1.00 97.69 653 LEU A O 1
ATOM 5153 N N . ASP A 1 654 ? -33.534 8.495 21.910 1.00 97.12 654 ASP A N 1
ATOM 5154 C CA . ASP A 1 654 ? -34.142 7.634 22.923 1.00 97.12 654 ASP A CA 1
ATOM 5155 C C . ASP A 1 654 ? -33.354 6.331 23.151 1.00 97.12 654 ASP A C 1
ATOM 5157 O O . ASP A 1 654 ? -33.642 5.285 22.567 1.00 97.12 654 ASP A O 1
ATOM 5161 N N . PHE A 1 655 ? -32.378 6.379 24.055 1.00 96.25 655 PHE A N 1
ATOM 5162 C CA . PHE A 1 655 ? -31.664 5.204 24.571 1.00 96.25 655 PHE A CA 1
ATOM 5163 C C . PHE A 1 655 ? -31.466 5.284 26.088 1.00 96.25 655 PHE A C 1
ATOM 5165 O O . PHE A 1 655 ? -31.481 6.389 26.651 1.00 96.25 655 PHE A O 1
ATOM 5172 N N . PRO A 1 656 ? -31.343 4.126 26.770 1.00 97.12 656 PRO A N 1
ATOM 5173 C CA . PRO A 1 656 ? -31.319 4.079 28.225 1.00 97.12 656 PRO A CA 1
ATOM 5174 C C . PRO A 1 656 ? -30.086 4.808 28.778 1.00 97.12 656 PRO A C 1
ATOM 5176 O O . PRO A 1 656 ? -29.024 4.769 28.160 1.00 97.12 656 PRO A O 1
ATOM 5179 N N . PRO A 1 657 ? -30.196 5.448 29.953 1.00 96.56 657 PRO A N 1
ATOM 5180 C CA . PRO A 1 657 ? -29.028 5.986 30.638 1.00 96.56 657 PRO A CA 1
ATOM 5181 C C . PRO A 1 657 ? -28.100 4.852 31.099 1.00 96.56 657 PRO A C 1
ATOM 5183 O O . PRO A 1 657 ? -28.563 3.750 31.412 1.00 96.56 657 PRO A O 1
ATOM 5186 N N . ILE A 1 658 ? -26.807 5.145 31.249 1.00 95.38 658 ILE A N 1
ATOM 5187 C CA . ILE A 1 658 ? -25.745 4.193 31.605 1.00 95.38 658 ILE A CA 1
ATOM 5188 C C . ILE A 1 658 ? -26.075 3.399 32.868 1.00 95.38 658 ILE A C 1
ATOM 5190 O O . ILE A 1 658 ? -25.746 2.225 32.973 1.00 95.38 658 ILE A O 1
ATOM 5194 N N . ARG A 1 659 ? -26.782 4.004 33.829 1.00 94.00 659 ARG A N 1
ATOM 5195 C CA . ARG A 1 659 ? -27.200 3.334 35.071 1.00 94.00 659 ARG A CA 1
ATOM 5196 C C . ARG A 1 659 ? -28.155 2.175 34.806 1.00 94.00 659 ARG A C 1
ATOM 5198 O O . ARG A 1 659 ? -27.998 1.115 35.405 1.00 94.00 659 ARG A O 1
ATOM 5205 N N . VAL A 1 660 ? -29.107 2.362 33.891 1.00 96.81 660 VAL A N 1
ATOM 5206 C CA . VAL A 1 660 ? -30.035 1.307 33.468 1.00 96.81 660 VAL A CA 1
ATOM 5207 C C . VAL A 1 660 ? -29.284 0.245 32.664 1.00 96.81 660 VAL A C 1
ATOM 5209 O O . VAL A 1 660 ? -29.471 -0.940 32.931 1.00 96.81 660 VAL A O 1
ATOM 5212 N N . GLY A 1 661 ? -28.384 0.647 31.757 1.00 96.81 661 GLY A N 1
ATOM 5213 C CA . GLY A 1 661 ? -27.515 -0.272 31.009 1.00 96.81 661 GLY A CA 1
ATOM 5214 C C . GLY A 1 661 ? -26.650 -1.151 31.918 1.00 96.81 661 GLY A C 1
ATOM 5215 O O . GLY A 1 661 ? -26.740 -2.375 31.867 1.00 96.81 661 GLY A O 1
ATOM 5216 N N . MET A 1 662 ? -25.883 -0.537 32.822 1.00 95.44 662 MET A N 1
ATOM 5217 C CA . MET A 1 662 ? -25.016 -1.219 33.790 1.00 95.44 662 MET A CA 1
ATOM 5218 C C . MET A 1 662 ? -25.805 -2.116 34.744 1.00 95.44 662 MET A C 1
ATOM 5220 O O . MET A 1 662 ? -25.421 -3.260 34.961 1.00 95.44 662 MET A O 1
ATOM 5224 N N . CYS A 1 663 ? -26.919 -1.630 35.298 1.00 96.25 663 CYS A N 1
ATOM 5225 C CA . CYS A 1 663 ? -27.786 -2.436 36.155 1.00 96.25 663 CYS A CA 1
ATOM 5226 C C . CYS A 1 663 ? -28.283 -3.690 35.428 1.00 96.25 663 CYS A C 1
ATOM 5228 O O . CYS A 1 663 ? -28.172 -4.793 35.958 1.00 96.25 663 CYS A O 1
ATOM 5230 N N . SER A 1 664 ? -28.766 -3.528 34.195 1.00 97.31 664 SER A N 1
ATOM 5231 C CA . SER A 1 664 ? -29.298 -4.630 33.393 1.00 97.31 664 SER A CA 1
ATOM 5232 C C . SER A 1 664 ? -28.212 -5.644 33.034 1.00 97.31 664 SER A C 1
ATOM 5234 O O . SER A 1 664 ? -28.408 -6.856 33.158 1.00 97.31 664 SER A O 1
ATOM 5236 N N . PHE A 1 665 ? -27.032 -5.145 32.664 1.00 97.88 665 PHE A N 1
ATOM 5237 C CA . PHE A 1 665 ? -25.866 -5.957 32.356 1.00 97.88 665 PHE A CA 1
ATOM 5238 C C . PHE A 1 665 ? -25.390 -6.759 33.575 1.00 97.88 665 PHE A C 1
ATOM 5240 O O . PHE A 1 665 ? -25.286 -7.984 33.517 1.00 97.88 665 PHE A O 1
ATOM 5247 N N . PHE A 1 666 ? -25.136 -6.096 34.706 1.00 96.75 666 PHE A N 1
ATOM 5248 C CA . PHE A 1 666 ? -24.634 -6.767 35.903 1.00 96.75 666 PHE A CA 1
ATOM 5249 C C . PHE A 1 666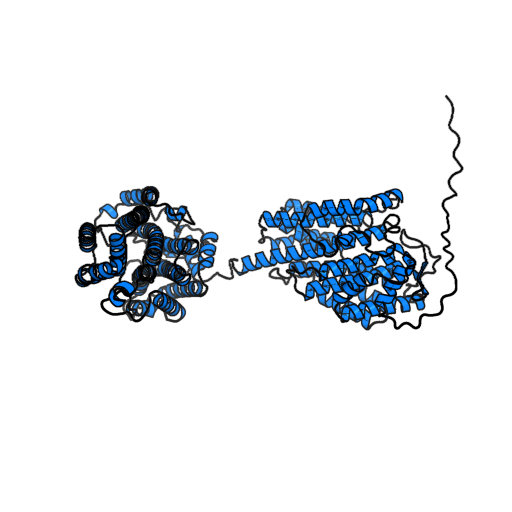 ? -25.669 -7.685 36.543 1.00 96.75 666 PHE A C 1
ATOM 5251 O O . PHE A 1 666 ? -25.300 -8.763 36.995 1.00 96.75 666 PHE A O 1
ATOM 5258 N N . ALA A 1 667 ? -26.953 -7.324 36.544 1.00 97.00 667 ALA A N 1
ATOM 5259 C CA . ALA A 1 667 ? -28.007 -8.222 37.006 1.00 97.00 667 ALA A CA 1
ATOM 5260 C C . ALA A 1 667 ? -28.077 -9.494 36.147 1.00 97.00 667 ALA A C 1
ATOM 5262 O O . ALA A 1 667 ? -28.202 -10.591 36.689 1.00 97.00 667 ALA A O 1
ATOM 5263 N N . THR A 1 668 ? -27.909 -9.362 34.826 1.00 97.75 668 THR A N 1
ATOM 5264 C CA . THR A 1 668 ? -27.803 -10.507 33.909 1.00 97.75 668 THR A CA 1
ATOM 5265 C C . THR A 1 668 ? -26.589 -11.380 34.240 1.00 97.75 668 THR A C 1
ATOM 5267 O O . THR A 1 668 ? -26.725 -12.595 34.382 1.00 97.75 668 THR A O 1
ATOM 5270 N N . ALA A 1 669 ? -25.411 -10.776 34.436 1.00 97.75 669 ALA A N 1
ATOM 5271 C CA . ALA A 1 669 ? -24.192 -11.500 34.809 1.00 97.75 669 ALA A CA 1
ATOM 5272 C C . ALA A 1 669 ? -24.331 -12.236 36.151 1.00 97.75 669 ALA A C 1
ATOM 5274 O O . ALA A 1 669 ? -23.973 -13.409 36.278 1.00 97.75 669 ALA A O 1
ATOM 5275 N N . LEU A 1 670 ? -24.884 -11.551 37.155 1.00 97.44 670 LEU A N 1
ATOM 5276 C CA . LEU A 1 670 ? -25.132 -12.101 38.483 1.00 97.44 670 LEU A CA 1
ATOM 5277 C C . LEU A 1 670 ? -26.123 -13.260 38.424 1.00 97.44 670 LEU A C 1
ATOM 5279 O O . LEU A 1 670 ? -25.954 -14.242 39.135 1.00 97.44 670 LEU A O 1
ATOM 5283 N N . GLN A 1 671 ? -27.132 -13.185 37.559 1.00 96.81 671 GLN A N 1
ATOM 5284 C CA . GLN A 1 671 ? -28.103 -14.258 37.413 1.00 96.81 671 GLN A CA 1
ATOM 5285 C C . GLN A 1 671 ? -27.522 -15.527 36.779 1.00 96.81 671 GLN A C 1
ATOM 5287 O O . GLN A 1 671 ? -27.935 -16.630 37.128 1.00 96.81 671 GLN A O 1
ATOM 5292 N N . LEU A 1 672 ? -26.541 -15.388 35.886 1.00 97.19 672 LEU A N 1
ATOM 5293 C CA . LEU A 1 672 ? -25.810 -16.528 35.326 1.00 97.19 672 LEU A CA 1
ATOM 5294 C C . LEU A 1 672 ? -24.866 -17.190 36.350 1.00 97.19 672 LEU A C 1
ATOM 5296 O O . LEU A 1 672 ? -24.467 -18.341 36.172 1.00 97.19 672 LEU A O 1
ATOM 5300 N N . THR A 1 673 ? -24.498 -16.486 37.426 1.00 95.94 673 THR A N 1
ATOM 5301 C CA . THR A 1 673 ? -23.422 -16.893 38.349 1.00 95.94 673 THR A CA 1
ATOM 5302 C C . THR A 1 673 ? -23.885 -17.217 39.769 1.00 95.94 673 THR A C 1
ATOM 5304 O O . THR A 1 673 ? -23.321 -18.111 40.402 1.00 95.94 673 THR A O 1
ATOM 5307 N N . PHE A 1 674 ? -24.915 -16.562 40.290 1.00 96.75 674 PHE A N 1
ATOM 5308 C CA . PHE A 1 674 ? -25.345 -16.693 41.682 1.00 96.75 674 PHE A CA 1
ATOM 5309 C C . PHE A 1 674 ? -26.774 -17.223 41.808 1.00 96.75 674 PHE A C 1
ATOM 5311 O O . PHE A 1 674 ? -27.590 -17.120 40.896 1.00 96.75 674 PHE A O 1
ATOM 5318 N N . GLU A 1 675 ? -27.072 -17.803 42.973 1.00 96.12 675 GLU A N 1
ATOM 5319 C CA . GLU A 1 675 ? -28.448 -18.127 43.357 1.00 96.12 675 GLU A CA 1
ATOM 5320 C C . GLU A 1 675 ? -29.265 -16.836 43.552 1.00 96.12 675 GLU A C 1
ATOM 5322 O O . GLU A 1 675 ? -28.712 -15.777 43.866 1.00 96.12 675 GLU A O 1
ATOM 5327 N N . GLU A 1 676 ? -30.584 -16.914 43.343 1.00 95.12 676 GLU A N 1
ATOM 5328 C CA . GLU A 1 676 ? -31.469 -15.739 43.300 1.00 95.12 676 GLU A CA 1
ATOM 5329 C C . GLU A 1 676 ? -31.401 -14.882 44.572 1.00 95.12 676 GLU A C 1
ATOM 5331 O O . GLU A 1 676 ? -31.391 -13.658 44.480 1.00 95.12 676 GLU A O 1
ATOM 5336 N N . ASP A 1 677 ? -31.299 -15.507 45.747 1.00 96.19 677 ASP A N 1
ATOM 5337 C CA . ASP A 1 677 ? -31.255 -14.828 47.045 1.00 96.19 677 ASP A CA 1
ATOM 5338 C C . ASP A 1 677 ? -29.942 -14.071 47.284 1.00 96.19 677 ASP A C 1
ATOM 5340 O O . ASP A 1 677 ? -29.941 -13.011 47.917 1.00 96.19 677 ASP A O 1
ATOM 5344 N N . ILE A 1 678 ? -28.824 -14.603 46.784 1.00 94.81 678 ILE A N 1
ATOM 5345 C CA . ILE A 1 678 ? -27.522 -13.931 46.801 1.00 94.81 678 ILE A CA 1
ATOM 5346 C C . ILE A 1 678 ? -27.546 -12.766 45.812 1.00 94.81 678 ILE A C 1
ATOM 5348 O O . ILE A 1 678 ? -27.115 -11.663 46.150 1.00 94.81 678 ILE A O 1
ATOM 5352 N N . MET A 1 679 ? -28.086 -12.991 44.612 1.00 94.94 679 MET A N 1
ATOM 5353 C CA . MET A 1 679 ? -28.200 -11.955 43.592 1.00 94.94 679 MET A CA 1
ATOM 5354 C C . MET A 1 679 ? -29.078 -10.785 44.062 1.00 94.94 679 MET A C 1
ATOM 5356 O O . MET A 1 679 ? -28.640 -9.643 43.945 1.00 94.94 679 MET A O 1
ATOM 5360 N N . ASP A 1 680 ? -30.241 -11.047 44.670 1.00 93.38 680 ASP A N 1
ATOM 5361 C CA . ASP A 1 680 ? -31.124 -10.010 45.229 1.00 93.38 680 ASP A CA 1
ATOM 5362 C C . ASP A 1 680 ? -30.395 -9.133 46.257 1.00 93.38 680 ASP A C 1
ATOM 5364 O O . ASP A 1 680 ? -30.475 -7.907 46.200 1.00 93.38 680 ASP A O 1
ATOM 5368 N N . GLN A 1 681 ? -29.626 -9.749 47.163 1.00 94.56 681 GLN A N 1
ATOM 5369 C CA . GLN A 1 681 ? -28.843 -9.018 48.165 1.00 94.56 681 GLN A CA 1
ATOM 5370 C C . GLN A 1 681 ? -27.761 -8.143 47.523 1.00 94.56 681 GLN A C 1
ATOM 5372 O O . GLN A 1 681 ? -27.566 -7.000 47.940 1.00 94.56 681 GLN A O 1
ATOM 5377 N N . ILE A 1 682 ? -27.050 -8.664 46.518 1.00 92.75 682 ILE A N 1
ATOM 5378 C CA . ILE A 1 682 ? -26.003 -7.912 45.818 1.00 92.75 682 ILE A CA 1
ATOM 5379 C C . ILE A 1 682 ? -26.622 -6.733 45.064 1.00 92.75 682 ILE A C 1
ATOM 5381 O O . ILE A 1 682 ? -26.162 -5.603 45.226 1.00 92.75 682 ILE A O 1
ATOM 5385 N N . VAL A 1 683 ? -27.679 -6.966 44.283 1.00 92.50 683 VAL A N 1
ATOM 5386 C CA . VAL A 1 683 ? -28.360 -5.913 43.520 1.00 92.50 683 VAL A CA 1
ATOM 5387 C C . VAL A 1 683 ? -28.914 -4.839 44.451 1.00 92.50 683 VAL A C 1
ATOM 5389 O O . VAL A 1 683 ? -28.689 -3.658 44.193 1.00 92.50 683 VAL A O 1
ATOM 5392 N N . GLU A 1 684 ? -29.591 -5.216 45.541 1.00 90.12 684 GLU A N 1
ATOM 5393 C CA . GLU A 1 684 ? -30.132 -4.256 46.508 1.00 90.12 684 GLU A CA 1
ATOM 5394 C C . GLU A 1 684 ? -29.020 -3.369 47.084 1.00 90.12 684 GLU A C 1
ATOM 5396 O O . GLU A 1 684 ? -29.186 -2.151 47.186 1.00 90.12 684 GLU A O 1
ATOM 5401 N N . VAL A 1 685 ? -27.862 -3.948 47.420 1.00 90.94 685 VAL A N 1
ATOM 5402 C CA . VAL A 1 685 ? -26.706 -3.179 47.897 1.00 90.94 685 VAL A CA 1
ATOM 5403 C C . VAL A 1 685 ? -26.182 -2.246 46.809 1.00 90.94 685 VAL A C 1
ATOM 5405 O O . VAL A 1 685 ? -25.962 -1.069 47.094 1.00 90.94 685 VAL A O 1
ATOM 5408 N N . LEU A 1 686 ? -25.996 -2.723 45.577 1.00 89.81 686 LEU A N 1
ATOM 5409 C CA . LEU A 1 686 ? -25.447 -1.920 44.481 1.00 89.81 686 LEU A CA 1
ATOM 5410 C C . LEU A 1 686 ? -26.372 -0.747 44.132 1.00 89.81 686 LEU A C 1
ATOM 5412 O O . LEU A 1 686 ? -25.957 0.409 44.200 1.00 89.81 686 LEU A O 1
ATOM 5416 N N . VAL A 1 687 ? -27.646 -1.017 43.854 1.00 90.62 687 VAL A N 1
ATOM 5417 C CA . VAL A 1 687 ? -28.632 -0.003 43.449 1.00 90.62 687 VAL A CA 1
ATOM 5418 C C . VAL A 1 687 ? -28.845 1.063 44.536 1.00 90.62 687 VAL A C 1
ATOM 5420 O O . VAL A 1 687 ? -29.076 2.230 44.221 1.00 90.62 687 VAL A O 1
ATOM 5423 N N . ASN A 1 688 ? -28.717 0.703 45.818 1.00 88.62 688 ASN A N 1
ATOM 5424 C CA . ASN A 1 688 ? -28.811 1.665 46.921 1.00 88.62 688 ASN A CA 1
ATOM 5425 C C . ASN A 1 688 ? -27.498 2.400 47.234 1.00 88.62 688 ASN A C 1
ATOM 5427 O O . ASN A 1 688 ? -27.543 3.457 47.866 1.00 88.62 688 ASN A O 1
ATOM 5431 N N . SER A 1 689 ? -26.344 1.858 46.835 1.00 84.56 689 SER A N 1
ATOM 5432 C CA . SER A 1 689 ? -25.030 2.452 47.130 1.00 84.56 689 SER A CA 1
ATOM 5433 C C . SER A 1 689 ? -24.565 3.443 46.065 1.00 84.56 689 SER A C 1
ATOM 5435 O O . SER A 1 689 ? -23.847 4.386 46.392 1.00 84.56 689 SER A O 1
ATOM 5437 N N . PHE A 1 690 ? -24.965 3.260 44.805 1.00 84.19 690 PHE A N 1
ATOM 5438 C CA . PHE A 1 690 ? -24.576 4.158 43.719 1.00 84.19 690 PHE A CA 1
ATOM 5439 C C . PHE A 1 690 ? -25.443 5.421 43.684 1.00 84.19 690 PHE A C 1
ATOM 5441 O O . PHE A 1 690 ? -26.664 5.373 43.522 1.00 84.19 690 PHE A O 1
ATOM 5448 N N . ALA A 1 691 ? -24.794 6.582 43.783 1.00 79.56 691 ALA A N 1
ATOM 5449 C CA . ALA A 1 691 ? -25.463 7.861 43.606 1.00 79.56 691 ALA A CA 1
ATOM 5450 C C . ALA A 1 691 ? -26.039 7.989 42.180 1.00 79.56 691 ALA A C 1
ATOM 5452 O O . ALA A 1 691 ? -25.390 7.662 41.184 1.00 79.56 691 ALA A O 1
ATOM 5453 N N . GLY A 1 692 ? -27.270 8.497 42.083 1.00 84.38 692 GLY A N 1
ATOM 5454 C CA . GLY A 1 692 ? -27.922 8.817 40.810 1.00 84.38 692 GLY A CA 1
ATOM 5455 C C . GLY A 1 692 ? -28.903 7.772 40.268 1.00 84.38 692 GLY A C 1
ATOM 5456 O O . GLY A 1 692 ? -29.488 8.019 39.216 1.00 84.38 692 GLY A O 1
ATOM 5457 N N . PHE A 1 693 ? -29.130 6.657 40.971 1.00 91.50 693 PHE A N 1
ATOM 5458 C CA . PHE A 1 693 ? -30.356 5.874 40.788 1.00 91.50 693 PHE A CA 1
ATOM 5459 C C . PHE A 1 693 ? -31.526 6.621 41.435 1.00 91.50 693 PHE A C 1
ATOM 5461 O O . PHE A 1 693 ? -31.627 6.682 42.665 1.00 91.50 693 PHE A O 1
ATOM 5468 N N . ASP A 1 694 ? -32.392 7.212 40.614 1.00 94.62 694 ASP A N 1
ATOM 5469 C CA . ASP A 1 694 ? -33.685 7.704 41.086 1.00 94.62 694 ASP A CA 1
ATOM 5470 C C . ASP A 1 694 ? -34.670 6.544 41.302 1.00 94.62 694 ASP A C 1
ATOM 5472 O O . ASP A 1 694 ? -34.406 5.400 40.934 1.00 94.62 694 ASP A O 1
ATOM 5476 N N . GLU A 1 695 ? -35.798 6.821 41.954 1.00 95.88 695 GLU A N 1
ATOM 5477 C CA . GLU A 1 695 ? -36.771 5.779 42.300 1.00 95.88 695 GLU A CA 1
ATOM 5478 C C . GLU A 1 695 ? -37.365 5.082 41.064 1.00 95.88 695 GLU A C 1
ATOM 5480 O O . GLU A 1 695 ? -37.664 3.896 41.141 1.00 95.88 695 GLU A O 1
ATOM 5485 N N . GLU A 1 696 ? -37.465 5.767 39.919 1.00 96.94 696 GLU A N 1
ATOM 5486 C CA . GLU A 1 696 ? -37.960 5.171 38.672 1.00 96.94 696 GLU A CA 1
ATOM 5487 C C . GLU A 1 696 ? -36.952 4.171 38.094 1.00 96.94 696 GLU A C 1
ATOM 5489 O O . GLU A 1 696 ? -37.331 3.074 37.683 1.00 96.94 696 GLU A O 1
ATOM 5494 N N . MET A 1 697 ? -35.658 4.502 38.111 1.00 96.56 697 MET A N 1
ATOM 5495 C CA . MET A 1 697 ? -34.596 3.581 37.701 1.00 96.56 697 MET A CA 1
ATOM 5496 C C . MET A 1 697 ? -34.511 2.370 38.629 1.00 96.56 697 MET A C 1
ATOM 5498 O O . MET A 1 697 ? -34.282 1.258 38.155 1.00 96.56 697 MET A O 1
ATOM 5502 N N . LYS A 1 698 ? -34.700 2.564 39.942 1.00 96.44 698 LYS A N 1
ATOM 5503 C CA . LYS A 1 698 ? -34.732 1.459 40.914 1.00 96.44 698 LYS A CA 1
ATOM 5504 C C . LYS A 1 698 ? -35.912 0.530 40.661 1.00 96.44 698 LYS A C 1
ATOM 5506 O O . LYS A 1 698 ? -35.708 -0.678 40.596 1.00 96.44 698 LYS A O 1
ATOM 5511 N N . GLU A 1 699 ? -37.104 1.095 40.481 1.00 96.94 699 GLU A N 1
ATOM 5512 C CA . GLU A 1 699 ? -38.321 0.348 40.147 1.00 96.94 699 GLU A CA 1
ATOM 5513 C C . GLU A 1 699 ? -38.138 -0.420 38.830 1.00 96.94 699 GLU A C 1
ATOM 5515 O O . GLU A 1 699 ? -38.420 -1.616 38.760 1.00 96.94 699 GLU A O 1
ATOM 5520 N N . PHE A 1 700 ? -37.568 0.213 37.799 1.00 97.25 700 PHE A N 1
ATOM 5521 C CA . PHE A 1 700 ? -37.274 -0.480 36.547 1.00 97.25 700 PHE A CA 1
ATOM 5522 C C . PHE A 1 700 ? -36.297 -1.642 36.766 1.00 97.25 700 PHE A C 1
ATOM 5524 O O . PHE A 1 700 ? -36.585 -2.765 36.369 1.00 97.25 700 PHE A O 1
ATOM 5531 N N . CYS A 1 701 ? -35.163 -1.407 37.424 1.00 96.88 701 CYS A N 1
ATOM 5532 C CA . CYS A 1 701 ? -34.140 -2.424 37.660 1.00 96.88 701 CYS A CA 1
ATOM 5533 C C . CYS A 1 701 ? -34.641 -3.616 38.484 1.00 96.88 701 CYS A C 1
ATOM 5535 O O . CYS A 1 701 ? -34.498 -4.769 38.074 1.00 96.88 701 CYS A O 1
ATOM 5537 N N . VAL A 1 702 ? -35.202 -3.332 39.659 1.00 96.44 702 VAL A N 1
ATOM 5538 C CA . VAL A 1 702 ? -35.518 -4.336 40.681 1.00 96.44 702 VAL A CA 1
ATOM 5539 C C . VAL A 1 702 ? -36.886 -4.957 40.439 1.00 96.44 702 VAL A C 1
ATOM 5541 O O . VAL A 1 702 ? -37.014 -6.178 40.484 1.00 96.44 702 VAL A O 1
ATOM 5544 N N . ASP A 1 703 ? -37.897 -4.141 40.145 1.00 97.25 703 ASP A N 1
ATOM 5545 C CA . ASP A 1 703 ? -39.286 -4.603 40.091 1.00 97.25 703 ASP A CA 1
ATOM 5546 C C . ASP A 1 703 ? -39.732 -5.005 38.676 1.00 97.25 703 ASP A C 1
ATOM 5548 O O . ASP A 1 703 ? -40.717 -5.732 38.534 1.00 97.25 703 ASP A O 1
ATOM 5552 N N . THR A 1 704 ? -39.016 -4.574 37.627 1.00 97.00 704 THR A N 1
ATOM 5553 C CA . THR A 1 704 ? -39.385 -4.856 36.224 1.00 97.00 704 THR A CA 1
ATOM 5554 C C . THR A 1 704 ? -38.364 -5.733 35.500 1.00 97.00 704 THR A C 1
ATOM 5556 O O . THR A 1 704 ? -38.700 -6.825 35.044 1.00 97.00 704 THR A O 1
ATOM 5559 N N . PHE A 1 705 ? -37.117 -5.276 35.391 1.00 97.12 705 PHE A N 1
ATOM 5560 C CA . PHE A 1 705 ? -36.076 -5.905 34.587 1.00 97.12 705 PHE A CA 1
ATOM 5561 C C . PHE A 1 705 ? -35.646 -7.255 35.155 1.00 97.12 705 PHE A C 1
ATOM 5563 O O . PHE A 1 705 ? -35.708 -8.256 34.444 1.00 97.12 705 PHE A O 1
ATOM 5570 N N . ILE A 1 706 ? -35.252 -7.307 36.433 1.00 96.81 706 ILE A N 1
ATOM 5571 C CA . ILE A 1 706 ? -34.776 -8.550 37.053 1.00 96.81 706 ILE A CA 1
ATOM 5572 C C . ILE A 1 706 ? -35.819 -9.668 36.963 1.00 96.81 706 ILE A C 1
ATOM 5574 O O . ILE A 1 706 ? -35.461 -10.737 36.468 1.00 96.81 706 ILE A O 1
ATOM 5578 N N . PRO A 1 707 ? -37.093 -9.475 37.365 1.00 96.56 707 PRO A N 1
ATOM 5579 C CA . PRO A 1 707 ? -38.114 -10.513 37.241 1.00 96.56 707 PRO A CA 1
ATOM 5580 C C . PRO A 1 707 ? -38.292 -11.036 35.811 1.00 96.56 707 PRO A C 1
ATOM 5582 O O . PRO A 1 707 ? -38.382 -12.249 35.613 1.00 96.56 707 PRO A O 1
ATOM 5585 N N . GLU A 1 708 ? -38.300 -10.146 34.816 1.00 96.75 708 GLU A N 1
ATOM 5586 C CA . GLU A 1 708 ? -38.435 -10.531 33.407 1.00 96.75 708 GLU A CA 1
ATOM 5587 C C . GLU A 1 708 ? -37.196 -11.284 32.905 1.00 96.75 708 GLU A C 1
ATOM 5589 O O . GLU A 1 708 ? -37.314 -12.296 32.208 1.00 96.75 708 GLU A O 1
ATOM 5594 N N . MET A 1 709 ? -36.000 -10.845 33.301 1.00 96.50 709 MET A N 1
ATOM 5595 C CA . MET A 1 709 ? -34.761 -11.532 32.957 1.00 96.50 709 MET A CA 1
ATOM 5596 C C . MET A 1 709 ? -34.710 -12.921 33.602 1.00 96.50 709 MET A C 1
ATOM 5598 O O . MET A 1 709 ? -34.420 -13.896 32.911 1.00 96.50 709 MET A O 1
ATOM 5602 N N . ARG A 1 710 ? -35.144 -13.062 34.867 1.00 95.00 710 ARG A N 1
ATOM 5603 C CA . ARG A 1 710 ? -35.284 -14.373 35.531 1.00 95.00 710 ARG A CA 1
ATOM 5604 C C . ARG A 1 710 ? -36.179 -15.310 34.748 1.00 95.00 710 ARG A C 1
ATOM 5606 O O . ARG A 1 710 ? -35.838 -16.471 34.546 1.00 95.00 710 ARG A O 1
ATOM 5613 N N . GLN A 1 711 ? -37.327 -14.812 34.307 1.00 94.69 711 GLN A N 1
ATOM 5614 C CA . GLN A 1 711 ? -38.247 -15.603 33.509 1.00 94.69 711 GLN A CA 1
ATOM 5615 C C . GLN A 1 711 ? -37.621 -16.004 32.167 1.00 94.69 711 GLN A C 1
ATOM 5617 O O . GLN A 1 711 ? -37.841 -17.122 31.701 1.00 94.69 711 GLN A O 1
ATOM 5622 N N . THR A 1 712 ? -36.837 -15.106 31.571 1.00 94.94 712 THR A N 1
ATOM 5623 C CA . THR A 1 712 ? -36.178 -15.318 30.283 1.00 94.94 712 THR A CA 1
ATOM 5624 C C . THR A 1 712 ? -35.094 -16.385 30.372 1.00 94.94 712 THR A C 1
ATOM 5626 O O . THR A 1 712 ? -35.131 -17.331 29.594 1.00 94.94 712 THR A O 1
ATOM 5629 N N . ILE A 1 713 ? -34.162 -16.280 31.322 1.00 95.75 713 ILE A N 1
ATOM 5630 C CA . ILE A 1 713 ? -32.979 -17.155 31.393 1.00 95.75 713 ILE A CA 1
ATOM 5631 C C . ILE A 1 713 ? -33.060 -18.237 32.471 1.00 95.75 713 ILE A C 1
ATOM 5633 O O . ILE A 1 713 ? -32.143 -19.036 32.596 1.00 95.75 713 ILE A O 1
ATOM 5637 N N . GLY A 1 714 ? -34.161 -18.336 33.221 1.00 93.62 714 GLY A N 1
ATOM 5638 C CA . GLY A 1 714 ? -34.315 -19.307 34.316 1.00 93.62 714 GLY A CA 1
ATOM 5639 C C . GLY A 1 714 ? -34.299 -20.782 33.894 1.00 93.62 714 GLY A C 1
ATOM 5640 O O . GLY A 1 714 ? -34.338 -21.663 34.746 1.00 93.62 714 GLY A O 1
ATOM 5641 N N . HIS A 1 715 ? -34.264 -21.063 32.590 1.00 94.38 715 HIS A N 1
ATOM 5642 C CA . HIS A 1 715 ? -34.081 -22.403 32.032 1.00 94.38 715 HIS A CA 1
ATOM 5643 C C . HIS A 1 715 ? -32.614 -22.735 31.702 1.00 94.38 715 HIS A C 1
ATOM 5645 O O . HIS A 1 715 ? -32.319 -23.883 31.373 1.00 94.38 715 HIS A O 1
ATOM 5651 N N . ILE A 1 716 ? -31.714 -21.751 31.767 1.00 95.88 716 ILE A N 1
ATOM 5652 C CA . ILE A 1 716 ? -30.291 -21.897 31.466 1.00 95.88 716 ILE A CA 1
ATOM 5653 C C . ILE A 1 716 ? -29.566 -22.327 32.744 1.00 95.88 716 ILE A C 1
ATOM 5655 O O . ILE A 1 716 ? -29.495 -21.579 33.716 1.00 95.88 716 ILE A O 1
ATOM 5659 N N . GLU A 1 717 ? -29.001 -23.534 32.733 1.00 95.75 717 GLU A N 1
ATOM 5660 C CA . GLU A 1 717 ? -28.139 -24.051 33.799 1.00 95.75 717 GLU A CA 1
ATOM 5661 C C . GLU A 1 717 ? -26.717 -24.230 33.258 1.00 95.75 717 GLU A C 1
ATOM 5663 O O . GLU A 1 717 ? -26.458 -25.129 32.454 1.00 95.75 717 GLU A O 1
ATOM 5668 N N . LEU A 1 718 ? -25.784 -23.383 33.704 1.00 97.06 718 LEU A N 1
ATOM 5669 C CA . LEU A 1 718 ? -24.389 -23.475 33.279 1.00 97.06 718 LEU A CA 1
ATOM 5670 C C . LEU A 1 718 ? -23.676 -24.653 33.959 1.00 97.06 718 LEU A C 1
ATOM 5672 O O . LEU A 1 718 ? -23.785 -24.817 35.181 1.00 97.06 718 LEU A O 1
ATOM 5676 N N . PRO A 1 719 ? -22.877 -25.440 33.218 1.00 97.56 719 PRO A N 1
ATOM 5677 C CA . PRO A 1 719 ? -21.911 -26.350 33.812 1.00 97.56 719 PRO A CA 1
ATOM 5678 C C . PRO A 1 719 ? -20.990 -25.602 34.777 1.00 97.56 719 PRO A C 1
ATOM 5680 O O . PRO A 1 719 ? -20.563 -24.487 34.491 1.00 97.56 719 PRO A O 1
ATOM 5683 N N . GLU A 1 720 ? -20.626 -26.239 35.893 1.00 96.62 720 GLU A N 1
ATOM 5684 C CA . GLU A 1 720 ? -19.820 -25.598 36.944 1.00 96.62 720 GLU A CA 1
ATOM 5685 C C . GLU A 1 720 ? -18.510 -24.995 36.408 1.00 96.62 720 GLU A C 1
ATOM 5687 O O . GLU A 1 720 ? -18.119 -23.914 36.819 1.00 96.62 720 GLU A O 1
ATOM 5692 N N . GLU A 1 721 ? -17.846 -25.648 35.452 1.00 96.88 721 GLU A N 1
ATOM 5693 C CA . GLU A 1 721 ? -16.617 -25.124 34.838 1.00 96.88 721 GLU A CA 1
ATOM 5694 C C . GLU A 1 721 ? -16.857 -23.819 34.060 1.00 96.88 721 GLU A C 1
ATOM 5696 O O . GLU A 1 721 ? -16.116 -22.851 34.230 1.00 96.88 721 GLU A O 1
ATOM 5701 N N . GLU A 1 722 ? -17.911 -23.771 33.244 1.00 97.31 722 GLU A N 1
ATOM 5702 C CA . GLU A 1 722 ? -18.288 -22.585 32.470 1.00 97.31 722 GLU A CA 1
ATOM 5703 C C . GLU A 1 722 ? -18.761 -21.456 33.391 1.00 97.31 722 GLU A C 1
ATOM 5705 O O . GLU A 1 722 ? -18.349 -20.307 33.233 1.00 97.31 722 GLU A O 1
ATOM 5710 N N . LYS A 1 723 ? -19.528 -21.808 34.429 1.00 97.56 723 LYS A N 1
ATOM 5711 C CA . LYS A 1 723 ? -19.957 -20.901 35.494 1.00 97.56 723 LYS A CA 1
ATOM 5712 C C . LYS A 1 723 ? -18.770 -20.269 36.226 1.00 97.56 723 LYS A C 1
ATOM 5714 O O . LYS A 1 723 ? -18.759 -19.058 36.411 1.00 97.56 723 LYS A O 1
ATOM 5719 N N . GLN A 1 724 ? -17.764 -21.057 36.615 1.00 97.19 724 GLN A N 1
ATOM 5720 C CA . GLN A 1 724 ? -16.557 -20.556 37.288 1.00 97.19 724 GLN A CA 1
ATOM 5721 C C . GLN A 1 724 ? -15.695 -19.694 36.358 1.00 97.19 724 GLN A C 1
ATOM 5723 O O . GLN A 1 724 ? -15.182 -18.661 36.785 1.00 97.19 724 GLN A O 1
ATOM 5728 N N . LYS A 1 725 ? -15.566 -20.073 35.078 1.00 97.38 725 LYS A N 1
ATOM 5729 C CA . LYS A 1 725 ? -14.865 -19.261 34.071 1.00 97.38 725 LYS A CA 1
ATOM 5730 C C . LYS A 1 725 ? -15.530 -17.890 33.910 1.00 97.38 725 LYS A C 1
ATOM 5732 O O . LYS A 1 725 ? -14.843 -16.871 33.936 1.00 97.38 725 LYS A O 1
ATOM 5737 N N . PHE A 1 726 ? -16.853 -17.867 33.754 1.00 98.06 726 PHE A N 1
ATOM 5738 C CA . PHE A 1 726 ? -17.613 -16.630 33.603 1.00 98.06 726 PHE A CA 1
ATOM 5739 C C . PHE A 1 726 ? -17.610 -15.793 34.892 1.00 98.06 726 PHE A C 1
ATOM 5741 O O . PHE A 1 726 ? -17.441 -14.579 34.824 1.00 98.06 726 PHE A O 1
ATOM 5748 N N . LEU A 1 727 ? -17.696 -16.430 36.067 1.00 97.50 727 LEU A N 1
ATOM 5749 C CA . LEU A 1 727 ? -17.573 -15.755 37.361 1.00 97.50 727 LEU A CA 1
ATOM 5750 C C . LEU A 1 727 ? -16.215 -15.055 37.518 1.00 97.50 727 LEU A C 1
ATOM 5752 O O . LEU A 1 727 ? -16.191 -13.893 37.907 1.00 97.50 727 LEU A O 1
ATOM 5756 N N . GLY A 1 728 ? -15.102 -15.707 37.168 1.00 97.81 728 GLY A N 1
ATOM 5757 C CA . GLY A 1 728 ? -13.775 -15.082 37.227 1.00 97.81 728 GLY A CA 1
ATOM 5758 C C . GLY A 1 728 ? -13.642 -13.858 36.311 1.00 97.81 728 GLY A C 1
ATOM 5759 O O . GLY A 1 728 ? -13.075 -12.839 36.708 1.00 97.81 728 GLY A O 1
ATOM 5760 N N . LEU A 1 729 ? -14.237 -13.914 35.112 1.00 97.94 729 LEU A N 1
ATOM 5761 C CA . LEU A 1 729 ? -14.317 -12.768 34.198 1.00 97.94 729 LEU A CA 1
ATOM 5762 C C . LEU A 1 729 ? -15.169 -11.627 34.775 1.00 97.94 729 LEU A C 1
ATOM 5764 O O . LEU A 1 729 ? -14.758 -10.465 34.739 1.00 97.94 729 LEU A O 1
ATOM 5768 N N . PHE A 1 730 ? -16.329 -11.959 35.343 1.00 97.75 730 PHE A N 1
ATOM 5769 C CA . PHE A 1 730 ? -17.204 -11.005 36.019 1.00 97.75 730 PHE A CA 1
ATOM 5770 C C . PHE A 1 730 ? -16.500 -10.322 37.198 1.00 97.75 730 PHE A C 1
ATOM 5772 O O . PHE A 1 730 ? -16.513 -9.096 37.285 1.00 97.75 730 PHE A O 1
ATOM 5779 N N . GLU A 1 731 ? -15.854 -11.087 38.083 1.00 96.75 731 GLU A N 1
ATOM 5780 C CA . GLU A 1 731 ? -15.158 -10.554 39.256 1.00 96.75 731 GLU A CA 1
ATOM 5781 C C . GLU A 1 731 ? -13.985 -9.653 38.854 1.00 96.75 731 GLU A C 1
ATOM 5783 O O . GLU A 1 731 ? -13.859 -8.554 39.394 1.00 96.75 731 GLU A O 1
ATOM 5788 N N . GLY A 1 732 ? -13.167 -10.065 37.877 1.00 97.50 732 GLY A N 1
ATOM 5789 C CA . GLY A 1 732 ? -12.065 -9.242 37.368 1.00 97.50 732 GLY A CA 1
ATOM 5790 C C . GLY A 1 732 ? -12.552 -7.918 36.774 1.00 97.50 732 GLY A C 1
ATOM 5791 O O . GLY A 1 732 ? -12.072 -6.853 37.167 1.00 97.50 732 GLY A O 1
ATOM 5792 N N . THR A 1 733 ? -13.583 -7.963 35.924 1.00 97.75 733 THR A N 1
ATOM 5793 C CA . THR A 1 733 ? -14.171 -6.753 35.323 1.00 97.75 733 THR A CA 1
ATOM 5794 C C . THR A 1 733 ? -14.792 -5.836 36.382 1.00 97.75 733 THR A C 1
ATOM 5796 O O . THR A 1 733 ? -14.592 -4.620 36.366 1.00 97.75 733 THR A O 1
ATOM 5799 N N . ALA A 1 734 ? -15.533 -6.404 37.339 1.00 96.06 734 ALA A N 1
ATOM 5800 C CA . ALA A 1 734 ? -16.165 -5.649 38.416 1.00 96.06 734 ALA A CA 1
ATOM 5801 C C . ALA A 1 734 ? -15.132 -4.989 39.339 1.00 96.06 734 ALA A C 1
ATOM 5803 O O . ALA A 1 734 ? -15.331 -3.844 39.744 1.00 96.06 734 ALA A O 1
ATOM 5804 N N . LEU A 1 735 ? -14.020 -5.667 39.649 1.00 96.69 735 LEU A N 1
ATOM 5805 C CA . LEU A 1 735 ? -12.929 -5.095 40.441 1.00 96.69 735 LEU A CA 1
ATOM 5806 C C . LEU A 1 735 ? -12.328 -3.859 39.762 1.00 96.69 735 LEU A C 1
ATOM 5808 O O . LEU A 1 735 ? -12.207 -2.828 40.426 1.00 96.69 735 LEU A O 1
ATOM 5812 N N . LYS A 1 736 ? -12.021 -3.933 38.460 1.00 97.62 736 LYS A N 1
ATOM 5813 C CA . LYS A 1 736 ? -11.510 -2.794 37.673 1.00 97.62 736 LYS A CA 1
ATOM 5814 C C . LYS A 1 736 ? -12.499 -1.635 37.633 1.00 97.62 736 LYS A C 1
ATOM 5816 O O . LYS A 1 736 ? -12.144 -0.498 37.931 1.00 97.62 736 LYS A O 1
ATOM 5821 N N . LEU A 1 737 ? -13.783 -1.910 37.393 1.00 95.75 737 LEU A N 1
ATOM 5822 C CA . LEU A 1 737 ? -14.812 -0.865 37.414 1.00 95.75 737 LEU A CA 1
ATOM 5823 C C . LEU A 1 737 ? -14.966 -0.225 38.799 1.00 95.75 737 LEU A C 1
ATOM 5825 O O . LEU A 1 737 ? -15.014 1.000 38.892 1.00 95.75 737 LEU A O 1
ATOM 5829 N N . ILE A 1 738 ? -14.984 -1.006 39.882 1.00 92.50 738 ILE A N 1
ATOM 5830 C CA . ILE A 1 738 ? -15.014 -0.466 41.251 1.00 92.50 738 ILE A CA 1
ATOM 5831 C C . ILE A 1 738 ? -13.785 0.413 41.501 1.00 92.50 738 ILE A C 1
ATOM 5833 O O . ILE A 1 738 ? -13.940 1.522 42.012 1.00 92.50 738 ILE A O 1
ATOM 5837 N N . PHE A 1 739 ? -12.589 -0.037 41.112 1.00 94.62 739 PHE A N 1
ATOM 5838 C CA . PHE A 1 739 ? -11.370 0.757 41.246 1.00 94.62 739 PHE A CA 1
ATOM 5839 C C . PHE A 1 739 ? -11.428 2.041 40.420 1.00 94.62 739 PHE A C 1
ATOM 5841 O O . PHE A 1 739 ? -11.090 3.097 40.942 1.00 94.62 739 PHE A O 1
ATOM 5848 N N . SER A 1 740 ? -11.965 2.001 39.199 1.00 95.00 740 SER A N 1
ATOM 5849 C CA . SER A 1 740 ? -12.196 3.199 38.389 1.00 95.00 740 SER A CA 1
ATOM 5850 C C . SER A 1 740 ? -13.105 4.206 39.109 1.00 95.00 740 SER A C 1
ATOM 5852 O O . SER A 1 740 ? -12.761 5.381 39.222 1.00 95.00 740 SER A O 1
ATOM 5854 N N . PHE A 1 741 ? -14.218 3.758 39.705 1.00 91.50 741 PHE A N 1
ATOM 5855 C CA . PHE A 1 741 ? -15.173 4.638 40.386 1.00 91.50 741 PHE A CA 1
ATOM 5856 C C . PHE A 1 741 ? -14.621 5.275 41.664 1.00 91.50 741 PHE A C 1
ATOM 5858 O O . PHE A 1 741 ? -15.153 6.295 42.103 1.00 91.50 741 PHE A O 1
ATOM 5865 N N . VAL A 1 742 ? -13.557 4.719 42.255 1.00 90.25 742 VAL A N 1
ATOM 5866 C CA . VAL A 1 742 ? -12.829 5.374 43.355 1.00 90.25 742 VAL A CA 1
ATOM 5867 C C . VAL A 1 742 ? -12.248 6.717 42.903 1.00 90.25 742 VAL A C 1
ATOM 5869 O O . VAL A 1 742 ? -12.188 7.657 43.693 1.00 90.25 742 VAL A O 1
ATOM 5872 N N . TRP A 1 743 ? -11.862 6.813 41.633 1.00 92.19 743 TRP A N 1
ATOM 5873 C CA . TRP A 1 743 ? -11.242 7.992 41.032 1.00 92.19 743 TRP A CA 1
ATOM 5874 C C . TRP A 1 743 ? -12.247 8.921 40.347 1.00 92.19 743 TRP A C 1
ATOM 5876 O O . TRP A 1 743 ? -11.873 10.002 39.897 1.00 92.19 743 TRP A O 1
ATOM 5886 N N . GLN A 1 744 ? -13.525 8.531 40.303 1.00 88.31 744 GLN A N 1
ATOM 5887 C CA . GLN A 1 744 ? -14.579 9.380 39.772 1.00 88.31 744 GLN A CA 1
ATOM 5888 C C . GLN A 1 744 ? -15.046 10.391 40.832 1.00 88.31 744 GLN A C 1
ATOM 5890 O O . GLN A 1 744 ? -15.701 10.042 41.818 1.00 88.31 744 GLN A O 1
ATOM 5895 N N . GLU A 1 745 ? -14.762 11.667 40.579 1.00 78.81 745 GLU A N 1
ATOM 5896 C CA . GLU A 1 745 ? -14.979 12.814 41.467 1.00 78.81 745 GLU A CA 1
ATOM 5897 C C . GLU A 1 745 ? -16.440 12.989 41.931 1.00 78.81 745 GLU A C 1
ATOM 5899 O O . GLU A 1 745 ? -16.689 13.593 42.977 1.00 78.81 745 GLU A O 1
ATOM 5904 N N . GLN A 1 746 ? -17.419 12.454 41.189 1.00 74.19 746 GLN A N 1
ATOM 5905 C CA . GLN A 1 746 ? -18.848 12.694 41.440 1.00 74.19 746 GLN A CA 1
ATOM 5906 C C . GLN A 1 746 ? -19.649 11.521 42.029 1.00 74.19 746 GLN A C 1
ATOM 5908 O O . GLN A 1 746 ? -20.769 11.744 42.489 1.00 74.19 746 GLN A O 1
ATOM 5913 N N . VAL A 1 747 ? -19.143 10.281 42.004 1.00 67.44 747 VAL A N 1
ATOM 5914 C CA . VAL A 1 747 ? -20.008 9.098 42.213 1.00 67.44 747 VAL A CA 1
ATOM 5915 C C . VAL A 1 747 ? -19.941 8.545 43.636 1.00 67.44 747 VAL A C 1
ATOM 5917 O O . VAL A 1 747 ? -20.969 8.501 44.311 1.00 67.44 747 VAL A O 1
ATOM 5920 N N . LEU A 1 748 ? -18.769 8.103 44.105 1.00 63.81 748 LEU A N 1
ATOM 5921 C CA . LEU A 1 748 ? -18.672 7.359 45.371 1.00 63.81 748 LEU A CA 1
ATOM 5922 C C . LEU A 1 748 ? -18.140 8.197 46.536 1.00 63.81 748 LEU A C 1
ATOM 5924 O O . LEU A 1 748 ? -18.582 8.015 47.672 1.00 63.81 748 LEU A O 1
ATOM 5928 N N . PHE A 1 749 ? -17.219 9.130 46.282 1.00 65.81 749 PHE A N 1
ATOM 5929 C CA . PHE A 1 749 ? -16.530 9.834 47.358 1.00 65.81 749 PHE A CA 1
ATOM 5930 C C . PHE A 1 749 ? -16.243 11.299 47.015 1.00 65.81 749 PHE A C 1
ATOM 5932 O O . PHE A 1 749 ? -15.155 11.649 46.580 1.00 65.81 749 PHE A O 1
ATOM 5939 N N . SER A 1 750 ? -17.157 12.204 47.371 1.00 65.75 750 SER A N 1
ATOM 5940 C CA . SER A 1 750 ? -16.875 13.653 47.431 1.00 65.75 750 SER A CA 1
ATOM 5941 C C . SER A 1 750 ? -15.976 14.046 48.623 1.00 65.75 750 SER A C 1
ATOM 5943 O O . SER A 1 750 ? -15.971 15.189 49.086 1.00 65.75 750 SER A O 1
ATOM 5945 N N . GLY A 1 751 ? -15.240 13.078 49.178 1.00 73.44 751 GLY A N 1
ATOM 5946 C CA . GLY A 1 751 ? -14.385 13.252 50.343 1.00 73.44 751 GLY A CA 1
ATOM 5947 C C . GLY A 1 751 ? -13.016 13.827 49.960 1.00 73.44 751 GLY A C 1
ATOM 5948 O O . GLY A 1 751 ? -12.441 13.407 48.960 1.00 73.44 751 GLY A O 1
ATOM 5949 N N . PRO A 1 752 ? -12.429 14.716 50.783 1.00 81.25 752 PRO A N 1
ATOM 5950 C CA . PRO A 1 752 ? -11.153 15.372 50.477 1.00 81.25 752 PRO A CA 1
ATOM 5951 C C . PRO A 1 752 ? -9.962 14.408 50.353 1.00 81.25 752 PRO A C 1
ATOM 5953 O O . PRO A 1 752 ? -8.935 14.796 49.817 1.00 81.25 752 PRO A O 1
ATOM 5956 N N . THR A 1 753 ? -10.082 13.167 50.836 1.00 82.38 753 THR A N 1
ATOM 5957 C CA . THR A 1 753 ? -9.019 12.151 50.776 1.00 82.38 753 THR A CA 1
ATOM 5958 C C . THR A 1 753 ? -8.672 11.728 49.350 1.00 82.38 753 THR A C 1
ATOM 5960 O O . THR A 1 753 ? -7.507 11.498 49.070 1.00 82.38 753 THR A O 1
ATOM 5963 N N . PHE A 1 754 ? -9.651 11.645 48.446 1.00 78.88 754 PHE A N 1
ATOM 5964 C CA . PHE A 1 754 ? -9.418 11.209 47.059 1.00 78.88 754 PHE A CA 1
ATOM 5965 C C . PHE A 1 754 ? -8.872 12.330 46.167 1.00 78.88 754 PHE A C 1
ATOM 5967 O O . PHE A 1 754 ? -8.369 12.081 45.080 1.00 78.88 754 PHE A O 1
ATOM 5974 N N . LEU A 1 755 ? -8.937 13.568 46.659 1.00 82.69 755 LEU A N 1
ATOM 5975 C CA . LEU A 1 755 ? -8.317 14.737 46.043 1.00 82.69 755 LEU A CA 1
ATOM 5976 C C . LEU A 1 755 ? -6.908 15.002 46.603 1.00 82.69 755 LEU A C 1
ATOM 5978 O O . LEU A 1 755 ? -6.272 15.986 46.227 1.00 82.69 755 LEU A O 1
ATOM 5982 N N . ASP A 1 756 ? -6.436 14.163 47.531 1.00 89.19 756 ASP A N 1
ATOM 5983 C CA . ASP A 1 756 ? -5.103 14.273 48.113 1.00 89.19 756 ASP A CA 1
ATOM 5984 C C . ASP A 1 756 ? -4.043 13.795 47.099 1.00 89.19 756 ASP A C 1
ATOM 5986 O O . ASP A 1 756 ? -4.142 12.665 46.606 1.00 89.19 756 ASP A O 1
ATOM 5990 N N . PRO A 1 757 ? -3.029 14.619 46.773 1.00 88.31 757 PRO A N 1
ATOM 5991 C CA . PRO A 1 757 ? -1.993 14.248 45.812 1.00 88.31 757 PRO A CA 1
ATOM 5992 C C . PRO A 1 757 ? -1.243 12.958 46.166 1.00 88.31 757 PRO A C 1
ATOM 5994 O O . PRO A 1 757 ? -0.969 12.168 45.267 1.00 88.31 757 PRO A O 1
ATOM 5997 N N . ASP A 1 758 ? -0.971 12.698 47.451 1.00 92.06 758 ASP A N 1
ATOM 5998 C CA . ASP A 1 758 ? -0.251 11.488 47.871 1.00 92.06 758 ASP A CA 1
ATOM 5999 C C . ASP A 1 758 ? -1.115 10.240 47.618 1.00 92.06 758 ASP A C 1
ATOM 6001 O O . ASP A 1 758 ? -0.615 9.174 47.246 1.00 92.06 758 ASP A O 1
ATOM 6005 N N . PHE A 1 759 ? -2.437 10.364 47.797 1.00 91.94 759 PHE A N 1
ATOM 6006 C CA . PHE A 1 759 ? -3.377 9.285 47.499 1.00 91.94 759 PHE A CA 1
ATOM 6007 C C . PHE A 1 759 ? -3.500 9.040 45.989 1.00 91.94 759 PHE A C 1
ATOM 6009 O O . PHE A 1 759 ? -3.543 7.885 45.558 1.00 91.94 759 PHE A O 1
ATOM 6016 N N . ASN A 1 760 ? -3.503 10.102 45.178 1.00 91.19 760 ASN A N 1
ATOM 6017 C CA . ASN A 1 760 ? -3.522 9.991 43.720 1.00 91.19 760 ASN A CA 1
ATOM 6018 C C . ASN A 1 760 ? -2.252 9.342 43.161 1.00 91.19 760 ASN A C 1
ATOM 6020 O O . ASN A 1 760 ? -2.363 8.461 42.303 1.00 91.19 760 ASN A O 1
ATOM 6024 N N . GLU A 1 761 ? -1.078 9.707 43.679 1.00 94.25 761 GLU A N 1
ATOM 6025 C CA . GLU A 1 761 ? 0.204 9.113 43.294 1.00 94.25 761 GLU A CA 1
ATOM 6026 C C . GLU A 1 761 ? 0.261 7.629 43.674 1.00 94.25 761 GLU A C 1
ATOM 6028 O O . GLU A 1 761 ? 0.674 6.785 42.869 1.00 94.25 761 GLU A O 1
ATOM 6033 N N . TRP A 1 762 ? -0.222 7.288 44.875 1.00 94.75 762 TRP A N 1
ATOM 6034 C CA . TRP A 1 762 ? -0.332 5.898 45.309 1.00 94.75 762 TRP A CA 1
ATOM 6035 C C . TRP A 1 762 ? -1.272 5.096 44.407 1.00 94.75 762 TRP A C 1
ATOM 6037 O O . TRP A 1 762 ? -0.924 3.995 43.987 1.00 94.75 762 TRP A O 1
ATOM 6047 N N . GLY A 1 763 ? -2.427 5.666 44.061 1.00 94.38 763 GLY A N 1
ATOM 6048 C CA . GLY A 1 763 ? -3.377 5.062 43.134 1.00 94.38 763 GLY A CA 1
ATOM 6049 C C . GLY A 1 763 ? -2.778 4.771 41.765 1.00 94.38 763 GLY A C 1
ATOM 6050 O O . GLY A 1 763 ? -2.938 3.667 41.256 1.00 94.38 763 GLY A O 1
ATOM 6051 N N . ALA A 1 764 ? -2.051 5.736 41.196 1.00 95.31 764 ALA A N 1
ATOM 6052 C CA . ALA A 1 764 ? -1.415 5.592 39.888 1.00 95.31 764 ALA A CA 1
ATOM 6053 C C . ALA A 1 764 ? -0.333 4.506 39.921 1.00 95.31 764 ALA A C 1
ATOM 6055 O O . ALA A 1 764 ? -0.273 3.651 39.046 1.00 95.31 764 ALA A O 1
ATOM 6056 N N . SER A 1 765 ? 0.472 4.486 40.986 1.00 94.25 765 SER A N 1
ATOM 6057 C CA . SER A 1 765 ? 1.519 3.477 41.181 1.00 94.25 765 SER A CA 1
ATOM 6058 C C . SER A 1 765 ? 0.960 2.071 41.430 1.00 94.25 765 SER A C 1
ATOM 6060 O O . SER A 1 765 ? 1.628 1.079 41.140 1.00 94.25 765 SER A O 1
ATOM 6062 N N . PHE A 1 766 ? -0.239 1.971 42.009 1.00 95.94 766 PHE A N 1
ATOM 6063 C CA . PHE A 1 766 ? -0.885 0.701 42.333 1.00 95.94 766 PHE A CA 1
ATOM 6064 C C . PHE A 1 766 ? -1.689 0.116 41.166 1.00 95.94 766 PHE A C 1
ATOM 6066 O O . PHE A 1 766 ? -1.882 -1.099 41.135 1.00 95.94 766 PHE A O 1
ATOM 6073 N N . LEU A 1 767 ? -2.110 0.942 40.202 1.00 96.44 767 LEU A N 1
ATOM 6074 C CA . LEU A 1 767 ? -2.964 0.549 39.076 1.00 96.44 767 LEU A CA 1
ATOM 6075 C C . LEU A 1 767 ? -2.453 -0.698 38.324 1.00 96.44 767 LEU A C 1
ATOM 6077 O O . LEU A 1 767 ? -3.225 -1.652 38.228 1.00 96.44 767 LEU A O 1
ATOM 6081 N N . PRO A 1 768 ? -1.170 -0.810 37.909 1.00 96.62 768 PRO A N 1
ATOM 6082 C CA . PRO A 1 768 ? -0.692 -2.020 37.230 1.00 96.62 768 PRO A CA 1
ATOM 6083 C C . PRO A 1 768 ? -0.842 -3.285 38.086 1.00 96.62 768 PRO A C 1
ATOM 6085 O O . PRO A 1 768 ? -1.305 -4.319 37.615 1.00 96.62 768 PRO A O 1
ATOM 6088 N N . THR A 1 769 ? -0.516 -3.192 39.382 1.00 96.00 769 THR A N 1
ATOM 6089 C CA . THR A 1 769 ? -0.644 -4.319 40.325 1.00 96.00 769 THR A CA 1
ATOM 6090 C C . THR A 1 769 ? -2.105 -4.691 40.569 1.00 96.00 769 THR A C 1
ATOM 6092 O O . THR A 1 769 ? -2.426 -5.865 40.758 1.00 96.00 769 THR A O 1
ATOM 6095 N N . PHE A 1 770 ? -2.997 -3.700 40.594 1.00 96.81 770 PHE A N 1
ATOM 6096 C CA . PHE A 1 770 ? -4.428 -3.936 40.718 1.00 96.81 770 PHE A CA 1
ATOM 6097 C C . PHE A 1 770 ? -4.977 -4.654 39.479 1.00 96.81 770 PHE A C 1
ATOM 6099 O O . PHE A 1 770 ? -5.706 -5.637 39.622 1.00 96.81 770 PHE A O 1
ATOM 6106 N N . ASN A 1 771 ? -4.548 -4.239 38.285 1.00 96.69 771 ASN A N 1
ATOM 6107 C CA . ASN A 1 771 ? -4.915 -4.898 37.038 1.00 96.69 771 ASN A CA 1
ATOM 6108 C C . ASN A 1 771 ? -4.378 -6.327 36.970 1.00 96.69 771 ASN A C 1
ATOM 6110 O O . ASN A 1 771 ? -5.149 -7.227 36.653 1.00 96.69 771 ASN A O 1
ATOM 6114 N N . ASP A 1 772 ? -3.137 -6.588 37.381 1.00 95.25 772 ASP A N 1
ATOM 6115 C CA . ASP A 1 772 ? -2.608 -7.955 37.510 1.00 95.25 772 ASP A CA 1
ATOM 6116 C C . ASP A 1 772 ? -3.451 -8.830 38.446 1.00 95.25 772 ASP A C 1
ATOM 6118 O O . ASP A 1 772 ? -3.722 -9.997 38.151 1.00 95.25 772 ASP A O 1
ATOM 6122 N N . LEU A 1 773 ? -3.894 -8.274 39.579 1.00 95.19 773 LEU A N 1
ATOM 6123 C CA . LEU A 1 773 ? -4.752 -8.983 40.524 1.00 95.19 773 LEU A CA 1
ATOM 6124 C C . LEU A 1 773 ? -6.114 -9.311 39.903 1.00 95.19 773 LEU A C 1
ATOM 6126 O O . LEU A 1 773 ? -6.546 -10.460 39.990 1.00 95.19 773 LEU A O 1
ATOM 6130 N N . ALA A 1 774 ? -6.775 -8.340 39.273 1.00 96.94 774 ALA A N 1
ATOM 6131 C CA . ALA A 1 774 ? -8.050 -8.559 38.594 1.00 96.94 774 ALA A CA 1
ATOM 6132 C C . ALA A 1 774 ? -7.907 -9.586 37.456 1.00 96.94 774 ALA A C 1
ATOM 6134 O O . ALA A 1 774 ? -8.680 -10.539 37.379 1.00 96.94 774 ALA A O 1
ATOM 6135 N N . ASN A 1 775 ? -6.845 -9.469 36.654 1.00 95.19 775 ASN A N 1
ATOM 6136 C CA . ASN A 1 775 ? -6.519 -10.408 35.584 1.00 95.19 775 ASN A CA 1
ATOM 6137 C C . ASN A 1 775 ? -6.175 -11.804 36.116 1.00 95.19 775 ASN A C 1
ATOM 6139 O O . ASN A 1 775 ? -6.380 -12.786 35.423 1.00 95.19 775 ASN A O 1
ATOM 6143 N N . SER A 1 776 ? -5.707 -11.961 37.356 1.00 96.38 776 SER A N 1
ATOM 6144 C CA . SER A 1 776 ? -5.476 -13.303 37.916 1.00 96.38 776 SER A CA 1
ATOM 6145 C C . SER A 1 776 ? -6.760 -14.135 38.070 1.00 96.38 776 SER A C 1
ATOM 6147 O O . SER A 1 776 ? -6.682 -15.355 38.232 1.00 96.38 776 SER A O 1
ATOM 6149 N N . LEU A 1 777 ? -7.933 -13.493 37.988 1.00 96.31 777 LEU A N 1
ATOM 6150 C CA . LEU A 1 777 ? -9.243 -14.142 38.015 1.00 96.31 777 LEU A CA 1
ATOM 6151 C C . LEU A 1 777 ? -9.684 -14.647 36.630 1.00 96.31 777 LEU A C 1
ATOM 6153 O O . LEU A 1 777 ? -10.594 -15.471 36.551 1.00 96.31 777 LEU A O 1
ATOM 6157 N N . HIS A 1 778 ? -9.038 -14.211 35.538 1.00 95.88 778 HIS A N 1
ATOM 6158 C CA . HIS A 1 778 ? -9.403 -14.593 34.172 1.00 95.88 778 HIS A CA 1
ATOM 6159 C C . HIS A 1 778 ? -8.230 -14.555 33.173 1.00 95.88 778 HIS A C 1
ATOM 6161 O O . HIS A 1 778 ? -7.384 -13.675 33.177 1.00 95.88 778 HIS A O 1
ATOM 6167 N N . ASN A 1 779 ? -8.216 -15.441 32.181 1.00 92.31 779 ASN A N 1
ATOM 6168 C CA . ASN A 1 779 ? -7.107 -15.508 31.214 1.00 92.31 779 ASN A CA 1
ATOM 6169 C C . ASN A 1 779 ? -7.326 -14.623 29.971 1.00 92.31 779 ASN A C 1
ATOM 6171 O O . ASN A 1 779 ? -7.208 -15.107 28.845 1.00 92.31 779 ASN A O 1
ATOM 6175 N N . LEU A 1 780 ? -7.687 -13.350 30.157 1.00 95.06 780 LEU A N 1
ATOM 6176 C CA . LEU A 1 780 ? -7.822 -12.414 29.038 1.00 95.06 780 LEU A CA 1
ATOM 6177 C C . LEU A 1 780 ? -6.449 -12.027 28.485 1.00 95.06 780 LEU A C 1
ATOM 6179 O O . LEU A 1 780 ? -5.512 -11.764 29.236 1.00 95.06 780 LEU A O 1
ATOM 6183 N N . THR A 1 781 ? -6.352 -11.985 27.157 1.00 94.44 781 THR A N 1
ATOM 6184 C CA . THR A 1 781 ? -5.174 -11.487 26.440 1.00 94.44 781 THR A CA 1
ATOM 6185 C C . THR A 1 781 ? -5.507 -10.138 25.817 1.00 94.44 781 THR A C 1
ATOM 6187 O O . THR A 1 781 ? -6.603 -9.963 25.284 1.00 94.44 781 THR A O 1
ATOM 6190 N N . TYR A 1 782 ? -4.574 -9.198 25.927 1.00 96.75 782 TYR A N 1
ATOM 6191 C CA . TYR A 1 782 ? -4.659 -7.874 25.320 1.00 96.75 782 TYR A CA 1
ATOM 6192 C C . TYR A 1 782 ? -3.731 -7.819 24.111 1.00 96.75 782 TYR A C 1
ATOM 6194 O O . TYR A 1 782 ? -2.673 -8.454 24.105 1.00 96.75 782 TYR A O 1
ATOM 6202 N N . PHE A 1 783 ? -4.135 -7.066 23.095 1.00 96.94 783 PHE A N 1
ATOM 6203 C CA . PHE A 1 783 ? -3.292 -6.748 21.952 1.00 96.94 783 PHE A CA 1
ATOM 6204 C C . PHE A 1 783 ? -2.115 -5.867 22.388 1.00 96.94 783 PHE A C 1
ATOM 6206 O O . PHE A 1 783 ? -0.974 -6.148 22.021 1.00 96.94 783 PHE A O 1
ATOM 6213 N N . ASN A 1 784 ? -2.382 -4.861 23.225 1.00 96.50 784 ASN A N 1
ATOM 6214 C CA . ASN A 1 784 ? -1.395 -3.998 23.850 1.00 96.50 784 ASN A CA 1
ATOM 6215 C C . ASN A 1 784 ? -1.303 -4.266 25.370 1.00 96.50 784 ASN A C 1
ATOM 6217 O O . ASN A 1 784 ? -2.138 -3.785 26.143 1.00 96.50 784 ASN A O 1
ATOM 6221 N N . PRO A 1 785 ? -0.262 -4.980 25.840 1.00 96.25 785 PRO A N 1
ATOM 6222 C CA . PRO A 1 785 ? -0.025 -5.194 27.268 1.00 96.25 785 PRO A CA 1
ATOM 6223 C C . PRO A 1 785 ? 0.155 -3.901 28.071 1.00 96.25 785 PRO A C 1
ATOM 6225 O O . PRO A 1 785 ? -0.120 -3.883 29.268 1.00 96.25 785 PRO A O 1
ATOM 6228 N N . ASP A 1 786 ? 0.609 -2.816 27.448 1.00 96.75 786 ASP A N 1
ATOM 6229 C CA . ASP A 1 786 ? 0.759 -1.541 28.141 1.00 96.75 786 ASP A CA 1
ATOM 6230 C C . ASP A 1 786 ? -0.610 -0.910 28.428 1.00 96.75 786 ASP A C 1
ATOM 6232 O O . ASP A 1 786 ? -0.792 -0.312 29.490 1.00 96.75 786 ASP A O 1
ATOM 6236 N N . HIS A 1 787 ? -1.616 -1.129 27.561 1.00 97.31 787 HIS A N 1
ATOM 6237 C CA . HIS A 1 787 ? -2.999 -0.704 27.832 1.00 97.31 787 HIS A CA 1
ATOM 6238 C C . HIS A 1 787 ? -3.547 -1.426 29.050 1.00 97.31 787 HIS A C 1
ATOM 6240 O O . HIS A 1 787 ? -4.015 -0.771 29.972 1.00 97.31 787 HIS A O 1
ATOM 6246 N N . GLN A 1 788 ? -3.360 -2.743 29.127 1.00 96.62 788 GLN A N 1
ATOM 6247 C CA . GLN A 1 788 ? -3.746 -3.553 30.285 1.00 96.62 788 GLN A CA 1
ATOM 6248 C C . GLN A 1 788 ? -3.140 -3.058 31.610 1.00 96.62 788 GLN A C 1
ATOM 6250 O O . GLN A 1 788 ? -3.792 -3.130 32.654 1.00 96.62 788 GLN A O 1
ATOM 6255 N N . HIS A 1 789 ? -1.899 -2.570 31.588 1.00 96.25 789 HIS A N 1
ATOM 6256 C CA . HIS A 1 789 ? -1.224 -2.047 32.777 1.00 96.25 789 HIS A CA 1
ATOM 6257 C C . HIS A 1 789 ? -1.440 -0.545 32.998 1.00 96.25 789 HIS A C 1
ATOM 6259 O O . HIS A 1 789 ? -1.017 -0.034 34.033 1.00 96.25 789 HIS A O 1
ATOM 6265 N N . GLY A 1 790 ? -2.081 0.154 32.060 1.00 96.19 790 GLY A N 1
ATOM 6266 C CA . GLY A 1 790 ? -2.253 1.601 32.090 1.00 96.19 790 GLY A CA 1
ATOM 6267 C C . GLY A 1 790 ? -0.926 2.362 32.056 1.00 96.19 790 GLY A C 1
ATOM 6268 O O . GLY A 1 790 ? -0.704 3.224 32.903 1.00 96.19 790 GLY A O 1
ATOM 6269 N N . ILE A 1 791 ? -0.030 1.995 31.135 1.00 95.88 791 ILE A N 1
ATOM 6270 C CA . ILE A 1 791 ? 1.296 2.606 30.977 1.00 95.88 791 ILE A CA 1
ATOM 6271 C C . ILE A 1 791 ? 1.421 3.215 29.578 1.00 95.88 791 ILE A C 1
ATOM 6273 O O . ILE A 1 791 ? 1.273 2.519 28.585 1.00 95.88 791 ILE A O 1
ATOM 6277 N N . GLY A 1 792 ? 1.753 4.501 29.482 1.00 95.62 792 GLY A N 1
ATOM 6278 C CA . GLY A 1 792 ? 2.048 5.156 28.199 1.00 95.62 792 GLY A CA 1
ATOM 6279 C C . GLY A 1 792 ? 0.866 5.229 27.223 1.00 95.62 792 GLY A C 1
ATOM 6280 O O . GLY A 1 792 ? 1.067 5.193 26.014 1.00 95.62 792 GLY A O 1
ATOM 6281 N N . ILE A 1 793 ? -0.356 5.328 27.740 1.00 97.50 793 ILE A N 1
ATOM 6282 C CA . ILE A 1 793 ? -1.623 5.264 26.999 1.00 97.50 793 ILE A CA 1
ATOM 6283 C C . ILE A 1 793 ? -2.084 6.623 26.493 1.00 97.50 793 ILE A C 1
ATOM 6285 O O . ILE A 1 793 ? -2.855 6.703 25.541 1.00 97.50 793 ILE A O 1
ATOM 6289 N N . TYR A 1 794 ? -1.623 7.712 27.103 1.00 98.38 794 TYR A N 1
ATOM 6290 C CA . TYR A 1 794 ? -1.937 9.046 26.609 1.00 98.38 794 TYR A CA 1
ATOM 6291 C C . TYR A 1 794 ? -0.803 10.052 26.839 1.00 98.38 794 TYR A C 1
ATOM 6293 O O . TYR A 1 794 ? 0.020 9.890 27.751 1.00 98.38 794 TYR A O 1
ATOM 6301 N N . PRO A 1 795 ? -0.748 11.136 26.042 1.00 97.94 795 PRO A N 1
ATOM 6302 C CA . PRO A 1 795 ? 0.283 12.153 26.188 1.00 97.94 795 PRO A CA 1
ATOM 6303 C C . PRO A 1 795 ? 0.235 12.818 27.568 1.00 97.94 795 PRO A C 1
ATOM 6305 O O . PRO A 1 795 ? -0.800 13.318 28.002 1.00 97.94 795 PRO A O 1
ATOM 6308 N N . GLY A 1 796 ? 1.374 12.845 28.260 1.00 97.44 796 GLY A N 1
ATOM 6309 C CA . GLY A 1 796 ? 1.494 13.437 29.596 1.00 97.44 796 GLY A CA 1
ATOM 6310 C C . GLY A 1 796 ? 1.041 12.551 30.761 1.00 97.44 796 GLY A C 1
ATOM 6311 O O . GLY A 1 796 ? 1.056 13.006 31.904 1.00 97.44 796 GLY A O 1
ATOM 6312 N N . GLU A 1 797 ? 0.705 11.279 30.522 1.00 97.38 797 GLU A N 1
ATOM 6313 C CA . GLU A 1 797 ? 0.273 10.334 31.565 1.00 97.38 797 GLU A CA 1
ATOM 6314 C C . GLU A 1 797 ? 1.182 10.324 32.802 1.00 97.38 797 GLU A C 1
ATOM 6316 O O . GLU A 1 797 ? 0.689 10.361 33.929 1.00 97.38 797 GLU A O 1
ATOM 6321 N N . THR A 1 798 ? 2.503 10.338 32.606 1.00 96.56 798 THR A N 1
ATOM 6322 C CA . THR A 1 798 ? 3.493 10.236 33.692 1.00 96.56 798 THR A CA 1
ATOM 6323 C C . THR A 1 798 ? 3.396 11.348 34.736 1.00 96.56 798 THR A C 1
ATOM 6325 O O . THR A 1 798 ? 3.858 11.162 35.861 1.00 96.56 798 THR A O 1
ATOM 6328 N N . TRP A 1 799 ? 2.794 12.490 34.397 1.00 96.19 799 TRP A N 1
ATOM 6329 C CA . TRP A 1 799 ? 2.575 13.601 35.322 1.00 96.19 799 TRP A CA 1
ATOM 6330 C C . TRP A 1 799 ? 1.092 13.907 35.564 1.00 96.19 799 TRP A C 1
ATOM 6332 O O . TRP A 1 799 ? 0.762 14.450 36.617 1.00 96.19 799 TRP A O 1
ATOM 6342 N N . CYS A 1 800 ? 0.194 13.514 34.659 1.00 97.06 800 CYS A N 1
ATOM 6343 C CA . CYS A 1 800 ? -1.250 13.635 34.852 1.00 97.06 800 CYS A CA 1
ATOM 6344 C C . CYS A 1 800 ? -1.814 12.568 35.790 1.00 97.06 800 CYS A C 1
ATOM 6346 O O . CYS A 1 800 ? -2.482 12.902 36.768 1.00 97.06 800 CYS A O 1
ATOM 6348 N N . ASN A 1 801 ? -1.525 11.292 35.529 1.00 95.75 801 ASN A N 1
ATOM 6349 C CA . ASN A 1 801 ? -2.101 10.160 36.256 1.00 95.75 801 ASN A CA 1
ATOM 6350 C C . ASN A 1 801 ? -1.825 10.209 37.782 1.00 95.75 801 ASN A C 1
ATOM 6352 O O . ASN A 1 801 ? -2.749 9.982 38.574 1.00 95.75 801 ASN A O 1
ATOM 6356 N N . PRO A 1 802 ? -0.609 10.578 38.244 1.00 95.69 802 PRO A N 1
ATOM 6357 C CA . PRO A 1 802 ? -0.323 10.692 39.676 1.00 95.69 802 PRO A CA 1
ATOM 6358 C C . PRO A 1 802 ? -1.005 11.877 40.370 1.00 95.69 802 PRO A C 1
ATOM 6360 O O . PRO A 1 802 ? -1.050 11.905 41.594 1.00 95.69 802 PRO A O 1
ATOM 6363 N N . VAL A 1 803 ? -1.511 12.867 39.628 1.00 94.62 803 VAL A N 1
ATOM 6364 C CA . VAL A 1 803 ? -1.970 14.146 40.201 1.00 94.62 803 VAL A CA 1
ATOM 6365 C C . VAL A 1 803 ? -3.476 14.334 40.049 1.00 94.62 803 VAL A C 1
ATOM 6367 O O . VAL A 1 803 ? -4.133 14.788 40.987 1.00 94.62 803 VAL A O 1
ATOM 6370 N N . ILE A 1 804 ? -4.028 13.971 38.891 1.00 95.06 804 ILE A N 1
ATOM 6371 C CA . ILE A 1 804 ? -5.421 14.220 38.525 1.00 95.06 804 ILE A CA 1
ATOM 6372 C C . ILE A 1 804 ? -6.218 12.912 38.654 1.00 95.06 804 ILE A C 1
ATOM 6374 O O . ILE A 1 804 ? -5.978 11.969 37.895 1.00 95.06 804 ILE A O 1
ATOM 6378 N N . PRO A 1 805 ? -7.163 12.811 39.611 1.00 94.25 805 PRO A N 1
ATOM 6379 C CA . PRO A 1 805 ? -7.924 11.583 39.833 1.00 94.25 805 PRO A CA 1
ATOM 6380 C C . PRO A 1 805 ? -8.777 11.229 38.614 1.00 94.25 805 PRO A C 1
ATOM 6382 O O . PRO A 1 805 ? -8.801 10.074 38.205 1.00 94.25 805 PRO A O 1
ATOM 6385 N N . HIS A 1 806 ? -9.401 12.214 37.973 1.00 95.56 806 HIS A N 1
ATOM 6386 C CA . HIS A 1 806 ? -10.288 11.964 36.841 1.00 95.56 806 HIS A CA 1
ATOM 6387 C C . HIS A 1 806 ? -9.552 11.456 35.582 1.00 95.56 806 HIS A C 1
ATOM 6389 O O . HIS A 1 806 ? -10.052 10.575 34.890 1.00 95.56 806 HIS A O 1
ATOM 6395 N N . ALA A 1 807 ? -8.305 11.876 35.345 1.00 96.56 807 ALA A N 1
ATOM 6396 C CA . ALA A 1 807 ? -7.470 11.299 34.288 1.00 96.56 807 ALA A CA 1
ATOM 6397 C C . ALA A 1 807 ? -7.147 9.811 34.542 1.00 96.56 807 ALA A C 1
ATOM 6399 O O . ALA A 1 807 ? -7.066 9.011 33.610 1.00 96.56 807 ALA A O 1
ATOM 6400 N N . LYS A 1 808 ? -7.007 9.420 35.817 1.00 95.75 808 LYS A N 1
ATOM 6401 C CA . LYS A 1 808 ? -6.878 8.013 36.228 1.00 95.75 808 LYS A CA 1
ATOM 6402 C C . LYS A 1 808 ? -8.186 7.243 36.056 1.00 95.75 808 LYS A C 1
ATOM 6404 O O . LYS A 1 808 ? -8.147 6.069 35.701 1.00 95.75 808 LYS A O 1
ATOM 6409 N N . TRP A 1 809 ? -9.328 7.898 36.285 1.00 96.81 809 TRP A N 1
ATOM 6410 C CA . TRP A 1 809 ? -10.641 7.326 35.994 1.00 96.81 809 TRP A CA 1
ATOM 6411 C C . TRP A 1 809 ? -10.749 6.947 34.516 1.00 96.81 809 TRP A C 1
ATOM 6413 O O . TRP A 1 809 ? -11.004 5.778 34.266 1.00 96.81 809 TRP A O 1
ATOM 6423 N N . HIS A 1 810 ? -10.450 7.852 33.570 1.00 98.00 810 HIS A N 1
ATOM 6424 C CA . HIS A 1 810 ? -10.445 7.539 32.127 1.00 98.00 810 HIS A CA 1
ATOM 6425 C C . HIS A 1 810 ? -9.554 6.348 31.773 1.00 98.00 810 HIS A C 1
ATOM 6427 O O . HIS A 1 810 ? -9.950 5.466 31.011 1.00 98.00 810 HIS A O 1
ATOM 6433 N N . LEU A 1 811 ? -8.341 6.318 32.328 1.00 98.06 811 LEU A N 1
ATOM 6434 C CA . LEU A 1 811 ? -7.397 5.239 32.069 1.00 98.06 811 LEU A CA 1
ATOM 6435 C C . LEU A 1 811 ? -7.953 3.892 32.543 1.00 98.06 811 LEU A C 1
ATOM 6437 O O . LEU A 1 811 ? -8.045 2.958 31.752 1.00 98.06 811 LEU A O 1
ATOM 6441 N N . GLU A 1 812 ? -8.375 3.797 33.803 1.00 98.12 812 GLU A N 1
ATOM 6442 C CA . GLU A 1 812 ? -8.876 2.541 34.364 1.00 98.12 812 GLU A CA 1
ATOM 6443 C C . GLU A 1 812 ? -10.228 2.130 33.765 1.00 98.12 812 GLU A C 1
ATOM 6445 O O . GLU A 1 812 ? -10.443 0.946 33.503 1.00 98.12 812 GLU A O 1
ATOM 6450 N N . THR A 1 813 ? -11.142 3.072 33.494 1.00 97.88 813 THR A N 1
ATOM 6451 C CA . THR A 1 813 ? -12.397 2.741 32.805 1.00 97.88 813 THR A CA 1
ATOM 6452 C C . THR A 1 813 ? -12.134 2.213 31.412 1.00 97.88 813 THR A C 1
ATOM 6454 O O . THR A 1 813 ? -12.779 1.248 31.028 1.00 97.88 813 THR A O 1
ATOM 6457 N N . SER A 1 814 ? -11.182 2.770 30.663 1.00 98.44 814 SER A N 1
ATOM 6458 C CA . SER A 1 814 ? -10.851 2.262 29.328 1.00 98.44 814 SER A CA 1
ATOM 6459 C C . SER A 1 814 ? -10.476 0.767 29.362 1.00 98.44 814 SER A C 1
ATOM 6461 O O . SER A 1 814 ? -11.000 -0.042 28.597 1.00 98.44 814 SER A O 1
ATOM 6463 N N . ILE A 1 815 ? -9.662 0.365 30.343 1.00 98.50 815 ILE A N 1
ATOM 6464 C CA . ILE A 1 815 ? -9.225 -1.023 30.544 1.00 98.50 815 ILE A CA 1
ATOM 6465 C C . ILE A 1 815 ? -10.408 -1.895 30.970 1.00 98.50 815 ILE A C 1
ATOM 6467 O O . ILE A 1 815 ? -10.616 -2.989 30.441 1.00 98.50 815 ILE A O 1
ATOM 6471 N N . ALA A 1 816 ? -11.206 -1.404 31.917 1.00 98.38 816 ALA A N 1
ATOM 6472 C CA . ALA A 1 816 ? -12.341 -2.136 32.454 1.00 98.38 816 ALA A CA 1
ATOM 6473 C C . ALA A 1 816 ? -13.474 -2.312 31.427 1.00 98.38 816 ALA A C 1
ATOM 6475 O O . ALA A 1 816 ? -14.157 -3.335 31.423 1.00 98.38 816 ALA A O 1
ATOM 6476 N N . LEU A 1 817 ? -13.678 -1.339 30.536 1.00 98.06 817 LEU A N 1
ATOM 6477 C CA . LEU A 1 817 ? -14.695 -1.409 29.491 1.00 98.06 817 LEU A CA 1
ATOM 6478 C C . LEU A 1 817 ? -14.264 -2.299 28.311 1.00 98.06 817 LEU A C 1
ATOM 6480 O O . LEU A 1 817 ? -15.129 -2.902 27.673 1.00 98.06 817 LEU A O 1
ATOM 6484 N N . ALA A 1 818 ? -12.957 -2.472 28.071 1.00 98.38 818 ALA A N 1
ATOM 6485 C CA . ALA A 1 818 ? -12.461 -3.525 27.182 1.00 98.38 818 ALA A CA 1
ATOM 6486 C C . ALA A 1 818 ? -12.866 -4.919 27.705 1.00 98.38 818 ALA A C 1
ATOM 6488 O O . ALA A 1 818 ? -13.427 -5.726 26.961 1.00 98.38 818 ALA A O 1
ATOM 6489 N N . ASP A 1 819 ? -12.682 -5.175 29.005 1.00 98.44 819 ASP A N 1
ATOM 6490 C CA . ASP A 1 819 ? -13.110 -6.431 29.640 1.00 98.44 819 ASP A CA 1
ATOM 6491 C C . ASP A 1 819 ? -14.629 -6.593 29.641 1.00 98.44 819 ASP A C 1
ATOM 6493 O O . ASP A 1 819 ? -15.145 -7.686 29.402 1.00 98.44 819 ASP A O 1
ATOM 6497 N N . PHE A 1 820 ? -15.358 -5.494 29.846 1.00 98.50 820 PHE A N 1
ATOM 6498 C CA . PHE A 1 820 ? -16.815 -5.464 29.770 1.00 98.50 820 PHE A CA 1
ATOM 6499 C C . PHE A 1 820 ? -17.326 -5.932 28.401 1.00 98.50 820 PHE A C 1
ATOM 6501 O O . PHE A 1 820 ? -18.251 -6.744 28.343 1.00 98.50 820 PHE A O 1
ATOM 6508 N N . ALA A 1 821 ? -16.705 -5.489 27.301 1.00 98.56 821 ALA A N 1
ATOM 6509 C CA . ALA A 1 821 ? -17.050 -5.947 25.954 1.00 98.56 821 ALA A CA 1
ATOM 6510 C C . ALA A 1 821 ? -16.809 -7.459 25.784 1.00 98.56 821 ALA A C 1
ATOM 6512 O O . ALA A 1 821 ? -17.633 -8.167 25.201 1.00 98.56 821 ALA A O 1
ATOM 6513 N N . VAL A 1 822 ? -15.721 -7.990 26.350 1.00 98.50 822 VAL A N 1
ATOM 6514 C CA . VAL A 1 822 ? -15.440 -9.435 26.321 1.00 98.50 822 VAL A CA 1
ATOM 6515 C C . VAL A 1 822 ? -16.442 -10.220 27.163 1.00 98.50 822 VAL A C 1
ATOM 6517 O O . VAL A 1 822 ? -16.923 -11.265 26.729 1.00 98.50 822 VAL A O 1
ATOM 6520 N N . MET A 1 823 ? -16.807 -9.712 28.340 1.00 98.50 823 MET A N 1
ATOM 6521 C CA . MET A 1 823 ? -17.849 -10.303 29.177 1.00 98.50 823 MET A CA 1
ATOM 6522 C C . MET A 1 823 ? -19.199 -10.335 28.449 1.00 98.50 823 MET A C 1
ATOM 6524 O O . MET A 1 823 ? -19.897 -11.347 28.518 1.00 98.50 823 MET A O 1
ATOM 6528 N N . ALA A 1 824 ? -19.539 -9.285 27.697 1.00 98.62 824 ALA A N 1
ATOM 6529 C CA . ALA A 1 824 ? -20.736 -9.244 26.858 1.00 98.62 824 ALA A CA 1
ATOM 6530 C C . ALA A 1 824 ? -20.722 -10.353 25.788 1.00 98.62 824 ALA A C 1
ATOM 6532 O O . ALA A 1 824 ? -21.721 -11.039 25.572 1.00 98.62 824 ALA A O 1
ATOM 6533 N N . ASN A 1 825 ? -19.569 -10.580 25.157 1.00 98.50 825 ASN A N 1
ATOM 6534 C CA . ASN A 1 825 ? -19.381 -11.648 24.175 1.00 98.50 825 ASN A CA 1
ATOM 6535 C C . ASN A 1 825 ? -19.459 -13.051 24.793 1.00 98.50 825 ASN A C 1
ATOM 6537 O O . ASN A 1 825 ? -20.006 -13.962 24.178 1.00 98.50 825 ASN A O 1
ATOM 6541 N N . GLU A 1 826 ? -18.964 -13.249 26.016 1.00 98.44 826 GLU A N 1
ATOM 6542 C CA . GLU A 1 826 ? -19.142 -14.531 26.710 1.00 98.44 826 GLU A CA 1
ATOM 6543 C C . GLU A 1 826 ? -20.611 -14.768 27.102 1.00 98.44 826 GLU A C 1
ATOM 6545 O O . GLU A 1 826 ? -21.089 -15.893 26.963 1.00 98.44 826 GLU A O 1
ATOM 6550 N N . MET A 1 827 ? -21.367 -13.731 27.493 1.00 98.50 827 MET A N 1
ATOM 6551 C CA . MET A 1 827 ? -22.824 -13.854 27.674 1.00 98.50 827 MET A CA 1
ATOM 6552 C C . MET A 1 827 ? -23.523 -14.262 26.374 1.00 98.50 827 MET A C 1
ATOM 6554 O O . MET A 1 827 ? -24.382 -15.140 26.394 1.00 98.50 827 MET A O 1
ATOM 6558 N N . TYR A 1 828 ? -23.138 -13.666 25.244 1.00 98.25 828 TYR A N 1
ATOM 6559 C CA . TYR A 1 828 ? -23.678 -14.029 23.935 1.00 98.25 828 TYR A CA 1
ATOM 6560 C C . TYR A 1 828 ? -23.447 -15.501 23.597 1.00 98.25 828 TYR A C 1
ATOM 6562 O O . TYR A 1 828 ? -24.395 -16.187 23.215 1.00 98.25 828 TYR A O 1
ATOM 6570 N N . LYS A 1 829 ? -22.219 -15.999 23.798 1.00 98.12 829 LYS A N 1
ATOM 6571 C CA . LYS A 1 829 ? -21.868 -17.417 23.598 1.00 98.12 829 LYS A CA 1
ATOM 6572 C C . LYS A 1 829 ? -22.708 -18.335 24.482 1.00 98.12 829 LYS A C 1
ATOM 6574 O O . LYS A 1 829 ? -23.197 -19.358 24.011 1.00 98.12 829 LYS A O 1
ATOM 6579 N N . ILE A 1 830 ? -22.899 -17.958 25.747 1.00 97.94 830 ILE A N 1
ATOM 6580 C CA . ILE A 1 830 ? -23.760 -18.689 26.681 1.00 97.94 830 ILE A CA 1
ATOM 6581 C C . ILE A 1 830 ? -25.193 -18.732 26.145 1.00 97.94 830 ILE A C 1
ATOM 6583 O O . ILE A 1 830 ? -25.784 -19.800 26.021 1.00 97.94 830 ILE A O 1
ATOM 6587 N N . PHE A 1 831 ? -25.774 -17.590 25.787 1.00 97.19 831 PHE A N 1
ATOM 6588 C CA . PHE A 1 831 ? -27.151 -17.575 25.305 1.00 97.19 831 PHE A CA 1
ATOM 6589 C C . PHE A 1 831 ? -27.313 -18.357 24.000 1.00 97.19 831 PHE A C 1
ATOM 6591 O O . PHE A 1 831 ? -28.246 -19.146 23.890 1.00 97.19 831 PHE A O 1
ATOM 6598 N N . GLU A 1 832 ? -26.381 -18.225 23.056 1.00 96.19 832 GLU A N 1
ATOM 6599 C CA . GLU A 1 832 ? -26.350 -19.033 21.830 1.00 96.19 832 GLU A CA 1
ATOM 6600 C C . GLU A 1 832 ? -26.306 -20.545 22.104 1.00 96.19 832 GLU A C 1
ATOM 6602 O O . GLU A 1 832 ? -26.979 -21.317 21.427 1.00 96.19 832 GLU A O 1
ATOM 6607 N N . ALA A 1 833 ? -25.518 -20.984 23.088 1.00 96.62 833 ALA A N 1
ATOM 6608 C CA . ALA A 1 833 ? -25.331 -22.402 23.378 1.00 96.62 833 ALA A CA 1
ATOM 6609 C C . ALA A 1 833 ? -26.509 -23.050 24.131 1.00 96.62 833 ALA A C 1
ATOM 6611 O O . ALA A 1 833 ? -26.720 -24.260 23.999 1.00 96.62 833 ALA A O 1
ATOM 6612 N N . TYR A 1 834 ? -27.243 -22.276 24.938 1.00 94.69 834 TYR A N 1
ATOM 6613 C CA . TYR A 1 834 ? -28.227 -22.797 25.898 1.00 94.69 834 TYR A CA 1
ATOM 6614 C C . TYR A 1 834 ? -29.686 -22.386 25.623 1.00 94.69 834 TYR A C 1
ATOM 6616 O O . TYR A 1 834 ? -30.567 -22.825 26.368 1.00 94.69 834 TYR A O 1
ATOM 6624 N N . THR A 1 835 ? -29.955 -21.601 24.571 1.00 87.75 835 THR A N 1
ATOM 6625 C CA . THR A 1 835 ? -31.320 -21.318 24.062 1.00 87.75 835 THR A CA 1
ATOM 6626 C C . THR A 1 835 ? -31.663 -22.153 22.835 1.00 87.75 835 THR A C 1
ATOM 6628 O O . THR A 1 835 ? -32.848 -22.559 22.719 1.00 87.75 835 THR A O 1
#

Organism: Tigriopus californicus (NCBI:txid6832)

Sequence (835 aa):
MGTEQTKKDEGDQIKKSWSIKLPLDWQCFNGAWAGPMKDSLDGMQQLMTGDPFFDQHTYDTMVGCFDPKLVDATNAQWAGFLEYAQAGGNEADGDPWPPCDAQGKWFENNCTTQEYGSIPIYEPCNYASNVAYYHTAIEICKRSDWAFSDADVQGMVRNFGILAQGSAFLHGSQTSVGGAADVRLNDLFTYIAYQAAVQNLSPANRSVVFHLGYQDRPLTALELTENIMDMYLNDPVASWGHHLNDLDFPPIRVGMCGFFATALQLTIEDEVMDQIVEFLVNSFNGFDEEMKEFCLKTFIPEMRQTIGHIELPEGEKQKFMGLFEGTIMKLIFSFVWQEQELFSGPTFLDPDFNEWGASFLPTFNDLANSLHNLTYFNPDHQHGIGIYPGETWCNPVIPHAKWHLETSIALADFAVMANEMSSEMIELFLILVLTGPGAWAGPMKDSLDGMQQLMTGDPFFDQHTYDTMVGCFDPKLVDATNAQWAGFLEYAQAGGNEADGDPWPACDDRKWFENNCTTQEYGSIPIYEPCNYASNVAYYHTAIEICKRSDWAFSDADVQGMVRNFGILAQGSAFLHGSQTSVGGAADVRLNDLFTYIAYQAAVQNLSPANRSVVFHLGYQDRPLTALELTDIIMEMYLNEPVATWGDRLYDLDFPPIRVGMCSFFATALQLTFEEDIMDQIVEVLVNSFAGFDEEMKEFCVDTFIPEMRQTIGHIELPEEEKQKFLGLFEGTALKLIFSFVWQEQVLFSGPTFLDPDFNEWGASFLPTFNDLANSLHNLTYFNPDHQHGIGIYPGETWCNPVIPHAKWHLETSIALADFAVMANEMYKIFEAYT

Radius of gyration: 39.6 Å; chains: 1; bounding box: 117×66×108 Å